Protein AF-0000000084466788 (afdb_homodimer)

pLDDT: mean 93.11, std 9.64, range [37.34, 98.94]

Solvent-accessible surface area (backbone atoms only — not comparable to full-atom values): 57498 Å² total; per-residue (Å²): 131,87,75,51,56,71,39,35,38,46,56,54,53,50,50,54,40,46,75,59,67,40,42,61,36,25,15,37,81,34,86,33,28,48,74,54,46,52,56,42,68,67,37,89,71,40,39,72,66,54,35,49,30,34,36,41,9,24,19,14,24,44,21,24,14,63,67,58,61,32,54,25,34,26,39,23,15,51,45,40,35,46,34,28,16,40,28,28,42,37,35,25,28,26,65,38,33,19,31,41,38,36,30,14,25,65,39,60,72,46,57,77,65,58,53,59,41,59,34,30,48,81,56,90,69,64,55,80,51,43,64,62,56,34,45,50,66,45,27,80,41,72,44,52,51,89,82,46,57,80,93,38,48,69,56,49,51,48,50,45,53,39,49,14,29,72,68,22,17,14,19,37,39,38,43,30,46,64,49,36,67,36,73,37,70,47,53,66,71,77,54,80,71,76,51,59,45,56,67,78,72,60,84,69,51,83,61,58,91,82,55,76,59,67,66,57,51,49,50,50,52,50,50,52,50,50,54,52,54,64,70,34,87,43,46,34,36,36,43,22,40,48,29,51,63,39,64,34,38,68,48,52,47,46,27,42,62,30,32,41,39,44,31,28,25,22,58,72,16,46,49,45,49,48,47,71,41,52,38,35,41,31,39,44,14,34,57,38,24,44,66,52,15,40,54,56,59,55,64,29,55,22,39,47,29,36,14,70,62,84,30,26,66,40,19,28,67,68,49,52,70,72,52,71,52,27,34,42,28,31,78,51,28,31,30,51,52,90,44,74,40,77,75,31,36,40,73,58,48,45,59,53,43,28,62,56,33,42,78,62,34,51,79,66,80,73,71,61,54,78,61,21,32,56,66,76,73,79,78,70,46,56,84,38,70,38,44,54,85,58,49,40,30,54,48,41,70,61,57,48,45,60,26,38,36,36,26,20,64,45,57,39,34,42,40,53,41,47,40,51,50,41,57,60,19,44,51,47,64,52,62,46,27,47,41,67,29,40,46,55,13,14,47,46,19,26,42,54,37,37,40,73,75,38,72,83,44,42,32,38,39,34,32,42,46,47,31,40,45,44,32,52,51,35,57,31,40,31,48,67,71,69,47,32,40,42,38,38,31,43,36,39,70,23,39,59,52,47,22,69,74,50,54,70,82,42,68,74,34,49,56,73,66,50,28,70,78,30,48,58,51,18,41,33,57,66,70,76,62,65,66,48,71,46,82,34,58,23,26,33,55,46,52,54,50,68,68,31,69,71,66,70,50,67,80,34,27,33,42,36,40,36,45,33,56,68,91,62,61,19,67,35,53,52,44,47,61,69,55,77,129,130,86,77,51,58,70,37,35,38,46,55,53,54,49,52,54,40,44,74,60,66,40,43,61,38,24,15,36,82,34,86,32,29,48,72,55,47,52,56,43,68,68,37,90,73,39,39,72,66,54,35,49,29,33,37,41,9,23,20,14,24,43,21,24,15,62,67,59,62,34,55,24,33,26,39,23,14,49,47,39,36,46,35,28,16,40,31,27,41,36,35,25,28,25,63,37,33,18,30,40,39,37,30,14,25,65,40,59,70,46,56,77,64,58,54,59,43,59,34,29,45,79,56,91,67,66,56,80,50,43,66,63,58,34,47,49,65,44,28,79,42,71,44,51,51,88,81,46,57,81,92,38,48,67,57,50,53,49,50,44,53,40,50,15,30,69,66,21,17,16,18,37,40,38,41,29,47,63,49,37,67,37,73,37,70,48,52,65,71,78,55,81,72,76,52,58,45,57,67,77,71,59,81,68,51,83,61,58,92,83,54,77,58,68,67,58,53,49,50,51,52,49,50,52,51,50,54,52,54,63,70,34,86,41,48,33,36,37,41,21,40,48,28,51,64,39,64,33,39,67,48,52,47,46,26,41,61,30,33,41,38,45,33,28,23,22,58,74,14,46,50,45,50,47,48,71,42,53,37,34,39,31,37,43,14,33,56,36,24,44,67,53,16,39,55,58,58,55,64,30,57,23,38,46,27,36,13,71,61,84,30,25,66,40,19,29,66,68,49,54,70,75,52,70,51,25,33,41,26,31,76,49,28,33,30,50,52,89,44,74,39,76,75,31,37,40,74,57,49,46,59,53,44,29,62,55,33,43,79,61,34,52,78,65,80,74,73,61,56,78,62,22,32,57,66,76,72,78,77,71,45,55,85,38,70,35,43,56,84,58,48,40,29,53,48,42,69,61,57,49,46,59,26,38,37,38,25,19,62,44,57,40,34,42,40,50,41,47,40,52,50,42,58,61,18,43,53,47,66,52,62,45,26,48,42,67,27,40,48,54,14,15,47,46,19,25,41,55,36,36,38,72,75,37,74,84,45,41,32,38,38,32,31,41,46,47,32,40,46,43,33,51,50,35,56,30,42,29,49,68,70,68,47,30,39,41,37,36,31,42,37,38,69,22,39,60,54,48,23,69,74,50,54,70,83,43,69,74,34,50,57,71,66,48,28,70,78,31,47,58,49,17,41,33,57,66,70,76,62,65,66,48,71,45,83,34,58,23,26,33,54,46,51,55,49,68,69,31,69,72,66,70,49,68,80,32,27,33,42,35,40,34,45,34,55,70,90,63,60,19,67,33,51,52,44,48,61,69,54,77,128

InterPro domains:
  IPR000399 TPP-binding enzyme, conserved site [PS00187] (448-467)
  IPR011766 Thiamine pyrophosphate enzyme, TPP-binding [PF02775] (423-546)
  IPR012000 Thiamine pyrophosphate enzyme, central domain [PF00205] (223-337)
  IPR012001 Thiamine pyrophosphate enzyme, N-terminal TPP-binding domain [PF02776] (9-117)
  IPR012110 Pyruvate decarboxylase/indolepyruvate decarboxylase-like [PIRSF036565] (6-575)
  IPR012110 Pyruvate decarboxylase/indolepyruvate decarboxylase-like [PTHR43452] (7-575)
  IPR029035 DHS-like NAD/FAD-binding domain superfamily [SSF52467] (199-362)
  IPR029061 Thiamin diphosphate-binding fold [SSF52518] (8-190)
  IPR029061 Thiamin diphosphate-binding fold [SSF52518] (384-572)
  IPR047213 Pyruvate decarboxylase/indolepyruvate decarboxylase-like, pyrimidine-binding domain [cd07038] (11-176)
  IPR047214 Pyruvate decarboxylase/indolepyruvate decarboxylase-like, PP-binding domain [cd02005] (386-573)

Nearest PDB structures (foldseek):
  2w93-assembly2_C  TM=9.686E-01  e=1.542E-68  Saccharomyces cerevisiae
  2vk1-assembly2_D  TM=9.611E-01  e=4.937E-68  Saccharomyces cerevisiae
  2vk8-assembly2_D  TM=9.606E-01  e=2.668E-67  Saccharomyces cerevisiae
  2vk4-assembly1_B  TM=9.462E-01  e=1.105E-65  Kluyveromyces lactis
  6efh-assembly1_B  TM=9.409E-01  e=4.279E-62  Kluyveromyces lactis NRRL Y-1140

Organism: NCBI:txid879819

Structure (mmCIF, N/CA/C/O backbone):
data_AF-0000000084466788-model_v1
#
loop_
_entity.id
_entity.type
_entity.pdbx_description
1 polymer 'Pyruvate decarboxylase'
#
loop_
_atom_site.group_PDB
_atom_site.id
_atom_site.type_symbol
_atom_site.label_atom_id
_atom_site.label_alt_id
_atom_site.label_comp_id
_atom_site.label_asym_id
_atom_site.label_entity_id
_atom_site.label_seq_id
_atom_site.pdbx_PDB_ins_code
_atom_site.Cartn_x
_atom_site.Cartn_y
_atom_site.Cartn_z
_atom_site.occupancy
_atom_site.B_iso_or_equiv
_atom_site.auth_seq_id
_atom_site.auth_comp_id
_atom_site.auth_asym_id
_atom_site.auth_atom_id
_atom_site.pdbx_PDB_model_num
ATOM 1 N N . MET A 1 1 ? 46.094 -19.531 9.336 1 37.34 1 MET A N 1
ATOM 2 C CA . MET A 1 1 ? 44.656 -19.375 9.367 1 37.34 1 MET A CA 1
ATOM 3 C C . MET A 1 1 ? 44.219 -18.109 8.633 1 37.34 1 MET A C 1
ATOM 5 O O . MET A 1 1 ? 44.594 -17 9.031 1 37.34 1 MET A O 1
ATOM 9 N N . THR A 1 2 ? 44.25 -17.906 7.395 1 49.38 2 THR A N 1
ATOM 10 C CA . THR A 1 2 ? 44.188 -16.75 6.504 1 49.38 2 THR A CA 1
ATOM 11 C C . THR A 1 2 ? 43.031 -15.828 6.875 1 49.38 2 THR A C 1
ATOM 13 O O . THR A 1 2 ? 41.875 -16.266 6.922 1 49.38 2 THR A O 1
ATOM 16 N N . ASP A 1 3 ? 43.188 -14.719 7.68 1 68.81 3 ASP A N 1
ATOM 17 C CA . ASP A 1 3 ? 42.281 -13.812 8.383 1 68.81 3 ASP A CA 1
ATOM 18 C C . ASP A 1 3 ? 41.312 -13.148 7.422 1 68.81 3 ASP A C 1
ATOM 20 O O . ASP A 1 3 ? 41.719 -12.445 6.492 1 68.81 3 ASP A O 1
ATOM 24 N N . ALA A 1 4 ? 40.188 -13.594 7.246 1 84.62 4 ALA A N 1
ATOM 25 C CA . ALA A 1 4 ? 39.188 -13.031 6.344 1 84.62 4 ALA A CA 1
ATOM 26 C C . ALA A 1 4 ? 39.094 -11.516 6.52 1 84.62 4 ALA A C 1
ATOM 28 O O . ALA A 1 4 ? 39.219 -11.008 7.637 1 84.62 4 ALA A O 1
ATOM 29 N N . PRO A 1 5 ? 39.219 -10.789 5.438 1 94 5 PRO A N 1
ATOM 30 C CA . PRO A 1 5 ? 39.125 -9.328 5.516 1 94 5 PRO A CA 1
ATOM 31 C C . PRO A 1 5 ? 37.875 -8.828 6.203 1 94 5 PRO A C 1
ATOM 33 O O . PRO A 1 5 ? 36.844 -9.547 6.234 1 94 5 PRO A O 1
ATOM 36 N N . LEU A 1 6 ? 38 -7.691 6.816 1 96.38 6 LEU A N 1
ATOM 37 C CA . LEU A 1 6 ? 36.844 -6.977 7.32 1 96.38 6 LEU A CA 1
ATOM 38 C C . LEU A 1 6 ? 36.156 -6.164 6.211 1 96.38 6 LEU A C 1
ATOM 40 O O . LEU A 1 6 ? 36.844 -5.535 5.402 1 96.38 6 LEU A O 1
ATOM 44 N N . ILE A 1 7 ? 34.875 -6.262 6.125 1 97.5 7 ILE A N 1
ATOM 45 C CA . ILE A 1 7 ? 34.125 -5.504 5.141 1 97.5 7 ILE A CA 1
ATOM 46 C C . ILE A 1 7 ? 32.906 -4.863 5.812 1 97.5 7 ILE A C 1
ATOM 48 O O . ILE A 1 7 ? 32.469 -5.309 6.879 1 97.5 7 ILE A O 1
ATOM 52 N N . PRO A 1 8 ? 32.406 -3.795 5.176 1 98 8 PRO A N 1
ATOM 53 C CA . PRO A 1 8 ? 31.156 -3.24 5.719 1 98 8 PRO A CA 1
ATOM 54 C C . PRO A 1 8 ? 30 -4.242 5.699 1 98 8 PRO A C 1
ATOM 56 O O . PRO A 1 8 ? 29.891 -5.035 4.762 1 98 8 PRO A O 1
ATOM 59 N N . LEU A 1 9 ? 29.141 -4.215 6.703 1 98.5 9 LEU A N 1
ATOM 60 C CA . LEU A 1 9 ? 28 -5.121 6.812 1 98.5 9 LEU A CA 1
ATOM 61 C C . LEU A 1 9 ? 27.141 -5.062 5.555 1 98.5 9 LEU A C 1
ATOM 63 O O . LEU A 1 9 ? 26.656 -6.094 5.086 1 98.5 9 LEU A O 1
ATOM 67 N N . ALA A 1 10 ? 26.922 -3.846 5.035 1 98.5 10 ALA A N 1
ATOM 68 C CA . ALA A 1 10 ? 26.125 -3.695 3.811 1 98.5 10 ALA A CA 1
ATOM 69 C C . ALA A 1 10 ? 26.734 -4.516 2.672 1 98.5 10 ALA A C 1
ATOM 71 O O . ALA A 1 10 ? 26 -5.141 1.897 1 98.5 10 ALA A O 1
ATOM 72 N N . GLN A 1 11 ? 28 -4.5 2.545 1 98.12 11 GLN A N 1
ATOM 73 C CA . GLN A 1 11 ? 28.688 -5.285 1.521 1 98.12 11 GLN A CA 1
ATOM 74 C C . GLN A 1 11 ? 28.5 -6.781 1.764 1 98.12 11 GLN A C 1
ATOM 76 O O . GLN A 1 11 ? 28.328 -7.555 0.817 1 98.12 11 GLN A O 1
ATOM 81 N N . TYR A 1 12 ? 28.594 -7.191 3.035 1 98.5 12 TYR A N 1
ATOM 82 C CA . TYR A 1 12 ? 28.344 -8.586 3.395 1 98.5 12 TYR A CA 1
ATOM 83 C C . TYR A 1 12 ? 26.969 -9.031 2.92 1 98.5 12 TYR A C 1
ATOM 85 O O . TYR A 1 12 ? 26.828 -10.102 2.33 1 98.5 12 TYR A O 1
ATOM 93 N N . ILE A 1 13 ? 25.953 -8.25 3.146 1 98.75 13 ILE A N 1
ATOM 94 C CA . ILE A 1 13 ? 24.562 -8.539 2.76 1 98.75 13 ILE A CA 1
ATOM 95 C C . ILE A 1 13 ? 24.469 -8.664 1.24 1 98.75 13 ILE A C 1
ATOM 97 O O . ILE A 1 13 ? 23.859 -9.602 0.725 1 98.75 13 ILE A O 1
ATOM 101 N N . ILE A 1 14 ? 25.125 -7.777 0.514 1 98.38 14 ILE A N 1
ATOM 102 C CA . ILE A 1 14 ? 25.109 -7.77 -0.945 1 98.38 14 ILE A CA 1
ATOM 103 C C . ILE A 1 14 ? 25.719 -9.062 -1.475 1 98.38 14 ILE A C 1
ATOM 105 O O . ILE A 1 14 ? 25.188 -9.688 -2.389 1 98.38 14 ILE A O 1
ATOM 109 N N . GLU A 1 15 ? 26.844 -9.438 -0.88 1 98.38 15 GLU A N 1
ATOM 110 C CA . GLU A 1 15 ? 27.5 -10.656 -1.313 1 98.38 15 GLU A CA 1
ATOM 111 C C . GLU A 1 15 ? 26.609 -11.875 -1.104 1 98.38 15 GLU A C 1
ATOM 113 O O . GLU A 1 15 ? 26.594 -12.789 -1.938 1 98.38 15 GLU A O 1
ATOM 118 N N . ARG A 1 16 ? 25.938 -11.891 0.017 1 98.56 16 ARG A N 1
ATOM 119 C CA . ARG A 1 16 ? 25 -12.984 0.277 1 98.56 16 ARG A CA 1
ATOM 120 C C . ARG A 1 16 ? 23.875 -13 -0.742 1 98.56 16 ARG A C 1
ATOM 122 O O . ARG A 1 16 ? 23.453 -14.062 -1.205 1 98.56 16 ARG A O 1
ATOM 129 N N . PHE A 1 17 ? 23.359 -11.812 -1.133 1 98.5 17 PHE A N 1
ATOM 130 C CA . PHE A 1 17 ? 22.312 -11.727 -2.152 1 98.5 17 PHE A CA 1
ATOM 131 C C . PHE A 1 17 ? 22.828 -12.258 -3.486 1 98.5 17 PHE A C 1
ATOM 133 O O . PHE A 1 17 ? 22.141 -13.039 -4.152 1 98.5 17 PHE A O 1
ATOM 140 N N . LYS A 1 18 ? 24.047 -11.891 -3.832 1 98.06 18 LYS A N 1
ATOM 141 C CA . LYS A 1 18 ? 24.656 -12.359 -5.078 1 98.06 18 LYS A CA 1
ATOM 142 C C . LYS A 1 18 ? 24.844 -13.875 -5.07 1 98.06 18 LYS A C 1
ATOM 144 O O . LYS A 1 18 ? 24.609 -14.531 -6.086 1 98.06 18 LYS A O 1
ATOM 149 N N . GLN A 1 19 ? 25.219 -14.359 -3.891 1 97.81 19 GLN A N 1
ATOM 150 C CA . GLN A 1 19 ? 25.391 -15.805 -3.766 1 97.81 19 GLN A CA 1
ATOM 151 C C . GLN A 1 19 ? 24.078 -16.547 -3.943 1 97.81 19 GLN A C 1
ATOM 153 O O . GLN A 1 19 ? 24.062 -17.719 -4.32 1 97.81 19 GLN A O 1
ATOM 158 N N . GLN A 1 20 ? 22.938 -15.852 -3.705 1 97.62 20 GLN A N 1
ATOM 159 C CA . GLN A 1 20 ? 21.625 -16.422 -3.928 1 97.62 20 GLN A CA 1
ATOM 160 C C . GLN A 1 20 ? 21.141 -16.172 -5.355 1 97.62 20 GLN A C 1
ATOM 162 O O . GLN A 1 20 ? 20.016 -16.516 -5.707 1 97.62 20 GLN A O 1
ATOM 167 N N . GLY A 1 21 ? 21.938 -15.477 -6.172 1 96.56 21 GLY A N 1
ATOM 168 C CA . GLY A 1 21 ? 21.656 -15.258 -7.582 1 96.56 21 GLY A CA 1
ATOM 169 C C . GLY A 1 21 ? 20.859 -13.992 -7.836 1 96.56 21 GLY A C 1
ATOM 170 O O . GLY A 1 21 ? 20.438 -13.734 -8.961 1 96.56 21 GLY A O 1
ATOM 171 N N . VAL A 1 22 ? 20.672 -13.141 -6.871 1 98 22 VAL A N 1
ATOM 172 C CA . VAL A 1 22 ? 19.875 -11.93 -7 1 98 22 VAL A CA 1
ATOM 173 C C . VAL A 1 22 ? 20.641 -10.883 -7.793 1 98 22 VAL A C 1
ATOM 175 O O . VAL A 1 22 ? 21.812 -10.602 -7.5 1 98 22 VAL A O 1
ATOM 178 N N . LYS A 1 23 ? 19.969 -10.273 -8.781 1 98.19 23 LYS A N 1
ATOM 179 C CA . LYS A 1 23 ? 20.609 -9.227 -9.594 1 98.19 23 LYS A CA 1
ATOM 180 C C . LYS A 1 23 ? 19.828 -7.918 -9.5 1 98.19 23 LYS A C 1
ATOM 182 O O . LYS A 1 23 ? 20.359 -6.855 -9.828 1 98.19 23 LYS A O 1
ATOM 187 N N . HIS A 1 24 ? 18.625 -7.996 -9.125 1 98.62 24 HIS A N 1
ATOM 188 C CA . HIS A 1 24 ? 17.766 -6.816 -9.047 1 98.62 24 HIS A CA 1
ATOM 189 C C . HIS A 1 24 ? 17.203 -6.641 -7.645 1 98.62 24 HIS A C 1
ATOM 191 O O . HIS A 1 24 ? 16.734 -7.605 -7.031 1 98.62 24 HIS A O 1
ATOM 197 N N . LEU A 1 25 ? 17.281 -5.465 -7.129 1 98.62 25 LEU A N 1
ATOM 198 C CA . LEU A 1 25 ? 16.688 -5.082 -5.855 1 98.62 25 LEU A CA 1
ATOM 199 C C . LEU A 1 25 ? 15.523 -4.125 -6.066 1 98.62 25 LEU A C 1
ATOM 201 O O . LEU A 1 25 ? 15.648 -3.125 -6.777 1 98.62 25 LEU A O 1
ATOM 205 N N . PHE A 1 26 ? 14.375 -4.422 -5.484 1 98.88 26 PHE A N 1
ATOM 206 C CA . PHE A 1 26 ? 13.148 -3.656 -5.707 1 98.88 26 PHE A CA 1
ATOM 207 C C . PHE A 1 26 ? 12.852 -2.752 -4.516 1 98.88 26 PHE A C 1
ATOM 209 O O . PHE A 1 26 ? 13.016 -3.162 -3.365 1 98.88 26 PHE A O 1
ATOM 216 N N . GLY A 1 27 ? 12.477 -1.52 -4.742 1 98.44 27 GLY A N 1
ATOM 217 C CA . GLY A 1 27 ? 12.125 -0.625 -3.65 1 98.44 27 GLY A CA 1
ATOM 218 C C . GLY A 1 27 ? 11.977 0.821 -4.086 1 98.44 27 GLY A C 1
ATOM 219 O O . GLY A 1 27 ? 12.062 1.127 -5.277 1 98.44 27 GLY A O 1
ATOM 220 N N . VAL A 1 28 ? 11.633 1.68 -3.176 1 98.25 28 VAL A N 1
ATOM 221 C CA . VAL A 1 28 ? 11.594 3.135 -3.275 1 98.25 28 VAL A CA 1
ATOM 222 C C . VAL A 1 28 ? 12.609 3.744 -2.311 1 98.25 28 VAL A C 1
ATOM 224 O O . VAL A 1 28 ? 12.703 3.334 -1.151 1 98.25 28 VAL A O 1
ATOM 227 N N . PRO A 1 29 ? 13.43 4.664 -2.783 1 97.19 29 PRO A N 1
ATOM 228 C CA . PRO A 1 29 ? 14.414 5.234 -1.859 1 97.19 29 PRO A CA 1
ATOM 229 C C . PRO A 1 29 ? 13.773 6.035 -0.73 1 97.19 29 PRO A C 1
ATOM 231 O O . PRO A 1 29 ? 12.75 6.688 -0.938 1 97.19 29 PRO A O 1
ATOM 234 N N . GLY A 1 30 ? 14.344 5.973 0.407 1 95.44 30 GLY A N 1
ATOM 235 C CA . GLY A 1 30 ? 13.93 6.719 1.584 1 95.44 30 GLY A CA 1
ATOM 236 C C . GLY A 1 30 ? 15.086 7.055 2.512 1 95.44 30 GLY A C 1
ATOM 237 O O . GLY A 1 30 ? 16.141 6.418 2.457 1 95.44 30 GLY A O 1
ATOM 238 N N . ASP A 1 31 ? 14.922 7.996 3.332 1 91.75 31 ASP A N 1
ATOM 239 C CA . ASP A 1 31 ? 15.984 8.641 4.094 1 91.75 31 ASP A CA 1
ATOM 240 C C . ASP A 1 31 ? 16.734 7.625 4.961 1 91.75 31 ASP A C 1
ATOM 242 O O . ASP A 1 31 ? 17.953 7.699 5.098 1 91.75 31 ASP A O 1
ATOM 246 N N . TYR A 1 32 ? 16.031 6.586 5.43 1 96.38 32 TYR A N 1
ATOM 247 C CA . TYR A 1 32 ? 16.688 5.699 6.391 1 96.38 32 TYR A CA 1
ATOM 248 C C . TYR A 1 32 ? 17.375 4.539 5.68 1 96.38 32 TYR A C 1
ATOM 250 O O . TYR A 1 32 ? 17.922 3.643 6.328 1 96.38 32 TYR A O 1
ATOM 258 N N . GLN A 1 33 ? 17.375 4.574 4.395 1 96.44 33 GLN A N 1
ATOM 259 C CA . GLN A 1 33 ? 18.062 3.475 3.727 1 96.44 33 GLN A CA 1
ATOM 260 C C . GLN A 1 33 ? 19.031 3.992 2.664 1 96.44 33 GLN A C 1
ATOM 262 O O . GLN A 1 33 ? 19.672 3.207 1.961 1 96.44 33 GLN A O 1
ATOM 267 N N . LEU A 1 34 ? 19.219 5.297 2.527 1 96.62 34 LEU A N 1
ATOM 268 C CA . LEU A 1 34 ? 20 5.871 1.432 1 96.62 34 LEU A CA 1
ATOM 269 C C . LEU A 1 34 ? 21.453 5.441 1.514 1 96.62 34 LEU A C 1
ATOM 271 O O . LEU A 1 34 ? 22.094 5.191 0.488 1 96.62 34 LEU A O 1
ATOM 275 N N . GLU A 1 35 ? 21.984 5.305 2.711 1 96.5 35 GLU A N 1
ATOM 276 C CA . GLU A 1 35 ? 23.375 4.863 2.855 1 96.5 35 GLU A CA 1
ATOM 277 C C . GLU A 1 35 ? 23.547 3.422 2.381 1 96.5 35 GLU A C 1
ATOM 279 O O . GLU A 1 35 ? 24.594 3.068 1.823 1 96.5 35 GLU A O 1
ATOM 284 N N . LEU A 1 36 ? 22.562 2.619 2.66 1 97.75 36 LEU A N 1
ATOM 285 C CA . LEU A 1 36 ? 22.562 1.256 2.141 1 97.75 36 LEU A CA 1
ATOM 286 C C . LEU A 1 36 ? 22.5 1.257 0.616 1 97.75 36 LEU A C 1
ATOM 288 O O . LEU A 1 36 ? 23.188 0.471 -0.034 1 97.75 36 LEU A O 1
ATOM 292 N N . LEU A 1 37 ? 21.734 2.107 0.019 1 97.94 37 LEU A N 1
ATOM 293 C CA . LEU A 1 37 ? 21.547 2.184 -1.426 1 97.94 37 LEU A CA 1
ATOM 294 C C . LEU A 1 37 ? 22.828 2.611 -2.119 1 97.94 37 LEU A C 1
ATOM 296 O O . LEU A 1 37 ? 23.078 2.252 -3.273 1 97.94 37 LEU A O 1
ATOM 300 N N . ASP A 1 38 ? 23.719 3.359 -1.392 1 97.56 38 ASP A N 1
ATOM 301 C CA . ASP A 1 38 ? 25.047 3.666 -1.933 1 97.56 38 ASP A CA 1
ATOM 302 C C . ASP A 1 38 ? 25.781 2.391 -2.324 1 97.56 38 ASP A C 1
ATOM 304 O O . ASP A 1 38 ? 26.422 2.334 -3.383 1 97.56 38 ASP A O 1
ATOM 308 N N . TYR A 1 39 ? 25.672 1.467 -1.411 1 97.44 39 TYR A N 1
ATOM 309 C CA . TYR A 1 39 ? 26.391 0.211 -1.644 1 97.44 39 TYR A CA 1
ATOM 310 C C . TYR A 1 39 ? 25.75 -0.559 -2.801 1 97.44 39 TYR A C 1
ATOM 312 O O . TYR A 1 39 ? 26.469 -1.177 -3.598 1 97.44 39 TYR A O 1
ATOM 320 N N . PHE A 1 40 ? 24.422 -0.575 -2.906 1 97.19 40 PHE A N 1
ATOM 321 C CA . PHE A 1 40 ? 23.734 -1.231 -4.02 1 97.19 40 PHE A CA 1
ATOM 322 C C . PHE A 1 40 ? 24.156 -0.619 -5.348 1 97.19 40 PHE A C 1
ATOM 324 O O . PHE A 1 40 ? 24.484 -1.339 -6.297 1 97.19 40 PHE A O 1
ATOM 331 N N . GLU A 1 41 ? 24.156 0.698 -5.41 1 96.12 41 GLU A N 1
ATOM 332 C CA . GLU A 1 41 ? 24.438 1.405 -6.656 1 96.12 41 GLU A CA 1
ATOM 333 C C . GLU A 1 41 ? 25.891 1.209 -7.086 1 96.12 41 GLU A C 1
ATOM 335 O O . GLU A 1 41 ? 26.188 1.168 -8.281 1 96.12 41 GLU A O 1
ATOM 340 N N . ARG A 1 42 ? 26.781 1.069 -6.133 1 95.81 42 ARG A N 1
ATOM 341 C CA . ARG A 1 42 ? 28.203 0.939 -6.43 1 95.81 42 ARG A CA 1
ATOM 342 C C . ARG A 1 42 ? 28.547 -0.471 -6.902 1 95.81 42 ARG A C 1
ATOM 344 O O . ARG A 1 42 ? 29.562 -0.686 -7.562 1 95.81 42 ARG A O 1
ATOM 351 N N . ASP A 1 43 ? 27.75 -1.398 -6.516 1 96.88 43 ASP A N 1
ATOM 352 C CA . ASP A 1 43 ? 28.016 -2.779 -6.898 1 96.88 43 ASP A CA 1
ATOM 353 C C . ASP A 1 43 ? 27.766 -2.996 -8.391 1 96.88 43 ASP A C 1
ATOM 355 O O . ASP A 1 43 ? 26.719 -2.607 -8.914 1 96.88 43 ASP A O 1
ATOM 359 N N . PRO A 1 44 ? 28.625 -3.611 -9.07 1 96.25 44 PRO A N 1
ATOM 360 C CA . PRO A 1 44 ? 28.484 -3.752 -10.516 1 96.25 44 PRO A CA 1
ATOM 361 C C . PRO A 1 44 ? 27.547 -4.891 -10.922 1 96.25 44 PRO A C 1
ATOM 363 O O . PRO A 1 44 ? 27.141 -4.977 -12.078 1 96.25 44 PRO A O 1
ATOM 366 N N . GLU A 1 45 ? 27.234 -5.738 -9.977 1 96.44 45 GLU A N 1
ATOM 367 C CA . GLU A 1 45 ? 26.469 -6.938 -10.328 1 96.44 45 GLU A CA 1
ATOM 368 C C . GLU A 1 45 ? 25.016 -6.809 -9.922 1 96.44 45 GLU A C 1
ATOM 370 O O . GLU A 1 45 ? 24.172 -7.594 -10.359 1 96.44 45 GLU A O 1
ATOM 375 N N . ILE A 1 46 ? 24.734 -5.887 -9.086 1 96.25 46 ILE A N 1
ATOM 376 C CA . ILE A 1 46 ? 23.375 -5.695 -8.594 1 96.25 46 ILE A CA 1
ATOM 377 C C . ILE A 1 46 ? 22.812 -4.383 -9.133 1 96.25 46 ILE A C 1
ATOM 379 O O . ILE A 1 46 ? 23.547 -3.4 -9.273 1 96.25 46 ILE A O 1
ATOM 383 N N . GLU A 1 47 ? 21.547 -4.414 -9.414 1 97.19 47 GLU A N 1
ATOM 384 C CA . GLU A 1 47 ? 20.891 -3.217 -9.93 1 97.19 47 GLU A CA 1
ATOM 385 C C . GLU A 1 47 ? 19.719 -2.805 -9.047 1 97.19 47 GLU A C 1
ATOM 387 O O . GLU A 1 47 ? 18.859 -3.623 -8.734 1 97.19 47 GLU A O 1
ATOM 392 N N . TRP A 1 48 ? 19.766 -1.593 -8.625 1 97.81 48 TRP A N 1
ATOM 393 C CA . TRP A 1 48 ? 18.609 -0.967 -7.992 1 97.81 48 TRP A CA 1
ATOM 394 C C . TRP A 1 48 ? 17.547 -0.634 -9.031 1 97.81 48 TRP A C 1
ATOM 396 O O . TRP A 1 48 ? 17.781 0.151 -9.945 1 97.81 48 TRP A O 1
ATOM 406 N N . VAL A 1 49 ? 16.281 -1.171 -8.883 1 98.25 49 VAL A N 1
ATOM 407 C CA . VAL A 1 49 ? 15.25 -1.025 -9.898 1 98.25 49 VAL A CA 1
ATOM 408 C C . VAL A 1 49 ? 14.578 0.341 -9.758 1 98.25 49 VAL A C 1
ATOM 410 O O . VAL A 1 49 ? 14.336 1.022 -10.758 1 98.25 49 VAL A O 1
ATOM 413 N N . GLY A 1 50 ? 14.312 0.739 -8.469 1 97.81 50 GLY A N 1
ATOM 414 C CA . GLY A 1 50 ? 13.68 2.031 -8.266 1 97.81 50 GLY A CA 1
ATOM 415 C C . GLY A 1 50 ? 12.211 2.049 -8.656 1 97.81 50 GLY A C 1
ATOM 416 O O . GLY A 1 50 ? 11.82 2.76 -9.586 1 97.81 50 GLY A O 1
ATOM 417 N N . ASN A 1 51 ? 11.359 1.373 -7.906 1 98.5 51 ASN A N 1
ATOM 418 C CA . ASN A 1 51 ? 9.93 1.309 -8.156 1 98.5 51 ASN A CA 1
ATOM 419 C C . ASN A 1 51 ? 9.242 2.629 -7.82 1 98.5 51 ASN A C 1
ATOM 421 O O . ASN A 1 51 ? 9.836 3.498 -7.18 1 98.5 51 ASN A O 1
ATOM 425 N N . ALA A 1 52 ? 8.016 2.779 -8.266 1 97.81 52 ALA A N 1
ATOM 426 C CA . ALA A 1 52 ? 7.262 4.004 -8.023 1 97.81 52 ALA A CA 1
ATOM 427 C C . ALA A 1 52 ? 6.543 3.951 -6.68 1 97.81 52 ALA A C 1
ATOM 429 O O . ALA A 1 52 ? 6.215 4.992 -6.102 1 97.81 52 ALA A O 1
ATOM 430 N N . ASN A 1 53 ? 6.293 2.777 -6.207 1 98.12 53 ASN A N 1
ATOM 431 C CA . ASN A 1 53 ? 5.562 2.535 -4.973 1 98.12 53 ASN A CA 1
ATOM 432 C C . ASN A 1 53 ? 6.02 1.248 -4.293 1 98.12 53 ASN A C 1
ATOM 434 O O . ASN A 1 53 ? 6.344 0.267 -4.965 1 98.12 53 ASN A O 1
ATOM 438 N N . GLU A 1 54 ? 6.004 1.209 -2.996 1 98.62 54 GLU A N 1
ATOM 439 C CA . GLU A 1 54 ? 6.527 0.058 -2.268 1 98.62 54 GLU A CA 1
ATOM 440 C C . GLU A 1 54 ? 5.629 -1.162 -2.441 1 98.62 54 GLU A C 1
ATOM 442 O O . GLU A 1 54 ? 6.109 -2.299 -2.438 1 98.62 54 GLU A O 1
ATOM 447 N N . LEU A 1 55 ? 4.285 -0.978 -2.582 1 98.75 55 LEU A N 1
ATOM 448 C CA . LEU A 1 55 ? 3.424 -2.107 -2.918 1 98.75 55 LEU A CA 1
ATOM 449 C C . LEU A 1 55 ? 3.826 -2.717 -4.258 1 98.75 55 LEU A C 1
ATOM 451 O O . LEU A 1 55 ? 3.922 -3.939 -4.387 1 98.75 55 LEU A O 1
ATOM 455 N N . GLY A 1 56 ? 4.062 -1.838 -5.254 1 98.62 56 GLY A N 1
ATOM 456 C CA . GLY A 1 56 ? 4.559 -2.291 -6.543 1 98.62 56 GLY A CA 1
ATOM 457 C C . GLY A 1 56 ? 5.898 -2.998 -6.449 1 98.62 56 GLY A C 1
ATOM 458 O O . GLY A 1 56 ? 6.133 -3.984 -7.152 1 98.62 56 GLY A O 1
ATOM 459 N N . ALA A 1 57 ? 6.734 -2.525 -5.543 1 98.88 57 ALA A N 1
ATOM 460 C CA . ALA A 1 57 ? 8.039 -3.152 -5.328 1 98.88 57 ALA A CA 1
ATOM 461 C C . ALA A 1 57 ? 7.879 -4.566 -4.777 1 98.88 57 ALA A C 1
ATOM 463 O O . ALA A 1 57 ? 8.578 -5.488 -5.207 1 98.88 57 ALA A O 1
ATOM 464 N N . ALA A 1 58 ? 6.996 -4.703 -3.82 1 98.94 58 ALA A N 1
ATOM 465 C CA . ALA A 1 58 ? 6.742 -6.02 -3.236 1 98.94 58 ALA A CA 1
ATOM 466 C C . ALA A 1 58 ? 6.18 -6.98 -4.277 1 98.94 58 ALA A C 1
ATOM 468 O O . ALA A 1 58 ? 6.57 -8.148 -4.328 1 98.94 58 ALA A O 1
ATOM 469 N N . TYR A 1 59 ? 5.273 -6.504 -5.152 1 98.94 59 TYR A N 1
ATOM 470 C CA . TYR A 1 59 ? 4.715 -7.336 -6.211 1 98.94 59 TYR A CA 1
ATOM 471 C C . TYR A 1 59 ? 5.773 -7.676 -7.254 1 98.94 59 TYR A C 1
ATOM 473 O O . TYR A 1 59 ? 5.773 -8.773 -7.809 1 98.94 59 TYR A O 1
ATOM 481 N N . ALA A 1 60 ? 6.645 -6.695 -7.5 1 98.94 60 ALA A N 1
ATOM 482 C CA . ALA A 1 60 ? 7.742 -6.969 -8.43 1 98.94 60 ALA A CA 1
ATOM 483 C C . ALA A 1 60 ? 8.672 -8.047 -7.875 1 98.94 60 ALA A C 1
ATOM 485 O O . ALA A 1 60 ? 9.109 -8.93 -8.617 1 98.94 60 ALA A O 1
ATOM 486 N N . ALA A 1 61 ? 8.961 -7.961 -6.574 1 98.94 61 ALA A N 1
ATOM 487 C CA . ALA A 1 61 ? 9.766 -9 -5.934 1 98.94 61 ALA A CA 1
ATOM 488 C C . ALA A 1 61 ? 9.078 -10.359 -6.023 1 98.94 61 ALA A C 1
ATOM 490 O O . ALA A 1 61 ? 9.727 -11.383 -6.246 1 98.94 61 ALA A O 1
ATOM 491 N N . ASP A 1 62 ? 7.801 -10.367 -5.879 1 98.81 62 ASP A N 1
ATOM 492 C CA . ASP A 1 62 ? 6.984 -11.57 -6.035 1 98.81 62 ASP A CA 1
ATOM 493 C C . ASP A 1 62 ? 7.164 -12.18 -7.426 1 98.81 62 ASP A C 1
ATOM 495 O O . ASP A 1 62 ? 7.57 -13.336 -7.555 1 98.81 62 ASP A O 1
ATOM 499 N N . GLY A 1 63 ? 6.953 -11.352 -8.484 1 98.75 63 GLY A N 1
ATOM 500 C CA . GLY A 1 63 ? 7.109 -11.82 -9.852 1 98.75 63 GLY A CA 1
ATOM 501 C C . GLY A 1 63 ? 8.516 -12.305 -10.156 1 98.75 63 GLY A C 1
ATOM 502 O O . GLY A 1 63 ? 8.695 -13.32 -10.836 1 98.75 63 GLY A O 1
ATOM 503 N N . TYR A 1 64 ? 9.477 -11.594 -9.633 1 98.88 64 TYR A N 1
ATOM 504 C CA . TYR A 1 64 ? 10.883 -11.945 -9.812 1 98.88 64 TYR A CA 1
ATOM 505 C C . TYR A 1 64 ? 11.195 -13.305 -9.195 1 98.88 64 TYR A C 1
ATOM 507 O O . TYR A 1 64 ? 11.844 -14.141 -9.82 1 98.88 64 TYR A O 1
ATOM 515 N N . ALA A 1 65 ? 10.688 -13.516 -8.016 1 98.38 65 ALA A N 1
ATOM 516 C CA . ALA A 1 65 ? 10.922 -14.773 -7.305 1 98.38 65 ALA A CA 1
ATOM 517 C C . ALA A 1 65 ? 10.289 -15.945 -8.047 1 98.38 65 ALA A C 1
ATOM 519 O O . ALA A 1 65 ? 10.867 -17.031 -8.109 1 98.38 65 ALA A O 1
ATOM 520 N N . ARG A 1 66 ? 9.141 -15.758 -8.633 1 97 66 ARG A N 1
ATOM 521 C CA . ARG A 1 66 ? 8.422 -16.797 -9.359 1 97 66 ARG A CA 1
ATOM 522 C C . ARG A 1 66 ? 9.203 -17.25 -10.594 1 97 66 ARG A C 1
ATOM 524 O O . ARG A 1 66 ? 9.453 -18.438 -10.781 1 97 66 ARG A O 1
ATOM 531 N N . VAL A 1 67 ? 9.562 -16.234 -11.383 1 97.12 67 VAL A N 1
ATOM 532 C CA . VAL A 1 67 ? 10.164 -16.531 -12.68 1 97.12 67 VAL A CA 1
ATOM 533 C C . VAL A 1 67 ? 11.562 -17.109 -12.484 1 97.12 67 VAL A C 1
ATOM 535 O O . VAL A 1 67 ? 11.969 -18.031 -13.188 1 97.12 67 VAL A O 1
ATOM 538 N N . ARG A 1 68 ? 12.25 -16.641 -11.484 1 94.56 68 ARG A N 1
ATOM 539 C CA . ARG A 1 68 ? 13.609 -17.109 -11.219 1 94.56 68 ARG A CA 1
ATOM 540 C C . ARG A 1 68 ? 13.609 -18.391 -10.398 1 94.56 68 ARG A C 1
ATOM 542 O O . ARG A 1 68 ? 14.633 -19.078 -10.297 1 94.56 68 ARG A O 1
ATOM 549 N N . ASN A 1 69 ? 12.508 -18.641 -9.781 1 92.56 69 ASN A N 1
ATOM 550 C CA . ASN A 1 69 ? 12.445 -19.719 -8.805 1 92.56 69 ASN A CA 1
ATOM 551 C C . ASN A 1 69 ? 13.555 -19.594 -7.762 1 92.56 69 ASN A C 1
ATOM 553 O O . ASN A 1 69 ? 14.328 -20.531 -7.555 1 92.56 69 ASN A O 1
ATOM 557 N N . GLY A 1 70 ? 13.641 -18.469 -7.191 1 95.56 70 GLY A N 1
ATOM 558 C CA . GLY A 1 70 ? 14.672 -18.109 -6.234 1 95.56 70 GLY A CA 1
ATOM 559 C C . GLY A 1 70 ? 14.328 -16.891 -5.402 1 95.56 70 GLY A C 1
ATOM 560 O O . GLY A 1 70 ? 13.234 -16.328 -5.531 1 95.56 70 GLY A O 1
ATOM 561 N N . MET A 1 71 ? 15.312 -16.531 -4.625 1 97.81 71 MET A N 1
ATOM 562 C CA . MET A 1 71 ? 15.102 -15.461 -3.654 1 97.81 71 MET A CA 1
ATOM 563 C C . MET A 1 71 ? 14.992 -14.109 -4.352 1 97.81 71 MET A C 1
ATOM 565 O O . MET A 1 71 ? 15.68 -13.852 -5.336 1 97.81 71 MET A O 1
ATOM 569 N N . ALA A 1 72 ? 14.125 -13.25 -3.912 1 98.81 72 ALA A N 1
ATOM 570 C CA . ALA A 1 72 ? 14.023 -11.844 -4.301 1 98.81 72 ALA A CA 1
ATOM 571 C C . ALA A 1 72 ? 14.195 -10.93 -3.092 1 98.81 72 ALA A C 1
ATOM 573 O O . ALA A 1 72 ? 14.211 -11.391 -1.95 1 98.81 72 ALA A O 1
ATOM 574 N N . VAL A 1 73 ? 14.453 -9.641 -3.332 1 98.94 73 VAL A N 1
ATOM 575 C CA . VAL A 1 73 ? 14.68 -8.688 -2.252 1 98.94 73 VAL A CA 1
ATOM 576 C C . VAL A 1 73 ? 13.82 -7.445 -2.475 1 98.94 73 VAL A C 1
ATOM 578 O O . VAL A 1 73 ? 13.844 -6.852 -3.557 1 98.94 73 VAL A O 1
ATOM 581 N N . CYS A 1 74 ? 13.016 -7.105 -1.507 1 98.88 74 CYS A N 1
ATOM 582 C CA . CYS A 1 74 ? 12.273 -5.855 -1.43 1 98.88 74 CYS A CA 1
ATOM 583 C C . CYS A 1 74 ? 12.844 -4.945 -0.349 1 98.88 74 CYS A C 1
ATOM 585 O O . CYS A 1 74 ? 12.891 -5.32 0.824 1 98.88 74 CYS A O 1
ATOM 587 N N . VAL A 1 75 ? 13.266 -3.727 -0.722 1 98.81 75 VAL A N 1
ATOM 588 C CA . VAL A 1 75 ? 13.953 -2.814 0.182 1 98.81 75 VAL A CA 1
ATOM 589 C C . VAL A 1 75 ? 13.07 -1.604 0.475 1 98.81 75 VAL A C 1
ATOM 591 O O . VAL A 1 75 ? 12.594 -0.94 -0.447 1 98.81 75 VAL A O 1
ATOM 594 N N . THR A 1 76 ? 12.844 -1.335 1.746 1 98.56 76 THR A N 1
ATOM 595 C CA . THR A 1 76 ? 12 -0.21 2.119 1 98.56 76 THR A CA 1
ATOM 596 C C . THR A 1 76 ? 12.641 0.606 3.236 1 98.56 76 THR A C 1
ATOM 598 O O . THR A 1 76 ? 13.547 0.128 3.918 1 98.56 76 THR A O 1
ATOM 601 N N . THR A 1 77 ? 12.227 1.876 3.332 1 98.19 77 THR A N 1
ATOM 602 C CA . THR A 1 77 ? 12.562 2.711 4.48 1 98.19 77 THR A CA 1
ATOM 603 C C . THR A 1 77 ? 11.617 2.432 5.648 1 98.19 77 THR A C 1
ATOM 605 O O . THR A 1 77 ? 10.516 1.914 5.453 1 98.19 77 THR A O 1
ATOM 608 N N . PHE A 1 78 ? 12.062 2.744 6.848 1 98 78 PHE A N 1
ATOM 609 C CA . PHE A 1 78 ? 11.375 2.557 8.117 1 98 78 PHE A CA 1
ATOM 610 C C . PHE A 1 78 ? 10.023 3.27 8.109 1 98 78 PHE A C 1
ATOM 612 O O . PHE A 1 78 ? 9.945 4.449 7.762 1 98 78 PHE A O 1
ATOM 619 N N . GLY A 1 79 ? 8.977 2.469 8.516 1 97.44 79 GLY A N 1
ATOM 620 C CA . GLY A 1 79 ? 7.66 3.049 8.742 1 97.44 79 GLY A CA 1
ATOM 621 C C . GLY A 1 79 ? 6.855 3.217 7.473 1 97.44 79 GLY A C 1
ATOM 622 O O . GLY A 1 79 ? 6.113 2.314 7.078 1 97.44 79 GLY A O 1
ATOM 623 N N . VAL A 1 80 ? 7.035 4.305 6.77 1 97.31 80 VAL A N 1
ATOM 624 C CA . VAL A 1 80 ? 6.199 4.719 5.648 1 97.31 80 VAL A CA 1
ATOM 625 C C . VAL A 1 80 ? 6.32 3.709 4.512 1 97.31 80 VAL A C 1
ATOM 627 O O . VAL A 1 80 ? 5.32 3.145 4.062 1 97.31 80 VAL A O 1
ATOM 630 N N . GLY A 1 81 ? 7.52 3.35 4.148 1 97.75 81 GLY A N 1
ATOM 631 C CA . GLY A 1 81 ? 7.703 2.402 3.061 1 97.75 81 GLY A CA 1
ATOM 632 C C . GLY A 1 81 ? 7.414 0.968 3.463 1 97.75 81 GLY A C 1
ATOM 633 O O . GLY A 1 81 ? 6.809 0.215 2.697 1 97.75 81 GLY A O 1
ATOM 634 N N . GLU A 1 82 ? 7.879 0.571 4.637 1 97.62 82 GLU A N 1
ATOM 635 C CA . GLU A 1 82 ? 7.754 -0.832 5.02 1 97.62 82 GLU A CA 1
ATOM 636 C C . GLU A 1 82 ? 6.289 -1.229 5.188 1 97.62 82 GLU A C 1
ATOM 638 O O . GLU A 1 82 ? 5.887 -2.324 4.793 1 97.62 82 GLU A O 1
ATOM 643 N N . LEU A 1 83 ? 5.445 -0.267 5.723 1 98.44 83 LEU A N 1
ATOM 644 C CA . LEU A 1 83 ? 4.039 -0.601 5.91 1 98.44 83 LEU A CA 1
ATOM 645 C C . LEU A 1 83 ? 3.297 -0.596 4.578 1 98.44 83 LEU A C 1
ATOM 647 O O . LEU A 1 83 ? 2.344 -1.355 4.391 1 98.44 83 LEU A O 1
ATOM 651 N N . SER A 1 84 ? 3.744 0.207 3.615 1 98.5 84 SER A N 1
ATOM 652 C CA . SER A 1 84 ? 3.123 0.26 2.295 1 98.5 84 SER A CA 1
ATOM 653 C C . SER A 1 84 ? 3.422 -1.002 1.493 1 98.5 84 SER A C 1
ATOM 655 O O . SER A 1 84 ? 2.73 -1.301 0.517 1 98.5 84 SER A O 1
ATOM 657 N N . ALA A 1 85 ? 4.41 -1.761 1.921 1 98.75 85 ALA A N 1
ATOM 658 C CA . ALA A 1 85 ? 4.805 -2.967 1.2 1 98.75 85 ALA A CA 1
ATOM 659 C C . ALA A 1 85 ? 4.102 -4.199 1.76 1 98.75 85 ALA A C 1
ATOM 661 O O . ALA A 1 85 ? 4.102 -5.262 1.135 1 98.75 85 ALA A O 1
ATOM 662 N N . LEU A 1 86 ? 3.414 -4.121 2.861 1 98.75 86 LEU A N 1
ATOM 663 C CA . LEU A 1 86 ? 3.002 -5.289 3.631 1 98.75 86 LEU A CA 1
ATOM 664 C C . LEU A 1 86 ? 1.964 -6.105 2.867 1 98.75 86 LEU A C 1
ATOM 666 O O . LEU A 1 86 ? 1.929 -7.332 2.979 1 98.75 86 LEU A O 1
ATOM 670 N N . GLY A 1 87 ? 1.102 -5.426 2.115 1 98.38 87 GLY A N 1
ATOM 671 C CA . GLY A 1 87 ? 0.153 -6.176 1.308 1 98.38 87 GLY A CA 1
ATOM 672 C C . GLY A 1 87 ? 0.82 -7.145 0.35 1 98.38 87 GLY A C 1
ATOM 673 O O . GLY A 1 87 ? 0.36 -8.273 0.182 1 98.38 87 GLY A O 1
ATOM 674 N N . GLY A 1 88 ? 1.893 -6.676 -0.318 1 98.69 88 GLY A N 1
ATOM 675 C CA . GLY A 1 88 ? 2.639 -7.52 -1.239 1 98.69 88 GLY A CA 1
ATOM 676 C C . GLY A 1 88 ? 3.471 -8.578 -0.539 1 98.69 88 GLY A C 1
ATOM 677 O O . GLY A 1 88 ? 3.568 -9.711 -1.013 1 98.69 88 GLY A O 1
ATOM 678 N N . ILE A 1 89 ? 4.062 -8.234 0.657 1 98.88 89 ILE A N 1
ATOM 679 C CA . ILE A 1 89 ? 4.879 -9.18 1.413 1 98.88 89 ILE A CA 1
ATOM 680 C C . ILE A 1 89 ? 4.004 -10.32 1.934 1 98.88 89 ILE A C 1
ATOM 682 O O . ILE A 1 89 ? 4.395 -11.484 1.879 1 98.88 89 ILE A O 1
ATOM 686 N N . ALA A 1 90 ? 2.842 -9.977 2.416 1 98.5 90 ALA A N 1
ATOM 687 C CA . ALA A 1 90 ? 1.892 -10.992 2.865 1 98.5 90 ALA A CA 1
ATOM 688 C C . ALA A 1 90 ? 1.514 -11.93 1.725 1 98.5 90 ALA A C 1
ATOM 690 O O . ALA A 1 90 ? 1.372 -13.141 1.93 1 98.5 90 ALA A O 1
ATOM 691 N N . GLY A 1 91 ? 1.332 -11.375 0.537 1 97.81 91 GLY A N 1
ATOM 692 C CA . GLY A 1 91 ? 1.063 -12.211 -0.622 1 97.81 91 GLY A CA 1
ATOM 693 C C . GLY A 1 91 ? 2.172 -13.203 -0.91 1 97.81 91 GLY A C 1
ATOM 694 O O . GLY A 1 91 ? 1.904 -14.367 -1.229 1 97.81 91 GLY A O 1
ATOM 695 N N . ALA A 1 92 ? 3.381 -12.719 -0.784 1 98.31 92 ALA A N 1
ATOM 696 C CA . ALA A 1 92 ? 4.516 -13.617 -0.974 1 98.31 92 ALA A CA 1
ATOM 697 C C . ALA A 1 92 ? 4.504 -14.742 0.055 1 98.31 92 ALA A C 1
ATOM 699 O O . ALA A 1 92 ? 4.863 -15.883 -0.256 1 98.31 92 ALA A O 1
ATOM 700 N N . THR A 1 93 ? 4.094 -14.43 1.262 1 97.19 93 THR A N 1
ATOM 701 C CA . THR A 1 93 ? 3.98 -15.445 2.299 1 97.19 93 THR A CA 1
ATOM 702 C C . THR A 1 93 ? 2.902 -16.469 1.938 1 97.19 93 THR A C 1
ATOM 704 O O . THR A 1 93 ? 3.148 -17.672 1.966 1 97.19 93 THR A O 1
ATOM 707 N N . ALA A 1 94 ? 1.759 -16 1.562 1 95.31 94 ALA A N 1
ATOM 708 C CA . ALA A 1 94 ? 0.633 -16.875 1.229 1 95.31 94 ALA A CA 1
ATOM 709 C C . ALA A 1 94 ? 0.972 -17.781 0.053 1 95.31 94 ALA A C 1
ATOM 711 O O . ALA A 1 94 ? 0.518 -18.922 -0.004 1 95.31 94 ALA A O 1
ATOM 712 N N . GLU A 1 95 ? 1.79 -17.266 -0.851 1 94.94 95 GLU A N 1
ATOM 713 C CA . GLU A 1 95 ? 2.121 -17.969 -2.088 1 94.94 95 GLU A CA 1
ATOM 714 C C . GLU A 1 95 ? 3.42 -18.75 -1.947 1 94.94 95 GLU A C 1
ATOM 716 O O . GLU A 1 95 ? 3.889 -19.359 -2.91 1 94.94 95 GLU A O 1
ATOM 721 N N . ARG A 1 96 ? 4.062 -18.734 -0.827 1 94.12 96 ARG A N 1
ATOM 722 C CA . ARG A 1 96 ? 5.297 -19.453 -0.527 1 94.12 96 ARG A CA 1
ATOM 723 C C . ARG A 1 96 ? 6.43 -19 -1.438 1 94.12 96 ARG A C 1
ATOM 725 O O . ARG A 1 96 ? 7.086 -19.828 -2.078 1 94.12 96 ARG A O 1
ATOM 732 N N . LEU A 1 97 ? 6.691 -17.734 -1.406 1 97.25 97 LEU A N 1
ATOM 733 C CA . LEU A 1 97 ? 7.781 -17.172 -2.189 1 97.25 97 LEU A CA 1
ATOM 734 C C . LEU A 1 97 ? 8.875 -16.609 -1.279 1 97.25 97 LEU A C 1
ATOM 736 O O . LEU A 1 97 ? 8.586 -15.969 -0.27 1 97.25 97 LEU A O 1
ATOM 740 N N . PRO A 1 98 ? 10.117 -16.906 -1.528 1 98 98 PRO A N 1
ATOM 741 C CA . PRO A 1 98 ? 11.227 -16.406 -0.719 1 98 98 PRO A CA 1
ATOM 742 C C . PRO A 1 98 ? 11.586 -14.953 -1.028 1 98 98 PRO A C 1
ATOM 744 O O . PRO A 1 98 ? 12.352 -14.68 -1.956 1 98 98 PRO A O 1
ATOM 747 N N . VAL A 1 99 ? 11.117 -14.062 -0.241 1 98.88 99 VAL A N 1
ATOM 748 C CA . VAL A 1 99 ? 11.383 -12.633 -0.4 1 98.88 99 VAL A CA 1
ATOM 749 C C . VAL A 1 99 ? 12 -12.078 0.881 1 98.88 99 VAL A C 1
ATOM 751 O O . VAL A 1 99 ? 11.422 -12.203 1.962 1 98.88 99 VAL A O 1
ATOM 754 N N . VAL A 1 100 ? 13.172 -11.5 0.781 1 98.94 100 VAL A N 1
ATOM 755 C CA . VAL A 1 100 ? 13.742 -10.766 1.906 1 98.94 100 VAL A CA 1
ATOM 756 C C . VAL A 1 100 ? 13.195 -9.344 1.919 1 98.94 100 VAL A C 1
ATOM 758 O O . VAL A 1 100 ? 13.414 -8.578 0.977 1 98.94 100 VAL A O 1
ATOM 761 N N . HIS A 1 101 ? 12.414 -9.062 2.885 1 98.94 101 HIS A N 1
ATOM 762 C CA . HIS A 1 101 ? 12.016 -7.684 3.135 1 98.94 101 HIS A CA 1
ATOM 763 C C . HIS A 1 101 ? 13.078 -6.941 3.943 1 98.94 101 HIS A C 1
ATOM 765 O O . HIS A 1 101 ? 13.109 -7.039 5.172 1 98.94 101 HIS A O 1
ATOM 771 N N . LEU A 1 102 ? 13.93 -6.234 3.252 1 98.94 102 LEU A N 1
ATOM 772 C CA . LEU A 1 102 ? 15.039 -5.496 3.854 1 98.94 102 LEU A CA 1
ATOM 773 C C . LEU A 1 102 ? 14.617 -4.074 4.207 1 98.94 102 LEU A C 1
ATOM 775 O O . LEU A 1 102 ? 14.25 -3.293 3.328 1 98.94 102 LEU A O 1
ATOM 779 N N . VAL A 1 103 ? 14.719 -3.721 5.473 1 98.75 103 VAL A N 1
ATOM 780 C CA . VAL A 1 103 ? 14.227 -2.43 5.941 1 98.75 103 VAL A CA 1
ATOM 781 C C . VAL A 1 103 ? 15.383 -1.608 6.504 1 98.75 103 VAL A C 1
ATOM 783 O O . VAL A 1 103 ? 16.109 -2.07 7.387 1 98.75 103 VAL A O 1
ATOM 786 N N . GLY A 1 104 ? 15.602 -0.42 5.93 1 98.62 104 GLY A N 1
ATOM 787 C CA . GLY A 1 104 ? 16.453 0.556 6.582 1 98.62 104 GLY A CA 1
ATOM 788 C C . GLY A 1 104 ? 15.766 1.323 7.688 1 98.62 104 GLY A C 1
ATOM 789 O O . GLY A 1 104 ? 14.656 1.84 7.492 1 98.62 104 GLY A O 1
ATOM 790 N N . SER A 1 105 ? 16.375 1.383 8.891 1 98.25 105 SER A N 1
ATOM 791 C CA . SER A 1 105 ? 15.75 2.033 10.031 1 98.25 105 SER A CA 1
ATOM 792 C C . SER A 1 105 ? 16.625 3.143 10.594 1 98.25 105 SER A C 1
ATOM 794 O O . SER A 1 105 ? 17.781 3.305 10.172 1 98.25 105 SER A O 1
ATOM 796 N N . PRO A 1 106 ? 16.125 4.004 11.484 1 97 106 PRO A N 1
ATOM 797 C CA . PRO A 1 106 ? 16.906 5.105 12.047 1 97 106 PRO A CA 1
ATOM 798 C C . PRO A 1 106 ? 18.172 4.625 12.75 1 97 106 PRO A C 1
ATOM 800 O O . PRO A 1 106 ? 18.266 3.457 13.133 1 97 106 PRO A O 1
ATOM 803 N N . ARG A 1 107 ? 19.094 5.574 12.914 1 97.12 107 ARG A N 1
ATOM 804 C CA . ARG A 1 107 ? 20.359 5.277 13.578 1 97.12 107 ARG A CA 1
ATOM 805 C C . ARG A 1 107 ? 20.125 4.711 14.969 1 97.12 107 ARG A C 1
ATOM 807 O O . ARG A 1 107 ? 19.188 5.105 15.656 1 97.12 107 ARG A O 1
ATOM 814 N N . SER A 1 108 ? 21.016 3.824 15.398 1 96.94 108 SER A N 1
ATOM 815 C CA . SER A 1 108 ? 20.844 3.066 16.641 1 96.94 108 SER A CA 1
ATOM 816 C C . SER A 1 108 ? 20.75 3.994 17.844 1 96.94 108 SER A C 1
ATOM 818 O O . SER A 1 108 ? 19.953 3.754 18.75 1 96.94 108 SER A O 1
ATOM 820 N N . PRO A 1 109 ? 21.469 5.121 17.938 1 96.56 109 PRO A N 1
ATOM 821 C CA . PRO A 1 109 ? 21.328 5.98 19.109 1 96.56 109 PRO A CA 1
ATOM 822 C C . PRO A 1 109 ? 19.938 6.59 19.234 1 96.56 109 PRO A C 1
ATOM 824 O O . PRO A 1 109 ? 19.406 6.738 20.344 1 96.56 109 PRO A O 1
ATOM 827 N N . LEU A 1 110 ? 19.328 6.949 18.125 1 94.88 110 LEU A N 1
ATOM 828 C CA . LEU A 1 110 ? 17.984 7.488 18.141 1 94.88 110 LEU A CA 1
ATOM 829 C C . LEU A 1 110 ? 16.984 6.438 18.609 1 94.88 110 LEU A C 1
ATOM 831 O O . LEU A 1 110 ? 16.047 6.754 19.344 1 94.88 110 LEU A O 1
ATOM 835 N N . GLN A 1 111 ? 17.188 5.223 18.125 1 96.31 111 GLN A N 1
ATOM 836 C CA . GLN A 1 111 ? 16.297 4.137 18.531 1 96.31 111 GLN A CA 1
ATOM 837 C C . GLN A 1 111 ? 16.406 3.844 20.016 1 96.31 111 GLN A C 1
ATOM 839 O O . GLN A 1 111 ? 15.406 3.67 20.703 1 96.31 111 GLN A O 1
ATOM 844 N N . LYS A 1 112 ? 17.656 3.768 20.531 1 95.44 112 LYS A N 1
ATOM 845 C CA . LYS A 1 112 ? 17.891 3.498 21.938 1 95.44 112 LYS A CA 1
ATOM 846 C C . LYS A 1 112 ? 17.297 4.59 22.812 1 95.44 112 LYS A C 1
ATOM 848 O O . LYS A 1 112 ? 16.797 4.309 23.906 1 95.44 112 LYS A O 1
ATOM 853 N N . ALA A 1 113 ? 17.266 5.828 22.328 1 93.44 113 ALA A N 1
ATOM 854 C CA . ALA A 1 113 ? 16.719 6.965 23.047 1 93.44 113 ALA A CA 1
ATOM 855 C C . ALA A 1 113 ? 15.203 7.059 22.859 1 93.44 113 ALA A C 1
ATOM 857 O O . ALA A 1 113 ? 14.555 7.926 23.438 1 93.44 113 ALA A O 1
ATOM 858 N N . ASP A 1 114 ? 14.648 6.184 22.062 1 93.94 114 ASP A N 1
ATOM 859 C CA . ASP A 1 114 ? 13.234 6.211 21.703 1 93.94 114 ASP A CA 1
ATOM 860 C C . ASP A 1 114 ? 12.82 7.59 21.188 1 93.94 114 ASP A C 1
ATOM 862 O O . ASP A 1 114 ? 11.766 8.109 21.562 1 93.94 114 ASP A O 1
ATOM 866 N N . ALA A 1 115 ? 13.719 8.242 20.359 1 92.12 115 ALA A N 1
ATOM 867 C CA . ALA A 1 115 ? 13.516 9.594 19.844 1 92.12 115 ALA A CA 1
ATOM 868 C C . ALA A 1 115 ? 12.281 9.664 18.953 1 92.12 115 ALA A C 1
ATOM 870 O O . ALA A 1 115 ? 12.023 8.734 18.172 1 92.12 115 ALA A O 1
ATOM 871 N N . LEU A 1 116 ? 11.602 10.781 19.047 1 92.19 116 LEU A N 1
ATOM 872 C CA . LEU A 1 116 ? 10.438 11 18.203 1 92.19 116 LEU A CA 1
ATOM 873 C C . LEU A 1 116 ? 10.836 11.617 16.875 1 92.19 116 LEU A C 1
ATOM 875 O O . LEU A 1 116 ? 10.711 12.828 16.672 1 92.19 116 LEU A O 1
ATOM 879 N N . VAL A 1 117 ? 11.211 10.719 15.938 1 93 117 VAL A N 1
ATOM 880 C CA . VAL A 1 117 ? 11.586 11.172 14.602 1 93 117 VAL A CA 1
ATOM 881 C C . VAL A 1 117 ? 10.453 10.875 13.617 1 93 117 VAL A C 1
ATOM 883 O O . VAL A 1 117 ? 9.531 10.109 13.93 1 93 117 VAL A O 1
ATOM 886 N N . HIS A 1 118 ? 10.492 11.555 12.516 1 92.75 118 HIS A N 1
ATOM 887 C CA . HIS A 1 118 ? 9.484 11.273 11.5 1 92.75 118 HIS A CA 1
ATOM 888 C C . HIS A 1 118 ? 9.422 9.781 11.188 1 92.75 118 HIS A C 1
ATOM 890 O O . HIS A 1 118 ? 10.406 9.055 11.383 1 92.75 118 HIS A O 1
ATOM 896 N N . HIS A 1 119 ? 8.266 9.227 10.797 1 95.44 119 HIS A N 1
ATOM 897 C CA . HIS A 1 119 ? 7.945 7.836 10.484 1 95.44 119 HIS A CA 1
ATOM 898 C C . HIS A 1 119 ? 7.645 7.039 11.75 1 95.44 119 HIS A C 1
ATOM 900 O O . HIS A 1 119 ? 7.332 5.848 11.68 1 95.44 119 HIS A O 1
ATOM 906 N N . THR A 1 120 ? 7.699 7.688 12.922 1 94.44 120 THR A N 1
ATOM 907 C CA . THR A 1 120 ? 7.262 7.027 14.148 1 94.44 120 THR A CA 1
ATOM 908 C C . THR A 1 120 ? 5.797 7.348 14.438 1 94.44 120 THR A C 1
ATOM 910 O O . THR A 1 120 ? 5.199 8.195 13.773 1 94.44 120 THR A O 1
ATOM 913 N N . MET A 1 121 ? 5.145 6.703 15.406 1 90.88 121 MET A N 1
ATOM 914 C CA . MET A 1 121 ? 3.699 6.715 15.609 1 90.88 121 MET A CA 1
ATOM 915 C C . MET A 1 121 ? 3.287 7.859 16.531 1 90.88 121 MET A C 1
ATOM 917 O O . MET A 1 121 ? 2.105 8.195 16.609 1 90.88 121 MET A O 1
ATOM 921 N N . ASN A 1 122 ? 4.184 8.586 17.047 1 87.69 122 ASN A N 1
ATOM 922 C CA . ASN A 1 122 ? 3.836 9.664 17.969 1 87.69 122 ASN A CA 1
ATOM 923 C C . ASN A 1 122 ? 2.979 9.156 19.125 1 87.69 122 ASN A C 1
ATOM 925 O O . ASN A 1 122 ? 1.928 9.727 19.422 1 87.69 122 ASN A O 1
ATOM 929 N N . LEU A 1 123 ? 3.293 7.938 19.594 1 84.38 123 LEU A N 1
ATOM 930 C CA . LEU A 1 123 ? 2.678 7.305 20.75 1 84.38 123 LEU A CA 1
ATOM 931 C C . LEU A 1 123 ? 3.689 7.145 21.875 1 84.38 123 LEU A C 1
ATOM 933 O O . LEU A 1 123 ? 4.898 7.191 21.656 1 84.38 123 LEU A O 1
ATOM 937 N N . PRO A 1 124 ? 3.09 7.078 23.062 1 78.44 124 PRO A N 1
ATOM 938 C CA . PRO A 1 124 ? 4.023 6.906 24.188 1 78.44 124 PRO A CA 1
ATOM 939 C C . PRO A 1 124 ? 4.789 5.586 24.109 1 78.44 124 PRO A C 1
ATOM 941 O O . PRO A 1 124 ? 4.176 4.52 24.062 1 78.44 124 PRO A O 1
ATOM 944 N N . GLY A 1 125 ? 6.055 5.625 23.984 1 78.19 125 GLY A N 1
ATOM 945 C CA . GLY A 1 125 ? 6.949 4.484 24.078 1 78.19 125 GLY A CA 1
ATOM 946 C C . GLY A 1 125 ? 6.871 3.559 22.875 1 78.19 125 GLY A C 1
ATOM 947 O O . GLY A 1 125 ? 5.938 3.646 22.078 1 78.19 125 GLY A O 1
ATOM 948 N N . GLY A 1 126 ? 7.891 2.805 22.609 1 80.62 126 GLY A N 1
ATOM 949 C CA . GLY A 1 126 ? 7.926 1.727 21.641 1 80.62 126 GLY A CA 1
ATOM 950 C C . GLY A 1 126 ? 7.898 2.219 20.203 1 80.62 126 GLY A C 1
ATOM 951 O O . GLY A 1 126 ? 7.266 1.604 19.344 1 80.62 126 GLY A O 1
ATOM 952 N N . GLN A 1 127 ? 8.516 3.289 19.984 1 85.25 127 GLN A N 1
ATOM 953 C CA . GLN A 1 127 ? 8.484 3.908 18.656 1 85.25 127 GLN A CA 1
ATOM 954 C C . GLN A 1 127 ? 9.078 2.982 17.609 1 85.25 127 GLN A C 1
ATOM 956 O O . GLN A 1 127 ? 8.695 3.043 16.438 1 85.25 127 GLN A O 1
ATOM 961 N N . TYR A 1 128 ? 9.891 2.096 18.031 1 93.75 128 TYR A N 1
ATOM 962 C CA . TYR A 1 128 ? 10.695 1.403 17.031 1 93.75 128 TYR A CA 1
ATOM 963 C C . TYR A 1 128 ? 10.414 -0.095 17.047 1 93.75 128 TYR A C 1
ATOM 965 O O . TYR A 1 128 ? 11.094 -0.867 16.359 1 93.75 128 TYR A O 1
ATOM 973 N N . GLY A 1 129 ? 9.469 -0.556 17.766 1 94.38 129 GLY A N 1
ATOM 974 C CA . GLY A 1 129 ? 9.164 -1.976 17.844 1 94.38 129 GLY A CA 1
ATOM 975 C C . GLY A 1 129 ? 7.836 -2.342 17.203 1 94.38 129 GLY A C 1
ATOM 976 O O . GLY A 1 129 ? 7.59 -3.51 16.906 1 94.38 129 GLY A O 1
ATOM 977 N N . ARG A 1 130 ? 7.062 -1.423 16.938 1 95.5 130 ARG A N 1
ATOM 978 C CA . ARG A 1 130 ? 5.695 -1.668 16.484 1 95.5 130 ARG A CA 1
ATOM 979 C C . ARG A 1 130 ? 5.676 -2.275 15.086 1 95.5 130 ARG A C 1
ATOM 981 O O . ARG A 1 130 ? 4.93 -3.223 14.828 1 95.5 130 ARG A O 1
ATOM 988 N N . PHE A 1 131 ? 6.508 -1.807 14.211 1 97.5 131 PHE A N 1
ATOM 989 C CA . PHE A 1 131 ? 6.414 -2.178 12.805 1 97.5 131 PHE A CA 1
ATOM 990 C C . PHE A 1 131 ? 6.98 -3.574 12.57 1 97.5 131 PHE A C 1
ATOM 992 O O . PHE A 1 131 ? 6.445 -4.344 11.773 1 97.5 131 PHE A O 1
ATOM 999 N N . TYR A 1 132 ? 8.156 -3.93 13.188 1 97.38 132 TYR A N 1
ATOM 1000 C CA . TYR A 1 132 ? 8.617 -5.297 12.992 1 97.38 132 TYR A CA 1
ATOM 1001 C C . TYR A 1 132 ? 7.676 -6.293 13.656 1 97.38 132 TYR A C 1
ATOM 1003 O O . TYR A 1 132 ? 7.574 -7.445 13.227 1 97.38 132 TYR A O 1
ATOM 1011 N N . LYS A 1 133 ? 6.902 -5.883 14.742 1 97 133 LYS A N 1
ATOM 1012 C CA . LYS A 1 133 ? 5.879 -6.746 15.32 1 97 133 LYS A CA 1
ATOM 1013 C C . LYS A 1 133 ? 4.758 -7.02 14.32 1 97 133 LYS A C 1
ATOM 1015 O O . LYS A 1 133 ? 4.203 -8.125 14.289 1 97 133 LYS A O 1
ATOM 1020 N N . MET A 1 134 ? 4.395 -6.016 13.586 1 97.94 134 MET A N 1
ATOM 1021 C CA . MET A 1 134 ? 3.434 -6.227 12.508 1 97.94 134 MET A CA 1
ATOM 1022 C C . MET A 1 134 ? 3.965 -7.234 11.492 1 97.94 134 MET A C 1
ATOM 1024 O O . MET A 1 134 ? 3.258 -8.172 11.117 1 97.94 134 MET A O 1
ATOM 1028 N N . SER A 1 135 ? 5.223 -7.113 11.102 1 98.12 135 SER A N 1
ATOM 1029 C CA . SER A 1 135 ? 5.832 -7.977 10.094 1 98.12 135 SER A CA 1
ATOM 1030 C C . SER A 1 135 ? 5.977 -9.406 10.609 1 98.12 135 SER A C 1
ATOM 1032 O O . SER A 1 135 ? 6.004 -10.352 9.82 1 98.12 135 SER A O 1
ATOM 1034 N N . GLU A 1 136 ? 6.066 -9.562 11.922 1 97.62 136 GLU A N 1
ATOM 1035 C CA . GLU A 1 136 ? 6.172 -10.891 12.508 1 97.62 136 GLU A CA 1
ATOM 1036 C C . GLU A 1 136 ? 4.977 -11.766 12.125 1 97.62 136 GLU A C 1
ATOM 1038 O O . GLU A 1 136 ? 5.09 -12.984 12.047 1 97.62 136 GLU A O 1
ATOM 1043 N N . GLN A 1 137 ? 3.875 -11.156 11.828 1 96.69 137 GLN A N 1
ATOM 1044 C CA . GLN A 1 137 ? 2.648 -11.891 11.523 1 96.69 137 GLN A CA 1
ATOM 1045 C C . GLN A 1 137 ? 2.684 -12.461 10.109 1 96.69 137 GLN A C 1
ATOM 1047 O O . GLN A 1 137 ? 1.913 -13.359 9.773 1 96.69 137 GLN A O 1
ATOM 1052 N N . ILE A 1 138 ? 3.615 -11.992 9.258 1 97.38 138 ILE A N 1
ATOM 1053 C CA . ILE A 1 138 ? 3.557 -12.383 7.852 1 97.38 138 ILE A CA 1
ATOM 1054 C C . ILE A 1 138 ? 4.941 -12.812 7.375 1 97.38 138 ILE A C 1
ATOM 1056 O O . ILE A 1 138 ? 5.211 -12.844 6.172 1 97.38 138 ILE A O 1
ATOM 1060 N N . SER A 1 139 ? 5.887 -13.016 8.281 1 97.56 139 SER A N 1
ATOM 1061 C CA . SER A 1 139 ? 7.254 -13.398 7.934 1 97.56 139 SER A CA 1
ATOM 1062 C C . SER A 1 139 ? 7.652 -14.703 8.609 1 97.56 139 SER A C 1
ATOM 1064 O O . SER A 1 139 ? 7.207 -14.992 9.727 1 97.56 139 SER A O 1
ATOM 1066 N N . ALA A 1 140 ? 8.477 -15.484 7.922 1 96.75 140 ALA A N 1
ATOM 1067 C CA . ALA A 1 140 ? 8.984 -16.734 8.492 1 96.75 140 ALA A CA 1
ATOM 1068 C C . ALA A 1 140 ? 9.969 -16.453 9.625 1 96.75 140 ALA A C 1
ATOM 1070 O O . ALA A 1 140 ? 10.125 -17.266 10.539 1 96.75 140 ALA A O 1
ATOM 1071 N N . ALA A 1 141 ? 10.617 -15.297 9.539 1 97.94 141 ALA A N 1
ATOM 1072 C CA . ALA A 1 141 ? 11.523 -14.828 10.578 1 97.94 141 ALA A CA 1
ATOM 1073 C C . ALA A 1 141 ? 11.625 -13.305 10.57 1 97.94 141 ALA A C 1
ATOM 1075 O O . ALA A 1 141 ? 11.43 -12.672 9.531 1 97.94 141 ALA A O 1
ATOM 1076 N N . THR A 1 142 ? 11.812 -12.789 11.703 1 98.38 142 THR A N 1
ATOM 1077 C CA . THR A 1 142 ? 12.062 -11.359 11.883 1 98.38 142 THR A CA 1
ATOM 1078 C C . THR A 1 142 ? 13.406 -11.125 12.562 1 98.38 142 THR A C 1
ATOM 1080 O O . THR A 1 142 ? 13.609 -11.531 13.711 1 98.38 142 THR A O 1
ATOM 1083 N N . VAL A 1 143 ? 14.297 -10.531 11.852 1 98.56 143 VAL A N 1
ATOM 1084 C CA . VAL A 1 143 ? 15.648 -10.258 12.344 1 98.56 143 VAL A CA 1
ATOM 1085 C C . VAL A 1 143 ? 15.875 -8.75 12.422 1 98.56 143 VAL A C 1
ATOM 1087 O O . VAL A 1 143 ? 15.906 -8.062 11.398 1 98.56 143 VAL A O 1
ATOM 1090 N N . VAL A 1 144 ? 15.977 -8.281 13.594 1 98.31 144 VAL A N 1
ATOM 1091 C CA . VAL A 1 144 ? 16.25 -6.879 13.875 1 98.31 144 VAL A CA 1
ATOM 1092 C C . VAL A 1 144 ? 17.688 -6.73 14.391 1 98.31 144 VAL A C 1
ATOM 1094 O O . VAL A 1 144 ? 17.969 -7.047 15.555 1 98.31 144 VAL A O 1
ATOM 1097 N N . LEU A 1 145 ? 18.562 -6.16 13.609 1 98.38 145 LEU A N 1
ATOM 1098 C CA . LEU A 1 145 ? 20 -6.266 13.859 1 98.38 145 LEU A CA 1
ATOM 1099 C C . LEU A 1 145 ? 20.391 -5.516 15.133 1 98.38 145 LEU A C 1
ATOM 1101 O O . LEU A 1 145 ? 21.328 -5.906 15.828 1 98.38 145 LEU A O 1
ATOM 1105 N N . ILE A 1 146 ? 19.719 -4.391 15.477 1 97.5 146 ILE A N 1
ATOM 1106 C CA . ILE A 1 146 ? 20.047 -3.627 16.672 1 97.5 146 ILE A CA 1
ATOM 1107 C C . ILE A 1 146 ? 19.859 -4.496 17.906 1 97.5 146 ILE A C 1
ATOM 1109 O O . ILE A 1 146 ? 20.438 -4.223 18.969 1 97.5 146 ILE A O 1
ATOM 1113 N N . ASN A 1 147 ? 19.047 -5.559 17.781 1 96 147 ASN A N 1
ATOM 1114 C CA . ASN A 1 147 ? 18.781 -6.461 18.906 1 96 147 ASN A CA 1
ATOM 1115 C C . ASN A 1 147 ? 19.781 -7.602 18.953 1 96 147 ASN A C 1
ATOM 1117 O O . ASN A 1 147 ? 19.734 -8.445 19.859 1 96 147 ASN A O 1
ATOM 1121 N N . GLU A 1 148 ? 20.781 -7.641 18.031 1 95.25 148 GLU A N 1
ATOM 1122 C CA . GLU A 1 148 ? 21.812 -8.672 17.938 1 95.25 148 GLU A CA 1
ATOM 1123 C C . GLU A 1 148 ? 23.141 -8.156 18.469 1 95.25 148 GLU A C 1
ATOM 1125 O O . GLU A 1 148 ? 23.453 -6.965 18.359 1 95.25 148 GLU A O 1
ATOM 1130 N N . PRO A 1 149 ? 23.953 -9.102 19.094 1 92.56 149 PRO A N 1
ATOM 1131 C CA . PRO A 1 149 ? 25.312 -8.68 19.438 1 92.56 149 PRO A CA 1
ATOM 1132 C C . PRO A 1 149 ? 26.188 -8.414 18.203 1 92.56 149 PRO A C 1
ATOM 1134 O O . PRO A 1 149 ? 25.953 -9.016 17.156 1 92.56 149 PRO A O 1
ATOM 1137 N N . ASP A 1 150 ? 27.125 -7.582 18.359 1 87.44 150 ASP A N 1
ATOM 1138 C CA . ASP A 1 150 ? 27.969 -7.184 17.234 1 87.44 150 ASP A CA 1
ATOM 1139 C C . ASP A 1 150 ? 28.641 -8.398 16.609 1 87.44 150 ASP A C 1
ATOM 1141 O O . ASP A 1 150 ? 28.719 -8.5 15.375 1 87.44 150 ASP A O 1
ATOM 1145 N N . GLU A 1 151 ? 29.078 -9.289 17.391 1 86.31 151 GLU A N 1
ATOM 1146 C CA . GLU A 1 151 ? 29.781 -10.469 16.906 1 86.31 151 GLU A CA 1
ATOM 1147 C C . GLU A 1 151 ? 28.828 -11.438 16.219 1 86.31 151 GLU A C 1
ATOM 1149 O O . GLU A 1 151 ? 29.266 -12.344 15.5 1 86.31 151 GLU A O 1
ATOM 1154 N N . GLY A 1 152 ? 27.562 -11.094 16.266 1 92.88 152 GLY A N 1
ATOM 1155 C CA . GLY A 1 152 ? 26.547 -12 15.758 1 92.88 152 GLY A CA 1
ATOM 1156 C C . GLY A 1 152 ? 25.844 -11.469 14.531 1 92.88 152 GLY A C 1
ATOM 1157 O O . GLY A 1 152 ? 24.906 -12.094 14.023 1 92.88 152 GLY A O 1
ATOM 1158 N N . LEU A 1 153 ? 26.344 -10.328 13.977 1 97.94 153 LEU A N 1
ATOM 1159 C CA . LEU A 1 153 ? 25.609 -9.656 12.906 1 97.94 153 LEU A CA 1
ATOM 1160 C C . LEU A 1 153 ? 25.578 -10.516 11.641 1 97.94 153 LEU A C 1
ATOM 1162 O O . LEU A 1 153 ? 24.547 -10.656 11 1 97.94 153 LEU A O 1
ATOM 1166 N N . THR A 1 154 ? 26.75 -11.094 11.273 1 98.06 154 THR A N 1
ATOM 1167 C CA . THR A 1 154 ? 26.812 -11.922 10.078 1 98.06 154 THR A CA 1
ATOM 1168 C C . THR A 1 154 ? 25.953 -13.18 10.25 1 98.06 154 THR A C 1
ATOM 1170 O O . THR A 1 154 ? 25.266 -13.602 9.328 1 98.06 154 THR A O 1
ATOM 1173 N N . ASP A 1 155 ? 25.969 -13.719 11.43 1 98.12 155 ASP A N 1
ATOM 1174 C CA . ASP A 1 155 ? 25.141 -14.883 11.727 1 98.12 155 ASP A CA 1
ATOM 1175 C C . ASP A 1 155 ? 23.656 -14.555 11.602 1 98.12 155 ASP A C 1
ATOM 1177 O O . ASP A 1 155 ? 22.875 -15.375 11.125 1 98.12 155 ASP A O 1
ATOM 1181 N N . ALA A 1 156 ? 23.328 -13.422 12.109 1 98.44 156 ALA A N 1
ATOM 1182 C CA . ALA A 1 156 ? 21.938 -12.984 12.047 1 98.44 156 ALA A CA 1
ATOM 1183 C C . ALA A 1 156 ? 21.484 -12.828 10.602 1 98.44 156 ALA A C 1
ATOM 1185 O O . ALA A 1 156 ? 20.375 -13.25 10.25 1 98.44 156 ALA A O 1
ATOM 1186 N N . VAL A 1 157 ? 22.266 -12.25 9.781 1 98.75 157 VAL A N 1
ATOM 1187 C CA . VAL A 1 157 ? 21.953 -12.078 8.367 1 98.75 157 VAL A CA 1
ATOM 1188 C C . VAL A 1 157 ? 21.812 -13.445 7.699 1 98.75 157 VAL A C 1
ATOM 1190 O O . VAL A 1 157 ? 20.844 -13.688 6.977 1 98.75 157 VAL A O 1
ATOM 1193 N N . ASP A 1 158 ? 22.797 -14.305 7.953 1 98.56 158 ASP A N 1
ATOM 1194 C CA . ASP A 1 158 ? 22.781 -15.633 7.359 1 98.56 158 ASP A CA 1
ATOM 1195 C C . ASP A 1 158 ? 21.531 -16.422 7.793 1 98.56 158 ASP A C 1
ATOM 1197 O O . ASP A 1 158 ? 20.938 -17.141 6.992 1 98.56 158 ASP A O 1
ATOM 1201 N N . ARG A 1 159 ? 21.188 -16.297 9.023 1 98 159 ARG A N 1
ATOM 1202 C CA . ARG A 1 159 ? 20 -16.969 9.547 1 98 159 ARG A CA 1
ATOM 1203 C C . ARG A 1 159 ? 18.75 -16.484 8.836 1 98 159 ARG A C 1
ATOM 1205 O O . ARG A 1 159 ? 17.875 -17.297 8.508 1 98 159 ARG A O 1
ATOM 1212 N N . ALA A 1 160 ? 18.656 -15.188 8.594 1 98.5 160 ALA A N 1
ATOM 1213 C CA . ALA A 1 160 ? 17.5 -14.633 7.883 1 98.5 160 ALA A CA 1
ATOM 1214 C C . ALA A 1 160 ? 17.422 -15.195 6.465 1 98.5 160 ALA A C 1
ATOM 1216 O O . ALA A 1 160 ? 16.375 -15.688 6.047 1 98.5 160 ALA A O 1
ATOM 1217 N N . ILE A 1 161 ? 18.5 -15.195 5.758 1 98.5 161 ILE A N 1
ATOM 1218 C CA . ILE A 1 161 ? 18.531 -15.625 4.367 1 98.5 161 ILE A CA 1
ATOM 1219 C C . ILE A 1 161 ? 18.281 -17.125 4.289 1 98.5 161 ILE A C 1
ATOM 1221 O O . ILE A 1 161 ? 17.516 -17.594 3.438 1 98.5 161 ILE A O 1
ATOM 1225 N N . ARG A 1 162 ? 18.906 -17.891 5.199 1 97.31 162 ARG A N 1
ATOM 1226 C CA . ARG A 1 162 ? 18.688 -19.328 5.254 1 97.31 162 ARG A CA 1
ATOM 1227 C C . ARG A 1 162 ? 17.219 -19.656 5.473 1 97.31 162 ARG A C 1
ATOM 1229 O O . ARG A 1 162 ? 16.641 -20.484 4.766 1 97.31 162 ARG A O 1
ATOM 1236 N N . THR A 1 163 ? 16.625 -18.969 6.43 1 97.06 163 THR A N 1
ATOM 1237 C CA . THR A 1 163 ? 15.203 -19.203 6.715 1 97.06 163 THR A CA 1
ATOM 1238 C C . THR A 1 163 ? 14.352 -18.859 5.5 1 97.06 163 THR A C 1
ATOM 1240 O O . THR A 1 163 ? 13.422 -19.594 5.156 1 97.06 163 THR A O 1
ATOM 1243 N N . CYS A 1 164 ? 14.656 -17.797 4.824 1 97.81 164 CYS A N 1
ATOM 1244 C CA . CYS A 1 164 ? 13.914 -17.328 3.654 1 97.81 164 CYS A CA 1
ATOM 1245 C C . CYS A 1 164 ? 13.891 -18.406 2.57 1 97.81 164 CYS A C 1
ATOM 1247 O O . CYS A 1 164 ? 12.82 -18.75 2.064 1 97.81 164 CYS A O 1
ATOM 1249 N N . VAL A 1 165 ? 14.992 -19.016 2.281 1 95.94 165 VAL A N 1
ATOM 1250 C CA . VAL A 1 165 ? 15.109 -19.906 1.144 1 95.94 165 VAL A CA 1
ATOM 1251 C C . VAL A 1 165 ? 14.633 -21.312 1.541 1 95.94 165 VAL A C 1
ATOM 1253 O O . VAL A 1 165 ? 14.062 -22.031 0.722 1 95.94 165 VAL A O 1
ATOM 1256 N N . VAL A 1 166 ? 14.883 -21.703 2.77 1 92.5 166 VAL A N 1
ATOM 1257 C CA . VAL A 1 166 ? 14.5 -23.031 3.217 1 92.5 166 VAL A CA 1
ATOM 1258 C C . VAL A 1 166 ? 12.977 -23.109 3.359 1 92.5 166 VAL A C 1
ATOM 1260 O O . VAL A 1 166 ? 12.367 -24.109 2.967 1 92.5 166 VAL A O 1
ATOM 1263 N N . GLU A 1 167 ? 12.422 -22.078 3.861 1 92.12 167 GLU A N 1
ATOM 1264 C CA . GLU A 1 167 ? 10.977 -22.094 4.086 1 92.12 167 GLU A CA 1
ATOM 1265 C C . GLU A 1 167 ? 10.227 -21.656 2.828 1 92.12 167 GLU A C 1
ATOM 1267 O O . GLU A 1 167 ? 9.031 -21.953 2.684 1 92.12 167 GLU A O 1
ATOM 1272 N N . GLY A 1 168 ? 10.922 -21.031 1.956 1 94.06 168 GLY A N 1
ATOM 1273 C CA . GLY A 1 168 ? 10.242 -20.469 0.8 1 94.06 168 GLY A CA 1
ATOM 1274 C C . GLY A 1 168 ? 9.203 -19.422 1.168 1 94.06 168 GLY A C 1
ATOM 1275 O O . GLY A 1 168 ? 8.086 -19.438 0.647 1 94.06 168 GLY A O 1
ATOM 1276 N N . ARG A 1 169 ? 9.547 -18.562 2.123 1 96.31 169 ARG A N 1
ATOM 1277 C CA . ARG A 1 169 ? 8.664 -17.516 2.637 1 96.31 169 ARG A CA 1
ATOM 1278 C C . ARG A 1 169 ? 9.438 -16.25 2.939 1 96.31 169 ARG A C 1
ATOM 1280 O O . ARG A 1 169 ? 10.656 -16.281 3.127 1 96.31 169 ARG A O 1
ATOM 1287 N N . PRO A 1 170 ? 8.75 -15.141 3.064 1 98.5 170 PRO A N 1
ATOM 1288 C CA . PRO A 1 170 ? 9.438 -13.875 3.361 1 98.5 170 PRO A CA 1
ATOM 1289 C C . PRO A 1 170 ? 10.062 -13.859 4.754 1 98.5 170 PRO A C 1
ATOM 1291 O O . PRO A 1 170 ? 9.555 -14.508 5.672 1 98.5 170 PRO A O 1
ATOM 1294 N N . VAL A 1 171 ? 11.141 -13.133 4.852 1 98.88 171 VAL A N 1
ATOM 1295 C CA . VAL A 1 171 ? 11.742 -12.781 6.137 1 98.88 171 VAL A CA 1
ATOM 1296 C C . VAL A 1 171 ? 11.906 -11.266 6.238 1 98.88 171 VAL A C 1
ATOM 1298 O O . VAL A 1 171 ? 11.953 -10.57 5.223 1 98.88 171 VAL A O 1
ATOM 1301 N N . TYR A 1 172 ? 11.852 -10.828 7.449 1 98.88 172 TYR A N 1
ATOM 1302 C CA . TYR A 1 172 ? 12.078 -9.422 7.773 1 98.88 172 TYR A CA 1
ATOM 1303 C C . TYR A 1 172 ? 13.492 -9.203 8.289 1 98.88 172 TYR A C 1
ATOM 1305 O O . TYR A 1 172 ? 13.93 -9.883 9.227 1 98.88 172 TYR A O 1
ATOM 1313 N N . LEU A 1 173 ? 14.242 -8.297 7.633 1 98.88 173 LEU A N 1
ATOM 1314 C CA . LEU A 1 173 ? 15.594 -7.941 8.047 1 98.88 173 LEU A CA 1
ATOM 1315 C C . LEU A 1 173 ? 15.727 -6.434 8.203 1 98.88 173 LEU A C 1
ATOM 1317 O O . LEU A 1 173 ? 15.648 -5.691 7.223 1 98.88 173 LEU A O 1
ATOM 1321 N N . ASP A 1 174 ? 15.914 -6 9.398 1 98.69 174 ASP A N 1
ATOM 1322 C CA . ASP A 1 174 ? 16.031 -4.578 9.711 1 98.69 174 ASP A CA 1
ATOM 1323 C C . ASP A 1 174 ? 17.484 -4.176 9.938 1 98.69 174 ASP A C 1
ATOM 1325 O O . ASP A 1 174 ? 18.172 -4.766 10.766 1 98.69 174 ASP A O 1
ATOM 1329 N N . VAL A 1 175 ? 17.922 -3.139 9.195 1 98.62 175 VAL A N 1
ATOM 1330 C CA . VAL A 1 175 ? 19.297 -2.66 9.273 1 98.62 175 VAL A CA 1
ATOM 1331 C C . VAL A 1 175 ? 19.297 -1.174 9.625 1 98.62 175 VAL A C 1
ATOM 1333 O O . VAL A 1 175 ? 19.047 -0.325 8.766 1 98.62 175 VAL A O 1
ATOM 1336 N N . PRO A 1 176 ? 19.734 -0.81 10.859 1 98.25 176 PRO A N 1
ATOM 1337 C CA . PRO A 1 176 ? 19.875 0.613 11.172 1 98.25 176 PRO A CA 1
ATOM 1338 C C . PRO A 1 176 ? 20.891 1.312 10.266 1 98.25 176 PRO A C 1
ATOM 1340 O O . PRO A 1 176 ? 21.891 0.706 9.867 1 98.25 176 PRO A O 1
ATOM 1343 N N . LEU A 1 177 ? 20.688 2.547 10.047 1 97.56 177 LEU A N 1
ATOM 1344 C CA . LEU A 1 177 ? 21.469 3.344 9.117 1 97.56 177 LEU A CA 1
ATOM 1345 C C . LEU A 1 177 ? 22.953 3.246 9.445 1 97.56 177 LEU A C 1
ATOM 1347 O O . LEU A 1 177 ? 23.797 3.115 8.547 1 97.56 177 LEU A O 1
ATOM 1351 N N . ASP A 1 178 ? 23.375 3.27 10.688 1 96.88 178 ASP A N 1
ATOM 1352 C CA . ASP A 1 178 ? 24.766 3.289 11.102 1 96.88 178 ASP A CA 1
ATOM 1353 C C . ASP A 1 178 ? 25.375 1.889 11.062 1 96.88 178 ASP A C 1
ATOM 1355 O O . ASP A 1 178 ? 26.594 1.734 11.094 1 96.88 178 ASP A O 1
ATOM 1359 N N . TYR A 1 179 ? 24.562 0.853 10.93 1 98.06 179 TYR A N 1
ATOM 1360 C CA . TYR A 1 179 ? 25.047 -0.519 10.875 1 98.06 179 TYR A CA 1
ATOM 1361 C C . TYR A 1 179 ? 25.625 -0.835 9.5 1 98.06 179 TYR A C 1
ATOM 1363 O O . TYR A 1 179 ? 26.438 -1.748 9.352 1 98.06 179 TYR A O 1
ATOM 1371 N N . ASN A 1 180 ? 25.188 -0.132 8.477 1 97.81 180 ASN A N 1
ATOM 1372 C CA . ASN A 1 180 ? 25.656 -0.378 7.121 1 97.81 180 ASN A CA 1
ATOM 1373 C C . ASN A 1 180 ? 27.172 -0.325 7.035 1 97.81 180 ASN A C 1
ATOM 1375 O O . ASN A 1 180 ? 27.781 -1.065 6.258 1 97.81 180 ASN A O 1
ATOM 1379 N N . HIS A 1 181 ? 27.75 0.5 7.934 1 96.44 181 HIS A N 1
ATOM 1380 C CA . HIS A 1 181 ? 29.188 0.778 7.836 1 96.44 181 HIS A CA 1
ATOM 1381 C C . HIS A 1 181 ? 29.969 -0.026 8.867 1 96.44 181 HIS A C 1
ATOM 1383 O O . HIS A 1 181 ? 31.203 0.042 8.898 1 96.44 181 HIS A O 1
ATOM 1389 N N . ARG A 1 182 ? 29.312 -0.793 9.625 1 97 182 ARG A N 1
ATOM 1390 C CA . ARG A 1 182 ? 30 -1.603 10.617 1 97 182 ARG A CA 1
ATOM 1391 C C . ARG A 1 182 ? 30.859 -2.67 9.945 1 97 182 ARG A C 1
ATOM 1393 O O . ARG A 1 182 ? 30.438 -3.287 8.961 1 97 182 ARG A O 1
ATOM 1400 N N . GLU A 1 183 ? 32.062 -2.801 10.477 1 97.19 183 GLU A N 1
ATOM 1401 C CA . GLU A 1 183 ? 32.969 -3.789 9.922 1 97.19 183 GLU A CA 1
ATOM 1402 C C . GLU A 1 183 ? 32.688 -5.18 10.484 1 97.19 183 GLU A C 1
ATOM 1404 O O . GLU A 1 183 ? 32.562 -5.355 11.695 1 97.19 183 GLU A O 1
ATOM 1409 N N . VAL A 1 184 ? 32.562 -6.184 9.547 1 97.75 184 VAL A N 1
ATOM 1410 C CA . VAL A 1 184 ? 32.344 -7.574 9.93 1 97.75 184 VAL A CA 1
ATOM 1411 C C . VAL A 1 184 ? 33.281 -8.492 9.164 1 97.75 184 VAL A C 1
ATOM 1413 O O . VAL A 1 184 ? 33.812 -8.109 8.117 1 97.75 184 VAL A O 1
ATOM 1416 N N . SER A 1 185 ? 33.531 -9.641 9.711 1 96.75 185 SER A N 1
ATOM 1417 C CA . SER A 1 185 ? 34.375 -10.602 9.047 1 96.75 185 SER A CA 1
ATOM 1418 C C . SER A 1 185 ? 33.75 -11.148 7.777 1 96.75 185 SER A C 1
ATOM 1420 O O . SER A 1 185 ? 32.562 -11.492 7.777 1 96.75 185 SER A O 1
ATOM 1422 N N . ALA A 1 186 ? 34.469 -11.242 6.707 1 97.44 186 ALA A N 1
ATOM 1423 C CA . ALA A 1 186 ? 33.969 -11.836 5.461 1 97.44 186 ALA A CA 1
ATOM 1424 C C . ALA A 1 186 ? 34.094 -13.359 5.5 1 97.44 186 ALA A C 1
ATOM 1426 O O . ALA A 1 186 ? 33.625 -14.039 4.574 1 97.44 186 ALA A O 1
ATOM 1427 N N . ALA A 1 187 ? 34.562 -13.914 6.523 1 96.62 187 ALA A N 1
ATOM 1428 C CA . ALA A 1 187 ? 34.906 -15.328 6.598 1 96.62 187 ALA A CA 1
ATOM 1429 C C . ALA A 1 187 ? 33.656 -16.203 6.355 1 96.62 187 ALA A C 1
ATOM 1431 O O . ALA A 1 187 ? 33.75 -17.203 5.633 1 96.62 187 ALA A O 1
ATOM 1432 N N . PRO A 1 188 ? 32.531 -15.82 6.883 1 97.38 188 PRO A N 1
ATOM 1433 C CA . PRO A 1 188 ? 31.375 -16.688 6.715 1 97.38 188 PRO A CA 1
ATOM 1434 C C . PRO A 1 188 ? 30.922 -16.797 5.262 1 97.38 188 PRO A C 1
ATOM 1436 O O . PRO A 1 188 ? 30.203 -17.719 4.898 1 97.38 188 PRO A O 1
ATOM 1439 N N . LEU A 1 189 ? 31.328 -15.906 4.43 1 97.75 189 LEU A N 1
ATOM 1440 C CA . LEU A 1 189 ? 30.906 -15.883 3.031 1 97.75 189 LEU A CA 1
ATOM 1441 C C . LEU A 1 189 ? 31.438 -17.109 2.289 1 97.75 189 LEU A C 1
ATOM 1443 O O . LEU A 1 189 ? 30.906 -17.469 1.229 1 97.75 189 LEU A O 1
ATOM 1447 N N . SER A 1 190 ? 32.469 -17.672 2.828 1 97.25 190 SER A N 1
ATOM 1448 C CA . SER A 1 190 ? 33.062 -18.844 2.178 1 97.25 190 SER A CA 1
ATOM 1449 C C . SER A 1 190 ? 32.219 -20.078 2.393 1 97.25 190 SER A C 1
ATOM 1451 O O . SER A 1 190 ? 32.344 -21.078 1.678 1 97.25 190 SER A O 1
ATOM 1453 N N . THR A 1 191 ? 31.297 -20.016 3.311 1 96.75 191 THR A N 1
ATOM 1454 C CA . THR A 1 191 ? 30.359 -21.109 3.547 1 96.75 191 THR A CA 1
ATOM 1455 C C . THR A 1 191 ? 29.047 -20.875 2.811 1 96.75 191 THR A C 1
ATOM 1457 O O . THR A 1 191 ? 28.312 -19.953 3.139 1 96.75 191 THR A O 1
ATOM 1460 N N . PRO A 1 192 ? 28.75 -21.688 1.861 1 95.06 192 PRO A N 1
ATOM 1461 C CA . PRO A 1 192 ? 27.516 -21.469 1.104 1 95.06 192 PRO A CA 1
ATOM 1462 C C . PRO A 1 192 ? 26.266 -21.656 1.954 1 95.06 192 PRO A C 1
ATOM 1464 O O . PRO A 1 192 ? 26.234 -22.531 2.824 1 95.06 192 PRO A O 1
ATOM 1467 N N . LEU A 1 193 ? 25.266 -20.844 1.694 1 95.81 193 LEU A N 1
ATOM 1468 C CA . LEU A 1 193 ? 23.938 -21.031 2.254 1 95.81 193 LEU A CA 1
ATOM 1469 C C . LEU A 1 193 ? 23.094 -21.938 1.358 1 95.81 193 LEU A C 1
ATOM 1471 O O . LEU A 1 193 ? 23.391 -22.094 0.173 1 95.81 193 LEU A O 1
ATOM 1475 N N . PRO A 1 194 ? 22.062 -22.531 1.973 1 93.56 194 PRO A N 1
ATOM 1476 C CA . PRO A 1 194 ? 21.188 -23.359 1.138 1 93.56 194 PRO A CA 1
ATOM 1477 C C . PRO A 1 194 ? 20.484 -22.562 0.045 1 93.56 194 PRO A C 1
ATOM 1479 O O . PRO A 1 194 ? 20.391 -21.328 0.139 1 93.56 194 PRO A O 1
ATOM 1482 N N . LYS A 1 195 ? 20.109 -23.328 -0.969 1 90.19 195 LYS A N 1
ATOM 1483 C CA . LYS A 1 195 ? 19.328 -22.734 -2.053 1 90.19 195 LYS A CA 1
ATOM 1484 C C . LYS A 1 195 ? 17.891 -23.234 -2.023 1 90.19 195 LYS A C 1
ATOM 1486 O O . LYS A 1 195 ? 17.594 -24.266 -1.408 1 90.19 195 LYS A O 1
ATOM 1491 N N . LEU A 1 196 ? 17.078 -22.453 -2.691 1 88.38 196 LEU A N 1
ATOM 1492 C CA . LEU A 1 196 ? 15.68 -22.844 -2.764 1 88.38 196 LEU A CA 1
ATOM 1493 C C . LEU A 1 196 ? 15.531 -24.203 -3.439 1 88.38 196 LEU A C 1
ATOM 1495 O O . LEU A 1 196 ? 16.172 -24.469 -4.457 1 88.38 196 LEU A O 1
ATOM 1499 N N . GLY A 1 197 ? 14.727 -25.062 -2.893 1 83.75 197 GLY A N 1
ATOM 1500 C CA . GLY A 1 197 ? 14.453 -26.344 -3.506 1 83.75 197 GLY A CA 1
ATOM 1501 C C . GLY A 1 197 ? 15.281 -27.484 -2.918 1 83.75 197 GLY A C 1
ATOM 1502 O O . GLY A 1 197 ? 14.961 -28.656 -3.111 1 83.75 197 GLY A O 1
ATOM 1503 N N . GLU A 1 198 ? 16.359 -27.094 -2.201 1 83.75 198 GLU A N 1
ATOM 1504 C CA . GLU A 1 198 ? 17.156 -28.125 -1.56 1 83.75 198 GLU A CA 1
ATOM 1505 C C . GLU A 1 198 ? 16.391 -28.766 -0.398 1 83.75 198 GLU A C 1
ATOM 1507 O O . GLU A 1 198 ? 15.703 -28.078 0.353 1 83.75 198 GLU A O 1
ATOM 1512 N N . PRO A 1 199 ? 16.422 -30.078 -0.417 1 77.5 199 PRO A N 1
ATOM 1513 C CA . PRO A 1 199 ? 15.695 -30.734 0.666 1 77.5 199 PRO A CA 1
ATOM 1514 C C . PRO A 1 199 ? 16.188 -30.312 2.051 1 77.5 199 PRO A C 1
ATOM 1516 O O . PRO A 1 199 ? 17.359 -29.984 2.223 1 77.5 199 PRO A O 1
ATOM 1519 N N . LYS A 1 200 ? 15.203 -30.219 2.926 1 68.38 200 LYS A N 1
ATOM 1520 C CA . LYS A 1 200 ? 15.523 -29.875 4.305 1 68.38 200 LYS A CA 1
ATOM 1521 C C . LYS A 1 200 ? 16.406 -30.938 4.949 1 68.38 200 LYS A C 1
ATOM 1523 O O . LYS A 1 200 ? 16.234 -32.125 4.711 1 68.38 200 LYS A O 1
ATOM 1528 N N . ASP A 1 201 ? 17.469 -30.391 5.465 1 62.19 201 ASP A N 1
ATOM 1529 C CA . ASP A 1 201 ? 18.266 -31.344 6.25 1 62.19 201 ASP A CA 1
ATOM 1530 C C . ASP A 1 201 ? 17.578 -31.656 7.582 1 62.19 201 ASP A C 1
ATOM 1532 O O . ASP A 1 201 ? 17.734 -30.906 8.555 1 62.19 201 ASP A O 1
ATOM 1536 N N . PHE A 1 202 ? 16.609 -32.375 7.551 1 49.81 202 PHE A N 1
ATOM 1537 C CA . PHE A 1 202 ? 15.906 -32.75 8.766 1 49.81 202 PHE A CA 1
ATOM 1538 C C . PHE A 1 202 ? 16.828 -33.469 9.734 1 49.81 202 PHE A C 1
ATOM 1540 O O . PHE A 1 202 ? 16.438 -33.781 10.867 1 49.81 202 PHE A O 1
ATOM 1547 N N . ALA A 1 203 ? 17.953 -33.938 9.281 1 46.91 203 ALA A N 1
ATOM 1548 C CA . ALA A 1 203 ? 18.875 -34.562 10.211 1 46.91 203 ALA A CA 1
ATOM 1549 C C . ALA A 1 203 ? 19.141 -33.688 11.422 1 46.91 203 ALA A C 1
ATOM 1551 O O . ALA A 1 203 ? 19.625 -34.156 12.453 1 46.91 203 ALA A O 1
ATOM 1552 N N . ALA A 1 204 ? 18.859 -32.438 11.18 1 45.34 204 ALA A N 1
ATOM 1553 C CA . ALA A 1 204 ? 19.25 -31.547 12.273 1 45.34 204 ALA A CA 1
ATOM 1554 C C . ALA A 1 204 ? 18.141 -31.438 13.328 1 45.34 204 ALA A C 1
ATOM 1556 O O . ALA A 1 204 ? 18.297 -30.75 14.336 1 45.34 204 ALA A O 1
ATOM 1557 N N . ILE A 1 205 ? 17.031 -31.844 12.906 1 47.22 205 ILE A N 1
ATOM 1558 C CA . ILE A 1 205 ? 15.992 -31.844 13.938 1 47.22 205 ILE A CA 1
ATOM 1559 C C . ILE A 1 205 ? 16.312 -32.906 14.992 1 47.22 205 ILE A C 1
ATOM 1561 O O . ILE A 1 205 ? 16.453 -34.094 14.68 1 47.22 205 ILE A O 1
ATOM 1565 N N . PRO A 1 206 ? 16.812 -32.406 16.094 1 45.09 206 PRO A N 1
ATOM 1566 C CA . PRO A 1 206 ? 17.094 -33.375 17.156 1 45.09 206 PRO A CA 1
ATOM 1567 C C . PRO A 1 206 ? 15.961 -34.375 17.359 1 45.09 206 PRO A C 1
ATOM 1569 O O . PRO A 1 206 ? 14.812 -34 17.547 1 45.09 206 PRO A O 1
ATOM 1572 N N . ARG A 1 207 ? 15.961 -35.344 16.547 1 45.56 207 ARG A N 1
ATOM 1573 C CA . ARG A 1 207 ? 14.93 -36.344 16.797 1 45.56 207 ARG A CA 1
ATOM 1574 C C . ARG A 1 207 ? 15.297 -37.188 18 1 45.56 207 ARG A C 1
ATOM 1576 O O . ARG A 1 207 ? 16.484 -37.375 18.312 1 45.56 207 ARG A O 1
ATOM 1583 N N . THR A 1 208 ? 14.359 -37.188 18.812 1 41.41 208 THR A N 1
ATOM 1584 C CA . THR A 1 208 ? 14.539 -38.125 19.922 1 41.41 208 THR A CA 1
ATOM 1585 C C . THR A 1 208 ? 14.922 -39.5 19.422 1 41.41 208 THR A C 1
ATOM 1587 O O . THR A 1 208 ? 14.555 -39.906 18.312 1 41.41 208 THR A O 1
ATOM 1590 N N . LEU A 1 209 ? 15.797 -40.156 20.078 1 45.06 209 LEU A N 1
ATOM 1591 C CA . LEU A 1 209 ? 16.281 -41.5 19.875 1 45.06 209 LEU A CA 1
ATOM 1592 C C . LEU A 1 209 ? 15.141 -42.438 19.438 1 45.06 209 LEU A C 1
ATOM 1594 O O . LEU A 1 209 ? 15.375 -43.531 18.906 1 45.06 209 LEU A O 1
ATOM 1598 N N . MET A 1 210 ? 13.906 -42.062 19.703 1 47.84 210 MET A N 1
ATOM 1599 C CA . MET A 1 210 ? 12.805 -43 19.5 1 47.84 210 MET A CA 1
ATOM 1600 C C . MET A 1 210 ? 12.227 -42.844 18.094 1 47.84 210 MET A C 1
ATOM 1602 O O . MET A 1 210 ? 11.391 -43.656 17.688 1 47.84 210 MET A O 1
ATOM 1606 N N . LEU A 1 211 ? 12.688 -41.781 17.422 1 53.81 211 LEU A N 1
ATOM 1607 C CA . LEU A 1 211 ? 12.109 -41.625 16.094 1 53.81 211 LEU A CA 1
ATOM 1608 C C . LEU A 1 211 ? 13.023 -42.25 15.039 1 53.81 211 LEU A C 1
ATOM 1610 O O . LEU A 1 211 ? 14.25 -42.094 15.102 1 53.81 211 LEU A O 1
ATOM 1614 N N . PRO A 1 212 ? 12.586 -43.281 14.273 1 59.44 212 PRO A N 1
ATOM 1615 C CA . PRO A 1 212 ? 13.398 -43.875 13.211 1 59.44 212 PRO A CA 1
ATOM 1616 C C . PRO A 1 212 ? 14.109 -42.812 12.359 1 59.44 212 PRO A C 1
ATOM 1618 O O . PRO A 1 212 ? 13.648 -41.688 12.273 1 59.44 212 PRO A O 1
ATOM 1621 N N . PRO A 1 213 ? 15.281 -43.219 11.883 1 66.12 213 PRO A N 1
ATOM 1622 C CA . PRO A 1 213 ? 16.016 -42.344 10.992 1 66.12 213 PRO A CA 1
ATOM 1623 C C . PRO A 1 213 ? 15.188 -41.875 9.789 1 66.12 213 PRO A C 1
ATOM 1625 O O . PRO A 1 213 ? 14.359 -42.656 9.281 1 66.12 213 PRO A O 1
ATOM 1628 N N . LEU A 1 214 ? 15.328 -40.656 9.328 1 70.06 214 LEU A N 1
ATOM 1629 C CA . LEU A 1 214 ? 14.57 -40.031 8.242 1 70.06 214 LEU A CA 1
ATOM 1630 C C . LEU A 1 214 ? 14.656 -40.875 6.969 1 70.06 214 LEU A C 1
ATOM 1632 O O . LEU A 1 214 ? 13.68 -41 6.234 1 70.06 214 LEU A O 1
ATOM 1636 N N . ASP A 1 215 ? 15.734 -41.5 6.785 1 76.31 215 ASP A N 1
ATOM 1637 C CA . ASP A 1 215 ? 15.922 -42.344 5.59 1 76.31 215 ASP A CA 1
ATOM 1638 C C . ASP A 1 215 ? 15.023 -43.562 5.613 1 76.31 215 ASP A C 1
ATOM 1640 O O . ASP A 1 215 ? 14.508 -43.969 4.574 1 76.31 215 ASP A O 1
ATOM 1644 N N . SER A 1 216 ? 14.852 -44 6.777 1 81.5 216 SER A N 1
ATOM 1645 C CA . SER A 1 216 ? 14 -45.188 6.914 1 81.5 216 SER A CA 1
ATOM 1646 C C . SER A 1 216 ? 12.531 -44.812 6.668 1 81.5 216 SER A C 1
ATOM 1648 O O . SER A 1 216 ? 11.805 -45.594 6.027 1 81.5 216 SER A O 1
ATOM 1650 N N . ILE A 1 217 ? 12.18 -43.688 7.074 1 86.06 217 ILE A N 1
ATOM 1651 C CA . ILE A 1 217 ? 10.789 -43.281 6.906 1 86.06 217 ILE A CA 1
ATOM 1652 C C . ILE A 1 217 ? 10.516 -42.969 5.43 1 86.06 217 ILE A C 1
ATOM 1654 O O . ILE A 1 217 ? 9.453 -43.344 4.91 1 86.06 217 ILE A O 1
ATOM 1658 N N . THR A 1 218 ? 11.453 -42.438 4.793 1 87.69 218 THR A N 1
ATOM 1659 C CA . THR A 1 218 ? 11.32 -42.125 3.371 1 87.69 218 THR A CA 1
ATOM 1660 C C . THR A 1 218 ? 11.188 -43.406 2.557 1 87.69 218 THR A C 1
ATOM 1662 O O . THR A 1 218 ? 10.383 -43.5 1.63 1 87.69 218 THR A O 1
ATOM 1665 N N . ALA A 1 219 ? 11.961 -44.375 2.945 1 89.56 219 ALA A N 1
ATOM 1666 C CA . ALA A 1 219 ? 11.891 -45.656 2.252 1 89.56 219 ALA A CA 1
ATOM 1667 C C . ALA A 1 219 ? 10.539 -46.312 2.463 1 89.56 219 ALA A C 1
ATOM 1669 O O . ALA A 1 219 ? 9.969 -46.906 1.53 1 89.56 219 ALA A O 1
ATOM 1670 N N . GLN A 1 220 ? 10.109 -46.219 3.648 1 92.12 220 GLN A N 1
ATOM 1671 C CA . GLN A 1 220 ? 8.82 -46.781 3.979 1 92.12 220 GLN A CA 1
ATOM 1672 C C . GLN A 1 220 ? 7.695 -46.125 3.189 1 92.12 220 GLN A C 1
ATOM 1674 O O . GLN A 1 220 ? 6.801 -46.812 2.676 1 92.12 220 GLN A O 1
ATOM 1679 N N . VAL A 1 221 ? 7.766 -44.875 3.17 1 94.81 221 VAL A N 1
ATOM 1680 C CA . VAL A 1 221 ? 6.754 -44.094 2.455 1 94.81 221 VAL A CA 1
ATOM 1681 C C . VAL A 1 221 ? 6.812 -44.438 0.964 1 94.81 221 VAL A C 1
ATOM 1683 O O . VAL A 1 221 ? 5.777 -44.625 0.325 1 94.81 221 VAL A O 1
ATOM 1686 N N . THR A 1 222 ? 7.965 -44.531 0.431 1 95.62 222 THR A N 1
ATOM 1687 C CA . THR A 1 222 ? 8.133 -44.844 -0.986 1 95.62 222 THR A CA 1
ATOM 1688 C C . THR A 1 222 ? 7.633 -46.25 -1.302 1 95.62 222 THR A C 1
ATOM 1690 O O . THR A 1 222 ? 6.988 -46.469 -2.33 1 95.62 222 THR A O 1
ATOM 1693 N N . ASP A 1 223 ? 7.906 -47.156 -0.408 1 95.56 223 ASP A N 1
ATOM 1694 C CA . ASP A 1 223 ? 7.422 -48.531 -0.572 1 95.56 223 ASP A CA 1
ATOM 1695 C C . ASP A 1 223 ? 5.895 -48.562 -0.598 1 95.56 223 ASP A C 1
ATOM 1697 O O . ASP A 1 223 ? 5.301 -49.25 -1.438 1 95.56 223 ASP A O 1
ATOM 1701 N N . ALA A 1 224 ? 5.398 -47.875 0.304 1 95.56 224 ALA A N 1
ATOM 1702 C CA . ALA A 1 224 ? 3.941 -47.844 0.415 1 95.56 224 ALA A CA 1
ATOM 1703 C C . ALA A 1 224 ? 3.309 -47.25 -0.837 1 95.56 224 ALA A C 1
ATOM 1705 O O . ALA A 1 224 ? 2.273 -47.719 -1.308 1 95.56 224 ALA A O 1
ATOM 1706 N N . ILE A 1 225 ? 3.881 -46.219 -1.369 1 96.94 225 ILE A N 1
ATOM 1707 C CA . ILE A 1 225 ? 3.365 -45.531 -2.561 1 96.94 225 ILE A CA 1
ATOM 1708 C C . ILE A 1 225 ? 3.477 -46.469 -3.762 1 96.94 225 ILE A C 1
ATOM 1710 O O . ILE A 1 225 ? 2.529 -46.594 -4.539 1 96.94 225 ILE A O 1
ATOM 1714 N N . VAL A 1 226 ? 4.625 -47.156 -3.895 1 96.88 226 VAL A N 1
ATOM 1715 C CA . VAL A 1 226 ? 4.863 -48.062 -5.02 1 96.88 226 VAL A CA 1
ATOM 1716 C C . VAL A 1 226 ? 3.871 -49.219 -4.977 1 96.88 226 VAL A C 1
ATOM 1718 O O . VAL A 1 226 ? 3.309 -49.594 -6.004 1 96.88 226 VAL A O 1
ATOM 1721 N N . ALA A 1 227 ? 3.654 -49.75 -3.824 1 95.69 227 ALA A N 1
ATOM 1722 C CA . ALA A 1 227 ? 2.713 -50.844 -3.658 1 95.69 227 ALA A CA 1
ATOM 1723 C C . ALA A 1 227 ? 1.299 -50.438 -4.051 1 95.69 227 ALA A C 1
ATOM 1725 O O . ALA A 1 227 ? 0.583 -51.156 -4.719 1 95.69 227 ALA A O 1
ATOM 1726 N N . ALA A 1 228 ? 0.94 -49.281 -3.598 1 94.94 228 ALA A N 1
ATOM 1727 C CA . ALA A 1 228 ? -0.386 -48.781 -3.924 1 94.94 228 ALA A CA 1
ATOM 1728 C C . ALA A 1 228 ? -0.515 -48.5 -5.418 1 94.94 228 ALA A C 1
ATOM 1730 O O . ALA A 1 228 ? -1.556 -48.781 -6.02 1 94.94 228 ALA A O 1
ATOM 1731 N N . PHE A 1 229 ? 0.476 -48 -5.996 1 95.94 229 PHE A N 1
ATOM 1732 C CA . PHE A 1 229 ? 0.516 -47.688 -7.422 1 95.94 229 PHE A CA 1
ATOM 1733 C C . PHE A 1 229 ? 0.385 -48.969 -8.25 1 95.94 229 PHE A C 1
ATOM 1735 O O . PHE A 1 229 ? -0.355 -49 -9.234 1 95.94 229 PHE A O 1
ATOM 1742 N N . GLU A 1 230 ? 1.066 -49.969 -7.836 1 95.19 230 GLU A N 1
ATOM 1743 C CA . GLU A 1 230 ? 1.039 -51.25 -8.547 1 95.19 230 GLU A CA 1
ATOM 1744 C C . GLU A 1 230 ? -0.364 -51.844 -8.555 1 95.19 230 GLU A C 1
ATOM 1746 O O . GLU A 1 230 ? -0.788 -52.438 -9.547 1 95.19 230 GLU A O 1
ATOM 1751 N N . LYS A 1 231 ? -1.045 -51.625 -7.527 1 94.25 231 LYS A N 1
ATOM 1752 C CA . LYS A 1 231 ? -2.379 -52.188 -7.363 1 94.25 231 LYS A CA 1
ATOM 1753 C C . LYS A 1 231 ? -3.424 -51.375 -8.117 1 94.25 231 LYS A C 1
ATOM 1755 O O . LYS A 1 231 ? -4.484 -51.906 -8.469 1 94.25 231 LYS A O 1
ATOM 1760 N N . ALA A 1 232 ? -3.117 -50.188 -8.391 1 95.25 232 ALA A N 1
ATOM 1761 C CA . ALA A 1 232 ? -4.078 -49.281 -9.008 1 95.25 232 ALA A CA 1
ATOM 1762 C C . ALA A 1 232 ? -4.293 -49.625 -10.477 1 95.25 232 ALA A C 1
ATOM 1764 O O . ALA A 1 232 ? -3.342 -49.969 -11.188 1 95.25 232 ALA A O 1
ATOM 1765 N N . GLN A 1 233 ? -5.488 -49.531 -10.93 1 94.38 233 GLN A N 1
ATOM 1766 C CA . GLN A 1 233 ? -5.836 -49.781 -12.328 1 94.38 233 GLN A CA 1
ATOM 1767 C C . GLN A 1 233 ? -5.723 -48.531 -13.164 1 94.38 233 GLN A C 1
ATOM 1769 O O . GLN A 1 233 ? -5.32 -48.562 -14.328 1 94.38 233 GLN A O 1
ATOM 1774 N N . ASN A 1 234 ? -6.141 -47.438 -12.578 1 94.75 234 ASN A N 1
ATOM 1775 C CA . ASN A 1 234 ? -6.129 -46.156 -13.266 1 94.75 234 ASN A CA 1
ATOM 1776 C C . ASN A 1 234 ? -5.477 -45.062 -12.406 1 94.75 234 ASN A C 1
ATOM 1778 O O . ASN A 1 234 ? -6.121 -44.094 -12.062 1 94.75 234 ASN A O 1
ATOM 1782 N N . PRO A 1 235 ? -4.152 -45.219 -12.148 1 96.75 235 PRO A N 1
ATOM 1783 C CA . PRO A 1 235 ? -3.457 -44.188 -11.367 1 96.75 235 PRO A CA 1
ATOM 1784 C C . PRO A 1 235 ? -3.184 -42.906 -12.164 1 96.75 235 PRO A C 1
ATOM 1786 O O . PRO A 1 235 ? -2.916 -42.969 -13.367 1 96.75 235 PRO A O 1
ATOM 1789 N N . VAL A 1 236 ? -3.283 -41.781 -11.508 1 97.44 236 VAL A N 1
ATOM 1790 C CA . VAL A 1 236 ? -2.943 -40.5 -12.141 1 97.44 236 VAL A CA 1
ATOM 1791 C C . VAL A 1 236 ? -2.039 -39.688 -11.211 1 97.44 236 VAL A C 1
ATOM 1793 O O . VAL A 1 236 ? -1.902 -40 -10.031 1 97.44 236 VAL A O 1
ATOM 1796 N N . ILE A 1 237 ? -1.391 -38.719 -11.758 1 98 237 ILE A N 1
ATOM 1797 C CA . ILE A 1 237 ? -0.594 -37.75 -11.008 1 98 237 ILE A CA 1
ATOM 1798 C C . ILE A 1 237 ? -1.277 -36.406 -11.031 1 98 237 ILE A C 1
ATOM 1800 O O . ILE A 1 237 ? -1.773 -35.969 -12.07 1 98 237 ILE A O 1
ATOM 1804 N N . LEU A 1 238 ? -1.444 -35.75 -9.875 1 98 238 LEU A N 1
ATOM 1805 C CA . LEU A 1 238 ? -1.863 -34.375 -9.742 1 98 238 LEU A CA 1
ATOM 1806 C C . LEU A 1 238 ? -0.714 -33.5 -9.242 1 98 238 LEU A C 1
ATOM 1808 O O . LEU A 1 238 ? -0.366 -33.531 -8.062 1 98 238 LEU A O 1
ATOM 1812 N N . ALA A 1 239 ? -0.109 -32.812 -10.195 1 97.56 239 ALA A N 1
ATOM 1813 C CA . ALA A 1 239 ? 0.99 -31.906 -9.867 1 97.56 239 ALA A CA 1
ATOM 1814 C C . ALA A 1 239 ? 0.466 -30.531 -9.461 1 97.56 239 ALA A C 1
ATOM 1816 O O . ALA A 1 239 ? -0.2 -29.859 -10.25 1 97.56 239 ALA A O 1
ATOM 1817 N N . ASP A 1 240 ? 0.815 -30.109 -8.258 1 96.25 240 ASP A N 1
ATOM 1818 C CA . ASP A 1 240 ? 0.196 -28.922 -7.688 1 96.25 240 ASP A CA 1
ATOM 1819 C C . ASP A 1 240 ? 1.248 -27.875 -7.324 1 96.25 240 ASP A C 1
ATOM 1821 O O . ASP A 1 240 ? 2.43 -28.047 -7.629 1 96.25 240 ASP A O 1
ATOM 1825 N N . LEU A 1 241 ? 0.897 -26.797 -6.82 1 92.88 241 LEU A N 1
ATOM 1826 C CA . LEU A 1 241 ? 1.61 -25.531 -6.734 1 92.88 241 LEU A CA 1
ATOM 1827 C C . LEU A 1 241 ? 2.908 -25.688 -5.949 1 92.88 241 LEU A C 1
ATOM 1829 O O . LEU A 1 241 ? 3.941 -25.141 -6.328 1 92.88 241 LEU A O 1
ATOM 1833 N N . TYR A 1 242 ? 2.865 -26.422 -4.836 1 92.81 242 TYR A N 1
ATOM 1834 C CA . TYR A 1 242 ? 4.051 -26.438 -3.984 1 92.81 242 TYR A CA 1
ATOM 1835 C C . TYR A 1 242 ? 5.18 -27.219 -4.648 1 92.81 242 TYR A C 1
ATOM 1837 O O . TYR A 1 242 ? 6.355 -27 -4.332 1 92.81 242 TYR A O 1
ATOM 1845 N N . ALA A 1 243 ? 4.824 -28.094 -5.547 1 94.69 243 ALA A N 1
ATOM 1846 C CA . ALA A 1 243 ? 5.875 -28.75 -6.328 1 94.69 243 ALA A CA 1
ATOM 1847 C C . ALA A 1 243 ? 6.633 -27.734 -7.176 1 94.69 243 ALA A C 1
ATOM 1849 O O . ALA A 1 243 ? 7.859 -27.812 -7.301 1 94.69 243 ALA A O 1
ATOM 1850 N N . GLU A 1 244 ? 5.879 -26.812 -7.703 1 92.19 244 GLU A N 1
ATOM 1851 C CA . GLU A 1 244 ? 6.508 -25.75 -8.484 1 92.19 244 GLU A CA 1
ATOM 1852 C C . GLU A 1 244 ? 7.32 -24.812 -7.598 1 92.19 244 GLU A C 1
ATOM 1854 O O . GLU A 1 244 ? 8.445 -24.438 -7.945 1 92.19 244 GLU A O 1
ATOM 1859 N N . ARG A 1 245 ? 6.762 -24.406 -6.496 1 93.06 245 ARG A N 1
ATOM 1860 C CA . ARG A 1 245 ? 7.371 -23.438 -5.602 1 93.06 245 ARG A CA 1
ATOM 1861 C C . ARG A 1 245 ? 8.695 -23.953 -5.051 1 93.06 245 ARG A C 1
ATOM 1863 O O . ARG A 1 245 ? 9.609 -23.172 -4.789 1 93.06 245 ARG A O 1
ATOM 1870 N N . TYR A 1 246 ? 8.781 -25.266 -4.961 1 91.12 246 TYR A N 1
ATOM 1871 C CA . TYR A 1 246 ? 9.992 -25.812 -4.383 1 91.12 246 TYR A CA 1
ATOM 1872 C C . TYR A 1 246 ? 10.867 -26.469 -5.457 1 91.12 246 TYR A C 1
ATOM 1874 O O . TYR A 1 246 ? 11.719 -27.297 -5.152 1 91.12 246 TYR A O 1
ATOM 1882 N N . GLY A 1 247 ? 10.602 -26.172 -6.723 1 88.31 247 GLY A N 1
ATOM 1883 C CA . GLY A 1 247 ? 11.531 -26.422 -7.805 1 88.31 247 GLY A CA 1
ATOM 1884 C C . GLY A 1 247 ? 11.492 -27.859 -8.305 1 88.31 247 GLY A C 1
ATOM 1885 O O . GLY A 1 247 ? 12.523 -28.406 -8.711 1 88.31 247 GLY A O 1
ATOM 1886 N N . LEU A 1 248 ? 10.375 -28.516 -8.344 1 93.25 248 LEU A N 1
ATOM 1887 C CA . LEU A 1 248 ? 10.312 -29.938 -8.672 1 93.25 248 LEU A CA 1
ATOM 1888 C C . LEU A 1 248 ? 9.805 -30.141 -10.094 1 93.25 248 LEU A C 1
ATOM 1890 O O . LEU A 1 248 ? 9.406 -31.25 -10.461 1 93.25 248 LEU A O 1
ATOM 1894 N N . ARG A 1 249 ? 9.805 -29.109 -10.883 1 94.06 249 ARG A N 1
ATOM 1895 C CA . ARG A 1 249 ? 9.266 -29.234 -12.234 1 94.06 249 ARG A CA 1
ATOM 1896 C C . ARG A 1 249 ? 9.93 -30.375 -12.992 1 94.06 249 ARG A C 1
ATOM 1898 O O . ARG A 1 249 ? 9.242 -31.219 -13.578 1 94.06 249 ARG A O 1
ATOM 1905 N N . LYS A 1 250 ? 11.25 -30.453 -12.992 1 94.88 250 LYS A N 1
ATOM 1906 C CA . LYS A 1 250 ? 11.992 -31.484 -13.711 1 94.88 250 LYS A CA 1
ATOM 1907 C C . LYS A 1 250 ? 11.672 -32.875 -13.172 1 94.88 250 LYS A C 1
ATOM 1909 O O . LYS A 1 250 ? 11.414 -33.812 -13.945 1 94.88 250 LYS A O 1
ATOM 1914 N N . GLU A 1 251 ? 11.609 -32.969 -11.898 1 96.06 251 GLU A N 1
ATOM 1915 C CA . GLU A 1 251 ? 11.391 -34.25 -11.25 1 96.06 251 GLU A CA 1
ATOM 1916 C C . GLU A 1 251 ? 9.969 -34.75 -11.469 1 96.06 251 GLU A C 1
ATOM 1918 O O . GLU A 1 251 ? 9.742 -35.938 -11.664 1 96.06 251 GLU A O 1
ATOM 1923 N N . VAL A 1 252 ? 9.055 -33.844 -11.438 1 97.81 252 VAL A N 1
ATOM 1924 C CA . VAL A 1 252 ? 7.66 -34.219 -11.633 1 97.81 252 VAL A CA 1
ATOM 1925 C C . VAL A 1 252 ? 7.441 -34.688 -13.062 1 97.81 252 VAL A C 1
ATOM 1927 O O . VAL A 1 252 ? 6.758 -35.688 -13.305 1 97.81 252 VAL A O 1
ATOM 1930 N N . ARG A 1 253 ? 8.031 -33.969 -14.062 1 97.69 253 ARG A N 1
ATOM 1931 C CA . ARG A 1 253 ? 7.926 -34.375 -15.461 1 97.69 253 ARG A CA 1
ATOM 1932 C C . ARG A 1 253 ? 8.578 -35.719 -15.695 1 97.69 253 ARG A C 1
ATOM 1934 O O . ARG A 1 253 ? 8.047 -36.562 -16.438 1 97.69 253 ARG A O 1
ATOM 1941 N N . ALA A 1 254 ? 9.695 -35.969 -15.031 1 97.81 254 ALA A N 1
ATOM 1942 C CA . ALA A 1 254 ? 10.367 -37.25 -15.117 1 97.81 254 ALA A CA 1
ATOM 1943 C C . ALA A 1 254 ? 9.5 -38.375 -14.531 1 97.81 254 ALA A C 1
ATOM 1945 O O . ALA A 1 254 ? 9.461 -39.469 -15.062 1 97.81 254 ALA A O 1
ATOM 1946 N N . LEU A 1 255 ? 8.852 -38.031 -13.453 1 98.25 255 LEU A N 1
ATOM 1947 C CA . LEU A 1 255 ? 7.996 -39 -12.797 1 98.25 255 LEU A CA 1
ATOM 1948 C C . LEU A 1 255 ? 6.824 -39.375 -13.688 1 98.25 255 LEU A C 1
ATOM 1950 O O . LEU A 1 255 ? 6.453 -40.562 -13.766 1 98.25 255 LEU A O 1
ATOM 1954 N N . VAL A 1 256 ? 6.223 -38.406 -14.312 1 97.88 256 VAL A N 1
ATOM 1955 C CA . VAL A 1 256 ? 5.105 -38.656 -15.227 1 97.88 256 VAL A CA 1
ATOM 1956 C C . VAL A 1 256 ? 5.543 -39.594 -16.344 1 97.88 256 VAL A C 1
ATOM 1958 O O . VAL A 1 256 ? 4.828 -40.562 -16.672 1 97.88 256 VAL A O 1
ATOM 1961 N N . LYS A 1 257 ? 6.684 -39.375 -16.875 1 96.44 257 LYS A N 1
ATOM 1962 C CA . LYS A 1 257 ? 7.227 -40.188 -17.953 1 96.44 257 LYS A CA 1
ATOM 1963 C C . LYS A 1 257 ? 7.547 -41.594 -17.453 1 96.44 257 LYS A C 1
ATOM 1965 O O . LYS A 1 257 ? 7.215 -42.594 -18.109 1 96.44 257 LYS A O 1
ATOM 1970 N N . ALA A 1 258 ? 8.133 -41.688 -16.312 1 96.94 258 ALA A N 1
ATOM 1971 C CA . ALA A 1 258 ? 8.547 -42.969 -15.758 1 96.94 258 ALA A CA 1
ATOM 1972 C C . ALA A 1 258 ? 7.336 -43.844 -15.422 1 96.94 258 ALA A C 1
ATOM 1974 O O . ALA A 1 258 ? 7.344 -45.031 -15.664 1 96.94 258 ALA A O 1
ATOM 1975 N N . ALA A 1 259 ? 6.363 -43.219 -14.836 1 97.25 259 ALA A N 1
ATOM 1976 C CA . ALA A 1 259 ? 5.176 -43.938 -14.383 1 97.25 259 ALA A CA 1
ATOM 1977 C C . ALA A 1 259 ? 4.266 -44.281 -15.562 1 97.25 259 ALA A C 1
ATOM 1979 O O . ALA A 1 259 ? 3.467 -45.219 -15.477 1 97.25 259 ALA A O 1
ATOM 1980 N N . ASN A 1 260 ? 4.383 -43.562 -16.656 1 97.12 260 ASN A N 1
ATOM 1981 C CA . ASN A 1 260 ? 3.553 -43.719 -17.844 1 97.12 260 ASN A CA 1
ATOM 1982 C C . ASN A 1 260 ? 2.066 -43.656 -17.5 1 97.12 260 ASN A C 1
ATOM 1984 O O . ASN A 1 260 ? 1.316 -44.594 -17.812 1 97.12 260 ASN A O 1
ATOM 1988 N N . VAL A 1 261 ? 1.647 -42.594 -16.906 1 97.19 261 VAL A N 1
ATOM 1989 C CA . VAL A 1 261 ? 0.262 -42.375 -16.5 1 97.19 261 VAL A CA 1
ATOM 1990 C C . VAL A 1 261 ? -0.195 -41 -16.922 1 97.19 261 VAL A C 1
ATOM 1992 O O . VAL A 1 261 ? 0.626 -40.156 -17.281 1 97.19 261 VAL A O 1
ATOM 1995 N N . ARG A 1 262 ? -1.518 -40.75 -16.938 1 97 262 ARG A N 1
ATOM 1996 C CA . ARG A 1 262 ? -2.076 -39.406 -17.141 1 97 262 ARG A CA 1
ATOM 1997 C C . ARG A 1 262 ? -1.735 -38.469 -15.977 1 97 262 ARG A C 1
ATOM 1999 O O . ARG A 1 262 ? -1.657 -38.906 -14.828 1 97 262 ARG A O 1
ATOM 2006 N N . ALA A 1 263 ? -1.503 -37.281 -16.312 1 97.81 263 ALA A N 1
ATOM 2007 C CA . ALA A 1 263 ? -1.115 -36.281 -15.305 1 97.81 263 ALA A CA 1
ATOM 2008 C C . ALA A 1 263 ? -1.94 -35 -15.438 1 97.81 263 ALA A C 1
ATOM 2010 O O . ALA A 1 263 ? -2.252 -34.562 -16.547 1 97.81 263 ALA A O 1
ATOM 2011 N N . PHE A 1 264 ? -2.293 -34.438 -14.312 1 97.56 264 PHE A N 1
ATOM 2012 C CA . PHE A 1 264 ? -3.113 -33.25 -14.211 1 97.56 264 PHE A CA 1
ATOM 2013 C C . PHE A 1 264 ? -2.402 -32.188 -13.391 1 97.56 264 PHE A C 1
ATOM 2015 O O . PHE A 1 264 ? -1.557 -32.469 -12.555 1 97.56 264 PHE A O 1
ATOM 2022 N N . CYS A 1 265 ? -2.664 -30.984 -13.688 1 96.44 265 CYS A N 1
ATOM 2023 C CA . CYS A 1 265 ? -2.26 -29.875 -12.836 1 96.44 265 CYS A CA 1
ATOM 2024 C C . CYS A 1 265 ? -3.473 -29.188 -12.211 1 96.44 265 CYS A C 1
ATOM 2026 O O . CYS A 1 265 ? -4.613 -29.547 -12.516 1 96.44 265 CYS A O 1
ATOM 2028 N N . THR A 1 266 ? -3.248 -28.375 -11.242 1 94.12 266 THR A N 1
ATOM 2029 C CA . THR A 1 266 ? -4.297 -27.516 -10.703 1 94.12 266 THR A CA 1
ATOM 2030 C C . THR A 1 266 ? -4.305 -26.172 -11.398 1 94.12 266 THR A C 1
ATOM 2032 O O . THR A 1 266 ? -3.391 -25.859 -12.172 1 94.12 266 THR A O 1
ATOM 2035 N N . PRO A 1 267 ? -5.301 -25.359 -11.156 1 89.69 267 PRO A N 1
ATOM 2036 C CA . PRO A 1 267 ? -5.371 -24.031 -11.781 1 89.69 267 PRO A CA 1
ATOM 2037 C C . PRO A 1 267 ? -4.148 -23.172 -11.484 1 89.69 267 PRO A C 1
ATOM 2039 O O . PRO A 1 267 ? -3.756 -22.344 -12.312 1 89.69 267 PRO A O 1
ATOM 2042 N N . THR A 1 268 ? -3.545 -23.406 -10.43 1 88.75 268 THR A N 1
ATOM 2043 C CA . THR A 1 268 ? -2.451 -22.516 -10.023 1 88.75 268 THR A CA 1
ATOM 2044 C C . THR A 1 268 ? -1.103 -23.141 -10.383 1 88.75 268 THR A C 1
ATOM 2046 O O . THR A 1 268 ? -0.058 -22.516 -10.195 1 88.75 268 THR A O 1
ATOM 2049 N N . SER A 1 269 ? -1.108 -24.344 -10.859 1 94.19 269 SER A N 1
ATOM 2050 C CA . SER A 1 269 ? 0.161 -25 -11.148 1 94.19 269 SER A CA 1
ATOM 2051 C C . SER A 1 269 ? 0.311 -25.281 -12.641 1 94.19 269 SER A C 1
ATOM 2053 O O . SER A 1 269 ? 1.035 -26.203 -13.031 1 94.19 269 SER A O 1
ATOM 2055 N N . LYS A 1 270 ? -0.38 -24.484 -13.367 1 94 270 LYS A N 1
ATOM 2056 C CA . LYS A 1 270 ? -0.17 -24.562 -14.805 1 94 270 LYS A CA 1
ATOM 2057 C C . LYS A 1 270 ? 1.31 -24.438 -15.156 1 94 270 LYS A C 1
ATOM 2059 O O . LYS A 1 270 ? 2.082 -23.844 -14.406 1 94 270 LYS A O 1
ATOM 2064 N N . SER A 1 271 ? 1.758 -25.062 -16.219 1 93.44 271 SER A N 1
ATOM 2065 C CA . SER A 1 271 ? 3.104 -25.031 -16.797 1 93.44 271 SER A CA 1
ATOM 2066 C C . SER A 1 271 ? 4.055 -25.922 -16 1 93.44 271 SER A C 1
ATOM 2068 O O . SER A 1 271 ? 5.195 -26.141 -16.406 1 93.44 271 SER A O 1
ATOM 2070 N N . LEU A 1 272 ? 3.572 -26.469 -14.875 1 96.19 272 LEU A N 1
ATOM 2071 C CA . LEU A 1 272 ? 4.387 -27.422 -14.141 1 96.19 272 LEU A CA 1
ATOM 2072 C C . LEU A 1 272 ? 4.59 -28.703 -14.961 1 96.19 272 LEU A C 1
ATOM 2074 O O . LEU A 1 272 ? 5.676 -29.281 -14.953 1 96.19 272 LEU A O 1
ATOM 2078 N N . LEU A 1 273 ? 3.572 -29.125 -15.602 1 97.44 273 LEU A N 1
ATOM 2079 C CA . LEU A 1 273 ? 3.613 -30.25 -16.531 1 97.44 273 LEU A CA 1
ATOM 2080 C C . LEU A 1 273 ? 3.842 -29.781 -17.953 1 97.44 273 LEU A C 1
ATOM 2082 O O . LEU A 1 273 ? 3.707 -28.578 -18.25 1 97.44 273 LEU A O 1
ATOM 2086 N N . ASP A 1 274 ? 4.344 -30.672 -18.781 1 96.88 274 ASP A N 1
ATOM 2087 C CA . ASP A 1 274 ? 4.289 -30.406 -20.219 1 96.88 274 ASP A CA 1
ATOM 2088 C C . ASP A 1 274 ? 2.865 -30.547 -20.75 1 96.88 274 ASP A C 1
ATOM 2090 O O . ASP A 1 274 ? 2.383 -31.656 -20.953 1 96.88 274 ASP A O 1
ATOM 2094 N N . GLU A 1 275 ? 2.246 -29.422 -21.031 1 95.94 275 GLU A N 1
ATOM 2095 C CA . GLU A 1 275 ? 0.821 -29.422 -21.344 1 95.94 275 GLU A CA 1
ATOM 2096 C C . GLU A 1 275 ? 0.577 -29.812 -22.797 1 95.94 275 GLU A C 1
ATOM 2098 O O . GLU A 1 275 ? -0.572 -29.938 -23.234 1 95.94 275 GLU A O 1
ATOM 2103 N N . GLN A 1 276 ? 1.666 -30.016 -23.531 1 93.88 276 GLN A N 1
ATOM 2104 C CA . GLN A 1 276 ? 1.56 -30.5 -24.906 1 93.88 276 GLN A CA 1
ATOM 2105 C C . GLN A 1 276 ? 1.78 -32 -24.984 1 93.88 276 GLN A C 1
ATOM 2107 O O . GLN A 1 276 ? 1.569 -32.594 -26.031 1 93.88 276 GLN A O 1
ATOM 2112 N N . ASP A 1 277 ? 2.189 -32.594 -23.859 1 95 277 ASP A N 1
ATOM 2113 C CA . ASP A 1 277 ? 2.463 -34.031 -23.812 1 95 277 ASP A CA 1
ATOM 2114 C C . ASP A 1 277 ? 1.165 -34.844 -23.812 1 95 277 ASP A C 1
ATOM 2116 O O . ASP A 1 277 ? 0.184 -34.438 -23.172 1 95 277 ASP A O 1
ATOM 2120 N N . PRO A 1 278 ? 1.175 -36 -24.406 1 94.25 278 PRO A N 1
ATOM 2121 C CA . PRO A 1 278 ? -0.022 -36.844 -24.422 1 94.25 278 PRO A CA 1
ATOM 2122 C C . PRO A 1 278 ? -0.48 -37.25 -23.016 1 94.25 278 PRO A C 1
ATOM 2124 O O . PRO A 1 278 ? -1.645 -37.594 -22.828 1 94.25 278 PRO A O 1
ATOM 2127 N N . SER A 1 279 ? 0.396 -37.188 -22.109 1 95.75 279 SER A N 1
ATOM 2128 C CA . SER A 1 279 ? 0.051 -37.531 -20.734 1 95.75 279 SER A CA 1
ATOM 2129 C C . SER A 1 279 ? -0.783 -36.469 -20.078 1 95.75 279 SER A C 1
ATOM 2131 O O . SER A 1 279 ? -1.39 -36.688 -19.016 1 95.75 279 SER A O 1
ATOM 2133 N N . PHE A 1 280 ? -0.87 -35.344 -20.656 1 96.62 280 PHE A N 1
ATOM 2134 C CA . PHE A 1 280 ? -1.505 -34.219 -20.016 1 96.62 280 PHE A CA 1
ATOM 2135 C C . PHE A 1 280 ? -3.021 -34.344 -20.031 1 96.62 280 PHE A C 1
ATOM 2137 O O . PHE A 1 280 ? -3.629 -34.5 -21.094 1 96.62 280 PHE A O 1
ATOM 2144 N N . GLY A 1 281 ? -3.6 -34.281 -18.812 1 96.69 281 GLY A N 1
ATOM 2145 C CA . GLY A 1 281 ? -5.031 -34.469 -18.688 1 96.69 281 GLY A CA 1
ATOM 2146 C C . GLY A 1 281 ? -5.793 -33.188 -18.422 1 96.69 281 GLY A C 1
ATOM 2147 O O . GLY A 1 281 ? -7.012 -33.219 -18.25 1 96.69 281 GLY A O 1
ATOM 2148 N N . GLY A 1 282 ? -5.09 -32.062 -18.391 1 95.94 282 GLY A N 1
ATOM 2149 C CA . GLY A 1 282 ? -5.758 -30.766 -18.188 1 95.94 282 GLY A CA 1
ATOM 2150 C C . GLY A 1 282 ? -5.57 -30.219 -16.781 1 95.94 282 GLY A C 1
ATOM 2151 O O . GLY A 1 282 ? -4.832 -30.781 -15.977 1 95.94 282 GLY A O 1
ATOM 2152 N N . ALA A 1 283 ? -6.156 -29.062 -16.562 1 95.25 283 ALA A N 1
ATOM 2153 C CA . ALA A 1 283 ? -6.152 -28.406 -15.258 1 95.25 283 ALA A CA 1
ATOM 2154 C C . ALA A 1 283 ? -7.387 -28.797 -14.453 1 95.25 283 ALA A C 1
ATOM 2156 O O . ALA A 1 283 ? -8.508 -28.406 -14.789 1 95.25 283 ALA A O 1
ATOM 2157 N N . TYR A 1 284 ? -7.168 -29.531 -13.391 1 95.44 284 TYR A N 1
ATOM 2158 C CA . TYR A 1 284 ? -8.266 -30 -12.547 1 95.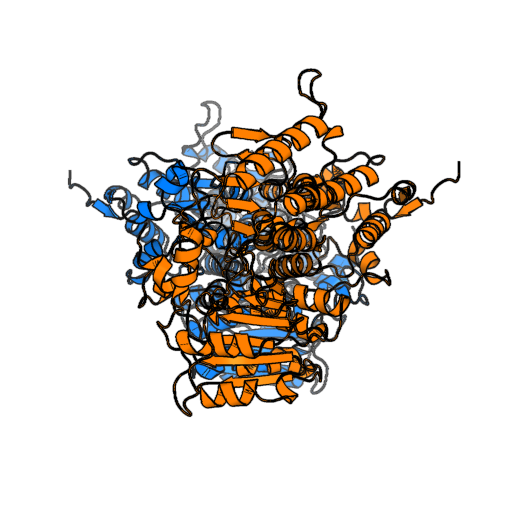44 284 TYR A CA 1
ATOM 2159 C C . TYR A 1 284 ? -8.438 -29.094 -11.328 1 95.44 284 TYR A C 1
ATOM 2161 O O . TYR A 1 284 ? -7.492 -28.875 -10.57 1 95.44 284 TYR A O 1
ATOM 2169 N N . GLY A 1 285 ? -9.578 -28.531 -11.164 1 91.81 285 GLY A N 1
ATOM 2170 C CA . GLY A 1 285 ? -9.914 -27.672 -10.047 1 91.81 285 GLY A CA 1
ATOM 2171 C C . GLY A 1 285 ? -11.352 -27.828 -9.578 1 91.81 285 GLY A C 1
ATOM 2172 O O . GLY A 1 285 ? -12.062 -26.844 -9.391 1 91.81 285 GLY A O 1
ATOM 2173 N N . GLY A 1 286 ? -11.703 -29.109 -9.477 1 91.44 286 GLY A N 1
ATOM 2174 C CA . GLY A 1 286 ? -13.086 -29.344 -9.07 1 91.44 286 GLY A CA 1
ATOM 2175 C C . GLY A 1 286 ? -14.102 -28.797 -10.055 1 91.44 286 GLY A C 1
ATOM 2176 O O . GLY A 1 286 ? -14.023 -29.078 -11.25 1 91.44 286 GLY A O 1
ATOM 2177 N N . ASN A 1 287 ? -14.93 -27.953 -9.578 1 87.44 287 ASN A N 1
ATOM 2178 C CA . ASN A 1 287 ? -16.031 -27.422 -10.383 1 87.44 287 ASN A CA 1
ATOM 2179 C C . ASN A 1 287 ? -15.547 -26.406 -11.414 1 87.44 287 ASN A C 1
ATOM 2181 O O . ASN A 1 287 ? -16.281 -26.062 -12.336 1 87.44 287 ASN A O 1
ATOM 2185 N N . MET A 1 288 ? -14.383 -26.062 -11.328 1 86.62 288 MET A N 1
ATOM 2186 C CA . MET A 1 288 ? -13.844 -25.078 -12.273 1 86.62 288 MET A CA 1
ATOM 2187 C C . MET A 1 288 ? -13.273 -25.781 -13.5 1 86.62 288 MET A C 1
ATOM 2189 O O . MET A 1 288 ? -13.008 -25.125 -14.516 1 86.62 288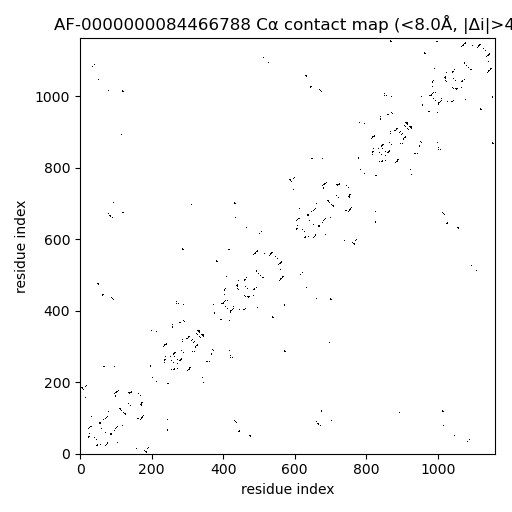 MET A O 1
ATOM 2193 N N . SER A 1 289 ? -13.289 -27.109 -13.492 1 90.62 289 SER A N 1
ATOM 2194 C CA . SER A 1 289 ? -12.617 -27.875 -14.523 1 90.62 289 SER A CA 1
ATOM 2195 C C . SER A 1 289 ? -13.461 -27.953 -15.789 1 90.62 289 SER A C 1
ATOM 2197 O O . SER A 1 289 ? -14.695 -27.891 -15.727 1 90.62 289 SER A O 1
ATOM 2199 N N . VAL A 1 290 ? -12.719 -28.016 -16.859 1 91.44 290 VAL A N 1
ATOM 2200 C CA . VAL A 1 290 ? -13.383 -28.484 -18.078 1 91.44 290 VAL A CA 1
ATOM 2201 C C . VAL A 1 290 ? -13.969 -29.875 -17.844 1 91.44 290 VAL A C 1
ATOM 2203 O O . VAL A 1 290 ? -13.352 -30.719 -17.188 1 91.44 290 VAL A O 1
ATOM 2206 N N . ASP A 1 291 ? -15.094 -30.156 -18.422 1 92.62 291 ASP A N 1
ATOM 2207 C CA . ASP A 1 291 ? -15.836 -31.375 -18.125 1 92.62 291 ASP A CA 1
ATOM 2208 C C . ASP A 1 291 ? -15.008 -32.625 -18.438 1 92.62 291 ASP A C 1
ATOM 2210 O O . ASP A 1 291 ? -14.969 -33.562 -17.641 1 92.62 291 ASP A O 1
ATOM 2214 N N . ALA A 1 292 ? -14.375 -32.594 -19.531 1 94.75 292 ALA A N 1
ATOM 2215 C CA . ALA A 1 292 ? -13.586 -33.781 -19.938 1 94.75 292 ALA A CA 1
ATOM 2216 C C . ALA A 1 292 ? -12.422 -34 -18.984 1 94.75 292 ALA A C 1
ATOM 2218 O O . ALA A 1 292 ? -12.07 -35.156 -18.672 1 94.75 292 ALA A O 1
ATOM 2219 N N . CYS A 1 293 ? -11.836 -32.969 -18.594 1 95.12 293 CYS A N 1
ATOM 2220 C CA . CYS A 1 293 ? -10.75 -33.031 -17.609 1 95.12 293 CYS A CA 1
ATOM 2221 C C . CYS A 1 293 ? -11.25 -33.594 -16.297 1 95.12 293 CYS A C 1
ATOM 2223 O O . CYS A 1 293 ? -10.641 -34.531 -15.734 1 95.12 293 CYS A O 1
ATOM 2225 N N . ALA A 1 294 ? -12.367 -33.094 -15.805 1 94.69 294 ALA A N 1
ATOM 2226 C CA . ALA A 1 294 ? -12.945 -33.531 -14.547 1 94.69 294 ALA A CA 1
ATOM 2227 C C . ALA A 1 294 ? -13.32 -35.031 -14.617 1 94.69 294 ALA A C 1
ATOM 2229 O O . ALA A 1 294 ? -13.047 -35.781 -13.688 1 94.69 294 ALA A O 1
ATOM 2230 N N . ALA A 1 295 ? -13.938 -35.406 -15.672 1 95.5 295 ALA A N 1
ATOM 2231 C CA . ALA A 1 295 ? -14.391 -36.781 -15.844 1 95.5 295 ALA A CA 1
ATOM 2232 C C . ALA A 1 295 ? -13.211 -37.75 -15.828 1 95.5 295 ALA A C 1
ATOM 2234 O O . ALA A 1 295 ? -13.273 -38.812 -15.188 1 95.5 295 ALA A O 1
ATOM 2235 N N . GLU A 1 296 ? -12.203 -37.375 -16.516 1 95.75 296 GLU A N 1
ATOM 2236 C CA . GLU A 1 296 ? -11.031 -38.25 -16.578 1 95.75 296 GLU A CA 1
ATOM 2237 C C . GLU A 1 296 ? -10.344 -38.344 -15.211 1 95.75 296 GLU A C 1
ATOM 2239 O O . GLU A 1 296 ? -9.984 -39.438 -14.773 1 95.75 296 GLU A O 1
ATOM 2244 N N . PHE A 1 297 ? -10.148 -37.281 -14.586 1 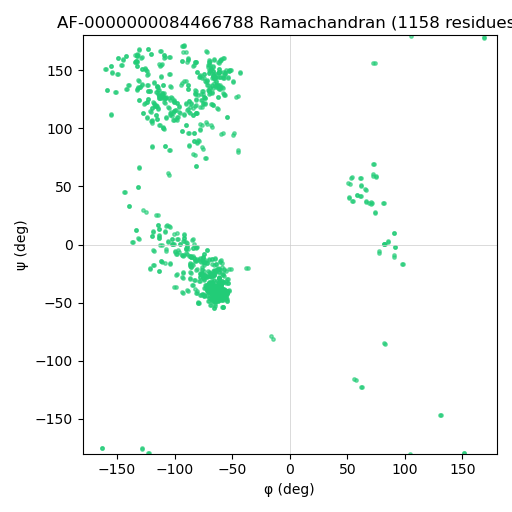96.56 297 PHE A N 1
ATOM 2245 C CA . PHE A 1 297 ? -9.484 -37.25 -13.289 1 96.56 297 PHE A CA 1
ATOM 2246 C C . PHE A 1 297 ? -10.281 -38.031 -12.258 1 96.56 297 PHE A C 1
ATOM 2248 O O . PHE A 1 297 ? -9.711 -38.844 -11.508 1 96.56 297 PHE A O 1
ATOM 2255 N N . GLU A 1 298 ? -11.547 -37.844 -12.227 1 96.44 298 GLU A N 1
ATOM 2256 C CA . GLU A 1 298 ? -12.406 -38.406 -11.195 1 96.44 298 GLU A CA 1
ATOM 2257 C C . GLU A 1 298 ? -12.633 -39.906 -11.43 1 96.44 298 GLU A C 1
ATOM 2259 O O . GLU A 1 298 ? -13.109 -40.625 -10.539 1 96.44 298 GLU A O 1
ATOM 2264 N N . ALA A 1 299 ? -12.273 -40.375 -12.508 1 95.25 299 ALA A N 1
ATOM 2265 C CA . ALA A 1 299 ? -12.344 -41.812 -12.805 1 95.25 299 ALA A CA 1
ATOM 2266 C C . ALA A 1 299 ? -11.133 -42.531 -12.242 1 95.25 299 ALA A C 1
ATOM 2268 O O . ALA A 1 299 ? -11.133 -43.781 -12.172 1 95.25 299 ALA A O 1
ATOM 2269 N N . ALA A 1 300 ? -10.156 -41.781 -11.82 1 96.25 300 ALA A N 1
ATOM 2270 C CA . ALA A 1 300 ? -8.945 -42.406 -11.273 1 96.25 300 ALA A CA 1
ATOM 2271 C C . ALA A 1 300 ? -9.242 -43.156 -9.984 1 96.25 300 ALA A C 1
ATOM 2273 O O . ALA A 1 300 ? -10.102 -42.75 -9.203 1 96.25 300 ALA A O 1
ATOM 2274 N N . ASP A 1 301 ? -8.5 -44.25 -9.742 1 96.56 301 ASP A N 1
ATOM 2275 C CA . ASP A 1 301 ? -8.664 -45.031 -8.508 1 96.56 301 ASP A CA 1
ATOM 2276 C C . ASP A 1 301 ? -7.477 -44.812 -7.574 1 96.56 301 ASP A C 1
ATOM 2278 O O . ASP A 1 301 ? -7.465 -45.312 -6.453 1 96.56 301 ASP A O 1
ATOM 2282 N N . PHE A 1 302 ? -6.484 -44.094 -8.023 1 96.62 302 PHE A N 1
ATOM 2283 C CA . PHE A 1 302 ? -5.309 -43.75 -7.242 1 96.62 302 PHE A CA 1
ATOM 2284 C C . PHE A 1 302 ? -4.734 -42.406 -7.723 1 96.62 302 PHE A C 1
ATOM 2286 O O . PHE A 1 302 ? -4.562 -42.188 -8.922 1 96.62 302 PHE A O 1
ATOM 2293 N N . VAL A 1 303 ? -4.449 -41.469 -6.746 1 97.75 303 VAL A N 1
ATOM 2294 C CA . VAL A 1 303 ? -3.912 -40.156 -7.102 1 97.75 303 VAL A CA 1
ATOM 2295 C C . VAL A 1 303 ? -2.625 -39.875 -6.32 1 97.75 303 VAL A C 1
ATOM 2297 O O . VAL A 1 303 ? -2.605 -40 -5.094 1 97.75 303 VAL A O 1
ATOM 2300 N N . LEU A 1 304 ? -1.541 -39.656 -7.02 1 97.69 304 LEU A N 1
ATOM 2301 C CA . LEU A 1 304 ? -0.335 -39.062 -6.438 1 97.69 304 LEU A CA 1
ATOM 2302 C C . LEU A 1 304 ? -0.381 -37.562 -6.492 1 97.69 304 LEU A C 1
ATOM 2304 O O . LEU A 1 304 ? 0.022 -36.938 -7.492 1 97.69 304 LEU A O 1
ATOM 2308 N N . TRP A 1 305 ? -0.802 -36.938 -5.414 1 97.5 305 TRP A N 1
ATOM 2309 C CA . TRP A 1 305 ? -0.935 -35.469 -5.312 1 97.5 305 TRP A CA 1
ATOM 2310 C C . TRP A 1 305 ? 0.354 -34.844 -4.793 1 97.5 305 TRP A C 1
ATOM 2312 O O . TRP A 1 305 ? 0.61 -34.844 -3.588 1 97.5 305 TRP A O 1
ATOM 2322 N N . ILE A 1 306 ? 1.11 -34.25 -5.715 1 97.62 306 ILE A N 1
ATOM 2323 C CA . ILE A 1 306 ? 2.443 -33.75 -5.398 1 97.62 306 ILE A CA 1
ATOM 2324 C C . ILE A 1 306 ? 2.389 -32.219 -5.176 1 97.62 306 ILE A C 1
ATOM 2326 O O . ILE A 1 306 ? 2.125 -31.469 -6.105 1 97.62 306 ILE A O 1
ATOM 2330 N N . GLY A 1 307 ? 2.678 -31.812 -3.955 1 95.25 307 GLY A N 1
ATOM 2331 C CA . GLY A 1 307 ? 2.703 -30.391 -3.637 1 95.25 307 GLY A CA 1
ATOM 2332 C C . GLY A 1 307 ? 1.317 -29.781 -3.527 1 95.25 307 GLY A C 1
ATOM 2333 O O . GLY A 1 307 ? 1.03 -28.766 -4.156 1 95.25 307 GLY A O 1
ATOM 2334 N N . ALA A 1 308 ? 0.519 -30.266 -2.689 1 91.06 308 ALA A N 1
ATOM 2335 C CA . ALA A 1 308 ? -0.901 -29.922 -2.611 1 91.06 308 ALA A CA 1
ATOM 2336 C C . ALA A 1 308 ? -1.108 -28.547 -1.98 1 91.06 308 ALA A C 1
ATOM 2338 O O . ALA A 1 308 ? -0.497 -28.234 -0.958 1 91.06 308 ALA A O 1
ATOM 2339 N N . MET A 1 309 ? -1.848 -27.75 -2.609 1 89.56 309 MET A N 1
ATOM 2340 C CA . MET A 1 309 ? -2.375 -26.484 -2.098 1 89.56 309 MET A CA 1
ATOM 2341 C C . MET A 1 309 ? -3.898 -26.484 -2.121 1 89.56 309 MET A C 1
ATOM 2343 O O . MET A 1 309 ? -4.508 -26.203 -3.154 1 89.56 309 MET A O 1
ATOM 2347 N N . LYS A 1 310 ? -4.531 -26.609 -0.975 1 87 310 LYS A N 1
ATOM 2348 C CA . LYS A 1 310 ? -5.969 -26.875 -0.911 1 87 310 LYS A CA 1
ATOM 2349 C C . LYS A 1 310 ? -6.742 -25.625 -0.5 1 87 310 LYS A C 1
ATOM 2351 O O . LYS A 1 310 ? -7.5 -25.656 0.471 1 87 310 LYS A O 1
ATOM 2356 N N . SER A 1 311 ? -6.641 -24.672 -1.275 1 87.38 311 SER A N 1
ATOM 2357 C CA . SER A 1 311 ? -7.43 -23.469 -1.055 1 87.38 311 SER A CA 1
ATOM 2358 C C . SER A 1 311 ? -8.75 -23.516 -1.813 1 87.38 311 SER A C 1
ATOM 2360 O O . SER A 1 311 ? -8.922 -24.328 -2.719 1 87.38 311 SER A O 1
ATOM 2362 N N . ASP A 1 312 ? -9.617 -22.594 -1.412 1 88 312 ASP A N 1
ATOM 2363 C CA . ASP A 1 312 ? -10.93 -22.531 -2.061 1 88 312 ASP A CA 1
ATOM 2364 C C . ASP A 1 312 ? -10.781 -22.25 -3.553 1 88 312 ASP A C 1
ATOM 2366 O O . ASP A 1 312 ? -11.422 -22.906 -4.379 1 88 312 ASP A O 1
ATOM 2370 N N . THR A 1 313 ? -9.938 -21.422 -3.922 1 83.69 313 THR A N 1
ATOM 2371 C CA . THR A 1 313 ? -9.797 -21.031 -5.316 1 83.69 313 THR A CA 1
ATOM 2372 C C . THR A 1 313 ? -9.141 -22.125 -6.137 1 83.69 313 THR A C 1
ATOM 2374 O O . THR A 1 313 ? -9.508 -22.359 -7.289 1 83.69 313 THR A O 1
ATOM 2377 N N . ASN A 1 314 ? -8.203 -22.781 -5.531 1 87.12 314 ASN A N 1
ATOM 2378 C CA . ASN A 1 314 ? -7.469 -23.828 -6.242 1 87.12 314 ASN A CA 1
ATOM 2379 C C . ASN A 1 314 ? -8.297 -25.109 -6.371 1 87.12 314 ASN A C 1
ATOM 2381 O O . ASN A 1 314 ? -8.109 -25.875 -7.316 1 87.12 314 ASN A O 1
ATOM 2385 N N . THR A 1 315 ? -9.242 -25.312 -5.473 1 88.5 315 THR A N 1
ATOM 2386 C CA . THR A 1 315 ? -9.984 -26.562 -5.414 1 88.5 315 THR A CA 1
ATOM 2387 C C . THR A 1 315 ? -11.422 -26.359 -5.898 1 88.5 315 THR A C 1
ATOM 2389 O O . THR A 1 315 ? -12.273 -27.219 -5.688 1 88.5 315 THR A O 1
ATOM 2392 N N . GLY A 1 316 ? -11.602 -25.188 -6.465 1 87.94 316 GLY A N 1
ATOM 2393 C CA . GLY A 1 316 ? -12.977 -24.906 -6.875 1 87.94 316 GLY A CA 1
ATOM 2394 C C . GLY A 1 316 ? -13.945 -24.875 -5.711 1 87.94 316 GLY A C 1
ATOM 2395 O O . GLY A 1 316 ? -14.977 -25.562 -5.734 1 87.94 316 GLY A O 1
ATOM 2396 N N . ARG A 1 317 ? -13.602 -24.125 -4.734 1 87 317 ARG A N 1
ATOM 2397 C CA . ARG A 1 317 ? -14.375 -23.969 -3.508 1 87 317 ARG A CA 1
ATOM 2398 C C . ARG A 1 317 ? -14.562 -25.312 -2.814 1 87 317 ARG A C 1
ATOM 2400 O O . ARG A 1 317 ? -15.688 -25.703 -2.49 1 87 317 ARG A O 1
ATOM 2407 N N . PHE A 1 318 ? -13.562 -26.062 -2.771 1 87.06 318 PHE A N 1
ATOM 2408 C CA . PHE A 1 318 ? -13.453 -27.312 -2.037 1 87.06 318 PHE A CA 1
ATOM 2409 C C . PHE A 1 318 ? -14.32 -28.391 -2.674 1 87.06 318 PHE A C 1
ATOM 2411 O O . PHE A 1 318 ? -14.867 -29.25 -1.975 1 87.06 318 PHE A O 1
ATOM 2418 N N . SER A 1 319 ? -14.414 -28.359 -4 1 88.81 319 SER A N 1
ATOM 2419 C CA . SER A 1 319 ? -15.273 -29.312 -4.699 1 88.81 319 SER A CA 1
ATOM 2420 C C . SER A 1 319 ? -14.461 -30.438 -5.32 1 88.81 319 SER A C 1
ATOM 2422 O O . SER A 1 319 ? -15 -31.281 -6.031 1 88.81 319 SER A O 1
ATOM 2424 N N . MET A 1 320 ? -13.188 -30.438 -5.062 1 92.06 320 MET A N 1
ATOM 2425 C CA . MET A 1 320 ? -12.352 -31.5 -5.617 1 92.06 320 MET A CA 1
ATOM 2426 C C . MET A 1 320 ? -12.781 -32.844 -5.078 1 92.06 320 MET A C 1
ATOM 2428 O O . MET A 1 320 ? -13.109 -33 -3.896 1 92.06 320 MET A O 1
ATOM 2432 N N . ARG A 1 321 ? -12.812 -33.75 -5.965 1 92.69 321 ARG A N 1
ATOM 2433 C CA . ARG A 1 321 ? -13.094 -35.125 -5.609 1 92.69 321 ARG A CA 1
ATOM 2434 C C . ARG A 1 321 ? -11.875 -36.031 -5.84 1 92.69 321 ARG A C 1
ATOM 2436 O O . ARG A 1 321 ? -11.594 -36.406 -6.969 1 92.69 321 ARG A O 1
ATOM 2443 N N . VAL A 1 322 ? -11.258 -36.344 -4.797 1 92.06 322 VAL A N 1
ATOM 2444 C CA . VAL A 1 322 ? -10.07 -37.188 -4.828 1 92.06 322 VAL A CA 1
ATOM 2445 C C . VAL A 1 322 ? -10.383 -38.531 -4.191 1 92.06 322 VAL A C 1
ATOM 2447 O O . VAL A 1 322 ? -11.016 -38.594 -3.133 1 92.06 322 VAL A O 1
ATOM 2450 N N . PRO A 1 323 ? -10.031 -39.594 -4.875 1 91.81 323 PRO A N 1
ATOM 2451 C CA . PRO A 1 323 ? -10.32 -40.906 -4.301 1 91.81 323 PRO A CA 1
ATOM 2452 C C . PRO A 1 323 ? -9.625 -41.125 -2.961 1 91.81 323 PRO A C 1
ATOM 2454 O O . PRO A 1 323 ? -8.609 -40.5 -2.674 1 91.81 323 PRO A O 1
ATOM 2457 N N . ALA A 1 324 ? -10.148 -42.031 -2.232 1 86.88 324 ALA A N 1
ATOM 2458 C CA . ALA A 1 324 ? -9.641 -42.344 -0.895 1 86.88 324 ALA A CA 1
ATOM 2459 C C . ALA A 1 324 ? -8.203 -42.844 -0.956 1 86.88 324 ALA A C 1
ATOM 2461 O O . ALA A 1 324 ? -7.398 -42.562 -0.069 1 86.88 324 ALA A O 1
ATOM 2462 N N . CYS A 1 325 ? -7.988 -43.594 -1.987 1 89.69 325 CYS A N 1
ATOM 2463 C CA . CYS A 1 325 ? -6.629 -44.094 -2.158 1 89.69 325 CYS A CA 1
ATOM 2464 C C . CYS A 1 325 ? -5.746 -43.031 -2.83 1 89.69 325 CYS A C 1
ATOM 2466 O O . CYS A 1 325 ? -5.531 -43.094 -4.043 1 89.69 325 CYS A O 1
ATOM 2468 N N . SER A 1 326 ? -5.344 -42.094 -2.102 1 94.94 326 SER A N 1
ATOM 2469 C CA . SER A 1 326 ? -4.512 -41 -2.625 1 94.94 326 SER A CA 1
ATOM 2470 C C . SER A 1 326 ? -3.322 -40.75 -1.71 1 94.94 326 SER A C 1
ATOM 2472 O O . SER A 1 326 ? -3.328 -41.125 -0.541 1 94.94 326 SER A O 1
ATOM 2474 N N . VAL A 1 327 ? -2.342 -40.25 -2.291 1 97.19 327 VAL A N 1
ATOM 2475 C CA . VAL A 1 327 ? -1.147 -39.781 -1.591 1 97.19 327 VAL A CA 1
ATOM 2476 C C . VAL A 1 327 ? -1.024 -38.25 -1.723 1 97.19 327 VAL A C 1
ATOM 2478 O O . VAL A 1 327 ? -1.101 -37.719 -2.828 1 97.19 327 VAL A O 1
ATOM 2481 N N . GLU A 1 328 ? -0.9 -37.562 -0.633 1 96.5 328 GLU A N 1
ATOM 2482 C CA . GLU A 1 328 ? -0.581 -36.125 -0.621 1 96.5 328 GLU A CA 1
ATOM 2483 C C . GLU A 1 328 ? 0.846 -35.906 -0.137 1 96.5 328 GLU A C 1
ATOM 2485 O O . GLU A 1 328 ? 1.227 -36.344 0.943 1 96.5 328 GLU A O 1
ATOM 2490 N N . MET A 1 329 ? 1.582 -35.219 -0.906 1 96 329 MET A N 1
ATOM 2491 C CA . MET A 1 329 ? 2.971 -34.938 -0.544 1 96 329 MET A CA 1
ATOM 2492 C C . MET A 1 329 ? 3.189 -33.469 -0.301 1 96 329 MET A C 1
ATOM 2494 O O . MET A 1 329 ? 2.713 -32.625 -1.071 1 96 329 MET A O 1
ATOM 2498 N N . TYR A 1 330 ? 3.885 -33.156 0.73 1 92.31 330 TYR A N 1
ATOM 2499 C CA . TYR A 1 330 ? 4.281 -31.797 1.114 1 92.31 330 TYR A CA 1
ATOM 2500 C C . TYR A 1 330 ? 5.781 -31.734 1.371 1 92.31 330 TYR A C 1
ATOM 2502 O O . TYR A 1 330 ? 6.52 -32.656 1.062 1 92.31 330 TYR A O 1
ATOM 2510 N N . VAL A 1 331 ? 6.219 -30.578 1.8 1 89.06 331 VAL A N 1
ATOM 2511 C CA . VAL A 1 331 ? 7.648 -30.391 2.041 1 89.06 331 VAL A CA 1
ATOM 2512 C C . VAL A 1 331 ? 8.008 -30.938 3.426 1 89.06 331 VAL A C 1
ATOM 2514 O O . VAL A 1 331 ? 9.18 -31.188 3.715 1 89.06 331 VAL A O 1
ATOM 2517 N N . ASP A 1 332 ? 6.984 -31.203 4.242 1 87.62 332 ASP A N 1
ATOM 2518 C CA . ASP A 1 332 ? 7.301 -31.609 5.609 1 87.62 332 ASP A CA 1
ATOM 2519 C C . ASP A 1 332 ? 6.441 -32.781 6.039 1 87.62 332 ASP A C 1
ATOM 2521 O O . ASP A 1 332 ? 6.543 -33.25 7.176 1 87.62 332 ASP A O 1
ATOM 2525 N N . ASN A 1 333 ? 5.633 -33.25 5.141 1 91.44 333 ASN A N 1
ATOM 2526 C CA . ASN A 1 333 ? 4.711 -34.312 5.477 1 91.44 333 ASN A CA 1
ATOM 2527 C C . ASN A 1 333 ? 4.203 -35.031 4.227 1 91.44 333 ASN A C 1
ATOM 2529 O O . ASN A 1 333 ? 4.156 -34.438 3.146 1 91.44 333 ASN A O 1
ATOM 2533 N N . THR A 1 334 ? 3.893 -36.281 4.41 1 95.31 334 THR A N 1
ATOM 2534 C CA . THR A 1 334 ? 3.197 -37.062 3.393 1 95.31 334 THR A CA 1
ATOM 2535 C C . THR A 1 334 ? 2.004 -37.781 3.994 1 95.31 334 THR A C 1
ATOM 2537 O O . THR A 1 334 ? 2.094 -38.312 5.102 1 95.31 334 THR A O 1
ATOM 2540 N N . LYS A 1 335 ? 0.919 -37.719 3.291 1 95.44 335 LYS A N 1
ATOM 2541 C CA . LYS A 1 335 ? -0.283 -38.438 3.705 1 95.44 335 LYS A CA 1
ATOM 2542 C C . LYS A 1 335 ? -0.637 -39.562 2.709 1 95.44 335 LYS A C 1
ATOM 2544 O O . LYS A 1 335 ? -0.686 -39.312 1.501 1 95.44 335 LYS A O 1
ATOM 2549 N N . ILE A 1 336 ? -0.831 -40.781 3.209 1 94.62 336 ILE A N 1
ATOM 2550 C CA . ILE A 1 336 ? -1.312 -41.906 2.412 1 94.62 336 ILE A CA 1
ATOM 2551 C C . ILE A 1 336 ? -2.631 -42.406 2.988 1 94.62 336 ILE A C 1
ATOM 2553 O O . ILE A 1 336 ? -2.643 -43.062 4.027 1 94.62 336 ILE A O 1
ATOM 2557 N N . GLY A 1 337 ? -3.67 -42.094 2.264 1 90.31 337 GLY A N 1
ATOM 2558 C CA . GLY A 1 337 ? -4.965 -42.344 2.871 1 90.31 337 GLY A CA 1
ATOM 2559 C C . GLY A 1 337 ? -5.152 -41.625 4.199 1 90.31 337 GLY A C 1
ATOM 2560 O O . GLY A 1 337 ? -5.016 -40.406 4.281 1 90.31 337 GLY A O 1
ATOM 2561 N N . ALA A 1 338 ? -5.312 -42.375 5.223 1 89 338 ALA A N 1
ATOM 2562 C CA . ALA A 1 338 ? -5.523 -41.781 6.547 1 89 338 ALA A CA 1
ATOM 2563 C C . ALA A 1 338 ? -4.211 -41.719 7.32 1 89 338 ALA A C 1
ATOM 2565 O O . ALA A 1 338 ? -4.137 -41.031 8.352 1 89 338 ALA A O 1
ATOM 2566 N N . ALA A 1 339 ? -3.172 -42.25 6.77 1 91.5 339 ALA A N 1
ATOM 2567 C CA . ALA A 1 339 ? -1.883 -42.25 7.453 1 91.5 339 ALA A CA 1
ATOM 2568 C C . ALA A 1 339 ? -1.084 -41 7.152 1 91.5 339 ALA A C 1
ATOM 2570 O O . ALA A 1 339 ? -1.085 -40.5 6.02 1 91.5 339 ALA A O 1
ATOM 2571 N N . GLU A 1 340 ? -0.512 -40.5 8.195 1 92.81 340 GLU A N 1
ATOM 2572 C CA . GLU A 1 340 ? 0.357 -39.312 8.047 1 92.81 340 GLU A CA 1
ATOM 2573 C C . GLU A 1 340 ? 1.802 -39.656 8.398 1 92.81 340 GLU A C 1
ATOM 2575 O O . GLU A 1 340 ? 2.057 -40.406 9.359 1 92.81 340 GLU A O 1
ATOM 2580 N N . TYR A 1 341 ? 2.709 -39.188 7.59 1 92.31 341 TYR A N 1
ATOM 2581 C CA . TYR A 1 341 ? 4.141 -39.375 7.781 1 92.31 341 TYR A CA 1
ATOM 2582 C C . TYR A 1 341 ? 4.859 -38.031 7.934 1 92.31 341 TYR A C 1
ATOM 2584 O O . TYR A 1 341 ? 5.402 -37.5 6.965 1 92.31 341 TYR A O 1
ATOM 2592 N N . PRO A 1 342 ? 4.855 -37.5 9.18 1 89.06 342 PRO A N 1
ATOM 2593 C CA . PRO A 1 342 ? 5.52 -36.219 9.414 1 89.06 342 PRO A CA 1
ATOM 2594 C C . PRO A 1 342 ? 7.02 -36.281 9.141 1 89.06 342 PRO A C 1
ATOM 2596 O O . PRO A 1 342 ? 7.645 -37.312 9.305 1 89.06 342 PRO A O 1
ATOM 2599 N N . GLY A 1 343 ? 7.555 -35.219 8.703 1 85.5 343 GLY A N 1
ATOM 2600 C CA . GLY A 1 343 ? 8.992 -35.094 8.5 1 85.5 343 GLY A CA 1
ATOM 2601 C C . GLY A 1 343 ? 9.445 -35.625 7.152 1 85.5 343 GLY A C 1
ATOM 2602 O O . GLY A 1 343 ? 10.641 -35.688 6.879 1 85.5 343 GLY A O 1
ATOM 2603 N N . THR A 1 344 ? 8.523 -36.062 6.348 1 91.06 344 THR A N 1
ATOM 2604 C CA . THR A 1 344 ? 8.859 -36.5 5 1 91.06 344 THR A CA 1
ATOM 2605 C C . THR A 1 344 ? 8.773 -35.344 4.012 1 91.06 344 THR A C 1
ATOM 2607 O O . THR A 1 344 ? 7.906 -34.469 4.133 1 91.06 344 THR A O 1
ATOM 2610 N N . ASP A 1 345 ? 9.75 -35.344 3.07 1 92.12 345 ASP A N 1
ATOM 2611 C CA . ASP A 1 345 ? 9.93 -34.25 2.111 1 92.12 345 ASP A CA 1
ATOM 2612 C C . ASP A 1 345 ? 9.727 -34.75 0.68 1 92.12 345 ASP A C 1
ATOM 2614 O O . ASP A 1 345 ? 10.469 -35.594 0.205 1 92.12 345 ASP A O 1
ATOM 2618 N N . MET A 1 346 ? 8.742 -34.125 0.02 1 94.62 346 MET A N 1
ATOM 2619 C CA . MET A 1 346 ? 8.461 -34.562 -1.349 1 94.62 346 MET A CA 1
ATOM 2620 C C . MET A 1 346 ? 9.695 -34.406 -2.23 1 94.62 346 MET A C 1
ATOM 2622 O O . MET A 1 346 ? 9.844 -35.125 -3.23 1 94.62 346 MET A O 1
ATOM 2626 N N . ARG A 1 347 ? 10.727 -33.625 -1.941 1 92.69 347 ARG A N 1
ATOM 2627 C CA . ARG A 1 347 ? 11.938 -33.375 -2.715 1 92.69 347 ARG A CA 1
ATOM 2628 C C . ARG A 1 347 ? 12.875 -34.594 -2.639 1 92.69 347 ARG A C 1
ATOM 2630 O O . ARG A 1 347 ? 13.766 -34.75 -3.473 1 92.69 347 ARG A O 1
ATOM 2637 N N . ARG A 1 348 ? 12.562 -35.312 -1.684 1 92.69 348 ARG A N 1
ATOM 2638 C CA . ARG A 1 348 ? 13.305 -36.562 -1.55 1 92.69 348 ARG A CA 1
ATOM 2639 C C . ARG A 1 348 ? 12.508 -37.75 -2.123 1 92.69 348 ARG A C 1
ATOM 2641 O O . ARG A 1 348 ? 13.086 -38.656 -2.748 1 92.69 348 ARG A O 1
ATOM 2648 N N . ILE A 1 349 ? 11.266 -37.719 -1.941 1 95.31 349 ILE A N 1
ATOM 2649 C CA . ILE A 1 349 ? 10.398 -38.844 -2.283 1 95.31 349 ILE A CA 1
ATOM 2650 C C . ILE A 1 349 ? 10.227 -38.906 -3.799 1 95.31 349 ILE A C 1
ATOM 2652 O O . ILE A 1 349 ? 10.312 -40 -4.387 1 95.31 349 ILE A O 1
ATOM 2656 N N . VAL A 1 350 ? 10.016 -37.781 -4.488 1 96.56 350 VAL A N 1
ATOM 2657 C CA . VAL A 1 350 ? 9.648 -37.75 -5.898 1 96.56 350 VAL A CA 1
ATOM 2658 C C . VAL A 1 350 ? 10.789 -38.312 -6.746 1 96.56 350 VAL A C 1
ATOM 2660 O O . VAL A 1 350 ? 10.578 -39.156 -7.605 1 96.56 350 VAL A O 1
ATOM 2663 N N . PRO A 1 351 ? 12.062 -37.906 -6.488 1 94.38 351 PRO A N 1
ATOM 2664 C CA . PRO A 1 351 ? 13.156 -38.5 -7.258 1 94.38 351 PRO A CA 1
ATOM 2665 C C . PRO A 1 351 ? 13.273 -40 -7.059 1 94.38 351 PRO A C 1
ATOM 2667 O O . PRO A 1 351 ? 13.594 -40.75 -8 1 94.38 351 PRO A O 1
ATOM 2670 N N . GLU A 1 352 ? 13.031 -40.438 -5.867 1 95.06 352 GLU A N 1
ATOM 2671 C CA . GLU A 1 352 ? 13.062 -41.875 -5.598 1 95.06 352 GLU A CA 1
ATOM 2672 C C . GLU A 1 352 ? 11.945 -42.594 -6.348 1 95.06 352 GLU A C 1
ATOM 2674 O O . GLU A 1 352 ? 12.141 -43.719 -6.832 1 95.06 352 GLU A O 1
ATOM 2679 N N . LEU A 1 353 ? 10.82 -42 -6.391 1 97.38 353 LEU A N 1
ATOM 2680 C CA . LEU A 1 353 ? 9.68 -42.594 -7.078 1 97.38 353 LEU A CA 1
ATOM 2681 C C . LEU A 1 353 ? 9.938 -42.688 -8.578 1 97.38 353 LEU A C 1
ATOM 2683 O O . LEU A 1 353 ? 9.445 -43.594 -9.242 1 97.38 353 LEU A O 1
ATOM 2687 N N . VAL A 1 354 ? 10.672 -41.688 -9.156 1 97 354 VAL A N 1
ATOM 2688 C CA . VAL A 1 354 ? 11.016 -41.75 -10.57 1 97 354 VAL A CA 1
ATOM 2689 C C . VAL A 1 354 ? 11.719 -43.062 -10.898 1 97 354 VAL A C 1
ATOM 2691 O O . VAL A 1 354 ? 11.391 -43.719 -11.883 1 97 354 VAL A O 1
ATOM 2694 N N . LYS A 1 355 ? 12.562 -43.469 -10.078 1 94.5 355 LYS A N 1
ATOM 2695 C CA . LYS A 1 355 ? 13.32 -44.719 -10.273 1 94.5 355 LYS A CA 1
ATOM 2696 C C . LYS A 1 355 ? 12.438 -45.938 -10.07 1 94.5 355 LYS A C 1
ATOM 2698 O O . LYS A 1 355 ? 12.469 -46.875 -10.883 1 94.5 355 LYS A O 1
ATOM 2703 N N . ARG A 1 356 ? 11.688 -45.906 -9.117 1 95.56 356 ARG A N 1
ATOM 2704 C CA . ARG A 1 356 ? 10.969 -47.094 -8.68 1 95.56 356 ARG A CA 1
ATOM 2705 C C . ARG A 1 356 ? 9.727 -47.344 -9.539 1 95.56 356 ARG A C 1
ATOM 2707 O O . ARG A 1 356 ? 9.367 -48.469 -9.805 1 95.56 356 ARG A O 1
ATOM 2714 N N . LEU A 1 357 ? 9.062 -46.312 -9.875 1 95.38 357 LEU A N 1
ATOM 2715 C CA . LEU A 1 357 ? 7.836 -46.469 -10.641 1 95.38 357 LEU A CA 1
ATOM 2716 C C . LEU A 1 357 ? 8.141 -46.875 -12.086 1 95.38 357 LEU A C 1
ATOM 2718 O O . LEU A 1 357 ? 7.301 -47.438 -12.773 1 95.38 357 LEU A O 1
ATOM 2722 N N . GLY A 1 358 ? 9.32 -46.469 -12.57 1 90.25 358 GLY A N 1
ATOM 2723 C CA . GLY A 1 358 ? 9.742 -46.906 -13.891 1 90.25 358 GLY A CA 1
ATOM 2724 C C . GLY A 1 358 ? 9.695 -48.438 -14.039 1 90.25 358 GLY A C 1
ATOM 2725 O O . GLY A 1 358 ? 9.367 -48.938 -15.109 1 90.25 358 GLY A O 1
ATOM 2726 N N . GLY A 1 359 ? 9.953 -49.125 -13.023 1 87.06 359 GLY A N 1
ATOM 2727 C CA . GLY A 1 359 ? 9.977 -50.594 -13.031 1 87.06 359 GLY A CA 1
ATOM 2728 C C . GLY A 1 359 ? 8.594 -51.188 -13.039 1 87.06 359 GLY A C 1
ATOM 2729 O O . GLY A 1 359 ? 8.43 -52.375 -13.406 1 87.06 359 GLY A O 1
ATOM 2730 N N . VAL A 1 360 ? 7.637 -50.438 -12.633 1 89.19 360 VAL A N 1
ATOM 2731 C CA . VAL A 1 360 ? 6.27 -50.938 -12.555 1 89.19 360 VAL A CA 1
ATOM 2732 C C . VAL A 1 360 ? 5.336 -50.031 -13.352 1 89.19 360 VAL A C 1
ATOM 2734 O O . VAL A 1 360 ? 4.148 -49.906 -13.031 1 89.19 360 VAL A O 1
ATOM 2737 N N . ALA A 1 361 ? 5.883 -49.438 -14.297 1 88.25 361 ALA A N 1
ATOM 2738 C CA . ALA A 1 361 ? 5.141 -48.5 -15.125 1 88.25 361 ALA A CA 1
ATOM 2739 C C . ALA A 1 361 ? 3.902 -49.156 -15.734 1 88.25 361 ALA A C 1
ATOM 2741 O O . ALA A 1 361 ? 3.893 -50.344 -16 1 88.25 361 ALA A O 1
ATOM 2742 N N . LYS A 1 362 ? 2.975 -48.312 -15.875 1 88.5 362 LYS A N 1
ATOM 2743 C CA . LYS A 1 362 ? 1.812 -48.812 -16.594 1 88.5 362 LYS A CA 1
ATOM 2744 C C . LYS A 1 362 ? 2.123 -49 -18.078 1 88.5 362 LYS A C 1
ATOM 2746 O O . LYS A 1 362 ? 2.961 -48.281 -18.641 1 88.5 362 LYS A O 1
ATOM 2751 N N . THR A 1 363 ? 1.356 -49.906 -18.641 1 85.38 363 THR A N 1
ATOM 2752 C CA . THR A 1 363 ? 1.755 -50.312 -19.984 1 85.38 363 THR A CA 1
ATOM 2753 C C . THR A 1 363 ? 0.748 -49.812 -21.016 1 85.38 363 THR A C 1
ATOM 2755 O O . THR A 1 363 ? 1.046 -49.75 -22.203 1 85.38 363 THR A O 1
ATOM 2758 N N . ALA A 1 364 ? -0.352 -49.438 -20.5 1 84.31 364 ALA A N 1
ATOM 2759 C CA . ALA A 1 364 ? -1.372 -48.969 -21.438 1 84.31 364 ALA A CA 1
ATOM 2760 C C . ALA A 1 364 ? -0.921 -47.688 -22.125 1 84.31 364 ALA A C 1
ATOM 2762 O O . ALA A 1 364 ? -0.284 -46.812 -21.5 1 84.31 364 ALA A O 1
ATOM 2763 N N . ALA A 1 365 ? -1.191 -47.625 -23.406 1 81.38 365 ALA A N 1
ATOM 2764 C CA . ALA A 1 365 ? -0.884 -46.406 -24.156 1 81.38 365 ALA A CA 1
ATOM 2765 C C . ALA A 1 365 ? -1.669 -45.219 -23.625 1 81.38 365 ALA A C 1
ATOM 2767 O O . ALA A 1 365 ? -2.848 -45.344 -23.281 1 81.38 365 ALA A O 1
ATOM 2768 N N . LEU A 1 366 ? -0.935 -44.188 -23.5 1 86.19 366 LEU A N 1
ATOM 2769 C CA . LEU A 1 366 ? -1.59 -42.938 -23.078 1 86.19 366 LEU A CA 1
ATOM 2770 C C . LEU A 1 366 ? -2.381 -42.344 -24.234 1 86.19 366 LEU A C 1
ATOM 2772 O O . LEU A 1 366 ? -1.843 -42.125 -25.312 1 86.19 366 LEU A O 1
ATOM 2776 N N . LYS A 1 367 ? -3.615 -42.156 -24.062 1 85.94 367 LYS A N 1
ATOM 2777 C CA . LYS A 1 367 ? -4.492 -41.562 -25.078 1 85.94 367 LYS A CA 1
ATOM 2778 C C . LYS A 1 367 ? -4.828 -40.125 -24.734 1 85.94 367 LYS A C 1
ATOM 2780 O O . LYS A 1 367 ? -5.562 -39.844 -23.781 1 85.94 367 LYS A O 1
ATOM 2785 N N . PRO A 1 368 ? -4.238 -39.281 -25.625 1 86.56 368 PRO A N 1
ATOM 2786 C CA . PRO A 1 368 ? -4.598 -37.875 -25.375 1 86.56 368 PRO A CA 1
ATOM 2787 C C . PRO A 1 368 ? -6.09 -37.594 -25.562 1 86.56 368 PRO A C 1
ATOM 2789 O O . PRO A 1 368 ? -6.719 -38.188 -26.453 1 86.56 368 PRO A O 1
ATOM 2792 N N . ASN A 1 369 ? -6.637 -36.875 -24.672 1 86.56 369 ASN A N 1
ATOM 2793 C CA . ASN A 1 369 ? -7.984 -36.344 -24.812 1 86.56 369 ASN A CA 1
ATOM 2794 C C . ASN A 1 369 ? -7.961 -34.875 -25.219 1 86.56 369 ASN A C 1
ATOM 2796 O O . ASN A 1 369 ? -7.652 -34 -24.391 1 86.56 369 ASN A O 1
ATOM 2800 N N . PRO A 1 370 ? -8.305 -34.594 -26.438 1 83.69 370 PRO A N 1
ATOM 2801 C CA . PRO A 1 370 ? -8.211 -33.188 -26.906 1 83.69 370 PRO A CA 1
ATOM 2802 C C . PRO A 1 370 ? -9.211 -32.281 -26.219 1 83.69 370 PRO A C 1
ATOM 2804 O O . PRO A 1 370 ? -9.086 -31.047 -26.312 1 83.69 370 PRO A O 1
ATOM 2807 N N . ASP A 1 371 ? -10.148 -32.844 -25.531 1 88.25 371 ASP A N 1
ATOM 2808 C CA . ASP A 1 371 ? -11.234 -32.031 -24.969 1 88.25 371 ASP A CA 1
ATOM 2809 C C . ASP A 1 371 ? -10.898 -31.578 -23.562 1 88.25 371 ASP A C 1
ATOM 2811 O O . ASP A 1 371 ? -11.719 -30.938 -22.891 1 88.25 371 ASP A O 1
ATOM 2815 N N . VAL A 1 372 ? -9.68 -31.812 -23.156 1 87.75 372 VAL A N 1
ATOM 2816 C CA . VAL A 1 372 ? -9.328 -31.484 -21.781 1 87.75 372 VAL A CA 1
ATOM 2817 C C . VAL A 1 372 ? -8.906 -30.016 -21.703 1 87.75 372 VAL A C 1
ATOM 2819 O O . VAL A 1 372 ? -8.703 -29.484 -20.609 1 87.75 372 VAL A O 1
ATOM 2822 N N . SER A 1 373 ? -8.727 -29.406 -22.875 1 86.69 373 SER A N 1
ATOM 2823 C CA . SER A 1 373 ? -8.43 -27.984 -22.984 1 86.69 373 SER A CA 1
ATOM 2824 C C . SER A 1 373 ? -9.328 -27.328 -24.031 1 86.69 373 SER A C 1
ATOM 2826 O O . SER A 1 373 ? -9.992 -28 -24.812 1 86.69 373 SER A O 1
ATOM 2828 N N . LEU A 1 374 ? -9.375 -25.953 -23.922 1 79.62 374 LEU A N 1
ATOM 2829 C CA . LEU A 1 374 ? -10.195 -25.234 -24.891 1 79.62 374 LEU A CA 1
ATOM 2830 C C . LEU A 1 374 ? -9.602 -25.344 -26.297 1 79.62 374 LEU A C 1
ATOM 2832 O O . LEU A 1 374 ? -8.461 -24.953 -26.516 1 79.62 374 LEU A O 1
ATOM 2836 N N . PRO A 1 375 ? -10.406 -25.906 -27.234 1 75.88 375 PRO A N 1
ATOM 2837 C CA . PRO A 1 375 ? -9.906 -25.984 -28.594 1 75.88 375 PRO A CA 1
ATOM 2838 C C . PRO A 1 375 ? -10.008 -24.672 -29.359 1 75.88 375 PRO A C 1
ATOM 2840 O O . PRO A 1 375 ? -10.906 -23.859 -29.078 1 75.88 375 PRO A O 1
ATOM 2843 N N . VAL A 1 376 ? -8.969 -24.484 -30.203 1 67.69 376 VAL A N 1
ATOM 2844 C CA . VAL A 1 376 ? -9.094 -23.328 -31.078 1 67.69 376 VAL A CA 1
ATOM 2845 C C . VAL A 1 376 ? -10.078 -23.625 -32.188 1 67.69 376 VAL A C 1
ATOM 2847 O O . VAL A 1 376 ? -9.727 -24.281 -33.188 1 67.69 376 VAL A O 1
ATOM 2850 N N . THR A 1 377 ? -11.25 -23.547 -32.125 1 66.19 377 THR A N 1
ATOM 2851 C CA . THR A 1 377 ? -12.094 -24.094 -33.156 1 66.19 377 THR A CA 1
ATOM 2852 C C . THR A 1 377 ? -12.828 -22.984 -33.906 1 66.19 377 THR A C 1
ATOM 2854 O O . THR A 1 377 ? -13.172 -23.125 -35.094 1 66.19 377 THR A O 1
ATOM 2857 N N . THR A 1 378 ? -13 -21.844 -33.312 1 74.44 378 THR A N 1
ATOM 2858 C CA . THR A 1 378 ? -13.953 -20.938 -33.938 1 74.44 378 THR A CA 1
ATOM 2859 C C . THR A 1 378 ? -13.219 -19.812 -34.688 1 74.44 378 THR A C 1
ATOM 2861 O O . THR A 1 378 ? -12.297 -19.203 -34.156 1 74.44 378 THR A O 1
ATOM 2864 N N . LYS A 1 379 ? -13.586 -19.719 -36.031 1 83.38 379 LYS A N 1
ATOM 2865 C CA . LYS A 1 379 ? -13.008 -18.672 -36.875 1 83.38 379 LYS A CA 1
ATOM 2866 C C . LYS A 1 379 ? -13.477 -17.281 -36.406 1 83.38 379 LYS A C 1
ATOM 2868 O O . LYS A 1 379 ? -14.609 -17.125 -35.938 1 83.38 379 LYS A O 1
ATOM 2873 N N . ALA A 1 380 ? -12.539 -16.406 -36.531 1 86.62 380 ALA A N 1
ATOM 2874 C CA . ALA A 1 380 ? -12.883 -15.023 -36.25 1 86.62 380 ALA A CA 1
ATOM 2875 C C . ALA A 1 380 ? -13.977 -14.516 -37.188 1 86.62 380 ALA A C 1
ATOM 2877 O O . ALA A 1 380 ? -13.953 -14.812 -38.375 1 86.62 380 ALA A O 1
ATOM 2878 N N . GLN A 1 381 ? -14.883 -13.891 -36.594 1 85.62 381 GLN A N 1
ATOM 2879 C CA . GLN A 1 381 ? -15.883 -13.172 -37.375 1 85.62 381 GLN A CA 1
ATOM 2880 C C . GLN A 1 381 ? -15.602 -11.672 -37.375 1 85.62 381 GLN A C 1
ATOM 2882 O O . GLN A 1 381 ? -15.586 -11.031 -36.344 1 85.62 381 GLN A O 1
ATOM 2887 N N . GLY A 1 382 ? -15.289 -11.125 -38.438 1 88.06 382 GLY A N 1
ATOM 2888 C CA . GLY A 1 382 ? -14.891 -9.766 -38.75 1 88.06 382 GLY A CA 1
ATOM 2889 C C . GLY A 1 382 ? -15.234 -8.781 -37.656 1 88.06 382 GLY A C 1
ATOM 2890 O O . GLY A 1 382 ? -14.492 -8.641 -36.656 1 88.06 382 GLY A O 1
ATOM 2891 N N . ASP A 1 383 ? -16.547 -8.359 -37.594 1 92.75 383 ASP A N 1
ATOM 2892 C CA . ASP A 1 383 ? -16.984 -7.254 -36.75 1 92.75 383 ASP A CA 1
ATOM 2893 C C . ASP A 1 383 ? -17.625 -7.77 -35.469 1 92.75 383 ASP A C 1
ATOM 2895 O O . ASP A 1 383 ? -18.094 -6.98 -34.656 1 92.75 383 ASP A O 1
ATOM 2899 N N . ALA A 1 384 ? -17.484 -9.086 -35.281 1 94.19 384 ALA A N 1
ATOM 2900 C CA . ALA A 1 384 ? -18.062 -9.656 -34.062 1 94.19 384 ALA A CA 1
ATOM 2901 C C . ALA A 1 384 ? -17.312 -9.172 -32.812 1 94.19 384 ALA A C 1
ATOM 2903 O O . ALA A 1 384 ? -16.125 -8.82 -32.906 1 94.19 384 ALA A O 1
ATOM 2904 N N . ILE A 1 385 ? -18.047 -9.102 -31.688 1 95.62 385 ILE A N 1
ATOM 2905 C CA . ILE A 1 385 ? -17.469 -8.672 -30.422 1 95.62 385 ILE A CA 1
ATOM 2906 C C . ILE A 1 385 ? -16.484 -9.727 -29.922 1 95.62 385 ILE A C 1
ATOM 2908 O O . ILE A 1 385 ? -16.594 -10.906 -30.266 1 95.62 385 ILE A O 1
ATOM 2912 N N . ILE A 1 386 ? -15.508 -9.305 -29.203 1 96.19 386 ILE A N 1
ATOM 2913 C CA . ILE A 1 386 ? -14.586 -10.203 -28.531 1 96.19 386 ILE A CA 1
ATOM 2914 C C . ILE A 1 386 ? -15.234 -10.758 -27.266 1 96.19 386 ILE A C 1
ATOM 2916 O O . ILE A 1 386 ? -15.594 -10 -26.359 1 96.19 386 ILE A O 1
ATOM 2920 N N . SER A 1 387 ? -15.422 -12.023 -27.172 1 94.12 387 SER A N 1
ATOM 2921 C CA . SER A 1 387 ? -16.016 -12.664 -26.016 1 94.12 387 SER A CA 1
ATOM 2922 C C . SER A 1 387 ? -14.992 -13.508 -25.266 1 94.12 387 SER A C 1
ATOM 2924 O O . SER A 1 387 ? -14 -13.945 -25.844 1 94.12 387 SER A O 1
ATOM 2926 N N . GLN A 1 388 ? -15.25 -13.703 -23.984 1 93.56 388 GLN A N 1
ATOM 2927 C CA . GLN A 1 388 ? -14.406 -14.562 -23.156 1 93.56 388 GLN A CA 1
ATOM 2928 C C . GLN A 1 388 ? -14.336 -15.977 -23.734 1 93.56 388 GLN A C 1
ATOM 2930 O O . GLN A 1 388 ? -13.273 -16.594 -23.75 1 93.56 388 GLN A O 1
ATOM 2935 N N . ASP A 1 389 ? -15.383 -16.453 -24.234 1 88.94 389 ASP A N 1
ATOM 2936 C CA . ASP A 1 389 ? -15.453 -17.812 -24.766 1 88.94 389 ASP A CA 1
ATOM 2937 C C . ASP A 1 389 ? -14.602 -17.953 -26.031 1 88.94 389 ASP A C 1
ATOM 2939 O O . ASP A 1 389 ? -14.062 -19.031 -26.297 1 88.94 389 ASP A O 1
ATOM 2943 N N . TRP A 1 390 ? -14.477 -16.844 -26.688 1 92 390 TRP A N 1
ATOM 2944 C CA . TRP A 1 390 ? -13.812 -16.891 -27.984 1 92 390 TRP A CA 1
ATOM 2945 C C . TRP A 1 390 ? -12.32 -16.594 -27.844 1 92 390 TRP A C 1
ATOM 2947 O O . TRP A 1 390 ? -11.492 -17.25 -28.469 1 92 390 TRP A O 1
ATOM 2957 N N . MET A 1 391 ? -11.914 -15.672 -27.062 1 93.88 391 MET A N 1
ATOM 2958 C CA . MET A 1 391 ? -10.602 -15.031 -27.156 1 93.88 391 MET A CA 1
ATOM 2959 C C . MET A 1 391 ? -9.516 -15.922 -26.562 1 93.88 391 MET A C 1
ATOM 2961 O O . MET A 1 391 ? -8.383 -15.938 -27.062 1 93.88 391 MET A O 1
ATOM 2965 N N . TRP A 1 392 ? -9.805 -16.719 -25.578 1 94.81 392 TRP A N 1
ATOM 2966 C CA . TRP A 1 392 ? -8.742 -17.391 -24.828 1 94.81 392 TRP A CA 1
ATOM 2967 C C . TRP A 1 392 ? -8.094 -18.484 -25.672 1 94.81 392 TRP A C 1
ATOM 2969 O O . TRP A 1 392 ? -6.871 -18.656 -25.641 1 94.81 392 TRP A O 1
ATOM 2979 N N . SER A 1 393 ? -8.867 -19.234 -26.438 1 91.12 393 SER A N 1
ATOM 2980 C CA . SER A 1 393 ? -8.281 -20.266 -27.297 1 91.12 393 SER A CA 1
ATOM 2981 C C . SER A 1 393 ? -7.359 -19.641 -28.344 1 91.12 393 SER A C 1
ATOM 2983 O O . SER A 1 393 ? -6.367 -20.25 -28.75 1 91.12 393 SER A O 1
ATOM 2985 N N . ARG A 1 394 ? -7.691 -18.391 -28.781 1 93.62 394 ARG A N 1
ATOM 2986 C CA . ARG A 1 394 ? -6.84 -17.672 -29.719 1 93.62 394 ARG A CA 1
ATOM 2987 C C . ARG A 1 394 ? -5.504 -17.312 -29.078 1 93.62 394 ARG A C 1
ATOM 2989 O O . ARG A 1 394 ? -4.453 -17.438 -29.703 1 93.62 394 ARG A O 1
ATOM 2996 N N . PHE A 1 395 ? -5.559 -16.891 -27.875 1 95.5 395 PHE A N 1
ATOM 2997 C CA . PHE A 1 395 ? -4.328 -16.578 -27.156 1 95.5 395 PHE A CA 1
ATOM 2998 C C . PHE A 1 395 ? -3.496 -17.828 -26.922 1 95.5 395 PHE A C 1
ATOM 3000 O O . PHE A 1 395 ? -2.268 -17.797 -27 1 95.5 395 PHE A O 1
ATOM 3007 N N . GLY A 1 396 ? -4.156 -1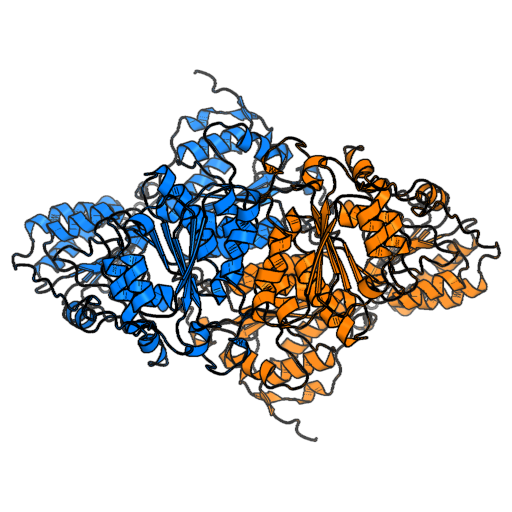8.938 -26.578 1 93.38 396 GLY A N 1
ATOM 3008 C CA . GLY A 1 396 ? -3.438 -20.203 -26.438 1 93.38 396 GLY A CA 1
ATOM 3009 C C . GLY A 1 396 ? -2.604 -20.547 -27.672 1 93.38 396 GLY A C 1
ATOM 3010 O O . GLY A 1 396 ? -1.479 -21.031 -27.531 1 93.38 396 GLY A O 1
ATOM 3011 N N . ALA A 1 397 ? -3.172 -20.281 -28.812 1 92.44 397 ALA A N 1
ATOM 3012 C CA . ALA A 1 397 ? -2.496 -20.594 -30.062 1 92.44 397 ALA A CA 1
ATOM 3013 C C . ALA A 1 397 ? -1.397 -19.578 -30.359 1 92.44 397 ALA A C 1
ATOM 3015 O O . ALA A 1 397 ? -0.427 -19.891 -31.047 1 92.44 397 ALA A O 1
ATOM 3016 N N . TRP A 1 398 ? -1.553 -18.406 -29.828 1 96.06 398 TRP A N 1
ATOM 3017 C CA . TRP A 1 398 ? -0.625 -17.312 -30.109 1 96.06 398 TRP A CA 1
ATOM 3018 C C . TRP A 1 398 ? 0.612 -17.406 -29.219 1 96.06 398 TRP A C 1
ATOM 3020 O O . TRP A 1 398 ? 1.697 -16.969 -29.609 1 96.06 398 TRP A O 1
ATOM 3030 N N . LEU A 1 399 ? 0.51 -17.938 -28.016 1 96.88 399 LEU A N 1
ATOM 3031 C CA . LEU A 1 399 ? 1.617 -18.031 -27.062 1 96.88 399 LEU A CA 1
ATOM 3032 C C . LEU A 1 399 ? 2.752 -18.875 -27.641 1 96.88 399 LEU A C 1
ATOM 3034 O O . LEU A 1 399 ? 2.512 -19.797 -28.406 1 96.88 399 LEU A O 1
ATOM 3038 N N . GLN A 1 400 ? 3.939 -18.5 -27.234 1 96.44 400 GLN A N 1
ATOM 3039 C CA . GLN A 1 400 ? 5.145 -19.156 -27.719 1 96.44 400 GLN A CA 1
ATOM 3040 C C . GLN A 1 400 ? 5.789 -20 -26.625 1 96.44 400 GLN A C 1
ATOM 3042 O O . GLN A 1 400 ? 5.449 -19.859 -25.453 1 96.44 400 GLN A O 1
ATOM 3047 N N . ASP A 1 401 ? 6.656 -20.906 -26.922 1 95.44 401 ASP A N 1
ATOM 3048 C CA . ASP A 1 401 ? 7.18 -21.984 -26.078 1 95.44 401 ASP A CA 1
ATOM 3049 C C . ASP A 1 401 ? 7.832 -21.422 -24.812 1 95.44 401 ASP A C 1
ATOM 3051 O O . ASP A 1 401 ? 7.742 -22.031 -23.75 1 95.44 401 ASP A O 1
ATOM 3055 N N . THR A 1 402 ? 8.461 -20.188 -24.859 1 94 402 THR A N 1
ATOM 3056 C CA . THR A 1 402 ? 9.203 -19.734 -23.688 1 94 402 THR A CA 1
ATOM 3057 C C . THR A 1 402 ? 8.539 -18.516 -23.078 1 94 402 THR A C 1
ATOM 3059 O O . THR A 1 402 ? 9.125 -17.859 -22.203 1 94 402 THR A O 1
ATOM 3062 N N . ASP A 1 403 ? 7.305 -18.312 -23.453 1 98.12 403 ASP A N 1
ATOM 3063 C CA . ASP A 1 403 ? 6.613 -17.141 -22.938 1 98.12 403 ASP A CA 1
ATOM 3064 C C . ASP A 1 403 ? 6.441 -17.219 -21.422 1 98.12 403 ASP A C 1
ATOM 3066 O O . ASP A 1 403 ? 6.234 -18.297 -20.875 1 98.12 403 ASP A O 1
ATOM 3070 N N . VAL A 1 404 ? 6.613 -16.109 -20.734 1 98.5 404 VAL A N 1
ATOM 3071 C CA . VAL A 1 404 ? 6.211 -15.93 -19.344 1 98.5 404 VAL A CA 1
ATOM 3072 C C . VAL A 1 404 ? 4.852 -15.242 -19.281 1 98.5 404 VAL A C 1
ATOM 3074 O O . VAL A 1 404 ? 4.738 -14.047 -19.578 1 98.5 404 VAL A O 1
ATOM 3077 N N . VAL A 1 405 ? 3.84 -15.992 -18.875 1 98.5 405 VAL A N 1
ATOM 3078 C CA . VAL A 1 405 ? 2.463 -15.508 -18.922 1 98.5 405 VAL A CA 1
ATOM 3079 C C . VAL A 1 405 ? 1.973 -15.203 -17.5 1 98.5 405 VAL A C 1
ATOM 3081 O O . VAL A 1 405 ? 2.107 -16.031 -16.594 1 98.5 405 VAL A O 1
ATOM 3084 N N . LEU A 1 406 ? 1.484 -14.023 -17.297 1 98.5 406 LEU A N 1
ATOM 3085 C CA . LEU A 1 406 ? 0.862 -13.648 -16.031 1 98.5 406 LEU A CA 1
ATOM 3086 C C . LEU A 1 406 ? -0.627 -13.375 -16.219 1 98.5 406 LEU A C 1
ATOM 3088 O O . LEU A 1 406 ? -1.021 -12.648 -17.125 1 98.5 406 LEU A O 1
ATOM 3092 N N . GLY A 1 407 ? -1.435 -14 -15.391 1 97.81 407 GLY A N 1
ATOM 3093 C CA . GLY A 1 407 ? -2.869 -13.758 -15.367 1 97.81 407 GLY A CA 1
ATOM 3094 C C . GLY A 1 407 ? -3.35 -13.133 -14.07 1 97.81 407 GLY A C 1
ATOM 3095 O O . GLY A 1 407 ? -3.229 -13.734 -13 1 97.81 407 GLY A O 1
ATOM 3096 N N . GLU A 1 408 ? -3.898 -11.922 -14.164 1 97.62 408 GLU A N 1
ATOM 3097 C CA . GLU A 1 408 ? -4.461 -11.211 -13.016 1 97.62 408 GLU A CA 1
ATOM 3098 C C . GLU A 1 408 ? -5.695 -11.922 -12.477 1 97.62 408 GLU A C 1
ATOM 3100 O O . GLU A 1 408 ? -6.477 -12.492 -13.242 1 97.62 408 GLU A O 1
ATOM 3105 N N . MET A 1 409 ? -5.859 -11.836 -11.125 1 93.69 409 MET A N 1
ATOM 3106 C CA . MET A 1 409 ? -7.086 -12.352 -10.523 1 93.69 409 MET A CA 1
ATOM 3107 C C . MET A 1 409 ? -8.312 -11.68 -11.133 1 93.69 409 MET A C 1
ATOM 3109 O O . MET A 1 409 ? -8.359 -10.461 -11.266 1 93.69 409 MET A O 1
ATOM 3113 N N . GLY A 1 410 ? -9.195 -12.43 -11.539 1 93.38 410 GLY A N 1
ATOM 3114 C CA . GLY A 1 410 ? -10.375 -12 -12.273 1 93.38 410 GLY A CA 1
ATOM 3115 C C . GLY A 1 410 ? -10.625 -12.805 -13.531 1 93.38 410 GLY A C 1
ATOM 3116 O O . GLY A 1 410 ? -10.328 -14 -13.578 1 93.38 410 GLY A O 1
ATOM 3117 N N . THR A 1 411 ? -11.164 -12.148 -14.547 1 95 411 THR A N 1
ATOM 3118 C CA . THR A 1 411 ? -11.508 -12.867 -15.773 1 95 411 THR A CA 1
ATOM 3119 C C . THR A 1 411 ? -10.258 -13.398 -16.469 1 95 411 THR A C 1
ATOM 3121 O O . THR A 1 411 ? -10.297 -14.453 -17.094 1 95 411 THR A O 1
ATOM 3124 N N . SER A 1 412 ? -9.148 -12.742 -16.234 1 96.25 412 SER A N 1
ATOM 3125 C CA . SER A 1 412 ? -7.91 -13.141 -16.906 1 96.25 412 SER A CA 1
ATOM 3126 C C . SER A 1 412 ? -7.418 -14.492 -16.391 1 96.25 412 SER A C 1
ATOM 3128 O O . SER A 1 412 ? -7.152 -15.406 -17.172 1 96.25 412 SER A O 1
ATOM 3130 N N . ALA A 1 413 ? -7.301 -14.625 -15.086 1 94.62 413 ALA A N 1
ATOM 3131 C CA . ALA A 1 413 ? -6.801 -15.867 -14.516 1 94.62 413 ALA A CA 1
ATOM 3132 C C . ALA A 1 413 ? -7.719 -17.031 -14.859 1 94.62 413 ALA A C 1
ATOM 3134 O O . ALA A 1 413 ? -7.246 -18.125 -15.227 1 94.62 413 ALA A O 1
ATOM 3135 N N . PHE A 1 414 ? -8.977 -16.828 -14.797 1 93.12 414 PHE A N 1
ATOM 3136 C CA . PHE A 1 414 ? -9.938 -17.906 -15.023 1 93.12 414 PHE A CA 1
ATOM 3137 C C . PHE A 1 414 ? -10.016 -18.25 -16.5 1 93.12 414 PHE A C 1
ATOM 3139 O O . PHE A 1 414 ? -10.273 -19.406 -16.859 1 93.12 414 PHE A O 1
ATOM 3146 N N . GLY A 1 415 ? -9.781 -17.281 -17.312 1 94.19 415 GLY A N 1
ATOM 3147 C CA . GLY A 1 415 ? -9.789 -17.516 -18.75 1 94.19 415 GLY A CA 1
ATOM 3148 C C . GLY A 1 415 ? -8.586 -18.312 -19.219 1 94.19 415 GLY A C 1
ATOM 3149 O O . GLY A 1 415 ? -8.672 -19.047 -20.203 1 94.19 415 GLY A O 1
ATOM 3150 N N . LEU A 1 416 ? -7.516 -18.203 -18.516 1 94.94 416 LEU A N 1
ATOM 3151 C CA . LEU A 1 416 ? -6.262 -18.812 -18.938 1 94.94 416 LEU A CA 1
ATOM 3152 C C . LEU A 1 416 ? -6.191 -20.266 -18.469 1 94.94 416 LEU A C 1
ATOM 3154 O O . LEU A 1 416 ? -5.465 -21.078 -19.047 1 94.94 416 LEU A O 1
ATOM 3158 N N . VAL A 1 417 ? -6.969 -20.641 -17.5 1 92.31 417 VAL A N 1
ATOM 3159 C CA . VAL A 1 417 ? -6.855 -21.922 -16.828 1 92.31 417 VAL A CA 1
ATOM 3160 C C . VAL A 1 417 ? -7.156 -23.047 -17.812 1 92.31 417 VAL A C 1
ATOM 3162 O O . VAL A 1 417 ? -6.422 -24.047 -17.891 1 92.31 417 VAL A O 1
ATOM 3165 N N . PRO A 1 418 ? -8.148 -22.938 -18.703 1 91.56 418 PRO A N 1
ATOM 3166 C CA . PRO A 1 418 ? -8.516 -24.078 -19.531 1 91.56 418 PRO A CA 1
ATOM 3167 C C . PRO A 1 418 ? -7.648 -24.188 -20.781 1 91.56 418 PRO A C 1
ATOM 3169 O O . PRO A 1 418 ? -7.828 -25.125 -21.578 1 91.56 418 PRO A O 1
ATOM 3172 N N . ILE A 1 419 ? -6.684 -23.328 -20.891 1 92.44 419 ILE A N 1
ATOM 3173 C CA . ILE A 1 419 ? -5.859 -23.391 -22.094 1 92.44 419 ILE A CA 1
ATOM 3174 C C . ILE A 1 419 ? -4.629 -24.25 -21.844 1 92.44 419 ILE A C 1
ATOM 3176 O O . ILE A 1 419 ? -4.062 -24.234 -20.75 1 92.44 419 ILE A O 1
ATOM 3180 N N . ALA A 1 420 ? -4.277 -25.078 -22.859 1 93.38 420 ALA A N 1
ATOM 3181 C CA . ALA A 1 420 ? -3.006 -25.797 -22.781 1 93.38 420 ALA A CA 1
ATOM 3182 C C . ALA A 1 420 ? -1.849 -24.891 -23.219 1 93.38 420 ALA A C 1
ATOM 3184 O O . ALA A 1 420 ? -1.863 -24.328 -24.312 1 93.38 420 ALA A O 1
ATOM 3185 N N . LEU A 1 421 ? -0.902 -24.75 -22.422 1 95.81 421 LEU A N 1
ATOM 3186 C CA . LEU A 1 421 ? 0.222 -23.859 -22.688 1 95.81 421 LEU A CA 1
ATOM 3187 C C . LEU A 1 421 ? 1.324 -24.578 -23.453 1 95.81 421 LEU A C 1
ATOM 3189 O O . LEU A 1 421 ? 1.395 -25.812 -23.438 1 95.81 421 LEU A O 1
ATOM 3193 N N . PRO A 1 422 ? 2.232 -23.766 -24.141 1 96 422 PRO A N 1
ATOM 3194 C CA . PRO A 1 422 ? 3.408 -24.375 -24.766 1 96 422 PRO A CA 1
ATOM 3195 C C . PRO A 1 422 ? 4.316 -25.078 -23.766 1 96 422 PRO A C 1
ATOM 3197 O O . PRO A 1 422 ? 4.324 -24.719 -22.578 1 96 422 PRO A O 1
ATOM 3200 N N . SER A 1 423 ? 5.113 -25.984 -24.219 1 96.38 423 SER A N 1
ATOM 3201 C CA . SER A 1 423 ? 5.828 -26.969 -23.391 1 96.38 423 SER A CA 1
ATOM 3202 C C . SER A 1 423 ? 6.727 -26.281 -22.375 1 96.38 423 SER A C 1
ATOM 3204 O O . SER A 1 423 ? 6.914 -26.797 -21.266 1 96.38 423 SER A O 1
ATOM 3206 N N . ASN A 1 424 ? 7.27 -25.125 -22.766 1 95.94 424 ASN A N 1
ATOM 3207 C CA . ASN A 1 424 ? 8.273 -24.531 -21.891 1 95.94 424 ASN A CA 1
ATOM 3208 C C . ASN A 1 424 ? 7.832 -23.156 -21.391 1 95.94 424 ASN A C 1
ATOM 3210 O O . ASN A 1 424 ? 8.617 -22.422 -20.797 1 95.94 424 ASN A O 1
ATOM 3214 N N . ALA A 1 425 ? 6.555 -22.828 -21.641 1 96.31 425 ALA A N 1
ATOM 3215 C CA . ALA A 1 425 ? 6.012 -21.578 -21.141 1 96.31 425 ALA A CA 1
ATOM 3216 C C . ALA A 1 425 ? 5.871 -21.609 -19.625 1 96.31 425 ALA A C 1
ATOM 3218 O O . ALA A 1 425 ? 5.863 -22.688 -19.016 1 96.31 425 ALA A O 1
ATOM 3219 N N . GLN A 1 426 ? 5.902 -20.484 -19 1 95.94 426 GLN A N 1
ATOM 3220 C CA . GLN A 1 426 ? 5.594 -20.312 -17.578 1 95.94 426 GLN A CA 1
ATOM 3221 C C . GLN A 1 426 ? 4.281 -19.562 -17.391 1 95.94 426 GLN A C 1
ATOM 3223 O O . GLN A 1 426 ? 3.992 -18.609 -18.125 1 95.94 426 GLN A O 1
ATOM 3228 N N . TYR A 1 427 ? 3.51 -20.016 -16.484 1 96.69 427 TYR A N 1
ATOM 3229 C CA . TYR A 1 427 ? 2.275 -19.344 -16.094 1 96.69 427 TYR A CA 1
ATOM 3230 C C . TYR A 1 427 ? 2.289 -18.984 -14.617 1 96.69 427 TYR A C 1
ATOM 3232 O O . TYR A 1 427 ? 2.635 -19.812 -13.773 1 96.69 427 TYR A O 1
ATOM 3240 N N . HIS A 1 428 ? 1.932 -17.75 -14.359 1 96.81 428 HIS A N 1
ATOM 3241 C CA . HIS A 1 428 ? 1.887 -17.281 -12.977 1 96.81 428 HIS A CA 1
ATOM 3242 C C . HIS A 1 428 ? 0.593 -16.531 -12.688 1 96.81 428 HIS A C 1
ATOM 3244 O O . HIS A 1 428 ? 0.163 -15.695 -13.492 1 96.81 428 HIS A O 1
ATOM 3250 N N . SER A 1 429 ? -0.036 -16.828 -11.633 1 95.31 429 SER A N 1
ATOM 3251 C CA . SER A 1 429 ? -1.18 -16.141 -11.047 1 95.31 429 SER A CA 1
ATOM 3252 C C . SER A 1 429 ? -1.128 -16.172 -9.523 1 95.31 429 SER A C 1
ATOM 3254 O O . SER A 1 429 ? -0.382 -16.953 -8.945 1 95.31 429 SER A O 1
ATOM 3256 N N . GLN A 1 430 ? -1.803 -15.281 -8.891 1 94.19 430 GLN A N 1
ATOM 3257 C CA . GLN A 1 430 ? -1.827 -15.219 -7.43 1 94.19 430 GLN A CA 1
ATOM 3258 C C . GLN A 1 430 ? -3.18 -15.664 -6.879 1 94.19 430 GLN A C 1
ATOM 3260 O O . GLN A 1 430 ? -3.996 -14.836 -6.477 1 94.19 430 GLN A O 1
ATOM 3265 N N . CYS A 1 431 ? -3.357 -16.922 -6.707 1 87.31 431 CYS A N 1
ATOM 3266 C CA . CYS A 1 431 ? -4.695 -17.453 -6.477 1 87.31 431 CYS A CA 1
ATOM 3267 C C . CYS A 1 431 ? -4.988 -17.578 -4.988 1 87.31 431 CYS A C 1
ATOM 3269 O O . CYS A 1 431 ? -6.148 -17.547 -4.574 1 87.31 431 CYS A O 1
ATOM 3271 N N . MET A 1 432 ? -3.967 -17.766 -4.219 1 91.88 432 MET A N 1
ATOM 3272 C CA . MET A 1 432 ? -4.184 -17.922 -2.781 1 91.88 432 MET A CA 1
ATOM 3273 C C . MET A 1 432 ? -4.41 -16.562 -2.113 1 91.88 432 MET A C 1
ATOM 3275 O O . MET A 1 432 ? -5.371 -16.391 -1.363 1 91.88 432 MET A O 1
ATOM 3279 N N . TRP A 1 433 ? -3.512 -15.68 -2.402 1 95.38 433 TRP A N 1
ATOM 3280 C CA . TRP A 1 433 ? -3.652 -14.344 -1.837 1 95.38 433 TRP A CA 1
ATOM 3281 C C . TRP A 1 433 ? -4.758 -13.562 -2.545 1 95.38 433 TRP A C 1
ATOM 3283 O O . TRP A 1 433 ? -5.609 -12.953 -1.895 1 95.38 433 TRP A O 1
ATOM 3293 N N . GLY A 1 434 ? -4.746 -13.672 -3.859 1 95.12 434 GLY A N 1
ATOM 3294 C CA . GLY A 1 434 ? -5.852 -13.156 -4.648 1 95.12 434 GLY A CA 1
ATOM 3295 C C . GLY A 1 434 ? -5.969 -11.641 -4.594 1 95.12 434 GLY A C 1
ATOM 3296 O O . GLY A 1 434 ? -7.074 -11.102 -4.531 1 95.12 434 GLY A O 1
ATOM 3297 N N . ALA A 1 435 ? -4.906 -10.914 -4.566 1 96.56 435 ALA A N 1
ATOM 3298 C CA . ALA A 1 435 ? -4.945 -9.453 -4.57 1 96.56 435 ALA A CA 1
ATOM 3299 C C . ALA A 1 435 ? -5.113 -8.906 -5.984 1 96.56 435 ALA A C 1
ATOM 3301 O O . ALA A 1 435 ? -4.262 -9.133 -6.848 1 96.56 435 ALA A O 1
ATOM 3302 N N . ILE A 1 436 ? -6.168 -8.203 -6.172 1 95.94 436 ILE A N 1
ATOM 3303 C CA . ILE A 1 436 ? -6.242 -7.516 -7.453 1 95.94 436 ILE A CA 1
ATOM 3304 C C . ILE A 1 436 ? -5.211 -6.391 -7.5 1 95.94 436 ILE A C 1
ATOM 3306 O O . ILE A 1 436 ? -4.879 -5.801 -6.469 1 95.94 436 ILE A O 1
ATOM 3310 N N . GLY A 1 437 ? -4.695 -6.137 -8.672 1 97.31 437 GLY A N 1
ATOM 3311 C CA . GLY A 1 437 ? -3.646 -5.137 -8.82 1 97.31 437 GLY A CA 1
ATOM 3312 C C . GLY A 1 437 ? -2.25 -5.715 -8.703 1 97.31 437 GLY A C 1
ATOM 3313 O O . GLY A 1 437 ? -1.261 -5.016 -8.93 1 97.31 437 GLY A O 1
ATOM 3314 N N . TRP A 1 438 ? -2.145 -6.984 -8.445 1 98.31 438 TRP A N 1
ATOM 3315 C CA . TRP A 1 438 ? -0.893 -7.699 -8.219 1 98.31 438 TRP A CA 1
ATOM 3316 C C . TRP A 1 438 ? -0.064 -7.766 -9.492 1 98.31 438 TRP A C 1
ATOM 3318 O O . TRP A 1 438 ? 1.153 -7.57 -9.461 1 98.31 438 TRP A O 1
ATOM 3328 N N . SER A 1 439 ? -0.615 -7.961 -10.586 1 98.62 439 SER A N 1
ATOM 3329 C CA . SER A 1 439 ? 0.042 -8.539 -11.758 1 98.62 439 SER A CA 1
ATOM 3330 C C . SER A 1 439 ? 0.916 -7.504 -12.461 1 98.62 439 SER A C 1
ATOM 3332 O O . SER A 1 439 ? 1.92 -7.855 -13.086 1 98.62 439 SER A O 1
ATOM 3334 N N . VAL A 1 440 ? 0.567 -6.207 -12.352 1 98.81 440 VAL A N 1
ATOM 3335 C CA . VAL A 1 440 ? 1.369 -5.211 -13.047 1 98.81 440 VAL A CA 1
ATOM 3336 C C . VAL A 1 440 ? 2.764 -5.141 -12.43 1 98.81 440 VAL A C 1
ATOM 3338 O O . VAL A 1 440 ? 3.77 -5.203 -13.141 1 98.81 440 VAL A O 1
ATOM 3341 N N . GLY A 1 441 ? 2.783 -5.051 -11.102 1 98.81 441 GLY A N 1
ATOM 3342 C CA . GLY A 1 441 ? 4.07 -5.105 -10.43 1 98.81 441 GLY A CA 1
ATOM 3343 C C . GLY A 1 441 ? 4.797 -6.422 -10.641 1 98.81 441 GLY A C 1
ATOM 3344 O O . GLY A 1 441 ? 6 -6.441 -10.898 1 98.81 441 GLY A O 1
ATOM 3345 N N . ALA A 1 442 ? 4.062 -7.5 -10.57 1 98.88 442 ALA A N 1
ATOM 3346 C CA . ALA A 1 442 ? 4.648 -8.82 -10.766 1 98.88 442 ALA A CA 1
ATOM 3347 C C . ALA A 1 442 ? 5.234 -8.961 -12.164 1 98.88 442 ALA A C 1
ATOM 3349 O O . ALA A 1 442 ? 6.277 -9.594 -12.352 1 98.88 442 ALA A O 1
ATOM 3350 N N . ALA A 1 443 ? 4.562 -8.414 -13.172 1 98.94 443 ALA A N 1
ATOM 3351 C CA . ALA A 1 443 ? 5.043 -8.469 -14.547 1 98.94 443 ALA A CA 1
ATOM 3352 C C . ALA A 1 443 ? 6.383 -7.754 -14.695 1 98.94 443 ALA A C 1
ATOM 3354 O O . ALA A 1 443 ? 7.242 -8.18 -15.469 1 98.94 443 ALA A O 1
ATOM 3355 N N . LEU A 1 444 ? 6.531 -6.641 -13.961 1 98.88 444 LEU A N 1
ATOM 3356 C CA . LEU A 1 444 ? 7.809 -5.938 -13.945 1 98.88 444 LEU A CA 1
ATOM 3357 C C . LEU A 1 444 ? 8.93 -6.859 -13.477 1 98.88 444 LEU A C 1
ATOM 3359 O O . LEU A 1 444 ? 9.945 -7.008 -14.164 1 98.88 444 LEU A O 1
ATOM 3363 N N . GLY A 1 445 ? 8.719 -7.484 -12.289 1 98.94 445 GLY A N 1
ATOM 3364 C CA . GLY A 1 445 ? 9.719 -8.406 -11.773 1 98.94 445 GLY A CA 1
ATOM 3365 C C . GLY A 1 445 ? 9.945 -9.609 -12.672 1 98.94 445 GLY A C 1
ATOM 3366 O O . GLY A 1 445 ? 11.086 -10.031 -12.875 1 98.94 445 GLY A O 1
ATOM 3367 N N . ALA A 1 446 ? 8.867 -10.117 -13.227 1 98.88 446 ALA A N 1
ATOM 3368 C CA . ALA A 1 446 ? 8.93 -11.273 -14.117 1 98.88 446 ALA A CA 1
ATOM 3369 C C . ALA A 1 446 ? 9.727 -10.945 -15.383 1 98.88 446 ALA A C 1
ATOM 3371 O O . ALA A 1 446 ? 10.547 -11.742 -15.828 1 98.88 446 ALA A O 1
ATOM 3372 N N . ALA A 1 447 ? 9.469 -9.789 -15.938 1 98.88 447 ALA A N 1
ATOM 3373 C CA . ALA A 1 447 ? 10.148 -9.375 -17.172 1 98.88 447 ALA A CA 1
ATOM 3374 C C . ALA A 1 447 ? 11.648 -9.219 -16.938 1 98.88 447 ALA A C 1
ATOM 3376 O O . ALA A 1 447 ? 12.453 -9.578 -17.797 1 98.88 447 ALA A O 1
ATOM 3377 N N . LEU A 1 448 ? 12.023 -8.648 -15.789 1 98.81 448 LEU A N 1
ATOM 3378 C CA . LEU A 1 448 ? 13.438 -8.516 -15.469 1 98.81 448 LEU A CA 1
ATOM 3379 C C . LEU A 1 448 ? 14.102 -9.883 -15.336 1 98.81 448 LEU A C 1
ATOM 3381 O O . LEU A 1 448 ? 15.188 -10.109 -15.875 1 98.81 448 LEU A O 1
ATOM 3385 N N . ALA A 1 449 ? 13.422 -10.797 -14.625 1 98.5 449 ALA A N 1
ATOM 3386 C CA . ALA A 1 449 ? 13.945 -12.148 -14.453 1 98.5 449 ALA A CA 1
ATOM 3387 C C . ALA A 1 449 ? 14.031 -12.875 -15.797 1 98.5 449 ALA A C 1
ATOM 3389 O O . ALA A 1 449 ? 15.016 -13.57 -16.062 1 98.5 449 ALA A O 1
ATOM 3390 N N . ALA A 1 450 ? 13.016 -12.719 -16.625 1 98 450 ALA A N 1
ATOM 3391 C CA . ALA A 1 450 ? 12.992 -13.352 -17.938 1 98 450 ALA A CA 1
ATOM 3392 C C . ALA A 1 450 ? 14.156 -12.859 -18.812 1 98 450 ALA A C 1
ATOM 3394 O O . ALA A 1 450 ? 14.82 -13.656 -19.469 1 98 450 ALA A O 1
ATOM 3395 N N . ARG A 1 451 ? 14.352 -11.562 -18.766 1 97.19 451 ARG A N 1
ATOM 3396 C CA . ARG A 1 451 ? 15.43 -10.977 -19.547 1 97.19 451 ARG A CA 1
ATOM 3397 C C . ARG A 1 451 ? 16.781 -11.492 -19.094 1 97.19 451 ARG A C 1
ATOM 3399 O O . ARG A 1 451 ? 17.688 -11.711 -19.906 1 97.19 451 ARG A O 1
ATOM 3406 N N . GLU A 1 452 ? 16.969 -11.695 -17.75 1 96.06 452 GLU A N 1
ATOM 3407 C CA . GLU A 1 452 ? 18.203 -12.25 -17.203 1 96.06 452 GLU A CA 1
ATOM 3408 C C . GLU A 1 452 ? 18.484 -13.633 -17.781 1 96.06 452 GLU A C 1
ATOM 3410 O O . GLU A 1 452 ? 19.641 -13.961 -18.062 1 96.06 452 GLU A O 1
ATOM 3415 N N . ALA A 1 453 ? 17.453 -14.336 -17.938 1 94.56 453 ALA A N 1
ATOM 3416 C CA . ALA A 1 453 ? 17.609 -15.711 -18.406 1 94.56 453 ALA A CA 1
ATOM 3417 C C . ALA A 1 453 ? 17.812 -15.758 -19.922 1 94.56 453 ALA A C 1
ATOM 3419 O O . ALA A 1 453 ? 18.703 -16.453 -20.406 1 94.56 453 ALA A O 1
ATOM 3420 N N . ASP A 1 454 ? 16.953 -15.078 -20.625 1 95.75 454 ASP A N 1
ATOM 3421 C CA . ASP A 1 454 ? 17 -14.984 -22.094 1 95.75 454 ASP A CA 1
ATOM 3422 C C . ASP A 1 454 ? 16.312 -13.711 -22.578 1 95.75 454 ASP A C 1
ATOM 3424 O O . ASP A 1 454 ? 15.078 -13.602 -22.516 1 95.75 454 ASP A O 1
ATOM 3428 N N . PRO A 1 455 ? 17.016 -12.781 -23.094 1 93.69 455 PRO A N 1
ATOM 3429 C CA . PRO A 1 455 ? 16.438 -11.508 -23.516 1 93.69 455 PRO A CA 1
ATOM 3430 C C . PRO A 1 455 ? 15.367 -11.672 -24.594 1 93.69 455 PRO A C 1
ATOM 3432 O O . PRO A 1 455 ? 14.594 -10.742 -24.844 1 93.69 455 PRO A O 1
ATOM 3435 N N . ALA A 1 456 ? 15.305 -12.852 -25.203 1 93.69 456 ALA A N 1
ATOM 3436 C CA . ALA A 1 456 ? 14.32 -13.094 -26.25 1 93.69 456 ALA A CA 1
ATOM 3437 C C . ALA A 1 456 ? 12.992 -13.57 -25.672 1 93.69 456 ALA A C 1
ATOM 3439 O O . ALA A 1 456 ? 11.977 -13.594 -26.359 1 93.69 456 ALA A O 1
ATOM 3440 N N . THR A 1 457 ? 13.031 -13.883 -24.375 1 96.19 457 THR A N 1
ATOM 3441 C CA . THR A 1 457 ? 11.812 -14.375 -23.734 1 96.19 457 THR A CA 1
ATOM 3442 C C . THR A 1 457 ? 10.758 -13.273 -23.656 1 96.19 457 THR A C 1
ATOM 3444 O O . THR A 1 457 ? 11.055 -12.148 -23.234 1 96.19 457 THR A O 1
ATOM 3447 N N . ARG A 1 458 ? 9.508 -13.594 -24.094 1 97.94 458 ARG A N 1
ATOM 3448 C CA . ARG A 1 458 ? 8.406 -12.633 -24.031 1 97.94 458 ARG A CA 1
ATOM 3449 C C . ARG A 1 458 ? 7.688 -12.719 -22.688 1 97.94 458 ARG A C 1
ATOM 3451 O O . ARG A 1 458 ? 7.484 -13.805 -22.141 1 97.94 458 ARG A O 1
ATOM 3458 N N . THR A 1 459 ? 7.441 -11.57 -22.109 1 98.75 459 THR A N 1
ATOM 3459 C CA . THR A 1 459 ? 6.547 -11.477 -20.969 1 98.75 459 THR A CA 1
ATOM 3460 C C . THR A 1 459 ? 5.168 -10.984 -21.391 1 98.75 459 THR A C 1
ATOM 3462 O O . THR A 1 459 ? 5.051 -9.914 -22 1 98.75 459 THR A O 1
ATOM 3465 N N . VAL A 1 460 ? 4.117 -11.758 -21.109 1 98.88 460 VAL A N 1
ATOM 3466 C CA . VAL A 1 460 ? 2.754 -11.461 -21.531 1 98.88 460 VAL A CA 1
ATOM 3467 C C . VAL A 1 460 ? 1.854 -11.312 -20.312 1 98.88 460 VAL A C 1
ATOM 3469 O O . VAL A 1 460 ? 1.677 -12.266 -19.547 1 98.88 460 VAL A O 1
ATOM 3472 N N . LEU A 1 461 ? 1.302 -10.148 -20.141 1 98.88 461 LEU A N 1
ATOM 3473 C CA . LEU A 1 461 ? 0.413 -9.867 -19.016 1 98.88 461 LEU A CA 1
ATOM 3474 C C . LEU A 1 461 ? -1.027 -9.703 -19.5 1 98.88 461 LEU A C 1
ATOM 3476 O O . LEU A 1 461 ? -1.299 -8.938 -20.422 1 98.88 461 LEU A O 1
ATOM 3480 N N . PHE A 1 462 ? -1.929 -10.469 -18.891 1 98.81 462 PHE A N 1
ATOM 3481 C CA . PHE A 1 462 ? -3.365 -10.242 -19 1 98.81 462 PHE A CA 1
ATOM 3482 C C . PHE A 1 462 ? -3.916 -9.648 -17.719 1 98.81 462 PHE A C 1
ATOM 3484 O O . PHE A 1 462 ? -3.846 -10.273 -16.656 1 98.81 462 PHE A O 1
ATOM 3491 N N . VAL A 1 463 ? -4.473 -8.422 -17.812 1 98.69 463 VAL A N 1
ATOM 3492 C CA . VAL A 1 463 ? -4.914 -7.715 -16.609 1 98.69 463 VAL A CA 1
ATOM 3493 C C . VAL A 1 463 ? -6.23 -6.996 -16.891 1 98.69 463 VAL A C 1
ATOM 3495 O O . VAL A 1 463 ? -6.434 -6.461 -17.984 1 98.69 463 VAL A O 1
ATOM 3498 N N . GLY A 1 464 ? -7.164 -7.078 -15.922 1 98.12 464 GLY A N 1
ATOM 3499 C CA . GLY A 1 464 ? -8.383 -6.297 -16.031 1 98.12 464 GLY A CA 1
ATOM 3500 C C . GLY A 1 464 ? -8.156 -4.805 -15.875 1 98.12 464 GLY A C 1
ATOM 3501 O O . GLY A 1 464 ? -7.191 -4.387 -15.234 1 98.12 464 GLY A O 1
ATOM 3502 N N . ASP A 1 465 ? -9.117 -4.043 -16.406 1 97.94 465 ASP A N 1
ATOM 3503 C CA . ASP A 1 465 ? -8.992 -2.588 -16.328 1 97.94 465 ASP A CA 1
ATOM 3504 C C . ASP A 1 465 ? -8.992 -2.109 -14.883 1 97.94 465 ASP A C 1
ATOM 3506 O O . ASP A 1 465 ? -8.156 -1.292 -14.492 1 97.94 465 ASP A O 1
ATOM 3510 N N . GLY A 1 466 ? -9.883 -2.625 -14.055 1 97.5 466 GLY A N 1
ATOM 3511 C CA . GLY A 1 466 ? -9.914 -2.242 -12.656 1 97.5 466 GLY A CA 1
ATOM 3512 C C . GLY A 1 466 ? -8.641 -2.584 -11.914 1 97.5 466 GLY A C 1
ATOM 3513 O O . GLY A 1 466 ? -8.117 -1.765 -11.148 1 97.5 466 GLY A O 1
ATOM 3514 N N . SER A 1 467 ? -8.125 -3.775 -12.102 1 97.75 467 SER A N 1
ATOM 3515 C CA . SER A 1 467 ? -6.898 -4.215 -11.445 1 97.75 467 SER A CA 1
ATOM 3516 C C . SER A 1 467 ? -5.707 -3.375 -11.891 1 97.75 467 SER A C 1
ATOM 3518 O O . SER A 1 467 ? -4.816 -3.076 -11.086 1 97.75 467 SER A O 1
ATOM 3520 N N . LEU A 1 468 ? -5.691 -3.074 -13.141 1 98.56 468 LEU A N 1
ATOM 3521 C CA . LEU A 1 468 ? -4.602 -2.27 -13.68 1 98.56 468 LEU A CA 1
ATOM 3522 C C . LEU A 1 468 ? -4.504 -0.932 -12.953 1 98.56 468 LEU A C 1
ATOM 3524 O O . LEU A 1 468 ? -3.402 -0.448 -12.688 1 98.56 468 LEU A O 1
ATOM 3528 N N . GLN A 1 469 ? -5.602 -0.337 -12.648 1 98.25 469 GLN A N 1
ATOM 3529 C CA . GLN A 1 469 ? -5.641 0.988 -12.031 1 98.25 469 GLN A CA 1
ATOM 3530 C C . GLN A 1 469 ? -5 0.974 -10.648 1 98.25 469 GLN A C 1
ATOM 3532 O O . GLN A 1 469 ? -4.523 2.004 -10.172 1 98.25 469 GLN A O 1
ATOM 3537 N N . LEU A 1 470 ? -4.93 -0.141 -10.016 1 98.31 470 LEU A N 1
ATOM 3538 C CA . LEU A 1 470 ? -4.414 -0.23 -8.656 1 98.31 470 LEU A CA 1
ATOM 3539 C C . LEU A 1 470 ? -2.91 0.017 -8.633 1 98.31 470 LEU A C 1
ATOM 3541 O O . LEU A 1 470 ? -2.385 0.568 -7.66 1 98.31 470 LEU A O 1
ATOM 3545 N N . THR A 1 471 ? -2.182 -0.396 -9.672 1 98.31 471 THR A N 1
ATOM 3546 C CA . THR A 1 471 ? -0.725 -0.328 -9.633 1 98.31 471 THR A CA 1
ATOM 3547 C C . THR A 1 471 ? -0.172 0.118 -10.984 1 98.31 471 THR A C 1
ATOM 3549 O O . THR A 1 471 ? 0.939 -0.26 -11.359 1 98.31 471 THR A O 1
ATOM 3552 N N . VAL A 1 472 ? -0.83 0.943 -11.711 1 98.56 472 VAL A N 1
ATOM 3553 C CA . VAL A 1 472 ? -0.539 1.346 -13.078 1 98.56 472 VAL A CA 1
ATOM 3554 C C . VAL A 1 472 ? 0.831 2.018 -13.141 1 98.56 472 VAL A C 1
ATOM 3556 O O . VAL A 1 472 ? 1.523 1.938 -14.156 1 98.56 472 VAL A O 1
ATOM 3559 N N . GLN A 1 473 ? 1.275 2.643 -12.117 1 97.44 473 GLN A N 1
ATOM 3560 C CA . GLN A 1 473 ? 2.496 3.441 -12.109 1 97.44 473 GLN A CA 1
ATOM 3561 C C . GLN A 1 473 ? 3.721 2.576 -12.391 1 97.44 473 GLN A C 1
ATOM 3563 O O . GLN A 1 473 ? 4.746 3.076 -12.859 1 97.44 473 GLN A O 1
ATOM 3568 N N . GLU A 1 474 ? 3.623 1.252 -12.172 1 98.44 474 GLU A N 1
ATOM 3569 C CA . GLU A 1 474 ? 4.777 0.384 -12.391 1 98.44 474 GLU A CA 1
ATOM 3570 C C . GLU A 1 474 ? 5.047 0.184 -13.875 1 98.44 474 GLU A C 1
ATOM 3572 O O . GLU A 1 474 ? 6.121 -0.292 -14.258 1 98.44 474 GLU A O 1
ATOM 3577 N N . ILE A 1 475 ? 4.102 0.526 -14.742 1 98.62 475 ILE A N 1
ATOM 3578 C CA . ILE A 1 475 ? 4.391 0.55 -16.172 1 98.62 475 ILE A CA 1
ATOM 3579 C C . ILE A 1 475 ? 5.461 1.596 -16.469 1 98.62 475 ILE A C 1
ATOM 3581 O O . ILE A 1 475 ? 6.312 1.394 -17.328 1 98.62 475 ILE A O 1
ATOM 3585 N N . GLY A 1 476 ? 5.383 2.742 -15.711 1 98.12 476 GLY A N 1
ATOM 3586 C CA . GLY A 1 476 ? 6.453 3.719 -15.82 1 98.12 476 GLY A CA 1
ATOM 3587 C C . GLY A 1 476 ? 7.82 3.146 -15.5 1 98.12 476 GLY A C 1
ATOM 3588 O O . GLY A 1 476 ? 8.805 3.473 -16.156 1 98.12 476 GLY A O 1
ATOM 3589 N N . THR A 1 477 ? 7.898 2.273 -14.484 1 98.31 477 THR A N 1
ATOM 3590 C CA . THR A 1 477 ? 9.156 1.629 -14.125 1 98.31 477 THR A CA 1
ATOM 3591 C C . THR A 1 477 ? 9.602 0.66 -15.219 1 98.31 477 THR A C 1
ATOM 3593 O O . THR A 1 477 ? 10.797 0.543 -15.5 1 98.31 477 THR A O 1
ATOM 3596 N N . MET A 1 478 ? 8.633 -0.073 -15.852 1 98.62 478 MET A N 1
ATOM 3597 C CA . MET A 1 478 ? 8.977 -0.955 -16.969 1 98.62 478 MET A CA 1
ATOM 3598 C C . MET A 1 478 ? 9.633 -0.173 -18.094 1 98.62 478 MET A C 1
ATOM 3600 O O . MET A 1 478 ? 10.641 -0.611 -18.656 1 98.62 478 MET A O 1
ATOM 3604 N N . VAL A 1 479 ? 9.023 0.962 -18.375 1 98.19 479 VAL A N 1
ATOM 3605 C CA . VAL A 1 479 ? 9.547 1.823 -19.422 1 98.19 479 VAL A CA 1
ATOM 3606 C C . VAL A 1 479 ? 10.953 2.281 -19.062 1 98.19 479 VAL A C 1
ATOM 3608 O O . VAL A 1 479 ? 11.867 2.213 -19.891 1 98.19 479 VAL A O 1
ATOM 3611 N N . ARG A 1 480 ? 11.117 2.723 -17.828 1 97.12 480 ARG A N 1
ATOM 3612 C CA . ARG A 1 480 ? 12.406 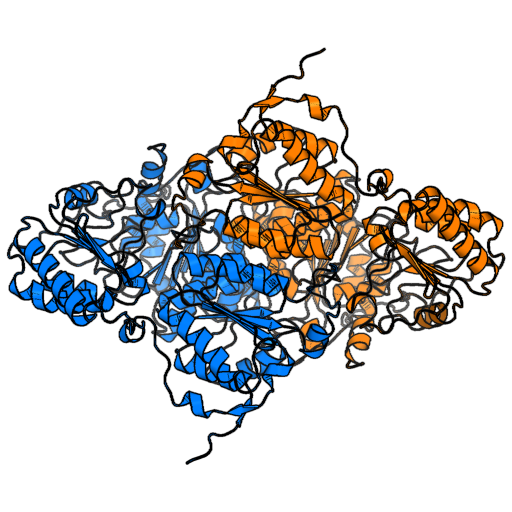3.221 -17.359 1 97.12 480 ARG A CA 1
ATOM 3613 C C . ARG A 1 480 ? 13.477 2.145 -17.469 1 97.12 480 ARG A C 1
ATOM 3615 O O . ARG A 1 480 ? 14.641 2.449 -17.75 1 97.12 480 ARG A O 1
ATOM 3622 N N . ARG A 1 481 ? 13.109 0.91 -17.266 1 97.44 481 ARG A N 1
ATOM 3623 C CA . ARG A 1 481 ? 14.07 -0.193 -17.281 1 97.44 481 ARG A CA 1
ATOM 3624 C C . ARG A 1 481 ? 14.18 -0.812 -18.672 1 97.44 481 ARG A C 1
ATOM 3626 O O . ARG A 1 481 ? 14.828 -1.847 -18.844 1 97.44 481 ARG A O 1
ATOM 3633 N N . GLY A 1 482 ? 13.484 -0.291 -19.688 1 97.06 482 GLY A N 1
ATOM 3634 C CA . GLY A 1 482 ? 13.609 -0.713 -21.078 1 97.06 482 GLY A CA 1
ATOM 3635 C C . GLY A 1 482 ? 12.961 -2.059 -21.344 1 97.06 482 GLY A C 1
ATOM 3636 O O . GLY A 1 482 ? 13.422 -2.811 -22.203 1 97.06 482 GLY A O 1
ATOM 3637 N N . LEU A 1 483 ? 11.961 -2.416 -20.594 1 98 483 LEU A N 1
ATOM 3638 C CA . LEU A 1 483 ? 11.305 -3.705 -20.766 1 98 483 LEU A CA 1
ATOM 3639 C C . LEU A 1 483 ? 10.273 -3.641 -21.891 1 98 483 LEU A C 1
ATOM 3641 O O . LEU A 1 483 ? 9.781 -2.561 -22.234 1 98 483 LEU A O 1
ATOM 3645 N N . THR A 1 484 ? 9.953 -4.801 -22.469 1 98.19 484 THR A N 1
ATOM 3646 C CA . THR A 1 484 ? 9.094 -4.816 -23.641 1 98.19 484 THR A CA 1
ATOM 3647 C C . THR A 1 484 ? 7.977 -5.848 -23.484 1 98.19 484 THR A C 1
ATOM 3649 O O . THR A 1 484 ? 7.727 -6.645 -24.391 1 98.19 484 THR A O 1
ATOM 3652 N N . PRO A 1 485 ? 7.266 -5.84 -22.375 1 98.62 485 PRO A N 1
ATOM 3653 C CA . PRO A 1 485 ? 6.164 -6.793 -22.203 1 98.62 485 PRO A CA 1
ATOM 3654 C C . PRO A 1 485 ? 4.98 -6.48 -23.125 1 98.62 485 PRO A C 1
ATOM 3656 O O . PRO A 1 485 ? 4.891 -5.383 -23.672 1 98.62 485 PRO A O 1
ATOM 3659 N N . TYR A 1 486 ? 4.195 -7.512 -23.375 1 98.81 486 TYR A N 1
ATOM 3660 C CA . TYR A 1 486 ? 2.846 -7.355 -23.906 1 98.81 486 TYR A CA 1
ATOM 3661 C C . TYR A 1 486 ? 1.836 -7.195 -22.766 1 98.81 486 TYR A C 1
ATOM 3663 O O . TYR A 1 486 ? 1.651 -8.109 -21.969 1 98.81 486 TYR A O 1
ATOM 3671 N N . ILE A 1 487 ? 1.2 -6.039 -22.719 1 98.88 487 ILE A N 1
ATOM 3672 C CA . ILE A 1 487 ? 0.212 -5.797 -21.672 1 98.88 487 ILE A CA 1
ATOM 3673 C C . ILE A 1 487 ? -1.188 -5.77 -22.281 1 98.88 487 ILE A C 1
ATOM 3675 O O . ILE A 1 487 ? -1.606 -4.754 -22.844 1 98.88 487 ILE A O 1
ATOM 3679 N N . PHE A 1 488 ? -1.914 -6.871 -22.156 1 98.81 488 PHE A N 1
ATOM 3680 C CA . PHE A 1 488 ? -3.305 -6.957 -22.594 1 98.81 488 PHE A CA 1
ATOM 3681 C C . PHE A 1 488 ? -4.246 -6.5 -21.484 1 98.81 488 PHE A C 1
ATOM 3683 O O . PHE A 1 488 ? -4.34 -7.141 -20.438 1 98.81 488 PHE A O 1
ATOM 3690 N N . VAL A 1 489 ? -4.93 -5.387 -21.719 1 98.69 489 VAL A N 1
ATOM 3691 C CA . VAL A 1 489 ? -5.875 -4.82 -20.766 1 98.69 489 VAL A CA 1
ATOM 3692 C C . VAL A 1 489 ? -7.297 -5.223 -21.141 1 98.69 489 VAL A C 1
ATOM 3694 O O . VAL A 1 489 ? -7.852 -4.73 -22.125 1 98.69 489 VAL A O 1
ATOM 3697 N N . LEU A 1 490 ? -7.848 -6.098 -20.344 1 98.31 490 LEU A N 1
ATOM 3698 C CA . LEU A 1 490 ? -9.25 -6.453 -20.562 1 98.31 490 LEU A CA 1
ATOM 3699 C C . LEU A 1 490 ? -10.172 -5.371 -20.016 1 98.31 490 LEU A C 1
ATOM 3701 O O . LEU A 1 490 ? -10.398 -5.297 -18.812 1 98.31 490 LEU A O 1
ATOM 3705 N N . ASN A 1 491 ? -10.719 -4.574 -20.906 1 97.94 491 ASN A N 1
ATOM 3706 C CA . ASN A 1 491 ? -11.594 -3.471 -20.531 1 97.94 491 ASN A CA 1
ATOM 3707 C C . ASN A 1 491 ? -13.062 -3.893 -20.547 1 97.94 491 ASN A C 1
ATOM 3709 O O . ASN A 1 491 ? -13.688 -3.918 -21.609 1 97.94 491 ASN A O 1
ATOM 3713 N N . ASN A 1 492 ? -13.539 -4.203 -19.438 1 96.69 492 ASN A N 1
ATOM 3714 C CA . ASN A 1 492 ? -14.961 -4.492 -19.281 1 96.69 492 ASN A CA 1
ATOM 3715 C C . ASN A 1 492 ? -15.648 -3.449 -18.406 1 96.69 492 ASN A C 1
ATOM 3717 O O . ASN A 1 492 ? -16.719 -3.711 -17.844 1 96.69 492 ASN A O 1
ATOM 3721 N N . ASP A 1 493 ? -15.031 -2.393 -18.156 1 95.88 493 ASP A N 1
ATOM 3722 C CA . ASP A 1 493 ? -15.578 -1.192 -17.531 1 95.88 493 ASP A CA 1
ATOM 3723 C C . ASP A 1 493 ? -15.984 -1.465 -16.078 1 95.88 493 ASP A C 1
ATOM 3725 O O . ASP A 1 493 ? -17.109 -1.165 -15.672 1 95.88 493 ASP A O 1
ATOM 3729 N N . GLY A 1 494 ? -15.156 -2.09 -15.352 1 96.31 494 GLY A N 1
ATOM 3730 C CA . GLY A 1 494 ? -15.453 -2.314 -13.953 1 96.31 494 GLY A CA 1
ATOM 3731 C C . GLY A 1 494 ? -14.805 -3.568 -13.398 1 96.31 494 GLY A C 1
ATOM 3732 O O . GLY A 1 494 ? -13.984 -4.199 -14.062 1 96.31 494 GLY A O 1
ATOM 3733 N N . TYR A 1 495 ? -15.047 -3.84 -12.133 1 96.75 495 TYR A N 1
ATOM 3734 C CA . TYR A 1 495 ? -14.633 -5.082 -11.492 1 96.75 495 TYR A CA 1
ATOM 3735 C C . TYR A 1 495 ? -15.594 -6.215 -11.828 1 96.75 495 TYR A C 1
ATOM 3737 O O . TYR A 1 495 ? -16.516 -6.508 -11.062 1 96.75 495 TYR A O 1
ATOM 3745 N N . GLU A 1 496 ? -15.258 -6.871 -12.914 1 94.75 496 GLU A N 1
ATOM 3746 C CA . GLU A 1 496 ? -16.188 -7.863 -13.445 1 94.75 496 GLU A CA 1
ATOM 3747 C C . GLU A 1 496 ? -16.328 -9.055 -12.5 1 94.75 496 GLU A C 1
ATOM 3749 O O . GLU A 1 496 ? -17.422 -9.594 -12.336 1 94.75 496 GLU A O 1
ATOM 3754 N N . ILE A 1 497 ? -15.266 -9.453 -11.922 1 92.5 497 ILE A N 1
ATOM 3755 C CA . ILE A 1 497 ? -15.359 -10.586 -11 1 92.5 497 ILE A CA 1
ATOM 3756 C C . ILE A 1 497 ? -16.266 -10.219 -9.828 1 92.5 497 ILE A C 1
ATOM 3758 O O . ILE A 1 497 ? -17.031 -11.055 -9.352 1 92.5 497 ILE A O 1
ATOM 3762 N N . GLU A 1 498 ? -16.172 -8.984 -9.344 1 92.94 498 GLU A N 1
ATOM 3763 C CA . GLU A 1 498 ? -17.031 -8.547 -8.25 1 92.94 498 GLU A CA 1
ATOM 3764 C C . GLU A 1 498 ? -18.5 -8.516 -8.68 1 92.94 498 GLU A C 1
ATOM 3766 O O . GLU A 1 498 ? -19.391 -8.859 -7.898 1 92.94 498 GLU A O 1
ATOM 3771 N N . ARG A 1 499 ? -18.703 -8.086 -9.945 1 93.5 499 ARG A N 1
ATOM 3772 C CA . ARG A 1 499 ? -20.062 -8.094 -10.477 1 93.5 499 ARG A CA 1
ATOM 3773 C C . ARG A 1 499 ? -20.656 -9.492 -10.445 1 93.5 499 ARG A C 1
ATOM 3775 O O . ARG A 1 499 ? -21.828 -9.664 -10.125 1 93.5 499 ARG A O 1
ATOM 3782 N N . ILE A 1 500 ? -19.812 -10.43 -10.773 1 89.88 500 ILE A N 1
ATOM 3783 C CA . ILE A 1 500 ? -20.281 -11.812 -10.852 1 89.88 500 ILE A CA 1
ATOM 3784 C C . ILE A 1 500 ? -20.5 -12.359 -9.445 1 89.88 500 ILE A C 1
ATOM 3786 O O . ILE A 1 500 ? -21.438 -13.125 -9.211 1 89.88 500 ILE A O 1
ATOM 3790 N N . ILE A 1 501 ? -19.688 -11.953 -8.523 1 88.19 501 ILE A N 1
ATOM 3791 C CA . ILE A 1 501 ? -19.812 -12.414 -7.145 1 88.19 501 ILE A CA 1
ATOM 3792 C C . ILE A 1 501 ? -21.062 -11.82 -6.5 1 88.19 501 ILE A C 1
ATOM 3794 O O . ILE A 1 501 ? -21.812 -12.516 -5.82 1 88.19 501 ILE A O 1
ATOM 3798 N N . HIS A 1 502 ? -21.141 -10.508 -6.695 1 91.31 502 HIS A N 1
ATOM 3799 C CA . HIS A 1 502 ? -22.234 -9.797 -6.027 1 91.31 502 HIS A CA 1
ATOM 3800 C C . HIS A 1 502 ? -22.531 -8.477 -6.719 1 91.31 502 HIS A C 1
ATOM 3802 O O . HIS A 1 502 ? -21.625 -7.762 -7.129 1 91.31 502 HIS A O 1
ATOM 3808 N N . GLY A 1 503 ? -23.734 -8.219 -6.961 1 92 503 GLY A N 1
ATOM 3809 C CA . GLY A 1 503 ? -24.203 -6.902 -7.371 1 92 503 GLY A CA 1
ATOM 3810 C C . GLY A 1 503 ? -23.812 -6.551 -8.797 1 92 503 GLY A C 1
ATOM 3811 O O . GLY A 1 503 ? -23.125 -5.555 -9.031 1 92 503 GLY A O 1
ATOM 3812 N N . PRO A 1 504 ? -24.266 -7.336 -9.719 1 91.88 504 PRO A N 1
ATOM 3813 C CA . PRO A 1 504 ? -23.859 -7.117 -11.109 1 91.88 504 PRO A CA 1
ATOM 3814 C C . PRO A 1 504 ? -24.203 -5.711 -11.602 1 91.88 504 PRO A C 1
ATOM 3816 O O . PRO A 1 504 ? -23.516 -5.188 -12.492 1 91.88 504 PRO A O 1
ATOM 3819 N N . GLU A 1 505 ? -25.188 -5.047 -10.938 1 93.88 505 GLU A N 1
ATOM 3820 C CA . GLU A 1 505 ? -25.609 -3.729 -11.406 1 93.88 505 GLU A CA 1
ATOM 3821 C C . GLU A 1 505 ? -25.25 -2.641 -10.398 1 93.88 505 GLU A C 1
ATOM 3823 O O . GLU A 1 505 ? -25.656 -1.486 -10.555 1 93.88 505 GLU A O 1
ATOM 3828 N N . MET A 1 506 ? -24.547 -3.068 -9.375 1 95.81 506 MET A N 1
ATOM 3829 C CA . MET A 1 506 ? -24.234 -2.107 -8.32 1 95.81 506 MET A CA 1
ATOM 3830 C C . MET A 1 506 ? -23.094 -1.192 -8.734 1 95.81 506 MET A C 1
ATOM 3832 O O . MET A 1 506 ? -22.125 -1.641 -9.359 1 95.81 506 MET A O 1
ATOM 3836 N N . LYS A 1 507 ? -23.125 0.062 -8.336 1 96.06 507 LYS A N 1
ATOM 3837 C CA . LYS A 1 507 ? -22.203 1.099 -8.797 1 96.06 507 LYS A CA 1
ATOM 3838 C C . LYS A 1 507 ? -20.828 0.924 -8.164 1 96.06 507 LYS A C 1
ATOM 3840 O O . LYS A 1 507 ? -19.812 1.369 -8.719 1 96.06 507 LYS A O 1
ATOM 3845 N N . TYR A 1 508 ? -20.797 0.316 -7.012 1 96.88 508 TYR A N 1
ATOM 3846 C CA . TYR A 1 508 ? -19.5 0.138 -6.367 1 96.88 508 TYR A CA 1
ATOM 3847 C C . TYR A 1 508 ? -18.609 -0.785 -7.184 1 96.88 508 TYR A C 1
ATOM 3849 O O . TYR A 1 508 ? -17.406 -0.857 -6.949 1 96.88 508 TYR A O 1
ATOM 3857 N N . ASN A 1 509 ? -19.141 -1.474 -8.18 1 96.94 509 ASN A N 1
ATOM 3858 C CA . ASN A 1 509 ? -18.359 -2.332 -9.07 1 96.94 509 ASN A CA 1
ATOM 3859 C C . ASN A 1 509 ? -17.859 -1.563 -10.289 1 96.94 509 ASN A C 1
ATOM 3861 O O . ASN A 1 509 ? -17.078 -2.092 -11.078 1 96.94 509 ASN A O 1
ATOM 3865 N N . ASP A 1 510 ? -18.297 -0.338 -10.445 1 96.19 510 ASP A N 1
ATOM 3866 C CA . ASP A 1 510 ? -17.859 0.499 -11.562 1 96.19 510 ASP A CA 1
ATOM 3867 C C . ASP A 1 510 ? -16.531 1.18 -11.25 1 96.19 510 ASP A C 1
ATOM 3869 O O . ASP A 1 510 ? -16.188 1.367 -10.078 1 96.19 510 ASP A O 1
ATOM 3873 N N . ILE A 1 511 ? -15.766 1.514 -12.281 1 96.31 511 ILE A N 1
ATOM 3874 C CA . ILE A 1 511 ? -14.5 2.227 -12.141 1 96.31 511 ILE A CA 1
ATOM 3875 C C . ILE A 1 511 ? -14.461 3.408 -13.109 1 96.31 511 ILE A C 1
ATOM 3877 O O . ILE A 1 511 ? -15.344 3.549 -13.961 1 96.31 511 ILE A O 1
ATOM 3881 N N . ALA A 1 512 ? -13.477 4.285 -12.898 1 92.75 512 ALA A N 1
ATOM 3882 C CA . ALA A 1 512 ? -13.211 5.297 -13.914 1 92.75 512 ALA A CA 1
ATOM 3883 C C . ALA A 1 512 ? -12.688 4.66 -15.203 1 92.75 512 ALA A C 1
ATOM 3885 O O . ALA A 1 512 ? -11.719 3.895 -15.18 1 92.75 512 ALA A O 1
ATOM 3886 N N . ASN A 1 513 ? -13.398 4.867 -16.25 1 94.62 513 ASN A N 1
ATOM 3887 C CA . ASN A 1 513 ? -12.93 4.316 -17.516 1 94.62 513 ASN A CA 1
ATOM 3888 C C . ASN A 1 513 ? -11.906 5.227 -18.172 1 94.62 513 ASN A C 1
ATOM 3890 O O . ASN A 1 513 ? -12.242 6.008 -19.062 1 94.62 513 ASN A O 1
ATOM 3894 N N . TRP A 1 514 ? -10.68 5.043 -17.875 1 97.62 514 TRP A N 1
ATOM 3895 C CA . TRP A 1 514 ? -9.586 5.863 -18.391 1 97.62 514 TRP A CA 1
ATOM 3896 C C . TRP A 1 514 ? -9.422 5.688 -19.891 1 97.62 514 TRP A C 1
ATOM 3898 O O . TRP A 1 514 ? -9.984 4.758 -20.469 1 97.62 514 TRP A O 1
ATOM 3908 N N . ASP A 1 515 ? -8.781 6.656 -20.531 1 97.5 515 ASP A N 1
ATOM 3909 C CA . ASP A 1 515 ? -8.289 6.441 -21.891 1 97.5 515 ASP A CA 1
ATOM 3910 C C . ASP A 1 515 ? -6.965 5.684 -21.891 1 97.5 515 ASP A C 1
ATOM 3912 O O . ASP A 1 515 ? -5.895 6.289 -22 1 97.5 515 ASP A O 1
ATOM 3916 N N . TYR A 1 516 ? -7.09 4.406 -21.891 1 97.31 516 TYR A N 1
ATOM 3917 C CA . TYR A 1 516 ? -5.922 3.553 -21.703 1 97.31 516 TYR A CA 1
ATOM 3918 C C . TYR A 1 516 ? -4.93 3.723 -22.844 1 97.31 516 TYR A C 1
ATOM 3920 O O . TYR A 1 516 ? -3.764 3.336 -22.719 1 97.31 516 TYR A O 1
ATOM 3928 N N . THR A 1 517 ? -5.336 4.273 -23.938 1 96.12 517 THR A N 1
ATOM 3929 C CA . THR A 1 517 ? -4.438 4.52 -25.062 1 96.12 517 THR A CA 1
ATOM 3930 C C . THR A 1 517 ? -3.445 5.629 -24.734 1 96.12 517 THR A C 1
ATOM 3932 O O . THR A 1 517 ? -2.445 5.805 -25.438 1 96.12 517 THR A O 1
ATOM 3935 N N . MET A 1 518 ? -3.703 6.352 -23.656 1 97.25 518 MET A N 1
ATOM 3936 C CA . MET A 1 518 ? -2.844 7.465 -23.266 1 97.25 518 MET A CA 1
ATOM 3937 C C . MET A 1 518 ? -1.838 7.031 -22.203 1 97.25 518 MET A C 1
ATOM 3939 O O . MET A 1 518 ? -1.008 7.828 -21.766 1 97.25 518 MET A O 1
ATOM 3943 N N . MET A 1 519 ? -1.815 5.742 -21.859 1 97.88 519 MET A N 1
ATOM 3944 C CA . MET A 1 519 ? -0.901 5.262 -20.828 1 97.88 519 MET A CA 1
ATOM 3945 C C . MET A 1 519 ? 0.549 5.395 -21.281 1 97.88 519 MET A C 1
ATOM 3947 O O . MET A 1 519 ? 1.373 5.977 -20.578 1 97.88 519 MET A O 1
ATOM 3951 N N . LEU A 1 520 ? 0.877 4.816 -22.453 1 98.31 520 LEU A N 1
ATOM 3952 C CA . LEU A 1 520 ? 2.275 4.809 -22.859 1 98.31 520 LEU A CA 1
ATOM 3953 C C . LEU A 1 520 ? 2.736 6.215 -23.25 1 98.31 520 LEU A C 1
ATOM 3955 O O . LEU A 1 520 ? 3.883 6.586 -22.984 1 98.31 520 LEU A O 1
ATOM 3959 N N . PRO A 1 521 ? 1.888 7.078 -23.844 1 97.38 521 PRO A N 1
ATOM 3960 C CA . PRO A 1 521 ? 2.279 8.484 -24 1 97.38 521 PRO A CA 1
ATOM 3961 C C . PRO A 1 521 ? 2.65 9.141 -22.672 1 97.38 521 PRO A C 1
ATOM 3963 O O . PRO A 1 521 ? 3.596 9.93 -22.609 1 97.38 521 PRO A O 1
ATOM 3966 N N . LEU A 1 522 ? 1.957 8.859 -21.609 1 98 522 LEU A N 1
ATOM 3967 C CA . LEU A 1 522 ? 2.301 9.383 -20.297 1 98 522 LEU A CA 1
ATOM 3968 C C . LEU A 1 522 ? 3.643 8.828 -19.828 1 98 522 LEU A C 1
ATOM 3970 O O . LEU A 1 522 ? 4.535 9.594 -19.453 1 98 522 LEU A O 1
ATOM 3974 N N . PHE A 1 523 ? 3.842 7.547 -19.922 1 98.25 523 PHE A N 1
ATOM 3975 C CA . PHE A 1 523 ? 4.965 6.895 -19.266 1 98.25 523 PHE A CA 1
ATOM 3976 C C . PHE A 1 523 ? 6.211 6.934 -20.141 1 98.25 523 PHE A C 1
ATOM 3978 O O . PHE A 1 523 ? 7.332 6.953 -19.641 1 98.25 523 PHE A O 1
ATOM 3985 N N . ALA A 1 524 ? 6.07 6.938 -21.438 1 96.81 524 ALA A N 1
ATOM 3986 C CA . ALA A 1 524 ? 7.211 6.762 -22.344 1 96.81 524 ALA A CA 1
ATOM 3987 C C . ALA A 1 524 ? 7.41 7.996 -23.219 1 96.81 524 ALA A C 1
ATOM 3989 O O . ALA A 1 524 ? 8.414 8.102 -23.938 1 96.81 524 ALA A O 1
ATOM 3990 N N . GLY A 1 525 ? 6.543 8.969 -23.172 1 92.81 525 GLY A N 1
ATOM 3991 C CA . GLY A 1 525 ? 6.504 10.055 -24.141 1 92.81 525 GLY A CA 1
ATOM 3992 C C . GLY A 1 525 ? 7.777 10.883 -24.172 1 92.81 525 GLY A C 1
ATOM 3993 O O . GLY A 1 525 ? 8.117 11.469 -25.203 1 92.81 525 GLY A O 1
ATOM 3994 N N . ARG A 1 526 ? 8.445 10.945 -23.078 1 94 526 ARG A N 1
ATOM 3995 C CA . ARG A 1 526 ? 9.648 11.766 -23 1 94 526 ARG A CA 1
ATOM 3996 C C . ARG A 1 526 ? 10.906 10.914 -23.125 1 94 526 ARG A C 1
ATOM 3998 O O . ARG A 1 526 ? 12.023 11.422 -22.969 1 94 526 ARG A O 1
ATOM 4005 N N . THR A 1 527 ? 10.883 9.641 -23.281 1 91.88 527 THR A N 1
ATOM 4006 C CA . THR A 1 527 ? 12.023 8.742 -23.203 1 91.88 527 THR A CA 1
ATOM 4007 C C . THR A 1 527 ? 12.539 8.406 -24.594 1 91.88 527 THR A C 1
ATOM 4009 O O . THR A 1 527 ? 13.695 8 -24.766 1 91.88 527 THR A O 1
ATOM 4012 N N . GLY A 1 528 ? 11.758 8.461 -25.562 1 87.44 528 GLY A N 1
ATOM 4013 C CA . GLY A 1 528 ? 12.148 8.078 -26.922 1 87.44 528 GLY A CA 1
ATOM 4014 C C . GLY A 1 528 ? 12.086 6.578 -27.156 1 87.44 528 GLY A C 1
ATOM 4015 O O . GLY A 1 528 ? 12.328 6.109 -28.266 1 87.44 528 GLY A O 1
ATOM 4016 N N . ILE A 1 529 ? 11.711 5.824 -26.188 1 92.31 529 ILE A N 1
ATOM 4017 C CA . ILE A 1 529 ? 11.656 4.375 -26.344 1 92.31 529 ILE A CA 1
ATOM 4018 C C . ILE A 1 529 ? 10.516 4.012 -27.297 1 92.31 529 ILE A C 1
ATOM 4020 O O . ILE A 1 529 ? 9.5 4.711 -27.359 1 92.31 529 ILE A O 1
ATOM 4024 N N . LYS A 1 530 ? 10.734 2.887 -28.031 1 95.5 530 LYS A N 1
ATOM 4025 C CA . LYS A 1 530 ? 9.672 2.379 -28.891 1 95.5 530 LYS A CA 1
ATOM 4026 C C . LYS A 1 530 ? 8.516 1.814 -28.062 1 95.5 530 LYS A C 1
ATOM 4028 O O . LYS A 1 530 ? 8.742 1.118 -27.062 1 95.5 530 LYS A O 1
ATOM 4033 N N . HIS A 1 531 ? 7.359 2.215 -28.359 1 97.5 531 HIS A N 1
ATOM 4034 C CA . HIS A 1 531 ? 6.152 1.732 -27.703 1 97.5 531 HIS A CA 1
ATOM 4035 C C . HIS A 1 531 ? 4.977 1.688 -28.672 1 97.5 531 HIS A C 1
ATOM 4037 O O . HIS A 1 531 ? 4.996 2.355 -29.703 1 97.5 531 HIS A O 1
ATOM 4043 N N . GLU A 1 532 ? 4.051 0.866 -28.406 1 97.75 532 GLU A N 1
ATOM 4044 C CA . GLU A 1 532 ? 2.9 0.651 -29.281 1 97.75 532 GLU A CA 1
ATOM 4045 C C . GLU A 1 532 ? 1.627 0.427 -28.469 1 97.75 532 GLU A C 1
ATOM 4047 O O . GLU A 1 532 ? 1.648 -0.261 -27.453 1 97.75 532 GLU A O 1
ATOM 4052 N N . THR A 1 533 ? 0.572 1.105 -28.875 1 98 533 THR A N 1
ATOM 4053 C CA . THR A 1 533 ? -0.732 0.962 -28.234 1 98 533 THR A CA 1
ATOM 4054 C C . THR A 1 533 ? -1.793 0.561 -29.266 1 98 533 THR A C 1
ATOM 4056 O O . THR A 1 533 ? -1.792 1.054 -30.391 1 98 533 THR A O 1
ATOM 4059 N N . HIS A 1 534 ? -2.66 -0.371 -28.906 1 98 534 HIS A N 1
ATOM 4060 C CA . HIS A 1 534 ? -3.77 -0.798 -29.75 1 98 534 HIS A CA 1
ATOM 4061 C C . HIS A 1 534 ? -5.09 -0.759 -28.984 1 98 534 HIS A C 1
ATOM 4063 O O . HIS A 1 534 ? -5.133 -1.063 -27.797 1 98 534 HIS A O 1
ATOM 4069 N N . SER A 1 535 ? -6.105 -0.298 -29.609 1 97.81 535 SER A N 1
ATOM 4070 C CA . SER A 1 535 ? -7.488 -0.494 -29.188 1 97.81 535 SER A CA 1
ATOM 4071 C C . SER A 1 535 ? -8.188 -1.533 -30.047 1 97.81 535 SER A C 1
ATOM 4073 O O . SER A 1 535 ? -8.359 -1.332 -31.25 1 97.81 535 SER A O 1
ATOM 4075 N N . VAL A 1 536 ? -8.523 -2.604 -29.484 1 98.38 536 VAL A N 1
ATOM 4076 C CA . VAL A 1 536 ? -9.062 -3.744 -30.219 1 98.38 536 VAL A CA 1
ATOM 4077 C C . VAL A 1 536 ? -10.5 -4.02 -29.766 1 98.38 536 VAL A C 1
ATOM 4079 O O . VAL A 1 536 ? -10.727 -4.371 -28.609 1 98.38 536 VAL A O 1
ATOM 4082 N N . LYS A 1 537 ? -11.461 -3.949 -30.688 1 97.62 537 LYS A N 1
ATOM 4083 C CA . LYS A 1 537 ? -12.867 -4 -30.312 1 97.62 537 LYS A CA 1
ATOM 4084 C C . LYS A 1 537 ? -13.562 -5.203 -30.953 1 97.62 537 LYS A C 1
ATOM 4086 O O . LYS A 1 537 ? -14.633 -5.613 -30.5 1 97.62 537 LYS A O 1
ATOM 4091 N N . THR A 1 538 ? -12.914 -5.777 -32 1 97.75 538 THR A N 1
ATOM 4092 C CA . THR A 1 538 ? -13.594 -6.844 -32.75 1 97.75 538 THR A CA 1
ATOM 4093 C C . THR A 1 538 ? -12.695 -8.07 -32.875 1 97.75 538 THR A C 1
ATOM 4095 O O . THR A 1 538 ? -11.469 -7.965 -32.75 1 97.75 538 THR A O 1
ATOM 4098 N N . GLN A 1 539 ? -13.32 -9.203 -33.156 1 96.94 539 GLN A N 1
ATOM 4099 C CA . GLN A 1 539 ? -12.594 -10.453 -33.375 1 96.94 539 GLN A CA 1
ATOM 4100 C C . GLN A 1 539 ? -11.625 -10.32 -34.562 1 96.94 539 GLN A C 1
ATOM 4102 O O . GLN A 1 539 ? -10.5 -10.828 -34.5 1 96.94 539 GLN A O 1
ATOM 4107 N N . GLY A 1 540 ? -12.07 -9.656 -35.562 1 97.12 540 GLY A N 1
ATOM 4108 C CA . GLY A 1 540 ? -11.219 -9.453 -36.719 1 97.12 540 GLY A CA 1
ATOM 4109 C C . GLY A 1 540 ? -9.961 -8.656 -36.406 1 97.12 540 GLY A C 1
ATOM 4110 O O . GLY A 1 540 ? -8.875 -8.992 -36.875 1 97.12 540 GLY A O 1
ATOM 4111 N N . GLU A 1 541 ? -10.117 -7.609 -35.656 1 97.75 541 GLU A N 1
ATOM 4112 C CA . GLU A 1 541 ? -8.984 -6.785 -35.281 1 97.75 541 GLU A CA 1
ATOM 4113 C C . GLU A 1 541 ? -7.992 -7.586 -34.438 1 97.75 541 GLU A C 1
ATOM 4115 O O . GLU A 1 541 ? -6.781 -7.492 -34.625 1 97.75 541 GLU A O 1
ATOM 4120 N N . LEU A 1 542 ? -8.516 -8.359 -33.5 1 97.56 542 LEU A N 1
ATOM 4121 C CA . LEU A 1 542 ? -7.645 -9.148 -32.625 1 97.56 542 LEU A CA 1
ATOM 4122 C C . LEU A 1 542 ? -6.914 -10.219 -33.438 1 97.56 542 LEU A C 1
ATOM 4124 O O . LEU A 1 542 ? -5.711 -10.422 -33.281 1 97.56 542 LEU A O 1
ATOM 4128 N N . GLN A 1 543 ? -7.629 -10.898 -34.312 1 95.75 543 GLN A N 1
ATOM 4129 C CA . GLN A 1 543 ? -7.023 -11.93 -35.156 1 95.75 543 GLN A CA 1
ATOM 4130 C C . GLN A 1 543 ? -5.895 -11.359 -36 1 95.75 543 GLN A C 1
ATOM 4132 O O . GLN A 1 543 ? -4.816 -11.953 -36.094 1 95.75 543 GLN A O 1
ATOM 4137 N N . SER A 1 544 ? -6.152 -10.258 -36.594 1 96.56 544 SER A N 1
ATOM 4138 C CA . SER A 1 544 ? -5.145 -9.609 -37.438 1 96.56 544 SER A CA 1
ATOM 4139 C C . SER A 1 544 ? -3.904 -9.258 -36.625 1 96.56 544 SER A C 1
ATOM 4141 O O . SER A 1 544 ? -2.777 -9.422 -37.094 1 96.56 544 SER A O 1
ATOM 4143 N N . LEU A 1 545 ? -4.137 -8.758 -35.469 1 97.38 545 LEU A N 1
ATOM 4144 C CA . LEU A 1 545 ? -3.031 -8.375 -34.625 1 97.38 545 LEU A CA 1
ATOM 4145 C C . LEU A 1 545 ? -2.197 -9.594 -34.219 1 97.38 545 LEU A C 1
ATOM 4147 O O . LEU A 1 545 ? -0.967 -9.547 -34.281 1 97.38 545 LEU A O 1
ATOM 4151 N N . LEU A 1 546 ? -2.785 -10.68 -33.812 1 96.69 546 LEU A N 1
ATOM 4152 C CA . LEU A 1 546 ? -2.107 -11.875 -33.344 1 96.69 546 LEU A CA 1
ATOM 4153 C C . LEU A 1 546 ? -1.389 -12.594 -34.469 1 96.69 546 LEU A C 1
ATOM 4155 O O . LEU A 1 546 ? -0.436 -13.344 -34.219 1 96.69 546 LEU A O 1
ATOM 4159 N N . GLU A 1 547 ? -1.824 -12.398 -35.688 1 95.62 547 GLU A N 1
ATOM 4160 C CA . GLU A 1 547 ? -1.221 -13.055 -36.844 1 95.62 547 GLU A CA 1
ATOM 4161 C C . GLU A 1 547 ? -0.023 -12.273 -37.375 1 95.62 547 GLU A C 1
ATOM 4163 O O . GLU A 1 547 ? 0.749 -12.773 -38.188 1 95.62 547 GLU A O 1
ATOM 4168 N N . SER A 1 548 ? 0.124 -11.102 -36.875 1 97.31 548 SER A N 1
ATOM 4169 C CA . SER A 1 548 ? 1.229 -10.258 -37.312 1 97.31 548 SER A CA 1
ATOM 4170 C C . SER A 1 548 ? 2.559 -10.75 -36.75 1 97.31 548 SER A C 1
ATOM 4172 O O . SER A 1 548 ? 2.729 -10.836 -35.531 1 97.31 548 SER A O 1
ATOM 4174 N N . LYS A 1 549 ? 3.535 -10.977 -37.594 1 96.12 549 LYS A N 1
ATOM 4175 C CA . LYS A 1 549 ? 4.871 -11.383 -37.156 1 96.12 549 LYS A CA 1
ATOM 4176 C C . LYS A 1 549 ? 5.59 -10.258 -36.438 1 96.12 549 LYS A C 1
ATOM 4178 O O . LYS A 1 549 ? 6.336 -10.508 -35.469 1 96.12 549 LYS A O 1
ATOM 4183 N N . GLU A 1 550 ? 5.34 -9.117 -36.906 1 96.44 550 GLU A N 1
ATOM 4184 C CA . GLU A 1 550 ? 5.926 -7.957 -36.25 1 96.44 550 GLU A CA 1
ATOM 4185 C C . GLU A 1 550 ? 5.41 -7.805 -34.812 1 96.44 550 GLU A C 1
ATOM 4187 O O . GLU A 1 550 ? 6.184 -7.531 -33.906 1 96.44 550 GLU A O 1
ATOM 4192 N N . PHE A 1 551 ? 4.195 -8.047 -34.688 1 97.5 551 PHE A N 1
ATOM 4193 C CA . PHE A 1 551 ? 3.582 -7.938 -33.344 1 97.5 551 PHE A CA 1
ATOM 4194 C C . PHE A 1 551 ? 4.141 -9 -32.406 1 97.5 551 PHE A C 1
ATOM 4196 O O . PHE A 1 551 ? 4.285 -8.758 -31.219 1 97.5 551 PHE A O 1
ATOM 4203 N N . ALA A 1 552 ? 4.492 -10.07 -32.906 1 96.25 552 ALA A N 1
ATOM 4204 C CA . ALA A 1 552 ? 4.922 -11.195 -32.094 1 96.25 552 ALA A CA 1
ATOM 4205 C C . ALA A 1 552 ? 6.348 -11 -31.594 1 96.25 552 ALA A C 1
ATOM 4207 O O . ALA A 1 552 ? 6.805 -11.719 -30.703 1 96.25 552 ALA A O 1
ATOM 4208 N N . THR A 1 553 ? 7.098 -10.039 -32.125 1 95.56 553 THR A N 1
ATOM 4209 C CA . THR A 1 553 ? 8.477 -9.766 -31.703 1 95.56 553 THR A CA 1
ATOM 4210 C C . THR A 1 553 ? 8.508 -8.805 -30.531 1 95.56 553 THR A C 1
ATOM 4212 O O . THR A 1 553 ? 7.945 -7.711 -30.594 1 95.56 553 THR A O 1
ATOM 4215 N N . PRO A 1 554 ? 9.141 -9.219 -29.438 1 95.88 554 PRO A N 1
ATOM 4216 C CA . PRO A 1 554 ? 9.133 -8.391 -28.234 1 95.88 554 PRO A CA 1
ATOM 4217 C C . PRO A 1 554 ? 10.164 -7.27 -28.266 1 95.88 554 PRO A C 1
ATOM 4219 O O . PRO A 1 554 ? 11.031 -7.184 -27.391 1 95.88 554 PRO A O 1
ATOM 4222 N N . ASP A 1 555 ? 10.039 -6.246 -29.141 1 96.75 555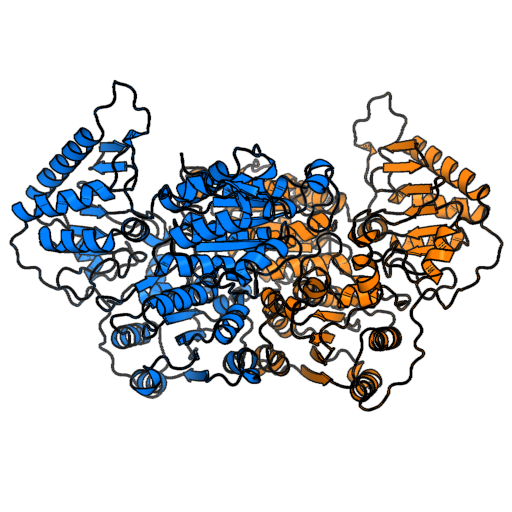 ASP A N 1
ATOM 4223 C CA . ASP A 1 555 ? 11.055 -5.223 -29.344 1 96.75 555 ASP A CA 1
ATOM 4224 C C . ASP A 1 555 ? 10.578 -3.863 -28.828 1 96.75 555 ASP A C 1
ATOM 4226 O O . ASP A 1 555 ? 11.297 -2.867 -28.938 1 96.75 555 ASP A O 1
ATOM 4230 N N . ARG A 1 556 ? 9.414 -3.842 -28.328 1 97.81 556 ARG A N 1
ATOM 4231 C CA . ARG A 1 556 ? 8.875 -2.621 -27.734 1 97.81 556 ARG A CA 1
ATOM 4232 C C . ARG A 1 556 ? 7.801 -2.939 -26.703 1 97.81 556 ARG A C 1
ATOM 4234 O O . ARG A 1 556 ? 7.23 -4.035 -26.703 1 97.81 556 ARG A O 1
ATOM 4241 N N . ILE A 1 557 ? 7.633 -2.045 -25.766 1 98.25 557 ILE A N 1
ATOM 4242 C CA . ILE A 1 557 ? 6.531 -2.217 -24.828 1 98.25 557 ILE A CA 1
ATOM 4243 C C . ILE A 1 557 ? 5.203 -1.965 -25.531 1 98.25 557 ILE A C 1
ATOM 4245 O O . ILE A 1 557 ? 5.094 -1.052 -26.359 1 98.25 557 ILE A O 1
ATOM 4249 N N . ARG A 1 558 ? 4.238 -2.805 -25.25 1 98.62 558 ARG A N 1
ATOM 4250 C CA . ARG A 1 558 ? 2.951 -2.727 -25.938 1 98.62 558 ARG A CA 1
ATOM 4251 C C . ARG A 1 558 ? 1.797 -2.766 -24.938 1 98.62 558 ARG A C 1
ATOM 4253 O O . ARG A 1 558 ? 1.842 -3.51 -23.953 1 98.62 558 ARG A O 1
ATOM 4260 N N . VAL A 1 559 ? 0.824 -1.894 -25.141 1 98.69 559 VAL A N 1
ATOM 4261 C CA . VAL A 1 559 ? -0.448 -1.924 -24.422 1 98.69 559 VAL A CA 1
ATOM 4262 C C . VAL A 1 559 ? -1.587 -2.18 -25.406 1 98.69 559 VAL A C 1
ATOM 4264 O O . VAL A 1 559 ? -1.75 -1.44 -26.375 1 98.69 559 VAL A O 1
ATOM 4267 N N . ILE A 1 560 ? -2.271 -3.244 -25.203 1 98.81 560 ILE A N 1
ATOM 4268 C CA . ILE A 1 560 ? -3.408 -3.605 -26.031 1 98.81 560 ILE A CA 1
ATOM 4269 C C . ILE A 1 560 ? -4.691 -3.574 -25.203 1 98.81 560 ILE A C 1
ATOM 4271 O O . ILE A 1 560 ? -4.887 -4.414 -24.328 1 98.81 560 ILE A O 1
ATOM 4275 N N . GLU A 1 561 ? -5.512 -2.602 -25.438 1 98.5 561 GLU A N 1
ATOM 4276 C CA . GLU A 1 561 ? -6.828 -2.525 -24.812 1 98.5 561 GLU A CA 1
ATOM 4277 C C . GLU A 1 561 ? -7.84 -3.402 -25.531 1 98.5 561 GLU A C 1
ATOM 4279 O O . GLU A 1 561 ? -8.18 -3.139 -26.688 1 98.5 561 GLU A O 1
ATOM 4284 N N . LEU A 1 562 ? -8.297 -4.445 -24.859 1 98.31 562 LEU A N 1
ATOM 4285 C CA . LEU A 1 562 ? -9.305 -5.355 -25.391 1 98.31 562 LEU A CA 1
ATOM 4286 C C . LEU A 1 562 ? -10.688 -5.023 -24.828 1 98.31 562 LEU A C 1
ATOM 4288 O O . LEU A 1 562 ? -10.914 -5.129 -23.625 1 98.31 562 LEU A O 1
ATOM 4292 N N . PHE A 1 563 ? -11.57 -4.621 -25.75 1 97.81 563 PHE A N 1
ATOM 4293 C CA . PHE A 1 563 ? -12.93 -4.348 -25.297 1 97.81 563 PHE A CA 1
ATOM 4294 C C . PHE A 1 563 ? -13.727 -5.641 -25.172 1 97.81 563 PHE A C 1
ATOM 4296 O O . PHE A 1 563 ? -13.922 -6.359 -26.156 1 97.81 563 PHE A O 1
ATOM 4303 N N . VAL A 1 564 ? -14.062 -5.961 -23.969 1 96.69 564 VAL A N 1
ATOM 4304 C CA . VAL A 1 564 ? -14.867 -7.133 -23.625 1 96.69 564 VAL A CA 1
ATOM 4305 C C . VAL A 1 564 ? -16.172 -6.691 -22.969 1 96.69 564 VAL A C 1
ATOM 4307 O O . VAL A 1 564 ? -16.188 -5.766 -22.156 1 96.69 564 VAL A O 1
ATOM 4310 N N . PRO A 1 565 ? -17.297 -7.328 -23.297 1 95.31 565 PRO A N 1
ATOM 4311 C CA . PRO A 1 565 ? -18.578 -6.855 -22.781 1 95.31 565 PRO A CA 1
ATOM 4312 C C . PRO A 1 565 ? -18.703 -7.027 -21.266 1 95.31 565 PRO A C 1
ATOM 4314 O O . PRO A 1 565 ? -18.266 -8.039 -20.719 1 95.31 565 PRO A O 1
ATOM 4317 N N . LYS A 1 566 ? -19.422 -6.023 -20.734 1 93.44 566 LYS A N 1
ATOM 4318 C CA . LYS A 1 566 ? -19.828 -6.152 -19.344 1 93.44 566 LYS A CA 1
ATOM 4319 C C . LYS A 1 566 ? -20.672 -7.406 -19.125 1 93.44 566 LYS A C 1
ATOM 4321 O O . LYS A 1 566 ? -21.531 -7.734 -19.953 1 93.44 566 LYS A O 1
ATOM 4326 N N . GLY A 1 567 ? -20.375 -8.117 -18.062 1 91.81 567 GLY A N 1
ATOM 4327 C CA . GLY A 1 567 ? -21.172 -9.289 -17.734 1 91.81 567 GLY A CA 1
ATOM 4328 C C . GLY A 1 567 ? -20.641 -10.562 -18.359 1 91.81 567 GLY A C 1
ATOM 4329 O O . GLY A 1 567 ? -21.078 -11.664 -18.016 1 91.81 567 GLY A O 1
ATOM 4330 N N . ASP A 1 568 ? -19.703 -10.414 -19.25 1 93.38 568 ASP A N 1
ATOM 4331 C CA . ASP A 1 568 ? -19.094 -11.562 -19.922 1 93.38 568 ASP A CA 1
ATOM 4332 C C . ASP A 1 568 ? -17.969 -12.164 -19.094 1 93.38 568 ASP A C 1
ATOM 4334 O O . ASP A 1 568 ? -17 -11.469 -18.781 1 93.38 568 ASP A O 1
ATOM 4338 N N . ALA A 1 569 ? -18.094 -13.383 -18.672 1 90.81 569 ALA A N 1
ATOM 4339 C CA . ALA A 1 569 ? -17.094 -14.055 -17.859 1 90.81 569 ALA A CA 1
ATOM 4340 C C . ALA A 1 569 ? -16.719 -15.406 -18.453 1 90.81 569 ALA A C 1
ATOM 4342 O O . ALA A 1 569 ? -17.531 -16.047 -1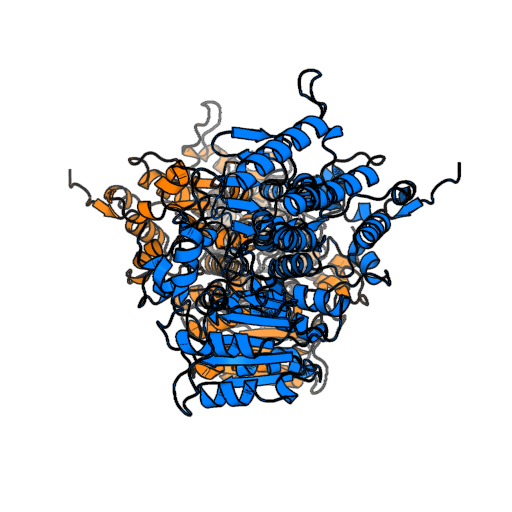9.125 1 90.81 569 ALA A O 1
ATOM 4343 N N . PRO A 1 570 ? -15.461 -15.805 -18.188 1 91 570 PRO A N 1
ATOM 4344 C CA . PRO A 1 570 ? -15.086 -17.156 -18.625 1 91 570 PRO A CA 1
ATOM 4345 C C . PRO A 1 570 ? -15.93 -18.234 -17.953 1 91 570 PRO A C 1
ATOM 4347 O O . PRO A 1 570 ? -16.344 -18.078 -16.812 1 91 570 PRO A O 1
ATOM 4350 N N . PRO A 1 571 ? -16.156 -19.328 -18.656 1 81.44 571 PRO A N 1
ATOM 4351 C CA . PRO A 1 571 ? -16.969 -20.422 -18.109 1 81.44 571 PRO A CA 1
ATOM 4352 C C . PRO A 1 571 ? -16.469 -20.922 -16.75 1 81.44 571 PRO A C 1
ATOM 4354 O O . PRO A 1 571 ? -17.266 -21.234 -15.875 1 81.44 571 PRO A O 1
ATOM 4357 N N . ALA A 1 572 ? -15.227 -21.016 -16.609 1 80.75 572 ALA A N 1
ATOM 4358 C CA . ALA A 1 572 ? -14.656 -21.484 -15.344 1 80.75 572 ALA A CA 1
ATOM 4359 C C . ALA A 1 572 ? -15.125 -20.625 -14.172 1 80.75 572 ALA A C 1
ATOM 4361 O O . ALA A 1 572 ? -15.406 -21.125 -13.094 1 80.75 572 ALA A O 1
ATOM 4362 N N . LEU A 1 573 ? -15.164 -19.328 -14.391 1 82.94 573 LEU A N 1
ATOM 4363 C CA . LEU A 1 573 ? -15.602 -18.391 -13.352 1 82.94 573 LEU A CA 1
ATOM 4364 C C . LEU A 1 573 ? -17.109 -18.5 -13.117 1 82.94 573 LEU A C 1
ATOM 4366 O O . LEU A 1 573 ? -17.562 -18.484 -11.969 1 82.94 573 LEU A O 1
ATOM 4370 N N . ALA A 1 574 ? -17.781 -18.656 -14.141 1 77.75 574 ALA A N 1
ATOM 4371 C CA . ALA A 1 574 ? -19.234 -18.781 -14.039 1 77.75 574 ALA A CA 1
ATOM 4372 C C . ALA A 1 574 ? -19.625 -20.062 -13.289 1 77.75 574 ALA A C 1
ATOM 4374 O O . ALA A 1 574 ? -20.578 -20.047 -12.508 1 77.75 574 ALA A O 1
ATOM 4375 N N . ARG A 1 575 ? -18.906 -21.062 -13.453 1 77.75 575 ARG A N 1
ATOM 4376 C CA . ARG A 1 575 ? -19.203 -22.344 -12.836 1 77.75 575 ARG A CA 1
ATOM 4377 C C . ARG A 1 575 ? -18.953 -22.312 -11.328 1 77.75 575 ARG A C 1
ATOM 4379 O O . ARG A 1 575 ? -19.688 -22.922 -10.555 1 77.75 575 ARG A O 1
ATOM 4386 N N . ILE A 1 576 ? -17.922 -21.578 -10.945 1 73.31 576 ILE A N 1
ATOM 4387 C CA . ILE A 1 576 ? -17.531 -21.516 -9.539 1 73.31 576 ILE A CA 1
ATOM 4388 C C . ILE A 1 576 ? -18.594 -20.75 -8.75 1 73.31 576 ILE A C 1
ATOM 4390 O O . ILE A 1 576 ? -18.875 -21.078 -7.602 1 73.31 576 ILE A O 1
ATOM 4394 N N . LEU A 1 577 ? -19.203 -19.812 -9.367 1 69.44 577 LEU A N 1
ATOM 4395 C CA . LEU A 1 577 ? -20.094 -18.922 -8.633 1 69.44 577 LEU A CA 1
ATOM 4396 C C . LEU A 1 577 ? -21.531 -19.438 -8.68 1 69.44 577 LEU A C 1
ATOM 4398 O O . LEU A 1 577 ? -22.359 -19.031 -7.859 1 69.44 577 LEU A O 1
ATOM 4402 N N . GLN A 1 578 ? -21.891 -20.219 -9.664 1 59.22 578 GLN A N 1
ATOM 4403 C CA . GLN A 1 578 ? -23.219 -20.828 -9.734 1 59.22 578 GLN A CA 1
ATOM 4404 C C . GLN A 1 578 ? -23.438 -21.812 -8.594 1 59.22 578 GLN A C 1
ATOM 4406 O O . GLN A 1 578 ? -24.562 -22.078 -8.188 1 59.22 578 GLN A O 1
ATOM 4411 N N . ARG A 1 579 ? -22.5 -22.312 -8.094 1 52.09 579 ARG A N 1
ATOM 4412 C CA . ARG A 1 579 ? -22.703 -23.281 -7.02 1 52.09 579 ARG A CA 1
ATOM 4413 C C . ARG A 1 579 ? -22.391 -22.656 -5.66 1 52.09 579 ARG A C 1
ATOM 4415 O O . ARG A 1 579 ? -21.25 -22.297 -5.379 1 52.09 579 ARG A O 1
ATOM 4422 N N . LYS A 1 580 ? -23.453 -21.922 -5.195 1 49.38 580 LYS A N 1
ATOM 4423 C CA . LYS A 1 580 ? -23.406 -21.234 -3.912 1 49.38 580 LYS A CA 1
ATOM 4424 C C . LYS A 1 580 ? -23.047 -22.188 -2.781 1 49.38 580 LYS A C 1
ATOM 4426 O O . LYS A 1 580 ? -23.625 -23.25 -2.65 1 49.38 580 LYS A O 1
ATOM 4431 N N . ILE A 1 581 ? -21.703 -21.984 -2.215 1 37.75 581 ILE A N 1
ATOM 4432 C CA . ILE A 1 581 ? -21.438 -22.719 -0.981 1 37.75 581 ILE A CA 1
ATOM 4433 C C . ILE A 1 581 ? -22.203 -22.062 0.174 1 37.75 581 ILE A C 1
ATOM 4435 O O . ILE A 1 581 ? -22.172 -20.844 0.33 1 37.75 581 ILE A O 1
ATOM 4439 N N . MET B 1 1 ? -42.812 1.736 27.062 1 37.78 1 MET B N 1
ATOM 4440 C CA . MET B 1 1 ? -41.375 1.699 26.766 1 37.78 1 MET B CA 1
ATOM 4441 C C . MET B 1 1 ? -41.125 1.546 25.266 1 37.78 1 MET B C 1
ATOM 4443 O O . MET B 1 1 ? -41.531 0.545 24.672 1 37.78 1 MET B O 1
ATOM 4447 N N . THR B 1 2 ? -41.312 2.42 24.359 1 49.75 2 THR B N 1
ATOM 4448 C CA . THR B 1 2 ? -41.469 2.434 22.906 1 49.75 2 THR B CA 1
ATOM 4449 C C . THR B 1 2 ? -40.375 1.634 22.234 1 49.75 2 THR B C 1
ATOM 4451 O O . THR B 1 2 ? -39.188 1.91 22.438 1 49.75 2 THR B O 1
ATOM 4454 N N . ASP B 1 3 ? -40.5 0.32 21.875 1 68.38 3 ASP B N 1
ATOM 4455 C CA . ASP B 1 3 ? -39.594 -0.75 21.484 1 68.38 3 ASP B CA 1
ATOM 4456 C C . ASP B 1 3 ? -38.812 -0.36 20.234 1 68.38 3 ASP B C 1
ATOM 4458 O O . ASP B 1 3 ? -39.406 -0.103 19.172 1 68.38 3 ASP B O 1
ATOM 4462 N N . ALA B 1 4 ? -37.688 0.138 20.312 1 84.62 4 ALA B N 1
ATOM 4463 C CA . ALA B 1 4 ? -36.844 0.552 19.188 1 84.62 4 ALA B CA 1
ATOM 4464 C C . ALA B 1 4 ? -36.844 -0.525 18.109 1 84.62 4 ALA B C 1
ATOM 4466 O O . ALA B 1 4 ? -36.812 -1.72 18.406 1 84.62 4 ALA B O 1
ATOM 4467 N N . PRO B 1 5 ? -37.125 -0.146 16.891 1 93.94 5 PRO B N 1
ATOM 4468 C CA . PRO B 1 5 ? -37.125 -1.115 15.789 1 93.94 5 PRO B CA 1
ATOM 4469 C C . PRO B 1 5 ? -35.812 -1.875 15.656 1 93.94 5 PRO B C 1
ATOM 4471 O O . PRO B 1 5 ? -34.75 -1.389 16.109 1 93.94 5 PRO B O 1
ATOM 4474 N N . LEU B 1 6 ? -35.938 -3.084 15.172 1 96.44 6 LEU B N 1
ATOM 4475 C CA . LEU B 1 6 ? -34.781 -3.85 14.773 1 96.44 6 LEU B CA 1
ATOM 4476 C C . LEU B 1 6 ? -34.312 -3.455 13.367 1 96.44 6 LEU B C 1
ATOM 4478 O O . LEU B 1 6 ? -35.156 -3.281 12.469 1 96.44 6 LEU B O 1
ATOM 4482 N N . ILE B 1 7 ? -33.031 -3.234 13.227 1 97.5 7 ILE B N 1
ATOM 4483 C CA . ILE B 1 7 ? -32.469 -2.898 11.93 1 97.5 7 ILE B CA 1
ATOM 4484 C C . ILE B 1 7 ? -31.219 -3.744 11.68 1 97.5 7 ILE B C 1
ATOM 4486 O O . ILE B 1 7 ? -30.609 -4.262 12.625 1 97.5 7 ILE B O 1
ATOM 4490 N N . PRO B 1 8 ? -30.875 -3.889 10.398 1 98 8 PRO B N 1
ATOM 4491 C CA . PRO B 1 8 ? -29.609 -4.582 10.133 1 98 8 PRO B CA 1
ATOM 4492 C C . PRO B 1 8 ? -28.406 -3.863 10.742 1 98 8 PRO B C 1
ATOM 4494 O O . PRO B 1 8 ? -28.375 -2.631 10.766 1 98 8 PRO B O 1
ATOM 4497 N N . LEU B 1 9 ? -27.422 -4.602 11.219 1 98.5 9 LEU B N 1
ATOM 4498 C CA . LEU B 1 9 ? -26.219 -4.043 11.836 1 98.5 9 LEU B CA 1
ATOM 4499 C C . LEU B 1 9 ? -25.547 -3.045 10.898 1 98.5 9 LEU B C 1
ATOM 4501 O O . LEU B 1 9 ? -25.047 -2.004 11.344 1 98.5 9 LEU B O 1
ATOM 4505 N N . ALA B 1 10 ? -25.469 -3.395 9.609 1 98.5 10 ALA B N 1
ATOM 4506 C CA . ALA B 1 10 ? -24.875 -2.492 8.633 1 98.5 10 ALA B CA 1
ATOM 4507 C C . ALA B 1 10 ? -25.562 -1.131 8.648 1 98.5 10 ALA B C 1
ATOM 4509 O O . ALA B 1 10 ? -24.906 -0.093 8.555 1 98.5 10 ALA B O 1
ATOM 4510 N N . GLN B 1 11 ? -26.844 -1.128 8.727 1 98.12 11 GLN B N 1
ATOM 4511 C CA . GLN B 1 11 ? -27.594 0.118 8.789 1 98.12 11 GLN B CA 1
ATOM 4512 C C . GLN B 1 11 ? -27.281 0.881 10.078 1 98.12 11 GLN B C 1
ATOM 4514 O O . GLN B 1 11 ? -27.203 2.111 10.07 1 98.12 11 GLN B O 1
ATOM 4519 N N . TYR B 1 12 ? -27.188 0.147 11.188 1 98.5 12 TYR B N 1
ATOM 4520 C CA . TYR B 1 12 ? -26.797 0.76 12.453 1 98.5 12 TYR B CA 1
ATOM 4521 C C . TYR B 1 12 ? -25.469 1.499 12.32 1 98.5 12 TYR B C 1
ATOM 4523 O O . TYR B 1 12 ? -25.344 2.643 12.766 1 98.5 12 TYR B O 1
ATOM 4531 N N . ILE B 1 13 ? -24.484 0.896 11.727 1 98.75 13 ILE B N 1
ATOM 4532 C CA . ILE B 1 13 ? -23.156 1.464 11.523 1 98.75 13 ILE B CA 1
ATOM 4533 C C . ILE B 1 13 ? -23.25 2.725 10.672 1 98.75 13 ILE B C 1
ATOM 4535 O O . ILE B 1 13 ? -22.656 3.754 10.992 1 98.75 13 ILE B O 1
ATOM 4539 N N . ILE B 1 14 ? -24.047 2.697 9.625 1 98.38 14 ILE B N 1
ATOM 4540 C CA . ILE B 1 14 ? -24.234 3.822 8.719 1 98.38 14 ILE B CA 1
ATOM 4541 C C . ILE B 1 14 ? -24.828 5.004 9.469 1 98.38 14 ILE B C 1
ATOM 4543 O O . ILE B 1 14 ? -24.391 6.141 9.32 1 98.38 14 ILE B O 1
ATOM 4547 N N . GLU B 1 15 ? -25.828 4.703 10.273 1 98.38 15 GLU B N 1
ATOM 4548 C CA . GLU B 1 15 ? -26.469 5.766 11.047 1 98.38 15 GLU B CA 1
ATOM 4549 C C . GLU B 1 15 ? -25.484 6.43 12 1 98.38 15 GLU B C 1
ATOM 4551 O O . GLU B 1 15 ? -25.516 7.648 12.188 1 98.38 15 GLU B O 1
ATOM 4556 N N . ARG B 1 16 ? -24.656 5.613 12.609 1 98.56 16 ARG B N 1
ATOM 4557 C CA . ARG B 1 16 ? -23.625 6.164 13.5 1 98.56 16 ARG B CA 1
ATOM 4558 C C . ARG B 1 16 ? -22.641 7.035 12.727 1 98.56 16 ARG B C 1
ATOM 4560 O O . ARG B 1 16 ? -22.234 8.094 13.203 1 98.56 16 ARG B O 1
ATOM 4567 N N . PHE B 1 17 ? -22.266 6.617 11.492 1 98.5 17 PHE B N 1
ATOM 4568 C CA . PHE B 1 17 ? -21.391 7.422 10.656 1 98.5 17 PHE B CA 1
ATOM 4569 C C . PHE B 1 17 ? -22.031 8.758 10.312 1 98.5 17 PHE B C 1
ATOM 4571 O O . PHE B 1 17 ? -21.391 9.805 10.414 1 98.5 17 PHE B O 1
ATOM 4578 N N . LYS B 1 18 ? -23.312 8.719 9.977 1 98.06 18 LYS B N 1
ATOM 4579 C CA . LYS B 1 18 ? -24.062 9.93 9.648 1 98.06 18 LYS B CA 1
ATOM 4580 C C . LYS B 1 18 ? -24.125 10.867 10.852 1 98.06 18 LYS B C 1
ATOM 4582 O O . LYS B 1 18 ? -24 12.086 10.703 1 98.06 18 LYS B O 1
ATOM 4587 N N . GLN B 1 19 ? -24.312 10.242 12.008 1 97.88 19 GLN B N 1
ATOM 4588 C CA . GLN B 1 19 ? -24.391 11.039 13.227 1 97.88 19 GLN B CA 1
ATOM 4589 C C . GLN B 1 19 ? -23.062 11.727 13.508 1 97.88 19 GLN B C 1
ATOM 4591 O O . GLN B 1 19 ? -23.016 12.758 14.188 1 97.88 19 GLN B O 1
ATOM 4596 N N . GLN B 1 20 ? -21.953 11.18 12.969 1 97.62 20 GLN B N 1
ATOM 4597 C CA . GLN B 1 20 ? -20.641 11.797 13.102 1 97.62 20 GLN B CA 1
ATOM 4598 C C . GLN B 1 20 ? -20.375 12.773 11.961 1 97.62 20 GLN B C 1
ATOM 4600 O O . GLN B 1 20 ? -19.281 13.336 11.859 1 97.62 20 GLN B O 1
ATOM 4605 N N . GLY B 1 21 ? -21.312 12.922 11.023 1 96.56 21 GLY B N 1
ATOM 4606 C CA . GLY B 1 21 ? -21.234 13.891 9.945 1 96.56 21 GLY B CA 1
ATOM 4607 C C . GLY B 1 21 ? -20.562 13.344 8.703 1 96.56 21 GLY B C 1
ATOM 4608 O O . GLY B 1 21 ? -20.312 14.086 7.75 1 96.56 21 GLY B O 1
ATOM 4609 N N . VAL B 1 22 ? -20.312 12.078 8.617 1 98 22 VAL B N 1
ATOM 4610 C CA . VAL B 1 22 ? -19.609 11.469 7.492 1 98 22 VAL B CA 1
ATOM 4611 C C . VAL B 1 22 ? -20.547 11.375 6.289 1 98 22 VAL B C 1
ATOM 4613 O O . VAL B 1 22 ? -21.688 10.898 6.414 1 98 22 VAL B O 1
ATOM 4616 N N . LYS B 1 23 ? -20.062 11.805 5.117 1 98.19 23 LYS B N 1
ATOM 4617 C CA . LYS B 1 23 ? -20.859 11.734 3.895 1 98.19 23 LYS B CA 1
ATOM 4618 C C . LYS B 1 23 ? -20.156 10.891 2.832 1 98.19 23 LYS B C 1
ATOM 4620 O O . LYS B 1 23 ? -20.797 10.438 1.877 1 98.19 23 LYS B O 1
ATOM 4625 N N . HIS B 1 24 ? -18.922 10.734 2.957 1 98.62 24 HIS B N 1
ATOM 4626 C CA . HIS B 1 24 ? -18.141 9.984 1.976 1 98.62 24 HIS B CA 1
ATOM 4627 C C . HIS B 1 24 ? -17.391 8.82 2.629 1 98.62 24 HIS B C 1
ATOM 4629 O O . HIS B 1 24 ? -16.797 8.984 3.695 1 98.62 24 HIS B O 1
ATOM 4635 N N . LEU B 1 25 ? -17.484 7.676 2.055 1 98.69 25 LEU B N 1
ATOM 4636 C CA . LEU B 1 25 ? -16.75 6.484 2.467 1 98.69 25 LEU B CA 1
ATOM 4637 C C . LEU B 1 25 ? -15.68 6.117 1.437 1 98.69 25 LEU B C 1
ATOM 4639 O O . LEU B 1 25 ? -15.977 6.031 0.241 1 98.69 25 LEU B O 1
ATOM 4643 N N . PHE B 1 26 ? -14.445 5.934 1.871 1 98.88 26 PHE B N 1
ATOM 4644 C CA . PHE B 1 26 ? -13.32 5.703 0.976 1 98.88 26 PHE B CA 1
ATOM 4645 C C . PHE B 1 26 ? -12.922 4.234 0.969 1 98.88 26 PHE B C 1
ATOM 4647 O O . PHE B 1 26 ? -12.883 3.592 2.02 1 98.88 26 PHE B O 1
ATOM 4654 N N . GLY B 1 27 ? -12.664 3.654 -0.176 1 98.44 27 GLY B N 1
ATOM 4655 C CA . GLY B 1 27 ? -12.234 2.268 -0.243 1 98.44 27 GLY B CA 1
ATOM 4656 C C . GLY B 1 27 ? -12.242 1.706 -1.651 1 98.44 27 GLY B C 1
ATOM 4657 O O . GLY B 1 27 ? -12.508 2.432 -2.613 1 98.44 27 GLY B O 1
ATOM 4658 N N . VAL B 1 28 ? -11.82 0.481 -1.803 1 98.25 28 VAL B N 1
ATOM 4659 C CA . VAL B 1 28 ? -11.891 -0.355 -2.996 1 98.25 28 VAL B CA 1
ATOM 4660 C C . VAL B 1 28 ? -12.805 -1.553 -2.736 1 98.25 28 VAL B C 1
ATOM 4662 O O . VAL B 1 28 ? -12.711 -2.197 -1.689 1 98.25 28 VAL B O 1
ATOM 4665 N N . PRO B 1 29 ? -13.742 -1.814 -3.637 1 97.25 29 PRO B N 1
ATOM 4666 C CA . PRO B 1 29 ? -14.625 -2.953 -3.373 1 97.25 29 PRO B CA 1
ATOM 4667 C C . PRO B 1 29 ? -13.883 -4.289 -3.383 1 97.25 29 PRO B C 1
ATOM 4669 O O . PRO B 1 29 ? -12.938 -4.469 -4.16 1 97.25 29 PRO B O 1
ATOM 4672 N N . GLY B 1 30 ? -14.289 -5.168 -2.551 1 95.44 30 GLY B N 1
ATOM 4673 C CA . GLY B 1 30 ? -13.766 -6.523 -2.461 1 95.44 30 GLY B CA 1
ATOM 4674 C C . GLY B 1 30 ? -14.805 -7.531 -1.995 1 95.44 30 GLY B C 1
ATOM 4675 O O . GLY B 1 30 ? -15.812 -7.156 -1.395 1 95.44 30 GLY B O 1
ATOM 4676 N N . ASP B 1 31 ? -14.594 -8.742 -2.238 1 91.69 31 ASP B N 1
ATOM 4677 C CA . ASP B 1 31 ? -15.586 -9.805 -2.127 1 91.69 31 ASP B CA 1
ATOM 4678 C C . ASP B 1 31 ? -16.141 -9.891 -0.708 1 91.69 31 ASP B C 1
ATOM 4680 O O . ASP B 1 31 ? -17.344 -10.125 -0.518 1 91.69 31 ASP B O 1
ATOM 4684 N N . TYR B 1 32 ? -15.32 -9.555 0.3 1 96.44 32 TYR B N 1
ATOM 4685 C CA . TYR B 1 32 ? -15.781 -9.789 1.665 1 96.44 32 TYR B CA 1
ATOM 4686 C C . TYR B 1 32 ? -16.484 -8.555 2.219 1 96.44 32 TYR B C 1
ATOM 4688 O O . TYR B 1 32 ? -16.875 -8.531 3.387 1 96.44 32 TYR B O 1
ATOM 4696 N N . GLN B 1 33 ? -16.672 -7.578 1.405 1 96.44 33 GLN B N 1
ATOM 4697 C CA . GLN B 1 33 ? -17.375 -6.418 1.939 1 96.44 33 GLN B CA 1
ATOM 4698 C C . GLN B 1 33 ? -18.5 -5.98 1.005 1 96.44 33 GLN B C 1
ATOM 4700 O O . GLN B 1 33 ? -19.172 -4.98 1.263 1 96.44 33 GLN B O 1
ATOM 4705 N N . LEU B 1 34 ? -18.797 -6.703 -0.058 1 96.62 34 LEU B N 1
ATOM 4706 C CA . LEU B 1 34 ? -19.734 -6.262 -1.077 1 96.62 34 LEU B CA 1
ATOM 4707 C C . LEU B 1 34 ? -21.141 -6.152 -0.498 1 96.62 34 LEU B C 1
ATOM 4709 O O . LEU B 1 34 ? -21.891 -5.238 -0.853 1 96.62 34 LEU B O 1
ATOM 4713 N N . GLU B 1 35 ? -21.5 -7.031 0.413 1 96.56 35 GLU B N 1
ATOM 4714 C CA . GLU B 1 35 ? -22.828 -6.953 1.028 1 96.56 35 GLU B CA 1
ATOM 4715 C C . GLU B 1 35 ? -22.969 -5.688 1.87 1 96.56 35 GLU B C 1
ATOM 4717 O O . GLU B 1 35 ? -24.047 -5.098 1.935 1 96.56 35 GLU B O 1
ATOM 4722 N N . LEU B 1 36 ? -21.906 -5.34 2.541 1 97.75 36 LEU B N 1
ATOM 4723 C CA . LEU B 1 36 ? -21.891 -4.078 3.273 1 97.75 36 LEU B CA 1
ATOM 4724 C C . LEU B 1 36 ? -22.031 -2.896 2.324 1 97.75 36 LEU B C 1
ATOM 4726 O O . LEU B 1 36 ? -22.75 -1.941 2.625 1 97.75 36 LEU B O 1
ATOM 4730 N N . LEU B 1 37 ? -21.406 -2.918 1.192 1 97.94 37 LEU B N 1
ATOM 4731 C CA . LEU B 1 37 ? -21.422 -1.836 0.215 1 97.94 37 LEU B CA 1
ATOM 4732 C C . LEU B 1 37 ? -22.812 -1.647 -0.367 1 97.94 37 LEU B C 1
ATOM 4734 O O . LEU B 1 37 ? -23.188 -0.542 -0.771 1 97.94 37 LEU B O 1
ATOM 4738 N N . ASP B 1 38 ? -23.641 -2.736 -0.374 1 97.5 38 ASP B N 1
ATOM 4739 C CA . ASP B 1 38 ? -25.047 -2.596 -0.769 1 97.5 38 ASP B CA 1
ATOM 4740 C C . ASP B 1 38 ? -25.75 -1.537 0.078 1 97.5 38 ASP B C 1
ATOM 4742 O O . ASP B 1 38 ? -26.516 -0.721 -0.447 1 97.5 38 ASP B O 1
ATOM 4746 N N . TYR B 1 39 ? -25.453 -1.66 1.337 1 97.44 39 TYR B N 1
ATOM 4747 C CA . TYR B 1 39 ? -26.109 -0.736 2.262 1 97.44 39 TYR B CA 1
ATOM 4748 C C . TYR B 1 39 ? -25.594 0.685 2.059 1 97.44 39 TYR B C 1
ATOM 4750 O O . TYR B 1 39 ? -26.359 1.646 2.143 1 97.44 39 TYR B O 1
ATOM 4758 N N . PHE B 1 40 ? -24.281 0.865 1.821 1 97.31 40 PHE B N 1
ATOM 4759 C CA . PHE B 1 40 ? -23.719 2.184 1.55 1 97.31 40 PHE B CA 1
ATOM 4760 C C . PHE B 1 40 ? -24.359 2.801 0.312 1 97.31 40 PHE B C 1
ATOM 4762 O O . PHE B 1 40 ? -24.75 3.967 0.33 1 97.31 40 PHE B O 1
ATOM 4769 N N . GLU B 1 41 ? -24.453 2.025 -0.747 1 96.19 41 GLU B N 1
ATOM 4770 C CA . GLU B 1 41 ? -24.938 2.527 -2.025 1 96.19 41 GLU B CA 1
ATOM 4771 C C . GLU B 1 41 ? -26.422 2.885 -1.94 1 96.19 41 GLU B C 1
ATOM 4773 O O . GLU B 1 41 ? -26.875 3.818 -2.604 1 96.19 41 GLU B O 1
ATOM 4778 N N . ARG B 1 42 ? -27.172 2.176 -1.125 1 95.88 42 ARG B N 1
ATOM 4779 C CA . ARG B 1 42 ? -28.609 2.393 -1.014 1 95.88 42 ARG B CA 1
ATOM 4780 C C . ARG B 1 42 ? -28.906 3.623 -0.166 1 95.88 42 ARG B C 1
ATOM 4782 O O . ARG B 1 42 ? -29.984 4.207 -0.271 1 95.88 42 ARG B O 1
ATOM 4789 N N . ASP B 1 43 ? -28.016 3.945 0.689 1 96.88 43 ASP B N 1
ATOM 4790 C CA . ASP B 1 43 ? -28.25 5.09 1.564 1 96.88 43 ASP B CA 1
ATOM 4791 C C . ASP B 1 43 ? -28.188 6.398 0.781 1 96.88 43 ASP B C 1
ATOM 4793 O O . ASP B 1 43 ? -27.25 6.633 0.015 1 96.88 43 ASP B O 1
ATOM 4797 N N . PRO B 1 44 ? -29.078 7.262 0.958 1 96.31 44 PRO B N 1
ATOM 4798 C CA . PRO B 1 44 ? -29.141 8.484 0.153 1 96.31 44 PRO B CA 1
ATOM 4799 C C . PRO B 1 44 ? -28.188 9.57 0.665 1 96.31 44 PRO B C 1
ATOM 4801 O O . PRO B 1 44 ? -27.938 10.547 -0.038 1 96.31 44 PRO B O 1
ATOM 4804 N N . GLU B 1 45 ? -27.688 9.398 1.854 1 96.5 45 GLU B N 1
ATOM 4805 C CA . GLU B 1 45 ? -26.922 10.477 2.471 1 96.5 45 GLU B CA 1
ATOM 4806 C C . GLU B 1 45 ? -25.422 10.18 2.418 1 96.5 45 GLU B C 1
ATOM 4808 O O . GLU B 1 45 ? -24.594 11.07 2.643 1 96.5 45 GLU B O 1
ATOM 4813 N N . ILE B 1 46 ? -25.078 8.977 2.182 1 96.25 46 ILE B N 1
ATOM 4814 C CA . ILE B 1 46 ? -23.672 8.57 2.146 1 96.25 46 ILE B CA 1
ATOM 4815 C C . ILE B 1 46 ? -23.281 8.195 0.721 1 96.25 46 ILE B C 1
ATOM 4817 O O . ILE B 1 46 ? -24.094 7.656 -0.033 1 96.25 46 ILE B O 1
ATOM 4821 N N . GLU B 1 47 ? -22.062 8.508 0.406 1 97.19 47 GLU B N 1
ATOM 4822 C CA . GLU B 1 47 ? -21.562 8.195 -0.93 1 97.19 47 GLU B CA 1
ATOM 4823 C C . GLU B 1 47 ? -20.312 7.328 -0.861 1 97.19 47 GLU B C 1
ATOM 4825 O O . GLU B 1 47 ? -19.359 7.656 -0.15 1 97.19 47 GLU B O 1
ATOM 4830 N N . TRP B 1 48 ? -20.391 6.23 -1.537 1 97.81 48 TRP B N 1
ATOM 4831 C CA . TRP B 1 48 ? -19.203 5.422 -1.787 1 97.81 48 TRP B CA 1
ATOM 4832 C C . TRP B 1 48 ? -18.297 6.082 -2.828 1 97.81 48 TRP B C 1
ATOM 4834 O O . TRP B 1 48 ? -18.703 6.281 -3.973 1 97.81 48 TRP B O 1
ATOM 4844 N N . VAL B 1 49 ? -17.016 6.395 -2.488 1 98.25 49 VAL B N 1
ATOM 4845 C CA . VAL B 1 49 ? -16.125 7.156 -3.367 1 98.25 49 VAL B CA 1
ATOM 4846 C C . VAL B 1 49 ? -15.531 6.234 -4.43 1 98.25 49 VAL B C 1
ATOM 4848 O O . VAL B 1 49 ? -15.461 6.598 -5.605 1 98.25 49 VAL B O 1
ATOM 4851 N N . GLY B 1 50 ? -15.125 4.992 -3.982 1 97.81 50 GLY B N 1
ATOM 4852 C CA . GLY B 1 50 ? -14.555 4.059 -4.941 1 97.81 50 GLY B CA 1
ATOM 4853 C C . GLY B 1 50 ? -13.164 4.445 -5.395 1 97.81 50 GLY B C 1
ATOM 4854 O O . GLY B 1 50 ? -12.945 4.738 -6.574 1 97.81 50 GLY B O 1
ATOM 4855 N N . ASN B 1 51 ? -12.18 4.355 -4.52 1 98.5 51 ASN B N 1
ATOM 4856 C CA . ASN B 1 51 ? -10.789 4.68 -4.82 1 98.5 51 ASN B CA 1
ATOM 4857 C C . ASN B 1 51 ? -10.156 3.631 -5.727 1 98.5 51 ASN B C 1
ATOM 4859 O O . ASN B 1 51 ? -10.711 2.547 -5.918 1 98.5 51 ASN B O 1
ATOM 4863 N N . ALA B 1 52 ? -9.023 3.967 -6.289 1 97.81 52 ALA B N 1
ATOM 4864 C CA . ALA B 1 52 ? -8.32 3.061 -7.195 1 97.81 52 ALA B CA 1
ATOM 4865 C C . ALA B 1 52 ? -7.422 2.1 -6.418 1 97.81 52 ALA B C 1
ATOM 4867 O O . ALA B 1 52 ? -7.094 1.016 -6.906 1 97.81 52 ALA B O 1
ATOM 4868 N N . ASN B 1 53 ? -7.031 2.488 -5.254 1 98.12 53 ASN B N 1
ATOM 4869 C CA . ASN B 1 53 ? -6.121 1.733 -4.402 1 98.12 53 ASN B CA 1
ATOM 4870 C C . ASN B 1 53 ? -6.402 1.983 -2.922 1 98.12 53 ASN B C 1
ATOM 4872 O O . ASN B 1 53 ? -6.758 3.098 -2.533 1 98.12 53 ASN B O 1
ATOM 4876 N N . GLU B 1 54 ? -6.203 1.004 -2.102 1 98.62 54 GLU B N 1
ATOM 4877 C CA . GLU B 1 54 ? -6.551 1.123 -0.689 1 98.62 54 GLU B CA 1
ATOM 4878 C C . GLU B 1 54 ? -5.609 2.084 0.032 1 98.62 54 GLU B C 1
ATOM 4880 O O . GLU B 1 54 ? -6.008 2.758 0.982 1 98.62 54 GLU B O 1
ATOM 4885 N N . LEU B 1 55 ? -4.312 2.158 -0.374 1 98.75 55 LEU B N 1
ATOM 4886 C CA . LEU B 1 55 ? -3.434 3.186 0.178 1 98.75 55 LEU B CA 1
ATOM 4887 C C . LEU B 1 55 ? -3.973 4.578 -0.122 1 98.75 55 LEU B C 1
ATOM 4889 O O . LEU B 1 55 ? -4.004 5.441 0.76 1 98.75 55 LEU B O 1
ATOM 4893 N N . GLY B 1 56 ? -4.398 4.785 -1.383 1 98.62 56 GLY B N 1
ATOM 4894 C CA . GLY B 1 56 ? -5.039 6.035 -1.761 1 98.62 56 GLY B CA 1
ATOM 4895 C C . GLY B 1 56 ? -6.305 6.324 -0.974 1 98.62 56 GLY B C 1
ATOM 4896 O O . GLY B 1 56 ? -6.57 7.473 -0.612 1 98.62 56 GLY B O 1
ATOM 4897 N N . ALA B 1 57 ? -7.039 5.27 -0.667 1 98.88 57 ALA B N 1
ATOM 4898 C CA . ALA B 1 57 ? -8.258 5.414 0.128 1 98.88 57 ALA B CA 1
ATOM 4899 C C . ALA B 1 57 ? -7.934 5.883 1.543 1 98.88 57 ALA B C 1
ATOM 4901 O O . ALA B 1 57 ? -8.617 6.754 2.088 1 98.88 57 ALA B O 1
ATOM 4902 N N . ALA B 1 58 ? -6.918 5.289 2.119 1 98.94 58 ALA B N 1
ATOM 4903 C CA . ALA B 1 58 ? -6.504 5.68 3.465 1 98.94 58 ALA B CA 1
ATOM 4904 C C . ALA B 1 58 ? -6.023 7.129 3.492 1 98.94 58 ALA B C 1
ATOM 4906 O O . ALA B 1 58 ? -6.34 7.875 4.418 1 98.94 58 ALA B O 1
ATOM 4907 N N . TYR B 1 59 ? -5.277 7.566 2.457 1 98.94 59 TYR B N 1
ATOM 4908 C CA . TYR B 1 59 ? -4.812 8.945 2.369 1 98.94 59 TYR B CA 1
ATOM 4909 C C . TYR B 1 59 ? -5.98 9.898 2.135 1 98.94 59 TYR B C 1
ATOM 4911 O O . TYR B 1 59 ? -5.984 11.023 2.643 1 98.94 59 TYR B O 1
ATOM 4919 N N . ALA B 1 60 ? -6.941 9.422 1.348 1 98.94 60 ALA B N 1
ATOM 4920 C CA . ALA B 1 60 ? -8.133 10.234 1.133 1 98.94 60 ALA B CA 1
ATOM 4921 C C . ALA B 1 60 ? -8.906 10.43 2.434 1 98.94 60 ALA B C 1
ATOM 4923 O O . ALA B 1 60 ? -9.383 11.531 2.723 1 98.94 60 ALA B O 1
ATOM 4924 N N . ALA B 1 61 ? -9.023 9.352 3.211 1 98.94 61 ALA B N 1
ATOM 4925 C CA . ALA B 1 61 ? -9.664 9.453 4.52 1 98.94 61 ALA B CA 1
ATOM 4926 C C . ALA B 1 61 ? -8.906 10.422 5.422 1 98.94 61 ALA B C 1
ATOM 4928 O O . ALA B 1 61 ? -9.516 11.195 6.168 1 98.94 61 ALA B O 1
ATOM 4929 N N . ASP B 1 62 ? -7.625 10.398 5.344 1 98.81 62 ASP B N 1
ATOM 4930 C CA . ASP B 1 62 ? -6.762 11.328 6.07 1 98.81 62 ASP B CA 1
ATOM 4931 C C . ASP B 1 62 ? -7.086 12.773 5.707 1 98.81 62 ASP B C 1
ATOM 4933 O O . ASP B 1 62 ? -7.43 13.578 6.578 1 98.81 62 ASP B O 1
ATOM 4937 N N . GLY B 1 63 ? -7.078 13.086 4.387 1 98.81 63 GLY B N 1
ATOM 4938 C CA . GLY B 1 63 ? -7.387 14.43 3.928 1 98.81 63 GLY B CA 1
ATOM 4939 C C . GLY B 1 63 ? -8.789 14.883 4.301 1 98.81 63 GLY B C 1
ATOM 4940 O O . GLY B 1 63 ? -8.992 16.031 4.691 1 98.81 63 GLY B O 1
ATOM 4941 N N . TYR B 1 64 ? -9.711 13.961 4.203 1 98.88 64 TYR B N 1
ATOM 4942 C CA . TYR B 1 64 ? -11.102 14.234 4.551 1 98.88 64 TYR B CA 1
ATOM 4943 C C . TYR B 1 64 ? -11.234 14.586 6.027 1 98.88 64 TYR B C 1
ATOM 4945 O O . TYR B 1 64 ? -11.914 15.555 6.379 1 98.88 64 TYR B O 1
ATOM 4953 N N . ALA B 1 65 ? -10.562 13.852 6.859 1 98.38 65 ALA B N 1
ATOM 4954 C CA . ALA B 1 65 ? -10.609 14.07 8.305 1 98.38 65 ALA B CA 1
ATOM 4955 C C . ALA B 1 65 ? -10.008 15.43 8.664 1 98.38 65 ALA B C 1
ATOM 4957 O O . ALA B 1 65 ? -10.516 16.125 9.547 1 98.38 65 ALA B O 1
ATOM 4958 N N . ARG B 1 66 ? -8.961 15.828 7.996 1 97.06 66 ARG B N 1
ATOM 4959 C CA . ARG B 1 66 ? -8.281 17.094 8.266 1 97.06 66 ARG B CA 1
ATOM 4960 C C . ARG B 1 66 ? -9.188 18.281 7.949 1 97.06 66 ARG B C 1
ATOM 4962 O O . ARG B 1 66 ? -9.383 19.156 8.789 1 97.06 66 ARG B O 1
ATOM 4969 N N . VAL B 1 67 ? -9.727 18.234 6.738 1 97.19 67 VAL B N 1
ATOM 4970 C CA . VAL B 1 67 ? -10.469 19.391 6.25 1 97.19 67 VAL B CA 1
ATOM 4971 C C . VAL B 1 67 ? -11.789 19.5 7.004 1 97.19 67 VAL B C 1
ATOM 4973 O O . VAL B 1 67 ? -12.219 20.609 7.348 1 97.19 67 VAL B O 1
ATOM 4976 N N . ARG B 1 68 ? -12.359 18.406 7.348 1 94.56 68 ARG B N 1
ATOM 4977 C CA . ARG B 1 68 ? -13.641 18.406 8.047 1 94.56 68 ARG B CA 1
ATOM 4978 C C . ARG B 1 68 ? -13.445 18.562 9.547 1 94.56 68 ARG B C 1
ATOM 4980 O O . ARG B 1 68 ? -14.398 18.859 10.281 1 94.56 68 ARG B O 1
ATOM 4987 N N . ASN B 1 69 ? -12.25 18.328 9.984 1 92.62 69 ASN B N 1
ATOM 4988 C CA . ASN B 1 69 ? -11.992 18.234 11.414 1 92.62 69 ASN B CA 1
ATOM 4989 C C . ASN B 1 69 ? -12.961 17.281 12.109 1 92.62 69 ASN B C 1
ATOM 4991 O O . ASN B 1 69 ? -13.633 17.672 13.062 1 92.62 69 ASN B O 1
ATOM 4995 N N . GLY B 1 70 ? -13.039 16.125 11.594 1 95.5 70 GLY B N 1
ATOM 4996 C CA . GLY B 1 70 ? -13.961 15.102 12.047 1 95.5 70 GLY B CA 1
ATOM 4997 C C . GLY B 1 70 ? -13.586 13.711 11.57 1 95.5 70 GLY B C 1
ATOM 4998 O O . GLY B 1 70 ? -12.555 13.531 10.914 1 95.5 70 GLY B O 1
ATOM 4999 N N . MET B 1 71 ? -14.477 12.812 11.906 1 97.88 71 MET B N 1
ATOM 5000 C CA . MET B 1 71 ? -14.203 11.398 11.648 1 97.88 71 MET B CA 1
ATOM 5001 C C . MET B 1 71 ? -14.281 11.102 10.156 1 97.88 71 MET B C 1
ATOM 5003 O O . MET B 1 71 ? -15.109 11.664 9.445 1 97.88 71 MET B O 1
ATOM 5007 N N . ALA B 1 72 ? -13.43 10.273 9.641 1 98.81 72 ALA B N 1
ATOM 5008 C CA . ALA B 1 72 ? -13.469 9.703 8.305 1 98.81 72 ALA B CA 1
ATOM 5009 C C . ALA B 1 72 ? -13.531 8.18 8.359 1 98.81 72 ALA B C 1
ATOM 5011 O O . ALA B 1 72 ? -13.359 7.582 9.422 1 98.81 72 ALA B O 1
ATOM 5012 N N . VAL B 1 73 ? -13.898 7.539 7.258 1 98.94 73 VAL B N 1
ATOM 5013 C CA . VAL B 1 73 ? -14.039 6.09 7.215 1 98.94 73 VAL B CA 1
ATOM 5014 C C . VAL B 1 73 ? -13.297 5.535 5.996 1 98.94 73 VAL B C 1
ATOM 5016 O O . VAL B 1 73 ? -13.508 6 4.875 1 98.94 73 VAL B O 1
ATOM 5019 N N . CYS B 1 74 ? -12.406 4.625 6.223 1 98.88 74 CYS B N 1
ATOM 5020 C CA . CYS B 1 74 ? -11.734 3.826 5.199 1 98.88 74 CYS B CA 1
ATOM 5021 C C . CYS B 1 74 ? -12.211 2.379 5.238 1 98.88 74 CYS B C 1
ATOM 5023 O O . CYS B 1 74 ? -12.078 1.704 6.262 1 98.88 74 CYS B O 1
ATOM 5025 N N . VAL B 1 75 ? -12.742 1.877 4.125 1 98.81 75 VAL B N 1
ATOM 5026 C CA . VAL B 1 75 ? -13.367 0.558 4.07 1 98.81 75 VAL B CA 1
ATOM 5027 C C . VAL B 1 75 ? -12.531 -0.372 3.195 1 98.81 75 VAL B C 1
ATOM 5029 O O . VAL B 1 75 ? -12.219 -0.043 2.049 1 98.81 75 VAL B O 1
ATOM 5032 N N . THR B 1 76 ? -12.156 -1.517 3.732 1 98.56 76 THR B N 1
ATOM 5033 C CA . THR B 1 76 ? -11.344 -2.457 2.975 1 98.56 76 THR B CA 1
ATOM 5034 C C . THR B 1 76 ? -11.883 -3.879 3.117 1 98.56 76 THR B C 1
ATOM 5036 O O . THR B 1 76 ? -12.664 -4.164 4.027 1 98.56 76 THR B O 1
ATOM 5039 N N . THR B 1 77 ? -11.539 -4.723 2.139 1 98.19 77 THR B N 1
ATOM 5040 C CA . THR B 1 77 ? -11.766 -6.16 2.248 1 98.19 77 THR B CA 1
ATOM 5041 C C . THR B 1 77 ? -10.664 -6.828 3.059 1 98.19 77 THR B C 1
ATOM 5043 O O . THR B 1 77 ? -9.562 -6.277 3.191 1 98.19 77 THR B O 1
ATOM 5046 N N . PHE B 1 78 ? -10.953 -7.973 3.611 1 97.88 78 PHE B N 1
ATOM 5047 C CA . PHE B 1 78 ? -10.086 -8.789 4.453 1 97.88 78 PHE B CA 1
ATOM 5048 C C . PHE B 1 78 ? -8.797 -9.148 3.715 1 97.88 78 PHE B C 1
ATOM 5050 O O . PHE B 1 78 ? -8.836 -9.609 2.574 1 97.88 78 PHE B O 1
ATOM 5057 N N . GLY B 1 79 ? -7.656 -8.898 4.461 1 97.44 79 GLY B N 1
ATOM 5058 C CA . GLY B 1 79 ? -6.363 -9.359 3.979 1 97.44 79 GLY B CA 1
ATOM 5059 C C . GLY B 1 79 ? -5.742 -8.43 2.953 1 97.44 79 GLY B C 1
ATOM 5060 O O . GLY B 1 79 ? -4.996 -7.52 3.307 1 97.44 79 GLY B O 1
ATOM 5061 N N . VAL B 1 80 ? -6.098 -8.578 1.692 1 97.31 80 VAL B N 1
ATOM 5062 C CA . VAL B 1 80 ? -5.449 -7.918 0.565 1 97.31 80 VAL B CA 1
ATOM 5063 C C . VAL B 1 80 ? -5.656 -6.41 0.663 1 97.31 80 VAL B C 1
ATOM 5065 O O . VAL B 1 80 ? -4.688 -5.648 0.725 1 97.31 80 VAL B O 1
ATOM 5068 N N . GLY B 1 81 ? -6.863 -5.973 0.86 1 97.69 81 GLY B N 1
ATOM 5069 C CA . GLY B 1 81 ? -7.129 -4.547 0.945 1 97.69 81 GLY B CA 1
ATOM 5070 C C . GLY B 1 81 ? -6.699 -3.939 2.268 1 97.69 81 GLY B C 1
ATOM 5071 O O . GLY B 1 81 ? -6.164 -2.83 2.303 1 97.69 81 GLY B O 1
ATOM 5072 N N . GLU B 1 82 ? -6.973 -4.637 3.359 1 97.56 82 GLU B N 1
ATOM 5073 C CA . GLU B 1 82 ? -6.715 -4.051 4.668 1 97.56 82 GLU B CA 1
ATOM 5074 C C . GLU B 1 82 ? -5.219 -3.832 4.891 1 97.56 82 GLU B C 1
ATOM 5076 O O . GLU B 1 82 ? -4.809 -2.807 5.438 1 97.56 82 GLU B O 1
ATOM 5081 N N . LEU B 1 83 ? -4.371 -4.789 4.363 1 98.44 83 LEU B N 1
ATOM 5082 C CA . LEU B 1 83 ? -2.934 -4.633 4.555 1 98.44 83 LEU B CA 1
ATOM 5083 C C . LEU B 1 83 ? -2.377 -3.557 3.625 1 98.44 83 LEU B C 1
ATOM 5085 O O . LEU B 1 83 ? -1.414 -2.869 3.973 1 98.44 83 LEU B O 1
ATOM 5089 N N . SER B 1 84 ? -3.002 -3.35 2.461 1 98.5 84 SER B N 1
ATOM 5090 C CA . SER B 1 84 ? -2.568 -2.322 1.52 1 98.5 84 SER B CA 1
ATOM 5091 C C . SER B 1 84 ? -2.891 -0.925 2.039 1 98.5 84 SER B C 1
ATOM 5093 O O . SER B 1 84 ? -2.32 0.063 1.571 1 98.5 84 SER B O 1
ATOM 5095 N N . ALA B 1 85 ? -3.764 -0.842 3.031 1 98.75 85 ALA B N 1
ATOM 5096 C CA . ALA B 1 85 ? -4.18 0.45 3.572 1 98.75 85 ALA B CA 1
ATOM 5097 C C . ALA B 1 85 ? -3.33 0.838 4.777 1 98.75 85 ALA B C 1
ATOM 5099 O O . ALA B 1 85 ? -3.35 1.992 5.215 1 98.75 85 ALA B O 1
ATOM 5100 N N . LEU B 1 86 ? -2.502 -0.015 5.301 1 98.75 86 LEU B N 1
ATOM 5101 C CA . LEU B 1 86 ? -1.92 0.148 6.629 1 98.75 86 LEU B CA 1
ATOM 5102 C C . LEU B 1 86 ? -0.943 1.318 6.652 1 98.75 86 LEU B C 1
ATOM 5104 O O . LEU B 1 86 ? -0.816 2.006 7.668 1 98.75 86 LEU B O 1
ATOM 5108 N N . GLY B 1 87 ? -0.234 1.532 5.551 1 98.38 87 GLY B N 1
ATOM 5109 C CA . GLY B 1 87 ? 0.643 2.691 5.504 1 98.38 87 GLY B CA 1
ATOM 5110 C C . GLY B 1 87 ? -0.085 4 5.754 1 98.38 87 GLY B C 1
ATOM 5111 O O . GLY B 1 87 ? 0.416 4.867 6.469 1 98.38 87 GLY B O 1
ATOM 5112 N N . GLY B 1 88 ? -1.266 4.148 5.121 1 98.69 88 GLY B N 1
ATOM 5113 C CA . GLY B 1 88 ? -2.076 5.344 5.305 1 98.69 88 GLY B CA 1
ATOM 5114 C C . GLY B 1 88 ? -2.74 5.414 6.664 1 98.69 88 GLY B C 1
ATOM 5115 O O . GLY B 1 88 ? -2.832 6.488 7.262 1 98.69 88 GLY B O 1
ATOM 5116 N N . ILE B 1 89 ? -3.184 4.238 7.219 1 98.88 89 ILE B N 1
ATOM 5117 C CA . ILE B 1 89 ? -3.828 4.191 8.531 1 98.88 89 ILE B CA 1
ATOM 5118 C C . ILE B 1 89 ? -2.818 4.559 9.609 1 98.88 89 ILE B C 1
ATOM 5120 O O . ILE B 1 89 ? -3.137 5.312 10.539 1 98.88 89 ILE B O 1
ATOM 5124 N N . ALA B 1 90 ? -1.627 4.043 9.492 1 98.5 90 ALA B N 1
ATOM 5125 C CA . ALA B 1 90 ? -0.561 4.395 10.422 1 98.5 90 ALA B CA 1
ATOM 5126 C C . ALA B 1 90 ? -0.28 5.895 10.398 1 98.5 90 ALA B C 1
ATOM 5128 O O . ALA B 1 90 ? -0.036 6.504 11.445 1 98.5 90 ALA B O 1
ATOM 5129 N N . GLY B 1 91 ? -0.298 6.473 9.203 1 97.88 91 GLY B N 1
ATOM 5130 C CA . GLY B 1 91 ? -0.136 7.914 9.102 1 97.88 91 GLY B CA 1
ATOM 5131 C C . GLY B 1 91 ? -1.207 8.695 9.844 1 97.88 91 GLY B C 1
ATOM 5132 O O . GLY B 1 91 ? -0.911 9.688 10.508 1 97.88 91 GLY B O 1
ATOM 5133 N N . ALA B 1 92 ? -2.416 8.211 9.719 1 98.31 92 ALA B N 1
ATOM 5134 C CA . ALA B 1 92 ? -3.508 8.852 10.445 1 98.31 92 ALA B CA 1
ATOM 5135 C C . ALA B 1 92 ? -3.283 8.758 11.953 1 98.31 92 ALA B C 1
ATOM 5137 O O . ALA B 1 92 ? -3.615 9.695 12.695 1 98.31 92 ALA B O 1
ATOM 5138 N N . THR B 1 93 ? -2.729 7.652 12.391 1 97.25 93 THR B N 1
ATOM 5139 C CA . THR B 1 93 ? -2.41 7.496 13.805 1 97.25 93 THR B CA 1
ATOM 5140 C C . THR B 1 93 ? -1.329 8.484 14.227 1 97.25 93 THR B C 1
ATOM 5142 O O . THR B 1 93 ? -1.492 9.211 15.211 1 97.25 93 THR B O 1
ATOM 5145 N N . ALA B 1 94 ? -0.28 8.555 13.484 1 95.44 94 ALA B N 1
ATOM 5146 C CA . ALA B 1 94 ? 0.844 9.43 13.805 1 95.44 94 ALA B CA 1
ATOM 5147 C C . ALA B 1 94 ? 0.409 10.898 13.828 1 95.44 94 ALA B C 1
ATOM 5149 O O . ALA B 1 94 ? 0.924 11.688 14.617 1 95.44 94 ALA B O 1
ATOM 5150 N N . GLU B 1 95 ? -0.554 11.219 12.977 1 95.12 95 GLU B N 1
ATOM 5151 C CA . GLU B 1 95 ? -1.002 12.602 12.797 1 95.12 95 GLU B CA 1
ATOM 5152 C C . GLU B 1 95 ? -2.219 12.898 13.672 1 95.12 95 GLU B C 1
ATOM 5154 O O . GLU B 1 95 ? -2.77 14 13.617 1 95.12 95 GLU B O 1
ATOM 5159 N N . ARG B 1 96 ? -2.701 11.984 14.438 1 94.19 96 ARG B N 1
ATOM 5160 C CA . ARG B 1 96 ? -3.832 12.125 15.352 1 94.19 96 ARG B CA 1
ATOM 5161 C C . ARG B 1 96 ? -5.105 12.477 14.594 1 94.19 96 ARG B C 1
ATOM 5163 O O . ARG B 1 96 ? -5.789 13.445 14.922 1 94.19 96 ARG B O 1
ATOM 5170 N N . LEU B 1 97 ? -5.445 11.641 13.664 1 97.31 97 LEU B N 1
ATOM 5171 C CA . LEU B 1 97 ? -6.668 11.812 12.883 1 97.31 97 LEU B CA 1
ATOM 5172 C C . LEU B 1 97 ? -7.664 10.695 13.172 1 97.31 97 LEU B C 1
ATOM 5174 O O . LEU B 1 97 ? -7.281 9.523 13.25 1 97.31 97 LEU B O 1
ATOM 5178 N N . PRO B 1 98 ? -8.898 10.992 13.406 1 98 98 PRO B N 1
ATOM 5179 C CA . PRO B 1 98 ? -9.922 9.977 13.672 1 98 98 PRO B CA 1
ATOM 5180 C C . PRO B 1 98 ? -10.406 9.281 12.406 1 98 98 PRO B C 1
ATOM 5182 O O . PRO B 1 98 ? -11.312 9.781 11.734 1 98 98 PRO B O 1
ATOM 5185 N N . VAL B 1 99 ? -9.906 8.141 12.141 1 98.88 99 VAL B N 1
ATOM 5186 C CA . VAL B 1 99 ? -10.281 7.348 10.969 1 98.88 99 VAL B CA 1
ATOM 5187 C C . VAL B 1 99 ? -10.758 5.969 11.414 1 98.88 99 VAL B C 1
ATOM 5189 O O . VAL B 1 99 ? -10.031 5.246 12.102 1 98.88 99 VAL B O 1
ATOM 5192 N N . VAL B 1 100 ? -11.961 5.609 11.062 1 98.94 100 VAL B N 1
ATOM 5193 C CA . VAL B 1 100 ? -12.422 4.238 11.266 1 98.94 100 VAL B CA 1
ATOM 5194 C C . VAL B 1 100 ? -11.969 3.367 10.094 1 98.94 100 VAL B C 1
ATOM 5196 O O . VAL B 1 100 ? -12.359 3.605 8.945 1 98.94 100 VAL B O 1
ATOM 5199 N N . HIS B 1 101 ? -11.094 2.496 10.367 1 98.94 101 HIS B N 1
ATOM 5200 C CA . HIS B 1 101 ? -10.75 1.461 9.398 1 98.94 101 HIS B CA 1
ATOM 5201 C C . HIS B 1 101 ? -11.742 0.3 9.469 1 98.94 101 HIS B C 1
ATOM 5203 O O . HIS B 1 101 ? -11.602 -0.592 10.305 1 98.94 101 HIS B O 1
ATOM 5209 N N . LEU B 1 102 ? -12.719 0.338 8.609 1 98.94 102 LEU B N 1
ATOM 5210 C CA . LEU B 1 102 ? -13.773 -0.662 8.555 1 98.94 102 LEU B CA 1
ATOM 5211 C C . LEU B 1 102 ? -13.398 -1.804 7.621 1 98.94 102 LEU B C 1
ATOM 5213 O O . LEU B 1 102 ? -13.203 -1.59 6.422 1 98.94 102 LEU B O 1
ATOM 5217 N N . VAL B 1 103 ? -13.367 -3.014 8.141 1 98.75 103 VAL B N 1
ATOM 5218 C CA . VAL B 1 103 ? -12.898 -4.16 7.363 1 98.75 103 VAL B CA 1
ATOM 5219 C C . VAL B 1 103 ? -14.023 -5.184 7.23 1 98.75 103 VAL B C 1
ATOM 5221 O O . VAL B 1 103 ? -14.602 -5.613 8.227 1 98.75 103 VAL B O 1
ATOM 5224 N N . GLY B 1 104 ? -14.375 -5.512 5.98 1 98.62 104 GLY B N 1
ATOM 5225 C CA . GLY B 1 104 ? -15.203 -6.684 5.742 1 98.62 104 GLY B CA 1
ATOM 5226 C C . GLY B 1 104 ? -14.422 -7.98 5.738 1 98.62 104 GLY B C 1
ATOM 5227 O O . GLY B 1 104 ? -13.391 -8.086 5.066 1 98.62 104 GLY B O 1
ATOM 5228 N N . SER B 1 105 ? -14.875 -8.984 6.516 1 98.25 105 SER B N 1
ATOM 5229 C CA . SER B 1 105 ? -14.141 -10.234 6.633 1 98.25 105 SER B CA 1
ATOM 5230 C C . SER B 1 105 ? -15.008 -11.43 6.242 1 98.25 105 SER B C 1
ATOM 5232 O O . SER B 1 105 ? -16.219 -11.273 6.012 1 98.25 105 SER B O 1
ATOM 5234 N N . PRO B 1 106 ? -14.438 -12.625 6.055 1 96.94 106 PRO B N 1
ATOM 5235 C CA . PRO B 1 106 ? -15.211 -13.805 5.656 1 96.94 106 PRO B CA 1
ATOM 5236 C C . PRO B 1 106 ? -16.344 -14.125 6.637 1 96.94 106 PRO B C 1
ATOM 5238 O O . PRO B 1 106 ? -16.297 -13.695 7.789 1 96.94 106 PRO B O 1
ATOM 5241 N N . ARG B 1 107 ? -17.297 -14.906 6.129 1 97.19 107 ARG B N 1
ATOM 5242 C CA . ARG B 1 107 ? -18.438 -15.32 6.938 1 97.19 107 ARG B CA 1
ATOM 5243 C C . ARG B 1 107 ? -17.984 -16.031 8.211 1 97.19 107 ARG B C 1
ATOM 5245 O O . ARG B 1 107 ? -16.984 -16.734 8.203 1 97.19 107 ARG B O 1
ATOM 5252 N N . SER B 1 108 ? -18.75 -15.859 9.281 1 97 108 SER B N 1
ATOM 5253 C CA . SER B 1 108 ? -18.359 -16.328 10.609 1 97 108 SER B CA 1
ATOM 5254 C C . SER B 1 108 ? -18.156 -17.844 10.625 1 97 108 SER B C 1
ATOM 5256 O O . SER B 1 108 ? -17.234 -18.344 11.266 1 97 108 SER B O 1
ATOM 5258 N N . PRO B 1 109 ? -18.938 -18.672 9.914 1 96.56 109 PRO B N 1
ATOM 5259 C CA . PRO B 1 109 ? -18.688 -20.109 9.953 1 96.56 109 PRO B CA 1
ATOM 5260 C C . PRO B 1 109 ? -17.328 -20.484 9.367 1 96.56 109 PRO B C 1
ATOM 5262 O O . PRO B 1 109 ? -16.672 -21.406 9.859 1 96.56 109 PRO B O 1
ATOM 5265 N N . LEU B 1 110 ? -16.906 -19.812 8.328 1 94.81 110 LEU B N 1
ATOM 5266 C CA . LEU B 1 110 ? -15.602 -20.078 7.73 1 94.81 110 LEU B CA 1
ATOM 5267 C C . LEU B 1 110 ? -14.484 -19.719 8.703 1 94.81 110 LEU B C 1
ATOM 5269 O O . LEU B 1 110 ? -13.484 -20.438 8.789 1 94.81 110 LEU B O 1
ATOM 5273 N N . GLN B 1 111 ? -14.664 -18.609 9.375 1 96.25 111 GLN B N 1
ATOM 5274 C CA . GLN B 1 111 ? -13.664 -18.172 10.336 1 96.25 111 GLN B CA 1
ATOM 5275 C C . GLN B 1 111 ? -13.562 -19.141 11.508 1 96.25 111 GLN B C 1
ATOM 5277 O O . GLN B 1 111 ? -12.461 -19.516 11.93 1 96.25 111 GLN B O 1
ATOM 5282 N N . LYS B 1 112 ? -14.719 -19.562 12.047 1 95.44 112 LYS B N 1
ATOM 5283 C CA . LYS B 1 112 ? -14.75 -20.516 13.164 1 95.44 112 LYS B CA 1
ATOM 5284 C C . LYS B 1 112 ? -14.102 -21.844 12.773 1 95.44 112 LYS B C 1
ATOM 5286 O O . LYS B 1 112 ? -13.445 -22.484 13.602 1 95.44 112 LYS B O 1
ATOM 5291 N N . ALA B 1 113 ? -14.234 -22.234 11.508 1 93.38 113 ALA B N 1
ATOM 5292 C CA . ALA B 1 113 ? -13.664 -23.469 11.008 1 93.38 113 ALA B CA 1
ATOM 5293 C C . ALA B 1 113 ? -12.203 -23.281 10.609 1 93.38 113 ALA B C 1
ATOM 5295 O O . ALA B 1 113 ? -11.531 -24.234 10.203 1 93.38 113 ALA B O 1
ATOM 5296 N N . ASP B 1 114 ? -11.695 -22.078 10.711 1 93.94 114 ASP B N 1
ATOM 5297 C CA . ASP B 1 114 ? -10.352 -21.734 10.281 1 93.94 114 ASP B CA 1
ATOM 5298 C C . ASP B 1 114 ? -10.102 -22.188 8.844 1 93.94 114 ASP B C 1
ATOM 5300 O O . ASP B 1 114 ? -9.047 -22.734 8.531 1 93.94 114 ASP B O 1
ATOM 5304 N N . ALA B 1 115 ? -11.148 -22 7.949 1 92 115 ALA B N 1
ATOM 5305 C CA . ALA B 1 115 ? -11.109 -22.453 6.559 1 92 115 ALA B CA 1
ATOM 5306 C C . ALA B 1 115 ? -10.016 -21.719 5.777 1 92 115 ALA B C 1
ATOM 5308 O O . ALA B 1 115 ? -9.797 -20.516 5.984 1 92 115 ALA B O 1
ATOM 5309 N N . LEU B 1 116 ? -9.406 -22.453 4.879 1 92 116 LEU B N 1
ATOM 5310 C CA . LEU B 1 116 ? -8.375 -21.875 4.027 1 92 116 LEU B CA 1
ATOM 5311 C C . LEU B 1 116 ? -8.992 -21.25 2.777 1 92 116 LEU B C 1
ATOM 5313 O O . LEU B 1 116 ? -8.961 -21.859 1.702 1 92 116 LEU B O 1
ATOM 5317 N N . VAL B 1 117 ? -9.43 -19.984 2.939 1 92.94 117 VAL B N 1
ATOM 5318 C CA . VAL B 1 117 ? -10.008 -19.266 1.813 1 92.94 117 VAL B CA 1
ATOM 5319 C C . VAL B 1 117 ? -8.992 -18.234 1.29 1 92.94 117 VAL B C 1
ATOM 5321 O O . VAL B 1 117 ? -7.996 -17.953 1.952 1 92.94 117 VAL B O 1
ATOM 5324 N N . HIS B 1 118 ? -9.219 -17.812 0.087 1 92.81 118 HIS B N 1
ATOM 5325 C CA . HIS B 1 118 ? -8.344 -16.781 -0.456 1 92.81 118 HIS B CA 1
ATOM 5326 C C . HIS B 1 118 ? -8.227 -15.602 0.498 1 92.81 118 HIS B C 1
ATOM 5328 O O . HIS B 1 118 ? -9.125 -15.359 1.31 1 92.81 118 HIS B O 1
ATOM 5334 N N . HIS B 1 119 ? -7.105 -14.867 0.521 1 95.44 119 HIS B N 1
ATOM 5335 C CA . HIS B 1 119 ? -6.738 -13.727 1.357 1 95.44 119 HIS B CA 1
ATOM 5336 C C . HIS B 1 119 ? -6.219 -14.188 2.717 1 95.44 119 HIS B C 1
ATOM 5338 O O . HIS B 1 119 ? -5.84 -13.367 3.551 1 95.44 119 HIS B O 1
ATOM 5344 N N . THR B 1 120 ? -6.164 -15.508 2.957 1 94.38 120 THR B N 1
ATOM 5345 C CA . THR B 1 120 ? -5.52 -16.016 4.164 1 94.38 120 THR B CA 1
ATOM 5346 C C . THR B 1 120 ? -4.055 -16.344 3.896 1 94.38 120 THR B C 1
ATOM 5348 O O . THR B 1 120 ? -3.607 -16.328 2.748 1 94.38 120 THR B O 1
ATOM 5351 N N . MET B 1 121 ? -3.248 -16.641 4.91 1 90.62 121 MET B N 1
ATOM 5352 C CA . MET B 1 121 ? -1.792 -16.719 4.824 1 90.62 121 MET B CA 1
ATOM 5353 C C . MET B 1 121 ? -1.334 -18.125 4.457 1 90.62 121 MET B C 1
ATOM 5355 O O . MET B 1 121 ? -0.175 -18.328 4.09 1 90.62 121 MET B O 1
ATOM 5359 N N . ASN B 1 122 ? -2.203 -19.031 4.348 1 87.69 122 ASN B N 1
ATOM 5360 C CA . ASN B 1 122 ? -1.81 -20.391 4.043 1 87.69 122 ASN B CA 1
ATOM 5361 C C . ASN B 1 122 ? -0.772 -20.922 5.031 1 87.69 122 ASN B C 1
ATOM 5363 O O . ASN B 1 122 ? 0.262 -21.453 4.629 1 87.69 122 ASN B O 1
ATOM 5367 N N . LEU B 1 123 ? -0.938 -20.531 6.309 1 84.06 123 LEU B N 1
ATOM 5368 C CA . LEU B 1 123 ? -0.13 -20.984 7.43 1 84.06 123 LEU B CA 1
ATOM 5369 C C . LEU B 1 123 ? -0.963 -21.828 8.391 1 84.06 123 LEU B C 1
ATOM 5371 O O . LEU B 1 123 ? -2.193 -21.75 8.383 1 84.06 123 LEU B O 1
ATOM 5375 N N . PRO B 1 124 ? -0.206 -22.688 9.078 1 78.12 124 PRO B N 1
ATOM 5376 C CA . PRO B 1 124 ? -0.967 -23.5 10.023 1 78.12 124 PRO B CA 1
ATOM 5377 C C . PRO B 1 124 ? -1.644 -22.672 11.109 1 78.12 124 PRO B C 1
ATOM 5379 O O . PRO B 1 124 ? -0.976 -21.922 11.828 1 78.12 124 PRO B O 1
ATOM 5382 N N . GLY B 1 125 ? -2.928 -22.672 11.164 1 77.94 125 GLY B N 1
ATOM 5383 C CA . GLY B 1 125 ? -3.721 -22.094 12.234 1 77.94 125 GLY B CA 1
ATOM 5384 C C . GLY B 1 125 ? -3.746 -20.578 12.203 1 77.94 125 GLY B C 1
ATOM 5385 O O . GLY B 1 125 ? -2.934 -19.953 11.516 1 77.94 125 GLY B O 1
ATOM 5386 N N . GLY B 1 126 ? -4.738 -19.969 12.758 1 80.62 126 GLY B N 1
ATOM 5387 C CA . GLY B 1 126 ? -4.836 -18.531 12.992 1 80.62 126 GLY B CA 1
ATOM 5388 C C . GLY B 1 126 ? -5.027 -17.734 11.719 1 80.62 126 GLY B C 1
ATOM 5389 O O . GLY B 1 126 ? -4.473 -16.641 11.578 1 80.62 126 GLY B O 1
ATOM 5390 N N . GLN B 1 127 ? -5.738 -18.266 10.836 1 85.25 127 GLN B N 1
ATOM 5391 C CA . GLN B 1 127 ? -5.918 -17.641 9.531 1 85.25 127 GLN B CA 1
ATOM 5392 C C . GLN B 1 127 ? -6.586 -16.266 9.68 1 85.25 127 GLN B C 1
ATOM 5394 O O . GLN B 1 127 ? -6.363 -15.375 8.859 1 85.25 127 GLN B O 1
ATOM 5399 N N . TYR B 1 128 ? -7.281 -16.078 10.734 1 93.69 128 TYR B N 1
ATOM 5400 C CA . TYR B 1 128 ? -8.156 -14.922 10.758 1 93.69 128 TYR B CA 1
ATOM 5401 C C . TYR B 1 128 ? -7.777 -13.977 11.891 1 93.69 128 TYR B C 1
ATOM 5403 O O . TYR B 1 128 ? -8.477 -12.992 12.148 1 93.69 128 TYR B O 1
ATOM 5411 N N . GLY B 1 129 ? -6.715 -14.18 12.57 1 94.19 129 GLY B N 1
ATOM 5412 C CA . GLY B 1 129 ? -6.312 -13.344 13.688 1 94.19 129 GLY B CA 1
ATOM 5413 C C . GLY B 1 129 ? -5.062 -12.531 13.398 1 94.19 129 GLY B C 1
ATOM 5414 O O . GLY B 1 129 ? -4.789 -11.539 14.078 1 94.19 129 GLY B O 1
ATOM 5415 N N . ARG B 1 130 ? -4.391 -12.844 12.414 1 95.38 130 ARG B N 1
ATOM 5416 C CA . ARG B 1 130 ? -3.082 -12.258 12.141 1 95.38 130 ARG B CA 1
ATOM 5417 C C . ARG B 1 130 ? -3.213 -10.789 11.742 1 95.38 130 ARG B C 1
ATOM 5419 O O . ARG B 1 130 ? -2.449 -9.945 12.211 1 95.38 130 ARG B O 1
ATOM 5426 N N . PHE B 1 131 ? -4.188 -10.461 10.953 1 97.44 131 PHE B N 1
ATOM 5427 C CA . PHE B 1 131 ? -4.262 -9.133 10.352 1 97.44 131 PHE B CA 1
ATOM 5428 C C . PHE B 1 131 ? -4.766 -8.117 11.367 1 97.44 131 PHE B C 1
ATOM 5430 O O . PHE B 1 131 ? -4.293 -6.977 11.398 1 97.44 131 PHE B O 1
ATOM 5437 N N . TYR B 1 132 ? -5.816 -8.438 12.18 1 97.31 132 TYR B N 1
ATOM 5438 C CA . TYR B 1 132 ? -6.215 -7.457 13.18 1 97.31 132 TYR B CA 1
ATOM 5439 C C . TYR B 1 132 ? -5.133 -7.285 14.242 1 97.31 132 TYR B C 1
ATOM 5441 O O . TYR B 1 132 ? -5.016 -6.219 14.852 1 97.31 132 TYR B O 1
ATOM 5449 N N . LYS B 1 133 ? -4.25 -8.328 14.484 1 96.94 133 LYS B N 1
ATOM 5450 C CA . LYS B 1 133 ? -3.104 -8.172 15.375 1 96.94 133 LYS B CA 1
ATOM 5451 C C . LYS B 1 133 ? -2.113 -7.152 14.82 1 96.94 133 LYS B C 1
ATOM 5453 O O . LYS B 1 133 ? -1.502 -6.398 15.578 1 96.94 133 LYS B O 1
ATOM 5458 N N . MET B 1 134 ? -1.923 -7.195 13.539 1 97.94 134 MET B N 1
ATOM 5459 C CA . MET B 1 134 ? -1.1 -6.168 12.914 1 97.94 134 MET B CA 1
ATOM 5460 C C . MET B 1 134 ? -1.694 -4.781 13.133 1 97.94 134 MET B C 1
ATOM 5462 O O . MET B 1 134 ? -0.985 -3.854 13.523 1 97.94 134 MET B O 1
ATOM 5466 N N . SER B 1 135 ? -2.998 -4.629 12.969 1 98.12 135 SER B N 1
ATOM 5467 C CA . SER B 1 135 ? -3.678 -3.344 13.102 1 98.12 135 SER B CA 1
ATOM 5468 C C . SER B 1 135 ? -3.662 -2.852 14.539 1 98.12 135 SER B C 1
ATOM 5470 O O . SER B 1 135 ? -3.738 -1.647 14.797 1 98.12 135 SER B O 1
ATOM 5472 N N . GLU B 1 136 ? -3.555 -3.771 15.484 1 97.62 136 GLU B N 1
ATOM 5473 C CA . GLU B 1 136 ? -3.496 -3.395 16.891 1 97.62 136 GLU B CA 1
ATOM 5474 C C . GLU B 1 136 ? -2.311 -2.473 17.172 1 97.62 136 GLU B C 1
ATOM 5476 O O . GLU B 1 136 ? -2.355 -1.651 18.094 1 97.62 136 GLU B O 1
ATOM 5481 N N . GLN B 1 137 ? -1.304 -2.555 16.359 1 96.75 137 GLN B N 1
ATOM 5482 C CA . GLN B 1 137 ? -0.086 -1.778 16.578 1 96.75 137 GLN B CA 1
ATOM 5483 C C . GLN B 1 137 ? -0.276 -0.327 16.141 1 96.75 137 GLN B C 1
ATOM 5485 O O . GLN B 1 137 ? 0.5 0.548 16.531 1 96.75 137 GLN B O 1
ATOM 5490 N N . ILE B 1 138 ? -1.345 -0.029 15.383 1 97.31 138 ILE B N 1
ATOM 5491 C CA . ILE B 1 138 ? -1.45 1.309 14.805 1 97.31 138 ILE B CA 1
ATOM 5492 C C . ILE B 1 138 ? -2.857 1.856 15.031 1 97.31 138 ILE B C 1
ATOM 5494 O O . ILE B 1 138 ? -3.291 2.777 14.336 1 97.31 138 ILE B O 1
ATOM 5498 N N . SER B 1 139 ? -3.65 1.231 15.883 1 97.56 139 SER B N 1
ATOM 5499 C CA . SER B 1 139 ? -5.023 1.65 16.156 1 97.56 139 SER B CA 1
ATOM 5500 C C . SER B 1 139 ? -5.242 1.916 17.641 1 97.56 139 SER B C 1
ATOM 5502 O O . SER B 1 139 ? -4.633 1.263 18.484 1 97.56 139 SER B O 1
ATOM 5504 N N . ALA B 1 140 ? -6.098 2.893 17.938 1 96.81 140 ALA B N 1
ATOM 5505 C CA . ALA B 1 140 ? -6.441 3.195 19.312 1 96.81 140 ALA B CA 1
ATOM 5506 C C . ALA B 1 140 ? -7.281 2.08 19.938 1 96.81 140 ALA B C 1
ATOM 5508 O O . ALA B 1 140 ? -7.254 1.87 21.141 1 96.81 140 ALA B O 1
ATOM 5509 N N . ALA B 1 141 ? -8.008 1.384 19.078 1 97.94 141 ALA B N 1
ATOM 5510 C CA . ALA B 1 141 ? -8.789 0.218 19.484 1 97.94 141 ALA B CA 1
ATOM 5511 C C . ALA B 1 141 ? -8.992 -0.734 18.297 1 97.94 141 ALA B C 1
ATOM 5513 O O . ALA B 1 141 ? -8.977 -0.312 17.141 1 97.94 141 ALA B O 1
ATOM 5514 N N . THR B 1 142 ? -9.07 -1.953 18.625 1 98.38 142 THR B N 1
ATOM 5515 C CA . THR B 1 142 ? -9.383 -3.004 17.656 1 98.38 142 THR B CA 1
ATOM 5516 C C . THR B 1 142 ? -10.633 -3.766 18.078 1 98.38 142 THR B C 1
ATOM 5518 O O . THR B 1 142 ? -10.648 -4.414 19.125 1 98.38 142 THR B O 1
ATOM 5521 N N . VAL B 1 143 ? -11.656 -3.646 17.297 1 98.56 143 VAL B N 1
ATOM 5522 C CA . VAL B 1 143 ? -12.938 -4.285 17.578 1 98.56 143 VAL B CA 1
ATOM 5523 C C . VAL B 1 143 ? -13.25 -5.312 16.484 1 98.56 143 VAL B C 1
ATOM 5525 O O . VAL B 1 143 ? -13.461 -4.953 15.328 1 98.56 143 VAL B O 1
ATOM 5528 N N . VAL B 1 144 ? -13.219 -6.527 16.859 1 98.31 144 VAL B N 1
ATOM 5529 C CA . VAL B 1 144 ? -13.555 -7.645 15.977 1 98.31 144 VAL B CA 1
ATOM 5530 C C . VAL B 1 144 ? -14.898 -8.234 16.375 1 98.31 144 VAL B C 1
ATOM 5532 O O . VAL B 1 144 ? -15 -8.953 17.375 1 98.31 144 VAL B O 1
ATOM 5535 N N . LEU B 1 145 ? -15.914 -8.039 15.57 1 98.38 145 LEU B N 1
ATOM 5536 C CA . LEU B 1 145 ? -17.297 -8.258 16 1 98.38 145 LEU B CA 1
ATOM 5537 C C . LEU B 1 145 ? -17.547 -9.734 16.25 1 98.38 145 LEU B C 1
ATOM 5539 O O . LEU B 1 145 ? -18.359 -10.086 17.109 1 98.38 145 LEU B O 1
ATOM 5543 N N . ILE B 1 146 ? -16.906 -10.672 15.508 1 97.5 146 ILE B N 1
ATOM 5544 C CA . ILE B 1 146 ? -17.141 -12.094 15.703 1 97.5 146 ILE B CA 1
ATOM 5545 C C . ILE B 1 146 ? -16.719 -12.5 17.125 1 97.5 146 ILE B C 1
ATOM 5547 O O . ILE B 1 146 ? -17.172 -13.523 17.641 1 97.5 146 ILE B O 1
ATOM 5551 N N . ASN B 1 147 ? -15.867 -11.68 17.75 1 96 147 ASN B N 1
ATOM 5552 C CA . ASN B 1 147 ? -15.398 -11.961 19.109 1 96 147 ASN B CA 1
ATOM 5553 C C . ASN B 1 147 ? -16.312 -11.352 20.156 1 96 147 ASN B C 1
ATOM 5555 O O . ASN B 1 147 ? -16.078 -11.516 21.359 1 96 147 ASN B O 1
ATOM 5559 N N . GLU B 1 148 ? -17.422 -10.672 19.75 1 95.25 148 GLU B N 1
ATOM 5560 C CA . GLU B 1 148 ? -18.391 -10.023 20.641 1 95.25 148 GLU B CA 1
ATOM 5561 C C . GLU B 1 148 ? -19.672 -10.844 20.734 1 95.25 148 GLU B C 1
ATOM 5563 O O . GLU B 1 148 ? -20.062 -11.523 19.781 1 95.25 148 GLU B O 1
ATOM 5568 N N . PRO B 1 149 ? -20.312 -10.789 21.969 1 92.5 149 PRO B N 1
ATOM 5569 C CA . PRO B 1 149 ? -21.641 -11.414 22.031 1 92.5 149 PRO B CA 1
ATOM 5570 C C . PRO B 1 149 ? -22.672 -10.688 21.188 1 92.5 149 PRO B C 1
ATOM 5572 O O . PRO B 1 149 ? -22.562 -9.477 20.969 1 92.5 149 PRO B O 1
ATOM 5575 N N . ASP B 1 150 ? -23.641 -11.391 20.766 1 87.31 150 ASP B N 1
ATOM 5576 C CA . ASP B 1 150 ? -24.672 -10.828 19.875 1 87.31 150 ASP B CA 1
ATOM 5577 C C . ASP B 1 150 ? -25.344 -9.617 20.516 1 87.31 150 ASP B C 1
ATOM 5579 O O . ASP B 1 150 ? -25.578 -8.617 19.844 1 87.31 150 ASP B O 1
ATOM 5583 N N . GLU B 1 151 ? -25.594 -9.703 21.75 1 86.31 151 GLU B N 1
ATOM 5584 C CA . GLU B 1 151 ? -26.281 -8.625 22.469 1 86.31 151 GLU B CA 1
ATOM 5585 C C . GLU B 1 151 ? -25.375 -7.418 22.656 1 86.31 151 GLU B C 1
ATOM 5587 O O . GLU B 1 151 ? -25.844 -6.324 22.969 1 86.31 151 GLU B O 1
ATOM 5592 N N . GLY B 1 152 ? -24.141 -7.586 22.25 1 92.88 152 GLY B N 1
ATOM 5593 C CA . GLY B 1 152 ? -23.141 -6.551 22.5 1 92.88 152 GLY B CA 1
ATOM 5594 C C . GLY B 1 152 ? -22.641 -5.891 21.234 1 92.88 152 GLY B C 1
ATOM 5595 O O . GLY B 1 152 ? -21.75 -5.043 21.281 1 92.88 152 GLY B O 1
ATOM 5596 N N . LEU B 1 153 ? -23.297 -6.207 20.078 1 97.94 153 LEU B N 1
ATOM 5597 C CA . LEU B 1 153 ? -22.75 -5.754 18.797 1 97.94 153 LEU B CA 1
ATOM 5598 C C . LEU B 1 153 ? -22.844 -4.234 18.672 1 97.94 153 LEU B C 1
ATOM 5600 O O . LEU B 1 153 ? -21.891 -3.582 18.25 1 97.94 153 LEU B O 1
ATOM 5604 N N . THR B 1 154 ? -24.016 -3.66 19.047 1 98.06 154 THR B N 1
ATOM 5605 C CA . THR B 1 154 ? -24.172 -2.213 18.969 1 98.06 154 THR B CA 1
ATOM 5606 C C . THR B 1 154 ? -23.219 -1.509 19.938 1 98.06 154 THR B C 1
ATOM 5608 O O . THR B 1 154 ? -22.641 -0.48 19.594 1 98.06 154 THR B O 1
ATOM 5611 N N . ASP B 1 155 ? -23.047 -2.08 21.078 1 98.12 155 ASP B N 1
ATOM 5612 C CA . ASP B 1 155 ? -22.109 -1.525 22.062 1 98.12 155 ASP B CA 1
ATOM 5613 C C . ASP B 1 155 ? -20.672 -1.54 21.516 1 98.12 155 ASP B C 1
ATOM 5615 O O . ASP B 1 155 ? -19.906 -0.604 21.75 1 98.12 155 ASP B O 1
ATOM 5619 N N . ALA B 1 156 ? -20.375 -2.617 20.906 1 98.44 156 ALA B N 1
ATOM 5620 C CA . ALA B 1 156 ? -19.031 -2.758 20.344 1 98.44 156 ALA B CA 1
ATOM 5621 C C . ALA B 1 156 ? -18.766 -1.704 19.266 1 98.44 156 ALA B C 1
ATOM 5623 O O . ALA B 1 156 ? -17.703 -1.099 19.234 1 98.44 156 ALA B O 1
ATOM 5624 N N . VAL B 1 157 ? -19.703 -1.491 18.422 1 98.75 157 VAL B N 1
ATOM 5625 C CA . VAL B 1 157 ? -19.594 -0.482 17.375 1 98.75 157 VAL B CA 1
ATOM 5626 C C . VAL B 1 157 ? -19.453 0.903 18 1 98.75 157 VAL B C 1
ATOM 5628 O O . VAL B 1 157 ? -18.578 1.68 17.609 1 98.75 157 VAL B O 1
ATOM 5631 N N . ASP B 1 158 ? -20.344 1.188 18.953 1 98.56 158 ASP B N 1
ATOM 5632 C CA . ASP B 1 158 ? -20.312 2.488 19.625 1 98.56 158 ASP B CA 1
ATOM 5633 C C . ASP B 1 158 ? -18.984 2.721 20.328 1 98.56 158 ASP B C 1
ATOM 5635 O O . ASP B 1 158 ? -18.453 3.832 20.312 1 98.56 158 ASP B O 1
ATOM 5639 N N . ARG B 1 159 ? -18.484 1.709 20.938 1 98 159 ARG B N 1
ATOM 5640 C CA . ARG B 1 159 ? -17.188 1.804 21.625 1 98 159 ARG B CA 1
ATOM 5641 C C . ARG B 1 159 ? -16.078 2.135 20.656 1 98 159 ARG B C 1
ATOM 5643 O O . ARG B 1 159 ? -15.195 2.947 20.953 1 98 159 ARG B O 1
ATOM 5650 N N . ALA B 1 160 ? -16.109 1.51 19.484 1 98.5 160 ALA B N 1
ATOM 5651 C CA . ALA B 1 160 ? -15.102 1.785 18.453 1 98.5 160 ALA B CA 1
ATOM 5652 C C . ALA B 1 160 ? -15.164 3.24 18 1 98.5 160 ALA B C 1
ATOM 5654 O O . ALA B 1 160 ? -14.148 3.939 17.984 1 98.5 160 ALA B O 1
ATOM 5655 N N . ILE B 1 161 ? -16.344 3.723 17.719 1 98.5 161 ILE B N 1
ATOM 5656 C CA . ILE B 1 161 ? -16.516 5.07 17.188 1 98.5 161 ILE B CA 1
ATOM 5657 C C . ILE B 1 161 ? -16.188 6.094 18.281 1 98.5 161 ILE B C 1
ATOM 5659 O O . ILE B 1 161 ? -15.523 7.098 18.016 1 98.5 161 ILE B O 1
ATOM 5663 N N . ARG B 1 162 ? -16.625 5.82 19.5 1 97.31 162 ARG B N 1
ATOM 5664 C CA . ARG B 1 162 ? -16.312 6.695 20.625 1 97.31 162 ARG B CA 1
ATOM 5665 C C . ARG B 1 162 ? -14.805 6.824 20.812 1 97.31 162 ARG B C 1
ATOM 5667 O O . ARG B 1 162 ? -14.289 7.934 20.938 1 97.31 162 ARG B O 1
ATOM 5674 N N . THR B 1 163 ? -14.133 5.695 20.797 1 97.12 163 THR B N 1
ATOM 5675 C CA . THR B 1 163 ? -12.688 5.711 20.969 1 97.12 163 THR B CA 1
ATOM 5676 C C . THR B 1 163 ? -12.023 6.488 19.828 1 97.12 163 THR B C 1
ATOM 5678 O O . THR B 1 163 ? -11.102 7.27 20.062 1 97.12 163 THR B O 1
ATOM 5681 N N . CYS B 1 164 ? -12.484 6.32 18.625 1 97.88 164 CYS B N 1
ATOM 5682 C CA . CYS B 1 164 ? -11.945 6.984 17.453 1 97.88 164 CYS B CA 1
ATOM 5683 C C . CYS B 1 164 ? -11.992 8.5 17.609 1 97.88 164 CYS B C 1
ATOM 5685 O O . CYS B 1 164 ? -10.984 9.18 17.422 1 97.88 164 CYS B O 1
ATOM 5687 N N . VAL B 1 165 ? -13.086 9.039 18.047 1 96 165 VAL B N 1
ATOM 5688 C CA . VAL B 1 165 ? -13.297 10.484 18.062 1 96 165 VAL B CA 1
ATOM 5689 C C . VAL B 1 165 ? -12.68 11.078 19.328 1 96 165 VAL B C 1
ATOM 5691 O O . VAL B 1 165 ? -12.172 12.203 19.297 1 96 165 VAL B O 1
ATOM 5694 N N . VAL B 1 166 ? -12.734 10.352 20.422 1 92.5 166 VAL B N 1
ATOM 5695 C CA . VAL B 1 166 ? -12.211 10.867 21.688 1 92.5 166 VAL B CA 1
ATOM 5696 C C . VAL B 1 166 ? -10.68 10.906 21.625 1 92.5 166 VAL B C 1
ATOM 5698 O O . VAL B 1 166 ? -10.062 11.875 22.078 1 92.5 166 VAL B O 1
ATOM 5701 N N . GLU B 1 167 ? -10.125 9.914 21.062 1 92.19 167 GLU B N 1
ATOM 5702 C CA . GLU B 1 167 ? -8.672 9.828 21.016 1 92.19 167 GLU B CA 1
ATOM 5703 C C . GLU B 1 167 ? -8.125 10.594 19.812 1 92.19 167 GLU B C 1
ATOM 5705 O O . GLU B 1 167 ? -6.945 10.961 19.781 1 92.19 167 GLU B O 1
ATOM 5710 N N . GLY B 1 168 ? -8.977 10.82 18.875 1 94.12 168 GLY B N 1
ATOM 5711 C CA . GLY B 1 168 ? -8.492 11.406 17.625 1 94.12 168 GLY B CA 1
ATOM 5712 C C . GLY B 1 168 ? -7.488 10.539 16.906 1 94.12 168 GLY B C 1
ATOM 5713 O O . GLY B 1 168 ? -6.453 11.023 16.438 1 94.12 168 GLY B O 1
ATOM 5714 N N . ARG B 1 169 ? -7.746 9.242 16.875 1 96.38 169 ARG B N 1
ATOM 5715 C CA . ARG B 1 169 ? -6.871 8.242 16.266 1 96.38 169 ARG B CA 1
ATOM 5716 C C . ARG B 1 169 ? -7.68 7.156 15.57 1 96.38 169 ARG B C 1
ATOM 5718 O O . ARG B 1 169 ? -8.852 6.953 15.883 1 96.38 169 ARG B O 1
ATOM 5725 N N . PRO B 1 170 ? -7.051 6.41 14.695 1 98.5 170 PRO B N 1
ATOM 5726 C CA . PRO B 1 170 ? -7.766 5.344 13.992 1 98.5 170 PRO B CA 1
ATOM 5727 C C . PRO B 1 170 ? -8.203 4.215 14.922 1 98.5 170 PRO B C 1
ATOM 5729 O O . PRO B 1 170 ? -7.535 3.945 15.93 1 98.5 170 PRO B O 1
ATOM 5732 N N . VAL B 1 171 ? -9.305 3.611 14.57 1 98.81 171 VAL B N 1
ATOM 5733 C CA . VAL B 1 171 ? -9.742 2.357 15.172 1 98.81 171 VAL B CA 1
ATOM 5734 C C . VAL B 1 171 ? -9.992 1.317 14.078 1 98.81 171 VAL B C 1
ATOM 5736 O O . VAL B 1 171 ? -10.219 1.667 12.922 1 98.81 171 VAL B O 1
ATOM 5739 N N . TYR B 1 172 ? -9.805 0.105 14.484 1 98.88 172 TYR B N 1
ATOM 5740 C CA . TYR B 1 172 ? -10.078 -1.041 13.625 1 98.88 172 TYR B CA 1
ATOM 5741 C C . TYR B 1 172 ? -11.422 -1.674 13.969 1 98.88 172 TYR B C 1
ATOM 5743 O O . TYR B 1 172 ? -11.68 -2.006 15.125 1 98.88 172 TYR B O 1
ATOM 5751 N N . LEU B 1 173 ? -12.305 -1.779 12.953 1 98.88 173 LEU B N 1
ATOM 5752 C CA . LEU B 1 173 ? -13.609 -2.414 13.117 1 98.88 173 LEU B CA 1
ATOM 5753 C C . LEU B 1 173 ? -13.82 -3.494 12.062 1 98.88 173 LEU B C 1
ATOM 5755 O O . LEU B 1 173 ? -13.922 -3.193 10.867 1 98.88 173 LEU B O 1
ATOM 5759 N N . ASP B 1 174 ? -13.875 -4.703 12.492 1 98.69 174 ASP B N 1
ATOM 5760 C CA . ASP B 1 174 ? -14.031 -5.848 11.594 1 98.69 174 ASP B CA 1
ATOM 5761 C C . ASP B 1 174 ? -15.469 -6.367 11.617 1 98.69 174 ASP B C 1
ATOM 5763 O O . ASP B 1 174 ? -16 -6.691 12.688 1 98.69 174 ASP B O 1
ATOM 5767 N N . VAL B 1 175 ? -16.062 -6.477 10.422 1 98.62 175 VAL B N 1
ATOM 5768 C CA . VAL B 1 175 ? -17.438 -6.93 10.281 1 98.62 175 VAL B CA 1
ATOM 5769 C C . VAL B 1 175 ? -17.5 -8.133 9.352 1 98.62 175 VAL B C 1
ATOM 5771 O O . VAL B 1 175 ? -17.422 -7.988 8.125 1 98.62 175 VAL B O 1
ATOM 5774 N N . PRO B 1 176 ? -17.781 -9.352 9.883 1 98.25 176 PRO B N 1
ATOM 5775 C CA . PRO B 1 176 ? -17.969 -10.5 8.992 1 98.25 176 PRO B CA 1
ATOM 5776 C C . PRO B 1 176 ? -19.141 -10.305 8.031 1 98.25 176 PRO B C 1
ATOM 5778 O O . PRO B 1 176 ? -20.141 -9.672 8.391 1 98.25 176 PRO B O 1
ATOM 5781 N N . LEU B 1 177 ? -19.047 -10.898 6.918 1 97.56 177 LEU B N 1
ATOM 5782 C CA . LEU B 1 177 ? -20 -10.727 5.832 1 97.56 177 LEU B CA 1
ATOM 5783 C C . LEU B 1 177 ? -21.422 -11.016 6.312 1 97.56 177 LEU B C 1
ATOM 5785 O O . LEU B 1 177 ? -22.359 -10.289 5.969 1 97.56 177 LEU B O 1
ATOM 5789 N N . ASP B 1 178 ? -21.656 -12.016 7.105 1 96.81 178 ASP B N 1
ATOM 5790 C CA . ASP B 1 178 ? -22.984 -12.438 7.535 1 96.81 178 ASP B CA 1
ATOM 5791 C C . ASP B 1 178 ? -23.5 -11.562 8.68 1 96.81 178 ASP B C 1
ATOM 5793 O O . ASP B 1 178 ? -24.703 -11.562 8.977 1 96.81 178 ASP B O 1
ATOM 5797 N N . TYR B 1 179 ? -22.641 -10.766 9.297 1 98.06 179 TYR B N 1
ATOM 5798 C CA . TYR B 1 179 ? -23.047 -9.891 10.391 1 98.06 179 TYR B CA 1
ATOM 5799 C C . TYR B 1 179 ? -23.781 -8.664 9.859 1 98.06 179 TYR B C 1
ATOM 5801 O O . TYR B 1 179 ? -24.547 -8.031 10.586 1 98.06 179 TYR B O 1
ATOM 5809 N N . ASN B 1 180 ? -23.531 -8.281 8.633 1 97.81 180 ASN B N 1
ATOM 5810 C CA . ASN B 1 180 ? -24.172 -7.105 8.047 1 97.81 180 ASN B CA 1
ATOM 5811 C C . ASN B 1 180 ? -25.688 -7.172 8.156 1 97.81 180 ASN B C 1
ATOM 5813 O O . ASN B 1 180 ? -26.344 -6.145 8.336 1 97.81 180 ASN B O 1
ATOM 5817 N N . HIS B 1 181 ? -26.188 -8.422 8.148 1 96.44 181 HIS B N 1
ATOM 5818 C CA . HIS B 1 181 ? -27.625 -8.617 8.062 1 96.44 181 HIS B CA 1
ATOM 5819 C C . HIS B 1 181 ? -28.219 -8.961 9.422 1 96.44 181 HIS B C 1
ATOM 5821 O O . HIS B 1 181 ? -29.438 -9.117 9.555 1 96.44 181 HIS B O 1
ATOM 5827 N N . ARG B 1 182 ? -27.406 -9.023 10.391 1 97.06 182 ARG B N 1
ATOM 5828 C CA . ARG B 1 182 ? -27.922 -9.328 11.727 1 97.06 182 ARG B CA 1
ATOM 5829 C C . ARG B 1 182 ? -28.797 -8.195 12.25 1 97.06 182 ARG B C 1
ATOM 5831 O O . ARG B 1 182 ? -28.469 -7.02 12.07 1 97.06 182 ARG B O 1
ATOM 5838 N N . GLU B 1 183 ? -29.891 -8.602 12.844 1 97.19 183 GLU B N 1
ATOM 5839 C CA . GLU B 1 183 ? -30.812 -7.613 13.391 1 97.19 183 GLU B CA 1
ATOM 5840 C C . GLU B 1 183 ? -30.359 -7.148 14.773 1 97.19 183 GLU B C 1
ATOM 5842 O O . GLU B 1 183 ? -30.062 -7.973 15.641 1 97.19 183 GLU B O 1
ATOM 5847 N N . VAL B 1 184 ? -30.297 -5.789 14.961 1 97.75 184 VAL B N 1
ATOM 5848 C CA . VAL B 1 184 ? -29.922 -5.199 16.25 1 97.75 184 VAL B CA 1
ATOM 5849 C C . VAL B 1 184 ? -30.922 -4.094 16.609 1 97.75 184 VAL B C 1
ATOM 5851 O O . VAL B 1 184 ? -31.609 -3.553 15.742 1 97.75 184 VAL B O 1
ATOM 5854 N N . SER B 1 185 ? -30.984 -3.805 17.875 1 96.75 185 SER B N 1
ATOM 5855 C CA . SER B 1 185 ? -31.875 -2.74 18.328 1 96.75 185 SER B CA 1
ATOM 5856 C C . SER B 1 185 ? -31.375 -1.372 17.875 1 96.75 185 SER B C 1
ATOM 5858 O O . SER B 1 185 ? -30.188 -1.075 17.984 1 96.75 185 SER B O 1
ATOM 5860 N N . ALA B 1 186 ? -32.219 -0.534 17.375 1 97.44 186 ALA B N 1
ATOM 5861 C CA . ALA B 1 186 ? -31.875 0.833 17 1 97.44 186 ALA B CA 1
ATOM 5862 C C . ALA B 1 186 ? -31.875 1.754 18.219 1 97.44 186 ALA B C 1
ATOM 5864 O O . ALA B 1 186 ? -31.516 2.93 18.125 1 97.44 186 ALA B O 1
ATOM 5865 N N . ALA B 1 187 ? -32.188 1.279 19.344 1 96.62 187 ALA B N 1
ATOM 5866 C CA . ALA B 1 187 ? -32.406 2.094 20.547 1 96.62 187 ALA B CA 1
ATOM 5867 C C . ALA B 1 187 ? -31.172 2.904 20.906 1 96.62 187 ALA B C 1
ATOM 5869 O O . ALA B 1 187 ? -31.281 4.086 21.234 1 96.62 187 ALA B O 1
ATOM 5870 N N . PRO B 1 188 ? -30.016 2.324 20.766 1 97.38 188 PRO B N 1
ATOM 5871 C CA . PRO B 1 188 ? -28.828 3.084 21.188 1 97.38 188 PRO B CA 1
ATOM 5872 C C . PRO B 1 188 ? -28.562 4.301 20.312 1 97.38 188 PRO B C 1
ATOM 5874 O O . PRO B 1 188 ? -27.844 5.215 20.719 1 97.38 188 PRO B O 1
ATOM 5877 N N . LEU B 1 189 ? -29.141 4.367 19.156 1 97.75 189 LEU B N 1
ATOM 5878 C CA . LEU B 1 189 ? -28.922 5.461 18.234 1 97.75 189 LEU B CA 1
ATOM 5879 C C . LEU B 1 189 ? -29.453 6.773 18.797 1 97.75 189 LEU B C 1
ATOM 5881 O O . LEU B 1 189 ? -29.047 7.852 18.344 1 97.75 189 LEU B O 1
ATOM 5885 N N . SER B 1 190 ? -30.359 6.652 19.703 1 97.19 190 SER B N 1
ATOM 5886 C CA . SER B 1 190 ? -30.953 7.848 20.281 1 97.19 190 SER B CA 1
ATOM 5887 C C . SER B 1 190 ? -30 8.523 21.266 1 97.19 190 SER B C 1
ATOM 5889 O O . SER B 1 190 ? -30.188 9.688 21.609 1 97.19 190 SER B O 1
ATOM 5891 N N . THR B 1 191 ? -28.984 7.824 21.672 1 96.75 191 THR B N 1
ATOM 5892 C CA . THR B 1 191 ? -27.953 8.391 22.531 1 96.75 191 THR B CA 1
ATOM 5893 C C . THR B 1 191 ? -26.766 8.898 21.719 1 96.75 191 THR B C 1
ATOM 5895 O O . THR B 1 191 ? -26.062 8.102 21.094 1 96.75 191 THR B O 1
ATOM 5898 N N . PRO B 1 192 ? -26.562 10.156 21.719 1 95 192 PRO B N 1
ATOM 5899 C CA . PRO B 1 192 ? -25.453 10.695 20.922 1 95 192 PRO B CA 1
ATOM 5900 C C . PRO B 1 192 ? -24.094 10.227 21.422 1 95 192 PRO B C 1
ATOM 5902 O O . PRO B 1 192 ? -23.875 10.102 22.625 1 95 192 PRO B O 1
ATOM 5905 N N . LEU B 1 193 ? -23.203 9.992 20.5 1 95.81 193 LEU B N 1
ATOM 5906 C CA . LEU B 1 193 ? -21.797 9.758 20.797 1 95.81 193 LEU B CA 1
ATOM 5907 C C . LEU B 1 193 ? -21.016 11.07 20.828 1 95.81 193 LEU B C 1
ATOM 5909 O O . LEU B 1 193 ? -21.453 12.07 20.266 1 95.81 193 LEU B O 1
ATOM 5913 N N . PRO B 1 194 ? -19.875 11.039 21.547 1 93.56 194 PRO B N 1
ATOM 5914 C CA . PRO B 1 194 ? -19.062 12.266 21.547 1 93.56 194 PRO B CA 1
ATOM 5915 C C . PRO B 1 194 ? -18.562 12.648 20.156 1 93.56 194 PRO B C 1
ATOM 5917 O O . PRO B 1 194 ? -18.531 11.805 19.266 1 93.56 194 PRO B O 1
ATOM 5920 N N . LYS B 1 195 ? -18.297 13.938 20.078 1 90.12 195 LYS B N 1
ATOM 5921 C CA . LYS B 1 195 ? -17.703 14.453 18.844 1 90.12 195 LYS B CA 1
ATOM 5922 C C . LYS B 1 195 ? -16.234 14.836 19.062 1 90.12 195 LYS B C 1
ATOM 5924 O O . LYS B 1 195 ? -15.797 15.023 20.203 1 90.12 195 LYS B O 1
ATOM 5929 N N . LEU B 1 196 ? -15.578 14.914 17.938 1 88.38 196 LEU B N 1
ATOM 5930 C CA . LEU B 1 196 ? -14.172 15.312 18.016 1 88.38 196 LEU B CA 1
ATOM 5931 C C . LEU B 1 196 ? -14.031 16.703 18.625 1 88.38 196 LEU B C 1
ATOM 5933 O O . LEU B 1 196 ? -14.789 17.609 18.297 1 88.38 196 LEU B O 1
ATOM 5937 N N . GLY B 1 197 ? -13.109 16.859 19.516 1 83.62 197 GLY B N 1
ATOM 5938 C CA . GLY B 1 197 ? -12.836 18.156 20.109 1 83.62 197 GLY B CA 1
ATOM 5939 C C . GLY B 1 197 ? -13.5 18.359 21.453 1 83.62 197 GLY B C 1
ATOM 5940 O O . GLY B 1 197 ? -13.141 19.281 22.203 1 83.62 197 GLY B O 1
ATOM 5941 N N . GLU B 1 198 ? -14.492 17.5 21.734 1 83.69 198 GLU B N 1
ATOM 5942 C CA . GLU B 1 198 ? -15.125 17.609 23.031 1 83.69 198 GLU B CA 1
ATOM 5943 C C . GLU B 1 198 ? -14.188 17.156 24.156 1 83.69 198 GLU B C 1
ATOM 5945 O O . GLU B 1 198 ? -13.453 16.172 23.984 1 83.69 198 GLU B O 1
ATOM 5950 N N . PRO B 1 199 ? -14.133 17.984 25.141 1 77.44 199 PRO B N 1
ATOM 5951 C CA . PRO B 1 199 ? -13.234 17.609 26.234 1 77.44 199 PRO B CA 1
ATOM 5952 C C . PRO B 1 199 ? -13.57 16.25 26.828 1 77.44 199 PRO B C 1
ATOM 5954 O O . PRO B 1 199 ? -14.734 15.836 26.844 1 77.44 199 PRO B O 1
ATOM 5957 N N . LYS B 1 200 ? -12.484 15.555 27.188 1 68.31 200 LYS B N 1
ATOM 5958 C CA . LYS B 1 200 ? -12.656 14.25 27.828 1 68.31 200 LYS B CA 1
ATOM 5959 C C . LYS B 1 200 ? -13.391 14.375 29.156 1 68.31 200 LYS B C 1
ATOM 5961 O O . LYS B 1 200 ? -13.164 15.32 29.906 1 68.31 200 LYS B O 1
ATOM 5966 N N . ASP B 1 201 ? -14.414 13.586 29.203 1 61.81 201 ASP B N 1
ATOM 5967 C CA . ASP B 1 201 ? -15.039 13.531 30.516 1 61.81 201 ASP B CA 1
ATOM 5968 C C . ASP B 1 201 ? -14.172 12.742 31.5 1 61.81 201 ASP B C 1
ATOM 5970 O O . ASP B 1 201 ? -14.227 11.516 31.547 1 61.81 201 ASP B O 1
ATOM 5974 N N . PHE B 1 202 ? -13.172 13.297 31.922 1 49.59 202 PHE B N 1
ATOM 5975 C CA . PHE B 1 202 ? -12.297 12.625 32.875 1 49.59 202 PHE B CA 1
ATOM 5976 C C . PHE B 1 202 ? -13.047 12.273 34.156 1 49.59 202 PHE B C 1
ATOM 5978 O O . PHE B 1 202 ? -12.492 11.633 35.031 1 49.59 202 PHE B O 1
ATOM 5985 N N . ALA B 1 203 ? -14.203 12.82 34.344 1 46.44 203 ALA B N 1
ATOM 5986 C CA . ALA B 1 203 ? -14.953 12.43 35.531 1 46.44 203 ALA B CA 1
ATOM 5987 C C . ALA B 1 203 ? -15.086 10.914 35.625 1 46.44 203 ALA B C 1
ATOM 5989 O O . ALA B 1 203 ? -15.391 10.375 36.719 1 46.44 203 ALA B O 1
ATOM 5990 N N . ALA B 1 204 ? -14.906 10.344 34.469 1 44.97 204 ALA B N 1
ATOM 5991 C CA . ALA B 1 204 ? -15.188 8.914 34.531 1 44.97 204 ALA B CA 1
ATOM 5992 C C . ALA B 1 204 ? -13.961 8.117 34.969 1 44.97 204 ALA B C 1
ATOM 5994 O O . ALA B 1 204 ? -14.008 6.895 35.062 1 44.97 204 ALA B O 1
ATOM 5995 N N . ILE B 1 205 ? -12.891 8.773 34.875 1 46.5 205 ILE B N 1
ATOM 5996 C CA . ILE B 1 205 ? -11.734 8.047 35.375 1 46.5 205 ILE B CA 1
ATOM 5997 C C . ILE B 1 205 ? -11.852 7.867 36.875 1 46.5 205 ILE B C 1
ATOM 5999 O O . ILE B 1 205 ? -11.945 8.844 37.625 1 46.5 205 ILE B O 1
ATOM 6003 N N . PRO B 1 206 ? -12.25 6.688 37.25 1 44.59 206 PRO B N 1
ATOM 6004 C CA . PRO B 1 206 ? -12.328 6.453 38.688 1 44.59 206 PRO B CA 1
ATOM 6005 C C . PRO B 1 206 ? -11.102 6.98 39.438 1 44.59 206 PRO B C 1
ATOM 6007 O O . PRO B 1 206 ? -9.969 6.625 39.125 1 44.59 206 PRO B O 1
ATOM 6010 N N . ARG B 1 207 ? -11.109 8.203 39.656 1 44.94 207 ARG B N 1
ATOM 6011 C CA . ARG B 1 207 ? -9.977 8.672 40.438 1 44.94 207 ARG B CA 1
ATOM 6012 C C . ARG B 1 207 ? -10.133 8.281 41.906 1 44.94 207 ARG B C 1
ATOM 6014 O O . ARG B 1 207 ? -11.25 8.117 42.406 1 44.94 207 ARG B O 1
ATOM 6021 N N . THR B 1 208 ? -9.125 7.691 42.281 1 40.41 208 THR B N 1
ATOM 6022 C CA . THR B 1 208 ? -9.094 7.402 43.719 1 40.41 208 THR B CA 1
ATOM 6023 C C . THR B 1 208 ? -9.422 8.648 44.531 1 40.41 208 THR B C 1
ATOM 6025 O O . THR B 1 208 ? -9.172 9.773 44.094 1 40.41 208 THR B O 1
ATOM 6028 N N . LEU B 1 209 ? -10.164 8.5 45.562 1 44.38 209 LEU B N 1
ATOM 6029 C CA . LEU B 1 209 ? -10.555 9.484 46.562 1 44.38 209 LEU B CA 1
ATOM 6030 C C . LEU B 1 209 ? -9.422 10.461 46.844 1 44.38 209 LEU B C 1
ATOM 6032 O O . LEU B 1 209 ? -9.641 11.531 47.406 1 44.38 209 LEU B O 1
ATOM 6036 N N . MET B 1 210 ? -8.195 10.094 46.531 1 46.94 210 MET B N 1
ATOM 6037 C CA . MET B 1 210 ? -7.066 10.898 47 1 46.94 210 MET B CA 1
ATOM 6038 C C . MET B 1 210 ? -6.68 11.938 45.938 1 46.94 210 MET B C 1
ATOM 6040 O O . MET B 1 210 ? -5.852 12.812 46.219 1 46.94 210 MET B O 1
ATOM 6044 N N . LEU B 1 211 ? -7.289 11.758 44.75 1 53.56 211 LEU B N 1
ATOM 6045 C CA . LEU B 1 211 ? -6.895 12.75 43.75 1 53.56 211 LEU B CA 1
ATOM 6046 C C . LEU B 1 211 ? -7.902 13.891 43.688 1 53.56 211 LEU B C 1
ATOM 6048 O O . LEU B 1 211 ? -9.109 13.664 43.75 1 53.56 211 LEU B O 1
ATOM 6052 N N . PRO B 1 212 ? -7.512 15.164 43.969 1 59.12 212 PRO B N 1
ATOM 6053 C CA . PRO B 1 212 ? -8.422 16.312 43.875 1 59.12 212 PRO B CA 1
ATOM 6054 C C . PRO B 1 212 ? -9.297 16.266 42.625 1 59.12 212 PRO B C 1
ATOM 6056 O O . PRO B 1 212 ? -8.922 15.641 41.625 1 59.12 212 PRO B O 1
ATOM 6059 N N . PRO B 1 213 ? -10.5 16.812 42.812 1 65.75 213 PRO B N 1
ATOM 6060 C CA . PRO B 1 213 ? -11.398 16.891 41.656 1 65.75 213 PRO B CA 1
ATOM 6061 C C . PRO B 1 213 ? -10.758 17.594 40.438 1 65.75 213 PRO B C 1
ATOM 6063 O O . PRO B 1 213 ? -9.961 18.516 40.625 1 65.75 213 PRO B O 1
ATOM 6066 N N . LEU B 1 214 ? -11.031 17.172 39.219 1 69.81 214 LEU B N 1
ATOM 6067 C CA . LEU B 1 214 ? -10.461 17.672 37.969 1 69.81 214 LEU B CA 1
ATOM 6068 C C . LEU B 1 214 ? -10.672 19.172 37.844 1 69.81 214 LEU B C 1
ATOM 6070 O O . LEU B 1 214 ? -9.797 19.891 37.344 1 69.81 214 LEU B O 1
ATOM 6074 N N . ASP B 1 215 ? -11.727 19.641 38.375 1 76.31 215 ASP B N 1
ATOM 6075 C CA . ASP B 1 215 ? -12.023 21.062 38.281 1 76.31 215 ASP B CA 1
ATOM 6076 C C . ASP B 1 215 ? -11.047 21.891 39.125 1 76.31 215 ASP B C 1
ATOM 6078 O O . ASP B 1 215 ? -10.656 22.984 38.75 1 76.31 215 ASP B O 1
ATOM 6082 N N . SER B 1 216 ? -10.695 21.266 40.156 1 81.38 216 SER B N 1
ATOM 6083 C CA . SER B 1 216 ? -9.758 21.953 41.062 1 81.38 216 SER B CA 1
ATOM 6084 C C . SER B 1 216 ? -8.367 22.031 40.438 1 81.38 216 SER B C 1
ATOM 6086 O O . SER B 1 216 ? -7.68 23.047 40.531 1 81.38 216 SER B O 1
ATOM 6088 N N . ILE B 1 217 ? -8.031 21.016 39.75 1 86 217 ILE B N 1
ATOM 6089 C CA . ILE B 1 217 ? -6.707 20.969 39.125 1 86 217 ILE B CA 1
ATOM 6090 C C . ILE B 1 217 ? -6.652 21.953 37.969 1 86 217 ILE B C 1
ATOM 6092 O O . ILE B 1 217 ? -5.652 22.641 37.781 1 86 217 ILE B O 1
ATOM 6096 N N . THR B 1 218 ? -7.711 22.047 37.281 1 87.81 218 THR B N 1
ATOM 6097 C CA . THR B 1 218 ? -7.789 22.969 36.156 1 87.81 218 THR B CA 1
ATOM 6098 C C . THR B 1 218 ? -7.691 24.406 36.625 1 87.81 218 THR B C 1
ATOM 6100 O O . THR B 1 218 ? -7.012 25.234 36 1 87.81 218 THR B O 1
ATOM 6103 N N . ALA B 1 219 ? -8.336 24.656 37.719 1 89.62 219 ALA B N 1
ATOM 6104 C CA . ALA B 1 219 ? -8.289 26.016 38.25 1 89.62 219 ALA B CA 1
ATOM 6105 C C . ALA B 1 219 ? -6.875 26.359 38.719 1 89.62 219 ALA B C 1
ATOM 6107 O O . ALA B 1 219 ? -6.406 27.484 38.531 1 89.62 219 ALA B O 1
ATOM 6108 N N . GLN B 1 220 ? -6.293 25.391 39.312 1 92.12 220 GLN B N 1
ATOM 6109 C CA . GLN B 1 220 ? -4.93 25.578 39.781 1 92.12 220 GLN B CA 1
ATOM 6110 C C . GLN B 1 220 ? -3.971 25.859 38.625 1 92.12 220 GLN B C 1
ATOM 6112 O O . GLN B 1 220 ? -3.117 26.734 38.719 1 92.12 220 GLN B O 1
ATOM 6117 N N . VAL B 1 221 ? -4.125 25.078 37.656 1 94.81 221 VAL B N 1
ATOM 6118 C CA . VAL B 1 221 ? -3.27 25.203 36.5 1 94.81 221 VAL B CA 1
ATOM 6119 C C . VAL B 1 221 ? -3.51 26.562 35.812 1 94.81 221 VAL B C 1
ATOM 6121 O O . VAL B 1 221 ? -2.561 27.25 35.438 1 94.81 221 VAL B O 1
ATOM 6124 N N . THR B 1 222 ? -4.723 26.984 35.75 1 95.62 222 THR B N 1
ATOM 6125 C CA . THR B 1 222 ? -5.062 28.25 35.125 1 95.62 222 THR B CA 1
ATOM 6126 C C . THR B 1 222 ? -4.523 29.422 35.938 1 95.62 222 THR B C 1
ATOM 6128 O O . THR B 1 222 ? -4.016 30.391 35.406 1 95.62 222 THR B O 1
ATOM 6131 N N . ASP B 1 223 ? -4.613 29.297 37.25 1 95.62 223 ASP B N 1
ATOM 6132 C CA . ASP B 1 223 ? -4.066 30.312 38.156 1 95.62 223 ASP B CA 1
ATOM 6133 C C . ASP B 1 223 ? -2.561 30.453 37.969 1 95.62 223 ASP B C 1
ATOM 6135 O O . ASP B 1 223 ? -2.043 31.578 37.875 1 95.62 223 ASP B O 1
ATOM 6139 N N . ALA B 1 224 ? -1.984 29.344 37.906 1 95.56 224 ALA B N 1
ATOM 6140 C CA . ALA B 1 224 ? -0.532 29.328 37.75 1 95.56 224 ALA B CA 1
ATOM 6141 C C . ALA B 1 224 ? -0.114 29.969 36.438 1 95.56 224 ALA B C 1
ATOM 6143 O O . ALA B 1 224 ? 0.875 30.703 36.375 1 95.56 224 ALA B O 1
ATOM 6144 N N . ILE B 1 225 ? -0.822 29.688 35.375 1 96.94 225 ILE B N 1
ATOM 6145 C CA . ILE B 1 225 ? -0.517 30.219 34.062 1 96.94 225 ILE B CA 1
ATOM 6146 C C . ILE B 1 225 ? -0.73 31.734 34.031 1 96.94 225 ILE B C 1
ATOM 6148 O O . ILE B 1 225 ? 0.108 32.5 33.531 1 96.94 225 ILE B O 1
ATOM 6152 N N . VAL B 1 226 ? -1.835 32.188 34.656 1 96.88 226 VAL B N 1
ATOM 6153 C CA . VAL B 1 226 ? -2.168 33.625 34.688 1 96.88 226 VAL B CA 1
ATOM 6154 C C . VAL B 1 226 ? -1.109 34.375 35.469 1 96.88 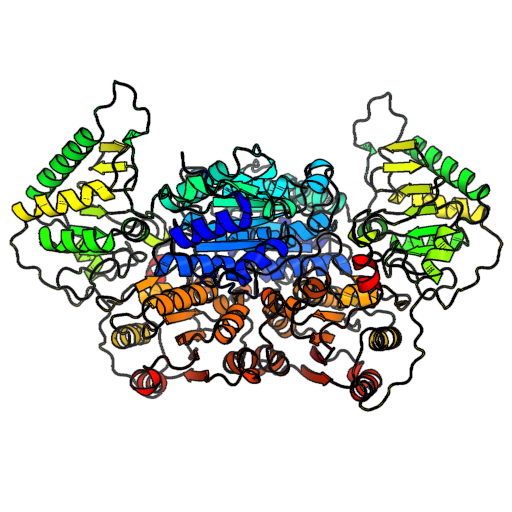226 VAL B C 1
ATOM 6156 O O . VAL B 1 226 ? -0.67 35.469 35.062 1 96.88 226 VAL B O 1
ATOM 6159 N N . ALA B 1 227 ? -0.714 33.844 36.562 1 95.62 227 ALA B N 1
ATOM 6160 C CA . ALA B 1 227 ? 0.309 34.469 37.406 1 95.62 227 ALA B CA 1
ATOM 6161 C C . ALA B 1 227 ? 1.627 34.594 36.625 1 95.62 227 ALA B C 1
ATOM 6163 O O . ALA B 1 227 ? 2.291 35.625 36.719 1 95.62 227 ALA B O 1
ATOM 6164 N N . ALA B 1 228 ? 1.981 33.562 36 1 94.88 228 ALA B N 1
ATOM 6165 C CA . ALA B 1 228 ? 3.217 33.562 35.219 1 94.88 228 ALA B CA 1
ATOM 6166 C C . ALA B 1 228 ? 3.125 34.562 34.062 1 94.88 228 ALA B C 1
ATOM 6168 O O . ALA B 1 228 ? 4.09 35.281 33.75 1 94.88 228 ALA B O 1
ATOM 6169 N N . PHE B 1 229 ? 2.029 34.625 33.438 1 96 229 PHE B N 1
ATOM 6170 C CA . PHE B 1 229 ? 1.779 35.531 32.344 1 96 229 PHE B CA 1
ATOM 6171 C C . PHE B 1 229 ? 1.878 36.969 32.781 1 96 229 PHE B C 1
ATOM 6173 O O . PHE B 1 229 ? 2.48 37.812 32.094 1 96 229 PHE B O 1
ATOM 6180 N N . GLU B 1 230 ? 1.328 37.25 33.906 1 95.06 230 GLU B N 1
ATOM 6181 C CA . GLU B 1 230 ? 1.339 38.594 34.438 1 95.06 230 GLU B CA 1
ATOM 6182 C C . GLU B 1 230 ? 2.764 39.094 34.719 1 95.06 230 GLU B C 1
ATOM 6184 O O . GLU B 1 230 ? 3.084 40.25 34.5 1 95.06 230 GLU B O 1
ATOM 6189 N N . LYS B 1 231 ? 3.555 38.219 35.094 1 94.19 231 LYS B N 1
ATOM 6190 C CA . LYS B 1 231 ? 4.934 38.531 35.469 1 94.19 231 LYS B CA 1
ATOM 6191 C C . LYS B 1 231 ? 5.812 38.656 34.219 1 94.19 231 LYS B C 1
ATOM 6193 O O . LYS B 1 231 ? 6.844 39.312 34.25 1 94.19 231 LYS B O 1
ATOM 6198 N N . ALA B 1 232 ? 5.402 38.094 33.188 1 95.25 232 ALA B N 1
ATOM 6199 C CA . ALA B 1 232 ? 6.211 38.062 31.969 1 95.25 232 ALA B CA 1
ATOM 6200 C C . ALA B 1 232 ? 6.246 39.438 31.281 1 95.25 232 ALA B C 1
ATOM 6202 O O . ALA B 1 232 ? 5.234 40.125 31.234 1 95.25 232 ALA B O 1
ATOM 6203 N N . GLN B 1 233 ? 7.363 39.812 30.781 1 94.38 233 GLN B N 1
ATOM 6204 C CA . GLN B 1 233 ? 7.539 41.062 30.078 1 94.38 233 GLN B CA 1
ATOM 6205 C C . GLN B 1 233 ? 7.23 40.906 28.594 1 94.38 233 GLN B C 1
ATOM 6207 O O . GLN B 1 233 ? 6.688 41.812 27.969 1 94.38 233 GLN B O 1
ATOM 6212 N N . ASN B 1 234 ? 7.641 39.812 28.062 1 94.81 234 ASN B N 1
ATOM 6213 C CA . ASN B 1 234 ? 7.457 39.531 26.656 1 94.81 234 ASN B CA 1
ATOM 6214 C C . ASN B 1 234 ? 6.859 38.125 26.422 1 94.81 234 ASN B C 1
ATOM 6216 O O . ASN B 1 234 ? 7.477 37.281 25.781 1 94.81 234 ASN B O 1
ATOM 6220 N N . PRO B 1 235 ? 5.602 37.938 26.859 1 96.75 235 PRO B N 1
ATOM 6221 C CA . PRO B 1 235 ? 4.949 36.625 26.641 1 96.75 235 PRO B CA 1
ATOM 6222 C C . PRO B 1 235 ? 4.488 36.438 25.203 1 96.75 235 PRO B C 1
ATOM 6224 O O . PRO B 1 235 ? 4.066 37.406 24.547 1 96.75 235 PRO B O 1
ATOM 6227 N N . VAL B 1 236 ? 4.602 35.219 24.703 1 97.44 236 VAL B N 1
ATOM 6228 C CA . VAL B 1 236 ? 4.098 34.875 23.375 1 97.44 236 VAL B CA 1
ATOM 6229 C C . VAL B 1 236 ? 3.277 33.594 23.453 1 97.44 236 VAL B C 1
ATOM 6231 O O . VAL B 1 236 ? 3.318 32.875 24.453 1 97.44 236 VAL B O 1
ATOM 6234 N N . ILE B 1 237 ? 2.51 33.375 22.438 1 98 237 ILE B N 1
ATOM 6235 C CA . ILE B 1 237 ? 1.76 32.156 22.266 1 98 237 ILE B CA 1
ATOM 6236 C C . ILE B 1 237 ? 2.344 31.344 21.109 1 98 237 ILE B C 1
ATOM 6238 O O . ILE B 1 237 ? 2.666 31.906 20.062 1 98 237 ILE B O 1
ATOM 6242 N N . LEU B 1 238 ? 2.619 30.062 21.312 1 98.06 238 LEU B N 1
ATOM 6243 C CA . LEU B 1 238 ? 2.963 29.109 20.25 1 98.06 238 LEU B CA 1
ATOM 6244 C C . LEU B 1 238 ? 1.841 28.094 20.047 1 98.06 238 LEU B C 1
ATOM 6246 O O . LEU B 1 238 ? 1.659 27.188 20.859 1 98.06 238 LEU B O 1
ATOM 6250 N N . ALA B 1 239 ? 1.07 28.359 19 1 97.62 239 ALA B N 1
ATOM 6251 C CA . ALA B 1 239 ? -0.03 27.469 18.641 1 97.62 239 ALA B CA 1
ATOM 6252 C C . ALA B 1 239 ? 0.456 26.328 17.766 1 97.62 239 ALA B C 1
ATOM 6254 O O . ALA B 1 239 ? 0.961 26.547 16.656 1 97.62 239 ALA B O 1
ATOM 6255 N N . ASP B 1 240 ? 0.253 25.109 18.234 1 96.31 240 ASP B N 1
ATOM 6256 C CA . ASP B 1 240 ? 0.865 23.953 17.578 1 96.31 240 ASP B CA 1
ATOM 6257 C C . ASP B 1 240 ? -0.193 22.953 17.141 1 96.31 240 ASP B C 1
ATOM 6259 O O . ASP B 1 240 ? -1.393 23.219 17.234 1 96.31 240 ASP B O 1
ATOM 6263 N N . LEU B 1 241 ? 0.149 21.906 16.578 1 93 241 LEU B N 1
ATOM 6264 C CA . LEU B 1 241 ? -0.628 20.984 15.742 1 93 241 LEU B CA 1
ATOM 6265 C C . LEU B 1 241 ? -1.796 20.406 16.531 1 93 241 LEU B C 1
ATOM 6267 O O . LEU B 1 241 ? -2.904 20.281 16 1 93 241 LEU B O 1
ATOM 6271 N N . TYR B 1 242 ? -1.558 20 17.766 1 92.94 242 TYR B N 1
ATOM 6272 C CA . TYR B 1 242 ? -2.613 19.281 18.469 1 92.94 242 TYR B CA 1
ATOM 6273 C C . TYR B 1 242 ? -3.771 20.219 18.812 1 92.94 242 TYR B C 1
ATOM 6275 O O . TYR B 1 242 ? -4.902 19.766 19 1 92.94 242 TYR B O 1
ATOM 6283 N N . ALA B 1 243 ? -3.471 21.484 18.891 1 94.75 243 ALA B N 1
ATOM 6284 C CA . ALA B 1 243 ? -4.57 22.438 19.047 1 94.75 243 ALA B CA 1
ATOM 6285 C C . ALA B 1 243 ? -5.504 22.406 17.844 1 94.75 243 ALA B C 1
ATOM 6287 O O . ALA B 1 243 ? -6.727 22.484 17.984 1 94.75 243 ALA B O 1
ATOM 6288 N N . GLU B 1 244 ? -4.895 22.281 16.703 1 92.25 244 GLU B N 1
ATOM 6289 C CA . GLU B 1 244 ? -5.691 22.188 15.477 1 92.25 244 GLU B CA 1
ATOM 6290 C C . GLU B 1 244 ? -6.438 20.859 15.414 1 92.25 244 GLU B C 1
ATOM 6292 O O . GLU B 1 244 ? -7.621 20.812 15.062 1 92.25 244 GLU B O 1
ATOM 6297 N N . ARG B 1 245 ? -5.766 19.781 15.703 1 93.12 245 ARG B N 1
ATOM 6298 C CA . ARG B 1 245 ? -6.309 18.422 15.586 1 93.12 245 ARG B CA 1
ATOM 6299 C C . ARG B 1 245 ? -7.516 18.234 16.5 1 93.12 245 ARG B C 1
ATOM 6301 O O . ARG B 1 245 ? -8.438 17.484 16.188 1 93.12 245 ARG B O 1
ATOM 6308 N N . TYR B 1 246 ? -7.492 18.984 17.594 1 91.19 246 TYR B N 1
ATOM 6309 C CA . TYR B 1 246 ? -8.578 18.812 18.547 1 91.19 246 TYR B CA 1
ATOM 6310 C C . TYR B 1 246 ? -9.539 20 18.5 1 91.19 246 TYR B C 1
ATOM 6312 O O . TYR B 1 246 ? -10.289 20.234 19.453 1 91.19 246 TYR B O 1
ATOM 6320 N N . GLY B 1 247 ? -9.477 20.797 17.438 1 88.44 247 GLY B N 1
ATOM 6321 C CA . GLY B 1 247 ? -10.531 21.734 17.094 1 88.44 247 GLY B CA 1
ATOM 6322 C C . GLY B 1 247 ? -10.469 23.031 17.906 1 88.44 247 GLY B C 1
ATOM 6323 O O . GLY B 1 247 ? -11.5 23.625 18.203 1 88.44 247 GLY B O 1
ATOM 6324 N N . LEU B 1 248 ? -9.32 23.547 18.234 1 93.38 248 LEU B N 1
ATOM 6325 C CA . LEU B 1 248 ? -9.211 24.703 19.125 1 93.38 248 LEU B CA 1
ATOM 6326 C C . LEU B 1 248 ? -8.883 25.969 18.344 1 93.38 248 LEU B C 1
ATOM 6328 O O . LEU B 1 248 ? -8.469 26.969 18.922 1 93.38 248 LEU B O 1
ATOM 6332 N N . ARG B 1 249 ? -9.055 25.938 17.047 1 94.12 249 ARG B N 1
ATOM 6333 C CA . ARG B 1 249 ? -8.695 27.078 16.234 1 94.12 249 ARG B CA 1
ATOM 6334 C C . ARG B 1 249 ? -9.383 28.344 16.734 1 94.12 249 ARG B C 1
ATOM 6336 O O . ARG B 1 249 ? -8.734 29.375 16.938 1 94.12 249 ARG B O 1
ATOM 6343 N N . LYS B 1 250 ? -10.688 28.312 16.984 1 94.94 250 LYS B N 1
ATOM 6344 C CA . LYS B 1 250 ? -11.453 29.469 17.438 1 94.94 250 LYS B CA 1
ATOM 6345 C C . LYS B 1 250 ? -10.977 29.953 18.797 1 94.94 250 LYS B C 1
ATOM 6347 O O . LYS B 1 250 ? -10.773 31.141 19 1 94.94 250 LYS B O 1
ATOM 6352 N N . GLU B 1 251 ? -10.734 29.031 19.641 1 96.12 251 GLU B N 1
ATOM 6353 C CA . GLU B 1 251 ? -10.352 29.344 21.016 1 96.12 251 GLU B CA 1
ATOM 6354 C C . GLU B 1 251 ? -8.938 29.922 21.078 1 96.12 251 GLU B C 1
ATOM 6356 O O . GLU B 1 251 ? -8.672 30.844 21.859 1 96.12 251 GLU B O 1
ATOM 6361 N N . VAL B 1 252 ? -8.094 29.375 20.266 1 97.81 252 VAL B N 1
ATOM 6362 C CA . VAL B 1 252 ? -6.711 29.844 20.25 1 97.81 252 VAL B CA 1
ATOM 6363 C C . VAL B 1 252 ? -6.66 31.266 19.703 1 97.81 252 VAL B C 1
ATOM 6365 O O . VAL B 1 252 ? -5.949 32.125 20.234 1 97.81 252 VAL B O 1
ATOM 6368 N N . ARG B 1 253 ? -7.426 31.562 18.609 1 97.75 253 ARG B N 1
ATOM 6369 C CA . ARG B 1 253 ? -7.477 32.906 18.047 1 97.75 253 ARG B CA 1
ATOM 6370 C C . ARG B 1 253 ? -8.062 33.906 19.047 1 97.75 253 ARG B C 1
ATOM 6372 O O . ARG B 1 253 ? -7.59 35.031 19.156 1 97.75 253 ARG B O 1
ATOM 6379 N N . ALA B 1 254 ? -9.07 33.469 19.766 1 97.81 254 ALA B N 1
ATOM 6380 C CA . ALA B 1 254 ? -9.656 34.281 20.812 1 97.81 254 ALA B CA 1
ATOM 6381 C C . ALA B 1 254 ? -8.648 34.594 21.922 1 97.81 254 ALA B C 1
ATOM 6383 O O . ALA B 1 254 ? -8.617 35.719 22.453 1 97.81 254 ALA B O 1
ATOM 6384 N N . LEU B 1 255 ? -7.887 33.594 22.234 1 98.25 255 LEU B N 1
ATOM 6385 C CA . LEU B 1 255 ? -6.887 33.75 23.281 1 98.25 255 LEU B CA 1
ATOM 6386 C C . LEU B 1 255 ? -5.824 34.75 22.875 1 98.25 255 LEU B C 1
ATOM 6388 O O . LEU B 1 255 ? -5.395 35.562 23.688 1 98.25 255 LEU B O 1
ATOM 6392 N N . VAL B 1 256 ? -5.379 34.656 21.656 1 97.88 256 VAL B N 1
ATOM 6393 C CA . VAL B 1 256 ? -4.383 35.594 21.125 1 97.88 256 VAL B CA 1
ATOM 6394 C C . VAL B 1 256 ? -4.906 37.031 21.234 1 97.88 256 VAL B C 1
ATOM 6396 O O . VAL B 1 256 ? -4.184 37.938 21.656 1 97.88 256 VAL B O 1
ATOM 6399 N N . LYS B 1 257 ? -6.125 37.219 20.875 1 96.44 257 LYS B N 1
ATOM 6400 C CA . LYS B 1 257 ? -6.758 38.531 20.938 1 96.44 257 LYS B CA 1
ATOM 6401 C C . LYS B 1 257 ? -6.918 39.031 22.375 1 96.44 257 LYS B C 1
ATOM 6403 O O . LYS B 1 257 ? -6.617 40.188 22.688 1 96.44 257 LYS B O 1
ATOM 6408 N N . ALA B 1 258 ? -7.336 38.156 23.203 1 96.88 258 ALA B N 1
ATOM 6409 C CA . ALA B 1 258 ? -7.586 38.5 24.609 1 96.88 258 ALA B CA 1
ATOM 6410 C C . ALA B 1 258 ? -6.289 38.875 25.328 1 96.88 258 ALA B C 1
ATOM 6412 O O . ALA B 1 258 ? -6.25 39.812 26.109 1 96.88 258 ALA B O 1
ATOM 6413 N N . ALA B 1 259 ? -5.281 38.062 25.078 1 97.25 259 ALA B N 1
ATOM 6414 C CA . ALA B 1 259 ? -3.998 38.25 25.75 1 97.25 259 ALA B CA 1
ATOM 6415 C C . ALA B 1 259 ? -3.238 39.438 25.172 1 97.25 259 ALA B C 1
ATOM 6417 O O . ALA B 1 259 ? -2.373 40.031 25.844 1 97.25 259 ALA B O 1
ATOM 6418 N N . ASN B 1 260 ? -3.553 39.812 23.953 1 97.06 260 ASN B N 1
ATOM 6419 C CA . ASN B 1 260 ? -2.881 40.906 23.234 1 97.06 260 ASN B CA 1
ATOM 6420 C C . ASN B 1 260 ? -1.37 40.688 23.203 1 97.06 260 ASN B C 1
ATOM 6422 O O . ASN B 1 260 ? -0.611 41.562 23.625 1 97.06 260 ASN B O 1
ATOM 6426 N N . VAL B 1 261 ? -0.944 39.625 22.688 1 97.19 261 VAL B N 1
ATOM 6427 C CA . VAL B 1 261 ? 0.468 39.25 22.594 1 97.19 261 VAL B CA 1
ATOM 6428 C C . VAL B 1 261 ? 0.773 38.719 21.188 1 97.19 261 VAL B C 1
ATOM 6430 O O . VAL B 1 261 ? -0.142 38.438 20.422 1 97.19 261 VAL B O 1
ATOM 6433 N N . ARG B 1 262 ? 2.062 38.656 20.797 1 97 262 ARG B N 1
ATOM 6434 C CA . ARG B 1 262 ? 2.5 38.031 19.562 1 97 262 ARG B CA 1
ATOM 6435 C C . ARG B 1 262 ? 2.262 36.531 19.609 1 97 262 ARG B C 1
ATOM 6437 O O . ARG B 1 262 ? 2.367 35.906 20.672 1 97 262 ARG B O 1
ATOM 6444 N N . ALA B 1 263 ? 1.907 36 18.484 1 97.88 263 ALA B N 1
ATOM 6445 C CA . ALA B 1 263 ? 1.597 34.562 18.406 1 97.88 263 ALA B CA 1
ATOM 6446 C C . ALA B 1 263 ? 2.311 33.906 17.219 1 97.88 263 ALA B C 1
ATOM 6448 O O . ALA B 1 263 ? 2.438 34.531 16.156 1 97.88 263 ALA B O 1
ATOM 6449 N N . PHE B 1 264 ? 2.775 32.719 17.438 1 97.62 264 PHE B N 1
ATOM 6450 C CA . PHE B 1 264 ? 3.521 31.938 16.469 1 97.62 264 PHE B CA 1
ATOM 6451 C C . PHE B 1 264 ? 2.857 30.578 16.234 1 97.62 264 PHE B C 1
ATOM 6453 O O . PHE B 1 264 ? 2.152 30.078 17.109 1 97.62 264 PHE B O 1
ATOM 6460 N N . CYS B 1 265 ? 3.002 30.078 15.086 1 96.56 265 CYS B N 1
ATOM 6461 C CA . CYS B 1 265 ? 2.646 28.703 14.805 1 96.56 265 CYS B CA 1
ATOM 6462 C C . CYS B 1 265 ? 3.889 27.859 14.508 1 96.56 265 CYS B C 1
ATOM 6464 O O . CYS B 1 265 ? 4.996 28.391 14.445 1 96.56 265 CYS B O 1
ATOM 6466 N N . THR B 1 266 ? 3.74 26.578 14.508 1 94.31 266 THR B N 1
ATOM 6467 C CA . THR B 1 266 ? 4.797 25.703 14.031 1 94.31 266 THR B CA 1
ATOM 6468 C C . THR B 1 266 ? 4.621 25.391 12.547 1 94.31 266 THR B C 1
ATOM 6470 O O . THR B 1 266 ? 3.594 25.719 11.953 1 94.31 266 THR B O 1
ATOM 6473 N N . PRO B 1 267 ? 5.594 24.75 11.945 1 89.81 267 PRO B N 1
ATOM 6474 C CA . PRO B 1 267 ? 5.492 24.422 10.523 1 89.81 267 PRO B CA 1
ATOM 6475 C C . PRO B 1 267 ? 4.266 23.562 10.203 1 89.81 267 PRO B C 1
ATOM 6477 O O . PRO B 1 267 ? 3.707 23.672 9.102 1 89.81 267 PRO B O 1
ATOM 6480 N N . THR B 1 268 ? 3.836 22.859 11.102 1 88.88 268 THR B N 1
ATOM 6481 C CA . THR B 1 268 ? 2.754 21.922 10.812 1 88.88 268 THR B CA 1
ATOM 6482 C C . THR B 1 268 ? 1.409 22.5 11.25 1 88.88 268 THR B C 1
ATOM 6484 O O . THR B 1 268 ? 0.361 21.891 11.008 1 88.88 268 THR B O 1
ATOM 6487 N N . SER B 1 269 ? 1.422 23.609 11.906 1 94.31 269 SER B N 1
ATOM 6488 C CA . SER B 1 269 ? 0.168 24.172 12.406 1 94.31 269 SER B CA 1
ATOM 6489 C C . SER B 1 269 ? -0.161 25.5 11.719 1 94.31 269 SER B C 1
ATOM 6491 O O . SER B 1 269 ? -0.875 26.328 12.281 1 94.31 269 SER B O 1
ATOM 6493 N N . LYS B 1 270 ? 0.375 25.594 10.555 1 94.12 270 LYS B N 1
ATOM 6494 C CA . LYS B 1 270 ? -0.017 26.75 9.758 1 94.12 270 LYS B CA 1
ATOM 6495 C C . LYS B 1 270 ? -1.535 26.859 9.641 1 94.12 270 LYS B C 1
ATOM 6497 O O . LYS B 1 270 ? -2.238 25.844 9.734 1 94.12 270 LYS B O 1
ATOM 6502 N N . SER B 1 271 ? -2.076 28.031 9.523 1 93.75 271 SER B N 1
ATOM 6503 C CA . SER B 1 271 ? -3.484 28.375 9.328 1 93.75 271 SER B CA 1
ATOM 6504 C C . SER B 1 271 ? -4.266 28.266 10.641 1 93.75 271 SER B C 1
ATOM 6506 O O . SER B 1 271 ? -5.438 28.641 10.703 1 93.75 271 SER B O 1
ATOM 6508 N N . LEU B 1 272 ? -3.607 27.75 11.695 1 96.31 272 LEU B N 1
ATOM 6509 C CA . LEU B 1 272 ? -4.258 27.734 13 1 96.31 272 LEU B CA 1
ATOM 6510 C C . LEU B 1 272 ? -4.492 29.156 13.508 1 96.31 272 LEU B C 1
ATOM 6512 O O . LEU B 1 272 ? -5.527 29.438 14.109 1 96.31 272 LEU B O 1
ATOM 6516 N N . LEU B 1 273 ? -3.537 30 13.305 1 97.56 273 LEU B N 1
ATOM 6517 C CA . LEU B 1 273 ? -3.635 31.422 13.617 1 97.56 273 LEU B CA 1
ATOM 6518 C C . LEU B 1 273 ? -4.086 32.219 12.398 1 97.56 273 LEU B C 1
ATOM 6520 O O . LEU B 1 273 ? -4.066 31.703 11.273 1 97.56 273 LEU B O 1
ATOM 6524 N N . ASP B 1 274 ? -4.637 33.375 12.641 1 96.94 274 ASP B N 1
ATOM 6525 C CA . ASP B 1 274 ? -4.793 34.344 11.539 1 96.94 274 ASP B CA 1
ATOM 6526 C C . ASP B 1 274 ? -3.445 34.938 11.133 1 96.94 274 ASP B C 1
ATOM 6528 O O . ASP B 1 274 ? -2.922 35.812 11.812 1 96.94 274 ASP B O 1
ATOM 6532 N N . GLU B 1 275 ? -2.938 34.469 10.016 1 96 275 GLU B N 1
ATOM 6533 C CA . GLU B 1 275 ? -1.569 34.812 9.625 1 96 275 GLU B CA 1
ATOM 6534 C C . GLU B 1 275 ? -1.498 36.188 8.992 1 96 275 GLU B C 1
ATOM 6536 O O . GLU B 1 275 ? -0.412 36.688 8.664 1 96 275 GLU B O 1
ATOM 6541 N N . GLN B 1 276 ? -2.662 36.812 8.852 1 93.94 276 GLN B N 1
ATOM 6542 C CA . GLN B 1 276 ? -2.709 38.188 8.359 1 93.94 276 GLN B CA 1
ATOM 6543 C C . GLN B 1 276 ? -2.84 39.188 9.508 1 93.94 276 GLN B C 1
ATOM 6545 O O . GLN B 1 276 ? -2.736 40.406 9.297 1 93.94 276 GLN B O 1
ATOM 6550 N N . ASP B 1 277 ? -3.057 38.688 10.719 1 95.06 277 ASP B N 1
ATOM 6551 C CA . ASP B 1 277 ? -3.227 39.531 11.898 1 95.06 277 ASP B CA 1
ATOM 6552 C C . ASP B 1 277 ? -1.891 40.125 12.352 1 95.06 277 ASP B C 1
ATOM 6554 O O . ASP B 1 277 ? -0.859 39.438 12.289 1 95.06 277 ASP B O 1
ATOM 6558 N N . PRO B 1 278 ? -1.908 41.281 12.875 1 94.25 278 PRO B N 1
ATOM 6559 C CA . PRO B 1 278 ? -0.673 41.906 13.359 1 94.25 278 PRO B CA 1
ATOM 6560 C C . PRO B 1 278 ? -0.003 41.125 14.469 1 94.25 278 PRO B C 1
ATOM 6562 O O . PRO B 1 278 ? 1.196 41.281 14.719 1 94.25 278 PRO B O 1
ATOM 6565 N N . SER B 1 279 ? -0.745 40.312 15.117 1 95.81 279 SER B N 1
ATOM 6566 C CA . SER B 1 279 ? -0.195 39.5 16.188 1 95.81 279 SER B CA 1
ATOM 6567 C C . SER B 1 279 ? 0.648 38.344 15.648 1 95.81 279 SER B C 1
ATOM 6569 O O . SER B 1 279 ? 1.404 37.719 16.391 1 95.81 279 SER B O 1
ATOM 6571 N N . PHE B 1 280 ? 0.585 38.125 14.414 1 96.69 280 PHE B N 1
ATOM 6572 C CA . PHE B 1 280 ? 1.225 36.938 13.844 1 96.69 280 PHE B CA 1
ATOM 6573 C C . PHE B 1 280 ? 2.732 37.125 13.742 1 96.69 280 PHE B C 1
ATOM 6575 O O . PHE B 1 280 ? 3.201 38.094 13.117 1 96.69 280 PHE B O 1
ATOM 6582 N N . GLY B 1 281 ? 3.463 36.188 14.359 1 96.75 281 GLY B N 1
ATOM 6583 C CA . GLY B 1 281 ? 4.914 36.312 14.406 1 96.75 281 GLY B CA 1
ATOM 6584 C C . GLY B 1 281 ? 5.613 35.344 13.469 1 96.75 281 GLY B C 1
ATOM 6585 O O . GLY B 1 281 ? 6.844 35.312 13.414 1 96.75 281 GLY B O 1
ATOM 6586 N N . GLY B 1 282 ? 4.848 34.531 12.695 1 96.06 282 GLY B N 1
ATOM 6587 C CA . GLY B 1 282 ? 5.453 33.625 11.742 1 96.06 282 GLY B CA 1
ATOM 6588 C C . GLY B 1 282 ? 5.418 32.188 12.195 1 96.06 282 GLY B C 1
ATOM 6589 O O . GLY B 1 282 ? 4.836 31.859 13.234 1 96.06 282 GLY B O 1
ATOM 6590 N N . ALA B 1 283 ? 5.945 31.328 11.352 1 95.38 283 ALA B N 1
ATOM 6591 C CA . ALA B 1 283 ? 6.078 29.906 11.648 1 95.38 283 ALA B CA 1
ATOM 6592 C C . ALA B 1 283 ? 7.434 29.594 12.281 1 95.38 283 ALA B C 1
ATOM 6594 O O . ALA B 1 283 ? 8.469 29.688 11.617 1 95.38 283 ALA B O 1
ATOM 6595 N N . TYR B 1 284 ? 7.406 29.219 13.539 1 95.62 284 TYR B N 1
ATOM 6596 C CA . TYR B 1 284 ? 8.633 28.938 14.273 1 95.62 284 TYR B CA 1
ATOM 6597 C C . TYR B 1 284 ? 8.914 27.438 14.305 1 95.62 284 TYR B C 1
ATOM 6599 O O . TYR B 1 284 ? 8.07 26.656 14.734 1 95.62 284 TYR B O 1
ATOM 6607 N N . GLY B 1 285 ? 10.023 27.031 13.82 1 92 285 GLY B N 1
ATOM 6608 C CA . GLY B 1 285 ? 10.461 25.641 13.797 1 92 285 GLY B CA 1
ATOM 6609 C C . GLY B 1 285 ? 11.953 25.484 14.023 1 92 285 GLY B C 1
ATOM 6610 O O . GLY B 1 285 ? 12.625 24.766 13.281 1 92 285 GLY B O 1
ATOM 6611 N N . GLY B 1 286 ? 12.391 26.219 15.023 1 91.69 286 GLY B N 1
ATOM 6612 C CA . GLY B 1 286 ? 13.82 26.141 15.273 1 91.69 286 GLY B CA 1
ATOM 6613 C C . GLY B 1 286 ? 14.656 26.641 14.109 1 91.69 286 GLY B C 1
ATOM 6614 O O . GLY B 1 286 ? 14.438 27.734 13.602 1 91.69 286 GLY B O 1
ATOM 6615 N N . ASN B 1 287 ? 15.492 25.781 13.641 1 87.62 287 ASN B N 1
ATOM 6616 C CA . ASN B 1 287 ? 16.438 26.156 12.594 1 87.62 287 ASN B CA 1
ATOM 6617 C C . ASN B 1 287 ? 15.766 26.281 11.234 1 87.62 287 ASN B C 1
ATOM 6619 O O . ASN B 1 287 ? 16.344 26.828 10.297 1 87.62 287 ASN B O 1
ATOM 6623 N N . MET B 1 288 ? 14.609 25.906 11.164 1 86.94 288 MET B N 1
ATOM 6624 C CA . MET B 1 288 ? 13.883 25.984 9.898 1 86.94 288 MET B CA 1
ATOM 6625 C C . MET B 1 288 ? 13.195 27.344 9.75 1 86.94 288 MET B C 1
ATOM 6627 O O . MET B 1 288 ? 12.766 27.703 8.656 1 86.94 288 MET B O 1
ATOM 6631 N N . SER B 1 289 ? 13.281 28.172 10.781 1 90.81 289 SER B N 1
ATOM 6632 C CA . SER B 1 289 ? 12.523 29.406 10.828 1 90.81 289 SER B CA 1
ATOM 6633 C C . SER B 1 289 ? 13.203 30.5 10 1 90.81 289 SER B C 1
ATOM 6635 O O . SER B 1 289 ? 14.422 30.484 9.82 1 90.81 289 SER B O 1
ATOM 6637 N N . VAL B 1 290 ? 12.328 31.328 9.477 1 91.62 290 VAL B N 1
ATOM 6638 C CA . VAL B 1 290 ? 12.859 32.594 9 1 91.62 290 VAL B CA 1
ATOM 6639 C C . VAL B 1 290 ? 13.562 33.312 10.141 1 91.62 290 VAL B C 1
ATOM 6641 O O . VAL B 1 290 ? 13.086 33.312 11.281 1 91.62 290 VAL B O 1
ATOM 6644 N N . ASP B 1 291 ? 14.602 34.031 9.852 1 92.75 291 ASP B N 1
ATOM 6645 C CA . ASP B 1 291 ? 15.461 34.625 10.875 1 92.75 291 ASP B CA 1
ATOM 6646 C C . ASP B 1 291 ? 14.68 35.594 11.758 1 92.75 291 ASP B C 1
ATOM 6648 O O . ASP B 1 291 ? 14.812 35.562 12.984 1 92.75 291 ASP B O 1
ATOM 6652 N N . ALA B 1 292 ? 13.898 36.375 11.156 1 94.88 292 ALA B N 1
ATOM 6653 C CA . ALA B 1 292 ? 13.141 37.375 11.914 1 94.88 292 ALA B CA 1
ATOM 6654 C C . ALA B 1 292 ? 12.133 36.719 12.844 1 94.88 292 ALA B C 1
ATOM 6656 O O . ALA B 1 292 ? 11.906 37.156 13.961 1 94.88 292 ALA B O 1
ATOM 6657 N N . CYS B 1 293 ? 11.539 35.719 12.359 1 95.25 293 CYS B N 1
ATOM 6658 C CA . CYS B 1 293 ? 10.602 34.938 13.164 1 95.25 293 CYS B CA 1
ATOM 6659 C C . CYS B 1 293 ? 11.305 34.281 14.352 1 95.25 293 CYS B C 1
ATOM 6661 O O . CYS B 1 293 ? 10.836 34.406 15.484 1 95.25 293 CYS B O 1
ATOM 6663 N N . ALA B 1 294 ? 12.453 33.656 14.102 1 94.81 294 ALA B N 1
ATOM 6664 C CA . ALA B 1 294 ? 13.219 33 15.156 1 94.81 294 ALA B CA 1
ATOM 6665 C C . ALA B 1 294 ? 13.68 34.031 16.203 1 94.81 294 ALA B C 1
ATOM 6667 O O . ALA B 1 294 ? 13.578 33.75 17.406 1 94.81 294 ALA B O 1
ATOM 6668 N N . ALA B 1 295 ? 14.164 35.125 15.773 1 95.56 295 ALA B N 1
ATOM 6669 C CA . ALA B 1 295 ? 14.68 36.156 16.672 1 95.56 295 ALA B CA 1
ATOM 6670 C C . ALA B 1 295 ? 13.578 36.688 17.594 1 95.56 295 ALA B C 1
ATOM 6672 O O . ALA B 1 295 ? 13.789 36.844 18.797 1 95.56 295 ALA B O 1
ATOM 6673 N N . GLU B 1 296 ? 12.461 36.906 17.016 1 95.88 296 GLU B N 1
ATOM 6674 C CA . GLU B 1 296 ? 11.344 37.438 17.797 1 95.88 296 GLU B CA 1
ATOM 6675 C C . GLU B 1 296 ? 10.859 36.375 18.812 1 95.88 296 GLU B C 1
ATOM 6677 O O . GLU B 1 296 ? 10.633 36.719 19.984 1 95.88 296 GLU B O 1
ATOM 6682 N N . PHE B 1 297 ? 10.688 35.219 18.391 1 96.62 297 PHE B N 1
ATOM 6683 C CA . PHE B 1 297 ? 10.211 34.156 19.266 1 96.62 297 PHE B CA 1
ATOM 6684 C C . PHE B 1 297 ? 11.188 33.906 20.422 1 96.62 297 PHE B C 1
ATOM 6686 O O . PHE B 1 297 ? 10.781 33.781 21.578 1 96.62 297 PHE B O 1
ATOM 6693 N N . GLU B 1 298 ? 12.43 33.844 20.109 1 96.5 298 GLU B N 1
ATOM 6694 C CA . GLU B 1 298 ? 13.453 33.469 21.078 1 96.5 298 GLU B CA 1
ATOM 6695 C C . GLU B 1 298 ? 13.742 34.594 22.047 1 96.5 298 GLU B C 1
ATOM 6697 O O . GLU B 1 298 ? 14.375 34.375 23.094 1 96.5 298 GLU B O 1
ATOM 6702 N N . ALA B 1 299 ? 13.266 35.688 21.797 1 95.31 299 ALA B N 1
ATOM 6703 C CA . ALA B 1 299 ? 13.383 36.812 22.703 1 95.31 299 ALA B CA 1
ATOM 6704 C C . ALA B 1 299 ? 12.305 36.781 23.781 1 95.31 299 ALA B C 1
ATOM 6706 O O . ALA B 1 299 ? 12.391 37.5 24.781 1 95.31 299 ALA B O 1
ATOM 6707 N N . ALA B 1 300 ? 11.352 35.906 23.609 1 96.31 300 ALA B N 1
ATOM 6708 C CA . ALA B 1 300 ? 10.266 35.781 24.578 1 96.31 300 ALA B CA 1
ATOM 6709 C C . ALA B 1 300 ? 10.781 35.281 25.922 1 96.31 300 ALA B C 1
ATOM 6711 O O . ALA B 1 300 ? 11.711 34.469 25.969 1 96.31 300 ALA B O 1
ATOM 6712 N N . ASP B 1 301 ? 10.164 35.75 27.016 1 96.56 301 ASP B N 1
ATOM 6713 C CA . ASP B 1 301 ? 10.539 35.281 28.359 1 96.56 301 ASP B CA 1
ATOM 6714 C C . ASP B 1 301 ? 9.477 34.375 28.938 1 96.56 301 ASP B C 1
ATOM 6716 O O . ASP B 1 301 ? 9.648 33.812 30.031 1 96.56 301 ASP B O 1
ATOM 6720 N N . PHE B 1 302 ? 8.375 34.188 28.234 1 96.69 302 PHE B N 1
ATOM 6721 C CA . PHE B 1 302 ? 7.297 33.281 28.594 1 96.69 302 PHE B CA 1
ATOM 6722 C C . PHE B 1 302 ? 6.578 32.781 27.344 1 96.69 302 PHE B C 1
ATOM 6724 O O . PHE B 1 302 ? 6.246 33.562 26.453 1 96.69 302 PHE B O 1
ATOM 6731 N N . VAL B 1 303 ? 6.367 31.406 27.25 1 97.75 303 VAL B N 1
ATOM 6732 C CA . VAL B 1 303 ? 5.707 30.828 26.094 1 97.75 303 VAL B CA 1
ATOM 6733 C C . VAL B 1 303 ? 4.523 29.969 26.547 1 97.75 303 VAL B C 1
ATOM 6735 O O . VAL B 1 303 ? 4.676 29.078 27.375 1 97.75 303 VAL B O 1
ATOM 6738 N N . LEU B 1 304 ? 3.35 30.297 26.078 1 97.69 304 LEU B N 1
ATOM 6739 C CA . LEU B 1 304 ? 2.199 29.406 26.156 1 97.69 304 LEU B CA 1
ATOM 6740 C C . LEU B 1 304 ? 2.141 28.5 24.938 1 97.69 304 LEU B C 1
ATOM 6742 O O . LEU B 1 304 ? 1.57 28.859 23.906 1 97.69 304 LEU B O 1
ATOM 6746 N N . TRP B 1 305 ? 2.662 27.297 25.047 1 97.56 305 TRP B N 1
ATOM 6747 C CA . TRP B 1 305 ? 2.717 26.312 23.969 1 97.56 305 TRP B CA 1
ATOM 6748 C C . TRP B 1 305 ? 1.473 25.438 23.969 1 97.56 305 TRP B C 1
ATOM 6750 O O . TRP B 1 305 ? 1.381 24.484 24.75 1 97.56 305 TRP B O 1
ATOM 6760 N N . ILE B 1 306 ? 0.56 25.719 23.047 1 97.69 306 ILE B N 1
ATOM 6761 C CA . ILE B 1 306 ? -0.747 25.078 23.031 1 97.69 306 ILE B CA 1
ATOM 6762 C C . ILE B 1 306 ? -0.757 23.953 21.984 1 97.69 306 ILE B C 1
ATOM 6764 O O . ILE B 1 306 ? -0.669 24.219 20.797 1 97.69 306 ILE B O 1
ATOM 6768 N N . GLY B 1 307 ? -0.904 22.719 22.453 1 95.38 307 GLY B N 1
ATOM 6769 C CA . GLY B 1 307 ? -0.974 21.578 21.562 1 95.38 307 GLY B CA 1
ATOM 6770 C C . GLY B 1 307 ? 0.372 21.203 20.969 1 95.38 307 GLY B C 1
ATOM 6771 O O . GLY B 1 307 ? 0.508 21.062 19.75 1 95.38 307 GLY B O 1
ATOM 6772 N N . ALA B 1 308 ? 1.309 20.906 21.75 1 91.31 308 ALA B N 1
ATOM 6773 C CA . ALA B 1 308 ? 2.703 20.734 21.344 1 91.31 308 ALA B CA 1
ATOM 6774 C C . ALA B 1 308 ? 2.908 19.391 20.656 1 91.31 308 ALA B C 1
ATOM 6776 O O . ALA B 1 308 ? 2.426 18.359 21.125 1 91.31 308 ALA B O 1
ATOM 6777 N N . MET B 1 309 ? 3.502 19.422 19.531 1 89.75 309 MET B N 1
ATOM 6778 C CA . MET B 1 309 ? 4.012 18.266 18.797 1 89.75 309 MET B CA 1
ATOM 6779 C C . MET B 1 309 ? 5.516 18.375 18.578 1 89.75 309 MET B C 1
ATOM 6781 O O . MET B 1 309 ? 5.961 19.047 17.641 1 89.75 309 MET B O 1
ATOM 6785 N N . LYS B 1 310 ? 6.309 17.625 19.312 1 87.44 310 LYS B N 1
ATOM 6786 C CA . LYS B 1 310 ? 7.75 17.844 19.375 1 87.44 310 LYS B CA 1
ATOM 6787 C C . LYS B 1 310 ? 8.5 16.781 18.547 1 87.44 310 LYS B C 1
ATOM 6789 O O . LYS B 1 310 ? 9.398 16.125 19.062 1 87.44 310 LYS B O 1
ATOM 6794 N N . SER B 1 311 ? 8.203 16.75 17.344 1 87.75 311 SER B N 1
ATOM 6795 C CA . SER B 1 311 ? 8.938 15.867 16.438 1 87.75 311 SER B CA 1
ATOM 6796 C C . SER B 1 311 ? 10.141 16.578 15.836 1 87.75 311 SER B C 1
ATOM 6798 O O . SER B 1 311 ? 10.234 17.812 15.883 1 87.75 311 SER B O 1
ATOM 6800 N N . ASP B 1 312 ? 11 15.75 15.258 1 88.31 312 ASP B N 1
ATOM 6801 C CA . ASP B 1 312 ? 12.203 16.297 14.625 1 88.31 312 ASP B CA 1
ATOM 6802 C C . ASP B 1 312 ? 11.844 17.25 13.5 1 88.31 312 ASP B C 1
ATOM 6804 O O . ASP B 1 312 ? 12.406 18.359 13.406 1 88.31 312 ASP B O 1
ATOM 6808 N N . THR B 1 313 ? 10.891 16.953 12.75 1 83.94 313 THR B N 1
ATOM 6809 C CA . THR B 1 313 ? 10.539 17.766 11.586 1 83.94 313 THR B CA 1
ATOM 6810 C C . THR B 1 313 ? 9.852 19.062 12.023 1 83.94 313 THR B C 1
ATOM 6812 O O . THR B 1 313 ? 10.078 20.125 11.438 1 83.94 313 THR B O 1
ATOM 6815 N N . ASN B 1 314 ? 9.062 18.953 13.023 1 87.44 314 ASN B N 1
ATOM 6816 C CA . ASN B 1 314 ? 8.305 20.109 13.492 1 87.44 314 ASN B CA 1
ATOM 6817 C C . ASN B 1 314 ? 9.188 21.078 14.281 1 87.44 314 ASN B C 1
ATOM 6819 O O . ASN B 1 314 ? 8.93 22.281 14.312 1 87.44 314 ASN B O 1
ATOM 6823 N N . THR B 1 315 ? 10.258 20.578 14.875 1 88.81 315 THR B N 1
ATOM 6824 C CA . THR B 1 315 ? 11.086 21.375 15.773 1 88.81 315 THR B CA 1
ATOM 6825 C C . THR B 1 315 ? 12.422 21.703 15.125 1 88.81 315 THR B C 1
ATOM 6827 O O . THR B 1 315 ? 13.359 22.141 15.805 1 88.81 315 THR B O 1
ATOM 6830 N N . GLY B 1 316 ? 12.453 21.422 13.844 1 88.19 316 GLY B N 1
ATOM 6831 C CA . GLY B 1 316 ? 13.734 21.656 13.203 1 88.19 316 GLY B CA 1
ATOM 6832 C C . GLY B 1 316 ? 14.852 20.797 13.766 1 88.19 316 GLY B C 1
ATOM 6833 O O . GLY B 1 316 ? 15.906 21.312 14.141 1 88.19 316 GLY B O 1
ATOM 6834 N N . ARG B 1 317 ? 14.594 19.531 13.836 1 87.44 317 ARG B N 1
ATOM 6835 C CA . ARG B 1 317 ? 15.523 18.547 14.375 1 87.44 317 ARG B CA 1
ATOM 6836 C C . ARG B 1 317 ? 15.883 18.875 15.82 1 87.44 317 ARG B C 1
ATOM 6838 O O . ARG B 1 317 ? 17.062 18.938 16.172 1 87.44 317 ARG B O 1
ATOM 6845 N N . PHE B 1 318 ? 14.938 19.234 16.562 1 87.5 318 PHE B N 1
ATOM 6846 C CA . PHE B 1 318 ? 15.008 19.453 18 1 87.5 318 PHE B CA 1
ATOM 6847 C C . PHE B 1 318 ? 15.844 20.672 18.328 1 87.5 318 PHE B C 1
ATOM 6849 O O . PHE B 1 318 ? 16.531 20.719 19.359 1 87.5 318 PHE B O 1
ATOM 6856 N N . SER B 1 319 ? 15.758 21.688 17.469 1 89.25 319 SER B N 1
ATOM 6857 C CA . SER B 1 319 ? 16.578 22.891 17.656 1 89.25 319 SER B CA 1
ATOM 6858 C C . SER B 1 319 ? 15.758 24.031 18.25 1 89.25 319 SER B C 1
ATOM 6860 O O . SER B 1 319 ? 16.266 25.141 18.406 1 89.25 319 SER B O 1
ATOM 6862 N N . MET B 1 320 ? 14.523 23.75 18.578 1 92.38 320 MET B N 1
ATOM 6863 C CA . MET B 1 320 ? 13.695 24.797 19.172 1 92.38 320 MET B CA 1
ATOM 6864 C C . MET B 1 320 ? 14.281 25.25 20.5 1 92.38 320 MET B C 1
ATOM 6866 O O . MET B 1 320 ? 14.766 24.453 21.297 1 92.38 320 MET B O 1
ATOM 6870 N N . ARG B 1 321 ? 14.25 26.516 20.641 1 93.06 321 ARG B N 1
ATOM 6871 C CA . ARG B 1 321 ? 14.672 27.125 21.891 1 93.06 321 ARG B CA 1
ATOM 6872 C C . ARG B 1 321 ? 13.492 27.781 22.609 1 93.06 321 ARG B C 1
ATOM 6874 O O . ARG B 1 321 ? 13.094 28.891 22.266 1 93.06 321 ARG B O 1
ATOM 6881 N N . VAL B 1 322 ? 13.031 27.125 23.578 1 92.31 322 VAL B N 1
ATOM 6882 C CA . VAL B 1 322 ? 11.898 27.609 24.375 1 92.31 322 VAL B CA 1
ATOM 6883 C C . VAL B 1 322 ? 12.383 27.984 25.781 1 92.31 322 VAL B C 1
ATOM 6885 O O . VAL B 1 322 ? 13.156 27.25 26.391 1 92.31 322 VAL B O 1
ATOM 6888 N N . PRO B 1 323 ? 12.016 29.156 26.203 1 92.12 323 PRO B N 1
ATOM 6889 C CA . PRO B 1 323 ? 12.461 29.562 27.547 1 92.12 323 PRO B CA 1
ATOM 6890 C C . PRO B 1 323 ? 11.977 28.609 28.641 1 92.12 323 PRO B C 1
ATOM 6892 O O . PRO B 1 323 ? 10.969 27.922 28.469 1 92.12 323 PRO B O 1
ATOM 6895 N N . ALA B 1 324 ? 12.656 28.672 29.734 1 87.31 324 ALA B N 1
ATOM 6896 C CA . ALA B 1 324 ? 12.359 27.781 30.859 1 87.31 324 ALA B CA 1
ATOM 6897 C C . ALA B 1 324 ? 10.961 28.062 31.406 1 87.31 324 ALA B C 1
ATOM 6899 O O . ALA B 1 324 ? 10.266 27.125 31.844 1 87.31 324 ALA B O 1
ATOM 6900 N N . CYS B 1 325 ? 10.656 29.312 31.359 1 89.81 325 CYS B N 1
ATOM 6901 C CA . CYS B 1 325 ? 9.312 29.656 31.828 1 89.81 325 CYS B CA 1
ATOM 6902 C C . CYS B 1 325 ? 8.289 29.469 30.719 1 89.81 325 CYS B C 1
ATOM 6904 O O . CYS B 1 325 ? 7.918 30.422 30.031 1 89.81 325 CYS B O 1
ATOM 6906 N N . SER B 1 326 ? 7.93 28.281 30.484 1 95.06 326 SER B N 1
ATOM 6907 C CA . SER B 1 326 ? 6.965 27.953 29.438 1 95.06 326 SER B CA 1
ATOM 6908 C C . SER B 1 326 ? 5.898 26.984 29.953 1 95.06 326 SER B C 1
ATOM 6910 O O . SER B 1 326 ? 6.09 26.328 30.984 1 95.06 326 SER B O 1
ATOM 6912 N N . VAL B 1 327 ? 4.82 27.062 29.344 1 97.19 327 VAL B N 1
ATOM 6913 C CA . VAL B 1 327 ? 3.707 26.156 29.578 1 97.19 327 VAL B CA 1
ATOM 6914 C C . VAL B 1 327 ? 3.471 25.297 28.328 1 97.19 327 VAL B C 1
ATOM 6916 O O . VAL B 1 327 ? 3.369 25.812 27.219 1 97.19 327 VAL B O 1
ATOM 6919 N N . GLU B 1 328 ? 3.449 24 28.484 1 96.56 328 GLU B N 1
ATOM 6920 C CA . GLU B 1 328 ? 3.047 23.062 27.422 1 96.56 328 GLU B CA 1
ATOM 6921 C C . GLU B 1 328 ? 1.685 22.453 27.734 1 96.56 328 GLU B C 1
ATOM 6923 O O . GLU B 1 328 ? 1.479 21.875 28.797 1 96.56 328 GLU B O 1
ATOM 6928 N N . MET B 1 329 ? 0.814 22.562 26.828 1 96.12 329 MET B N 1
ATOM 6929 C CA . MET B 1 329 ? -0.526 22.031 27.031 1 96.12 329 MET B CA 1
ATOM 6930 C C . MET B 1 329 ? -0.803 20.891 26.047 1 96.12 329 MET B C 1
ATOM 6932 O O . MET B 1 329 ? -0.484 20.984 24.859 1 96.12 329 MET B O 1
ATOM 6936 N N . TYR B 1 330 ? -1.377 19.844 26.547 1 92.38 330 TYR B N 1
ATOM 6937 C CA . TYR B 1 330 ? -1.807 18.672 25.781 1 92.38 330 TYR B CA 1
ATOM 6938 C C . TYR B 1 330 ? -3.26 18.328 26.078 1 92.38 330 TYR B C 1
ATOM 6940 O O . TYR B 1 330 ? -3.967 19.109 26.734 1 92.38 330 TYR B O 1
ATOM 6948 N N . VAL B 1 331 ? -3.705 17.25 25.516 1 89.06 331 VAL B N 1
ATOM 6949 C CA . VAL B 1 331 ? -5.098 16.859 25.719 1 89.06 331 VAL B CA 1
ATOM 6950 C C . VAL B 1 331 ? -5.23 16.094 27.047 1 89.06 331 VAL B C 1
ATOM 6952 O O . VAL B 1 331 ? -6.332 15.969 27.578 1 89.06 331 VAL B O 1
ATOM 6955 N N . ASP B 1 332 ? -4.086 15.711 27.625 1 87.75 332 ASP B N 1
ATOM 6956 C CA . ASP B 1 332 ? -4.191 14.891 28.828 1 87.75 332 ASP B CA 1
ATOM 6957 C C . ASP B 1 332 ? -3.201 15.359 29.891 1 87.75 332 ASP B C 1
ATOM 6959 O O . ASP B 1 332 ? -3.115 14.758 30.969 1 87.75 332 ASP B O 1
ATOM 6963 N N . ASN B 1 333 ? -2.502 16.375 29.578 1 91.5 333 ASN B N 1
ATOM 6964 C CA . ASN B 1 333 ? -1.474 16.844 30.484 1 91.5 333 ASN B CA 1
ATOM 6965 C C . ASN B 1 333 ? -1.096 18.297 30.203 1 91.5 333 ASN B C 1
ATOM 6967 O O . ASN B 1 333 ? -1.242 18.781 29.078 1 91.5 333 ASN B O 1
ATOM 6971 N N . THR B 1 334 ? -0.684 18.953 31.234 1 95.44 334 THR B N 1
ATOM 6972 C CA . THR B 1 334 ? -0.086 20.281 31.125 1 95.44 334 THR B CA 1
ATOM 6973 C C . THR B 1 334 ? 1.225 20.359 31.891 1 95.44 334 THR B C 1
ATOM 6975 O O . THR B 1 334 ? 1.323 19.828 33 1 95.44 334 THR B O 1
ATOM 6978 N N . LYS B 1 335 ? 2.199 20.938 31.281 1 95.5 335 LYS B N 1
ATOM 6979 C CA . LYS B 1 335 ? 3.49 21.156 31.922 1 95.5 335 LYS B CA 1
ATOM 6980 C C . LYS B 1 335 ? 3.775 22.641 32.125 1 95.5 335 LYS B C 1
ATOM 6982 O O . LYS B 1 335 ? 3.639 23.422 31.188 1 95.5 335 LYS B O 1
ATOM 6987 N N . ILE B 1 336 ? 4.117 23.031 33.344 1 94.62 336 ILE B N 1
ATOM 6988 C CA . ILE B 1 336 ? 4.555 24.375 33.656 1 94.62 336 ILE B CA 1
ATOM 6989 C C . ILE B 1 336 ? 5.973 24.344 34.219 1 94.62 336 ILE B C 1
ATOM 6991 O O . ILE B 1 336 ? 6.172 23.953 35.375 1 94.62 336 ILE B O 1
ATOM 6995 N N . GLY B 1 337 ? 6.867 24.781 33.406 1 90.44 337 GLY B N 1
ATOM 6996 C CA . GLY B 1 337 ? 8.25 24.547 33.781 1 90.44 337 GLY B CA 1
ATOM 6997 C C . GLY B 1 337 ? 8.57 23.094 34.031 1 90.44 337 GLY B C 1
ATOM 6998 O O . GLY B 1 337 ? 8.359 22.25 33.156 1 90.44 337 GLY B O 1
ATOM 6999 N N . ALA B 1 338 ? 8.914 22.766 35.219 1 89.06 338 ALA B N 1
ATOM 7000 C CA . ALA B 1 338 ? 9.266 21.391 35.562 1 89.06 338 ALA B CA 1
ATOM 7001 C C . ALA B 1 338 ? 8.07 20.641 36.156 1 89.06 338 ALA B C 1
ATOM 7003 O O . ALA B 1 338 ? 8.094 19.422 36.281 1 89.06 338 ALA B O 1
ATOM 7004 N N . ALA B 1 339 ? 7 21.344 36.375 1 91.38 339 ALA B N 1
ATOM 7005 C CA . ALA B 1 339 ? 5.82 20.734 36.969 1 91.38 339 ALA B CA 1
ATOM 7006 C C . ALA B 1 339 ? 4.906 20.125 35.906 1 91.38 339 ALA B C 1
ATOM 7008 O O . ALA B 1 339 ? 4.719 20.703 34.844 1 91.38 339 ALA B O 1
ATOM 7009 N N . GLU B 1 340 ? 4.449 18.969 36.25 1 92.81 340 GLU B N 1
ATOM 7010 C CA . GLU B 1 340 ? 3.498 18.281 35.375 1 92.81 340 GLU B CA 1
ATOM 7011 C C . GLU B 1 340 ? 2.139 18.125 36.062 1 92.81 340 GLU B C 1
ATOM 7013 O O . GLU B 1 340 ? 2.064 17.828 37.25 1 92.81 340 GLU B O 1
ATOM 7018 N N . TYR B 1 341 ? 1.104 18.406 35.281 1 92.31 341 TYR B N 1
ATOM 7019 C CA . TYR B 1 341 ? -0.274 18.281 35.75 1 92.31 341 TYR B CA 1
ATOM 7020 C C . TYR B 1 341 ? -1.046 17.281 34.906 1 92.31 341 TYR B C 1
ATOM 7022 O O . TYR B 1 341 ? -1.749 17.656 33.969 1 92.31 341 TYR B O 1
ATOM 7030 N N . PRO B 1 342 ? -0.926 15.977 35.25 1 89.12 342 PRO B N 1
ATOM 7031 C CA . PRO B 1 342 ? -1.63 14.945 34.5 1 89.12 342 PRO B CA 1
ATOM 7032 C C . PRO B 1 342 ? -3.148 15.086 34.562 1 89.12 342 PRO B C 1
ATOM 7034 O O . PRO B 1 342 ? -3.676 15.578 35.562 1 89.12 342 PRO B O 1
ATOM 7037 N N . GLY B 1 343 ? -3.799 14.719 33.562 1 85.56 343 GLY B N 1
ATOM 7038 C CA . GLY B 1 343 ? -5.254 14.711 33.562 1 85.56 343 GLY B CA 1
ATOM 7039 C C . GLY B 1 343 ? -5.852 16.062 33.188 1 85.56 343 GLY B C 1
ATOM 7040 O O . GLY B 1 343 ? -7.074 16.234 33.219 1 85.56 343 GLY B O 1
ATOM 7041 N N . THR B 1 344 ? -5.02 17.016 32.875 1 91.06 344 THR B N 1
ATOM 7042 C CA . THR B 1 344 ? -5.504 18.312 32.438 1 91.06 344 THR B CA 1
ATOM 7043 C C . THR B 1 344 ? -5.633 18.359 30.922 1 91.06 344 THR B C 1
ATOM 7045 O O . THR B 1 344 ? -4.809 17.781 30.203 1 91.06 344 THR B O 1
ATOM 7048 N N . ASP B 1 345 ? -6.719 19.016 30.469 1 92.12 345 ASP B N 1
ATOM 7049 C CA . ASP B 1 345 ? -7.098 19.062 29.062 1 92.12 345 ASP B CA 1
ATOM 7050 C C . ASP B 1 345 ? -7.062 20.5 28.531 1 92.12 345 ASP B C 1
ATOM 7052 O O . ASP B 1 345 ? -7.801 21.359 29.016 1 92.12 345 ASP B O 1
ATOM 7056 N N . MET B 1 346 ? -6.219 20.703 27.531 1 94.62 346 MET B N 1
ATOM 7057 C CA . MET B 1 346 ? -6.098 22.047 26.969 1 94.62 346 MET B CA 1
ATOM 7058 C C . MET B 1 346 ? -7.449 22.562 26.484 1 94.62 346 MET B C 1
ATOM 7060 O O . MET B 1 346 ? -7.68 23.766 26.438 1 94.62 346 MET B O 1
ATOM 7064 N N . ARG B 1 347 ? -8.484 21.766 26.188 1 92.75 347 ARG B N 1
ATOM 7065 C CA . ARG B 1 347 ? -9.805 22.141 25.688 1 92.75 347 ARG B CA 1
ATOM 7066 C C . ARG B 1 347 ? -10.641 22.766 26.797 1 92.75 347 ARG B C 1
ATOM 7068 O O . ARG B 1 347 ? -11.625 23.453 26.531 1 92.75 347 ARG B O 1
ATOM 7075 N N . ARG B 1 348 ? -10.141 22.516 27.906 1 92.75 348 ARG B N 1
ATOM 7076 C CA . ARG B 1 348 ? -10.773 23.156 29.062 1 92.75 348 ARG B CA 1
ATOM 7077 C C . ARG B 1 348 ? -10 24.375 29.516 1 92.75 348 ARG B C 1
ATOM 7079 O O . ARG B 1 348 ? -10.594 25.391 29.906 1 92.75 348 ARG B O 1
ATOM 7086 N N . ILE B 1 349 ? -8.734 24.312 29.438 1 95.31 349 ILE B N 1
ATOM 7087 C CA . ILE B 1 349 ? -7.855 25.344 29.969 1 95.31 349 ILE B CA 1
ATOM 7088 C C . ILE B 1 349 ? -7.887 26.578 29.078 1 95.31 349 ILE B C 1
ATOM 7090 O O . ILE B 1 349 ? -7.98 27.703 29.562 1 95.31 349 ILE B O 1
ATOM 7094 N N . VAL B 1 350 ? -7.844 26.406 27.75 1 96.62 350 VAL B N 1
ATOM 7095 C CA . VAL B 1 350 ? -7.676 27.5 26.797 1 96.62 350 VAL B CA 1
ATOM 7096 C C . VAL B 1 350 ? -8.883 28.422 26.859 1 96.62 350 VAL B C 1
ATOM 7098 O O . VAL B 1 350 ? -8.734 29.641 26.969 1 96.62 350 VAL B O 1
ATOM 7101 N N . PRO B 1 351 ? -10.141 27.891 26.875 1 94.38 351 PRO B N 1
ATOM 7102 C CA . PRO B 1 351 ? -11.289 28.781 27.016 1 94.38 351 PRO B CA 1
ATOM 7103 C C . PRO B 1 351 ? -11.281 29.578 28.328 1 94.38 351 PRO B C 1
ATOM 7105 O O . PRO B 1 351 ? -11.68 30.75 28.344 1 94.38 351 PRO B O 1
ATOM 7108 N N . GLU B 1 352 ? -10.852 28.938 29.359 1 95.06 352 GLU B N 1
ATOM 7109 C CA . GLU B 1 352 ? -10.75 29.625 30.641 1 95.06 352 GLU B CA 1
ATOM 7110 C C . GLU B 1 352 ? -9.711 30.734 30.594 1 95.06 352 GLU B C 1
ATOM 7112 O O . GLU B 1 352 ? -9.898 31.797 31.188 1 95.06 352 GLU B O 1
ATOM 7117 N N . LEU B 1 353 ? -8.633 30.469 29.953 1 97.38 353 LEU B N 1
ATOM 7118 C CA . LEU B 1 353 ? -7.559 31.453 29.828 1 97.38 353 LEU B CA 1
ATOM 7119 C C . LEU B 1 353 ? -8.016 32.656 29.016 1 97.38 353 LEU B C 1
ATOM 7121 O O . LEU B 1 353 ? -7.566 33.781 29.25 1 97.38 353 LEU B O 1
ATOM 7125 N N . VAL B 1 354 ? -8.883 32.438 27.984 1 97 354 VAL B N 1
ATOM 7126 C CA . VAL B 1 354 ? -9.414 33.531 27.188 1 97 354 VAL B CA 1
ATOM 7127 C C . VAL B 1 354 ? -10.078 34.562 28.109 1 97 354 VAL B C 1
ATOM 7129 O O . VAL B 1 354 ? -9.859 35.781 27.953 1 97 354 VAL B O 1
ATOM 7132 N N . LYS B 1 355 ? -10.781 34.156 29.047 1 94.44 355 LYS B N 1
ATOM 7133 C CA . LYS B 1 355 ? -11.484 35 29.984 1 94.44 355 LYS B CA 1
ATOM 7134 C C . LYS B 1 355 ? -10.516 35.688 30.938 1 94.44 355 LYS B C 1
ATOM 7136 O O . LYS B 1 355 ? -10.609 36.906 31.172 1 94.44 355 LYS B O 1
ATOM 7141 N N . ARG B 1 356 ? -9.625 35 31.406 1 95.56 356 ARG B N 1
ATOM 7142 C CA . ARG B 1 356 ? -8.773 35.469 32.5 1 95.56 356 ARG B CA 1
ATOM 7143 C C . ARG B 1 356 ? -7.652 36.344 31.984 1 95.56 356 ARG B C 1
ATOM 7145 O O . ARG B 1 356 ? -7.258 37.312 32.656 1 95.56 356 ARG B O 1
ATOM 7152 N N . LEU B 1 357 ? -7.102 36.031 30.906 1 95.31 357 LEU B N 1
ATOM 7153 C CA . LEU B 1 357 ? -5.977 36.812 30.391 1 95.31 357 LEU B CA 1
ATOM 7154 C C . LEU B 1 357 ? -6.445 38.156 29.828 1 95.31 357 LEU B C 1
ATOM 7156 O O . LEU B 1 357 ? -5.664 39.094 29.75 1 95.31 357 LEU B O 1
ATOM 7160 N N . GLY B 1 358 ? -7.715 38.188 29.391 1 90 358 GLY B N 1
ATOM 7161 C CA . GLY B 1 358 ? -8.273 39.469 28.984 1 90 358 GLY B CA 1
ATOM 7162 C C . GLY B 1 358 ? -8.141 40.562 30.062 1 90 358 GLY B C 1
ATOM 7163 O O . GLY B 1 358 ? -7.926 41.719 29.75 1 90 358 GLY B O 1
ATOM 7164 N N . GLY B 1 359 ? -8.211 40.188 31.266 1 87 359 GLY B N 1
ATOM 7165 C CA . GLY B 1 359 ? -8.141 41.094 32.375 1 87 359 GLY B CA 1
ATOM 7166 C C . GLY B 1 359 ? -6.73 41.594 32.688 1 87 359 GLY B C 1
ATOM 7167 O O . GLY B 1 359 ? -6.535 42.625 33.344 1 87 359 GLY B O 1
ATOM 7168 N N . VAL B 1 360 ? -5.777 40.844 32.188 1 88.94 360 VAL B N 1
ATOM 7169 C CA . VAL B 1 360 ? -4.383 41.188 32.469 1 88.94 360 VAL B CA 1
ATOM 7170 C C . VAL B 1 360 ? -3.625 41.281 31.141 1 88.94 360 VAL B C 1
ATOM 7172 O O . VAL B 1 360 ? -2.416 41.031 31.094 1 88.94 360 VAL B O 1
ATOM 7175 N N . ALA B 1 361 ? -4.316 41.625 30.172 1 87.94 361 ALA B N 1
ATOM 7176 C CA . ALA B 1 361 ? -3.756 41.719 28.828 1 87.94 361 ALA B CA 1
ATOM 7177 C C . ALA B 1 361 ? -2.576 42.688 28.781 1 87.94 361 ALA B C 1
ATOM 7179 O O . ALA B 1 361 ? -2.527 43.625 29.562 1 87.94 361 ALA B O 1
ATOM 7180 N N . LYS B 1 362 ? -1.736 42.312 27.906 1 88.31 362 LYS B N 1
ATOM 7181 C CA . LYS B 1 362 ? -0.651 43.281 27.703 1 88.31 362 LYS B CA 1
ATOM 7182 C C . LYS B 1 362 ? -1.145 44.531 26.984 1 88.31 362 LYS B C 1
ATOM 7184 O O . LYS B 1 362 ? -2.08 44.469 26.188 1 88.31 362 LYS B O 1
ATOM 7189 N N . THR B 1 363 ? -0.417 45.594 27.281 1 85.31 363 THR B N 1
ATOM 7190 C CA . THR B 1 363 ? -0.969 46.844 26.812 1 85.31 363 THR B CA 1
ATOM 7191 C C . THR B 1 363 ? -0.149 47.406 25.656 1 85.31 363 THR B C 1
ATOM 7193 O O . THR B 1 363 ? -0.615 48.281 24.922 1 85.31 363 THR B O 1
ATOM 7196 N N . ALA B 1 364 ? 0.984 46.875 25.547 1 84.44 364 ALA B N 1
ATOM 7197 C CA . ALA B 1 364 ? 1.833 47.344 24.469 1 84.44 364 ALA B CA 1
ATOM 7198 C C . ALA B 1 364 ? 1.22 47.031 23.094 1 84.44 364 ALA B C 1
ATOM 7200 O O . ALA B 1 364 ? 0.636 45.969 22.906 1 84.44 364 ALA B O 1
ATOM 7201 N N . ALA B 1 365 ? 1.299 48 22.234 1 81.31 365 ALA B N 1
ATOM 7202 C CA . ALA B 1 365 ? 0.817 47.781 20.859 1 81.31 365 ALA B CA 1
ATOM 7203 C C . ALA B 1 365 ? 1.594 46.656 20.188 1 81.31 365 ALA B C 1
ATOM 7205 O O . ALA B 1 365 ? 2.812 46.562 20.344 1 81.31 365 ALA B O 1
ATOM 7206 N N . LEU B 1 366 ? 0.823 45.875 19.531 1 86.19 366 LEU B N 1
ATOM 7207 C CA . LEU B 1 366 ? 1.451 44.812 18.734 1 86.19 366 LEU B CA 1
ATOM 7208 C C . LEU B 1 366 ? 2.061 45.375 17.469 1 86.19 366 LEU B C 1
ATOM 7210 O O . LEU B 1 366 ? 1.387 46.062 16.703 1 86.19 366 LEU B O 1
ATOM 7214 N N . LYS B 1 367 ? 3.293 45.219 17.281 1 85.94 367 LYS B N 1
ATOM 7215 C CA . LYS B 1 367 ? 4 45.688 16.094 1 85.94 367 LYS B CA 1
ATOM 7216 C C . LYS B 1 367 ? 4.277 44.531 15.125 1 85.94 367 LYS B C 1
ATOM 7218 O O . LYS B 1 367 ? 5.117 43.688 15.398 1 85.94 367 LYS B O 1
ATOM 7223 N N . PRO B 1 368 ? 3.533 44.656 14 1 86.69 368 PRO B N 1
ATOM 7224 C CA . PRO B 1 368 ? 3.826 43.594 13.016 1 86.69 368 PRO B CA 1
ATOM 7225 C C . PRO B 1 368 ? 5.258 43.656 12.484 1 86.69 368 PRO B C 1
ATOM 7227 O O . PRO B 1 368 ? 5.797 44.75 12.297 1 86.69 368 PRO B O 1
ATOM 7230 N N . ASN B 1 369 ? 5.867 42.562 12.398 1 87 369 ASN B N 1
ATOM 7231 C CA . ASN B 1 369 ? 7.141 42.406 11.703 1 87 369 ASN B CA 1
ATOM 7232 C C . ASN B 1 369 ? 6.957 41.812 10.32 1 87 369 ASN B C 1
ATOM 7234 O O . ASN B 1 369 ? 6.711 40.594 10.188 1 87 369 ASN B O 1
ATOM 7238 N N . PRO B 1 370 ? 7.105 42.594 9.289 1 84.31 370 PRO B N 1
ATOM 7239 C CA . PRO B 1 370 ? 6.844 42.094 7.938 1 84.31 370 PRO B CA 1
ATOM 7240 C C . PRO B 1 370 ? 7.859 41.031 7.492 1 84.31 370 PRO B C 1
ATOM 7242 O O . PRO B 1 370 ? 7.637 40.344 6.5 1 84.31 370 PRO B O 1
ATOM 7245 N N . ASP B 1 371 ? 8.93 40.906 8.234 1 88.62 371 ASP B N 1
ATOM 7246 C CA . ASP B 1 371 ? 10.016 40.031 7.801 1 88.62 371 ASP B CA 1
ATOM 7247 C C . ASP B 1 371 ? 9.852 38.625 8.352 1 88.62 371 ASP B C 1
ATOM 7249 O O . ASP B 1 371 ? 10.703 37.75 8.141 1 88.62 371 ASP B O 1
ATOM 7253 N N . VAL B 1 372 ? 8.719 38.375 8.969 1 88.19 372 VAL B N 1
ATOM 7254 C CA . VAL B 1 372 ? 8.547 37.094 9.602 1 88.19 372 VAL B CA 1
ATOM 7255 C C . VAL B 1 372 ? 8.039 36.062 8.57 1 88.19 372 VAL B C 1
ATOM 7257 O O . VAL B 1 372 ? 7.969 34.875 8.852 1 88.19 372 VAL B O 1
ATOM 7260 N N . SER B 1 373 ? 7.68 36.594 7.398 1 87.19 373 SER B N 1
ATOM 7261 C CA . SER B 1 373 ? 7.281 35.781 6.258 1 87.19 373 SER B CA 1
ATOM 7262 C C . SER B 1 373 ? 7.984 36.219 4.98 1 87.19 373 SER B C 1
ATOM 7264 O O . SER B 1 373 ? 8.562 37.312 4.934 1 87.19 373 SER B O 1
ATOM 7266 N N . LEU B 1 374 ? 7.957 35.281 3.973 1 80.56 374 LEU B N 1
ATOM 7267 C CA . LEU B 1 374 ? 8.586 35.656 2.705 1 80.56 374 LEU B CA 1
ATOM 7268 C C . LEU B 1 374 ? 7.809 36.75 2.008 1 80.56 374 LEU B C 1
ATOM 7270 O O . LEU B 1 374 ? 6.617 36.594 1.723 1 80.56 374 LEU B O 1
ATOM 7274 N N . PRO B 1 375 ? 8.5 37.906 1.753 1 76.56 375 PRO B N 1
ATOM 7275 C CA . PRO B 1 375 ? 7.812 38.969 1.036 1 76.56 375 PRO B CA 1
ATOM 7276 C C . PRO B 1 375 ? 7.73 38.719 -0.468 1 76.56 375 PRO B C 1
ATOM 7278 O O . PRO B 1 375 ? 8.609 38.062 -1.037 1 76.56 375 PRO B O 1
ATOM 7281 N N . VAL B 1 376 ? 6.586 39.188 -0.995 1 68.25 376 VAL B N 1
ATOM 7282 C CA . VAL B 1 376 ? 6.52 39.156 -2.453 1 68.25 376 VAL B CA 1
ATOM 7283 C C . VAL B 1 376 ? 7.359 40.281 -3.043 1 68.25 376 VAL B C 1
ATOM 7285 O O . VAL B 1 376 ? 6.926 41.438 -3.068 1 68.25 376 VAL B O 1
ATOM 7288 N N . THR B 1 377 ? 8.523 40.219 -3.221 1 66.38 377 THR B N 1
ATOM 7289 C CA . THR B 1 377 ? 9.258 41.438 -3.561 1 66.38 377 THR B CA 1
ATOM 7290 C C . THR B 1 377 ? 9.812 41.375 -4.977 1 66.38 377 THR B C 1
ATOM 7292 O O . THR B 1 377 ? 10.008 42.375 -5.637 1 66.38 377 THR B O 1
ATOM 7295 N N . THR B 1 378 ? 9.984 40.219 -5.52 1 74.88 378 THR B N 1
ATOM 7296 C CA . THR B 1 378 ? 10.781 40.188 -6.742 1 74.88 378 THR B CA 1
ATOM 7297 C C . THR B 1 378 ? 9.883 40 -7.965 1 74.88 378 THR B C 1
ATOM 7299 O O . THR B 1 378 ? 9.008 39.156 -7.984 1 74.88 378 THR B O 1
ATOM 7302 N N . LYS B 1 379 ? 10.07 40.969 -8.914 1 83.44 379 LYS B N 1
ATOM 7303 C CA . LYS B 1 379 ? 9.328 40.938 -10.172 1 83.44 379 LYS B CA 1
ATOM 7304 C C . LYS B 1 379 ? 9.758 39.75 -11.031 1 83.44 379 LYS B C 1
ATOM 7306 O O . LYS B 1 379 ? 10.93 39.375 -11.023 1 83.44 379 LYS B O 1
ATOM 7311 N N . ALA B 1 380 ? 8.75 39.25 -11.664 1 86.62 380 ALA B N 1
ATOM 7312 C CA . ALA B 1 380 ? 9.047 38.188 -12.609 1 86.62 380 ALA B CA 1
ATOM 7313 C C . ALA B 1 380 ? 9.969 38.656 -13.727 1 86.62 380 ALA B C 1
ATOM 7315 O O . ALA B 1 380 ? 9.812 39.781 -14.227 1 86.62 380 ALA B O 1
ATOM 7316 N N . GLN B 1 381 ? 10.914 37.844 -13.945 1 85.88 381 GLN B N 1
ATOM 7317 C CA . GLN B 1 381 ? 11.758 38.062 -15.117 1 85.88 381 GLN B CA 1
ATOM 7318 C C . GLN B 1 381 ? 11.383 37.125 -16.25 1 85.88 381 GLN B C 1
ATOM 7320 O O . GLN B 1 381 ? 11.477 35.906 -16.109 1 85.88 381 GLN B O 1
ATOM 7325 N N . GLY B 1 382 ? 10.883 37.562 -17.297 1 87.88 382 GLY B N 1
ATOM 7326 C CA . GLY B 1 382 ? 10.375 36.938 -18.484 1 87.88 382 GLY B CA 1
ATOM 7327 C C . GLY B 1 382 ? 10.797 35.469 -18.609 1 87.88 382 GLY B C 1
ATOM 7328 O O . GLY B 1 382 ? 10.18 34.594 -18 1 87.88 382 GLY B O 1
ATOM 7329 N N . ASP B 1 383 ? 12.062 35.25 -19.109 1 92.75 383 ASP B N 1
ATOM 7330 C CA . ASP B 1 383 ? 12.531 33.938 -19.484 1 92.75 383 ASP B CA 1
ATOM 7331 C C . ASP B 1 383 ? 13.367 33.312 -18.375 1 92.75 383 ASP B C 1
ATOM 7333 O O . ASP B 1 383 ? 13.906 32.219 -18.547 1 92.75 383 ASP B O 1
ATOM 7337 N N . ALA B 1 384 ? 13.344 33.969 -17.219 1 94.12 384 ALA B N 1
ATOM 7338 C CA . ALA B 1 384 ? 14.117 33.438 -16.109 1 94.12 384 ALA B CA 1
ATOM 7339 C C . ALA B 1 384 ? 13.516 32.125 -15.617 1 94.12 384 ALA B C 1
ATOM 7341 O O . ALA B 1 384 ? 12.312 31.875 -15.773 1 94.12 384 ALA B O 1
ATOM 7342 N N . ILE B 1 385 ? 14.391 31.25 -15.062 1 95.62 385 ILE B N 1
ATOM 7343 C CA . ILE B 1 385 ? 13.969 29.969 -14.531 1 95.62 385 ILE B CA 1
ATOM 7344 C C . ILE B 1 385 ? 13.133 30.172 -13.266 1 95.62 385 ILE B C 1
ATOM 7346 O O . ILE B 1 385 ? 13.266 31.188 -12.586 1 95.62 385 ILE B O 1
ATOM 7350 N N . ILE B 1 386 ? 12.227 29.297 -13.031 1 96.25 386 ILE B N 1
ATOM 7351 C CA . ILE B 1 386 ? 11.461 29.266 -11.789 1 96.25 386 ILE B CA 1
ATOM 7352 C C . ILE B 1 386 ? 12.312 28.688 -10.664 1 96.25 386 ILE B C 1
ATOM 7354 O O . ILE B 1 386 ? 12.75 27.531 -10.75 1 96.25 386 ILE B O 1
ATOM 7358 N N . SER B 1 387 ? 12.586 29.422 -9.641 1 94.19 387 SER B N 1
ATOM 7359 C CA . SER B 1 387 ? 13.375 28.969 -8.508 1 94.19 387 SER B CA 1
ATOM 7360 C C . SER B 1 387 ? 12.523 28.844 -7.25 1 94.19 387 SER B C 1
ATOM 7362 O O . SER B 1 387 ? 11.484 29.5 -7.137 1 94.19 387 SER B O 1
ATOM 7364 N N . GLN B 1 388 ? 12.961 28 -6.355 1 93.69 388 GLN B N 1
ATOM 7365 C CA . GLN B 1 388 ? 12.297 27.859 -5.062 1 93.69 388 GLN B CA 1
ATOM 7366 C C . GLN B 1 388 ? 12.242 29.188 -4.316 1 93.69 388 GLN B C 1
ATOM 7368 O O . GLN B 1 388 ? 11.227 29.516 -3.701 1 93.69 388 GLN B O 1
ATOM 7373 N N . ASP B 1 389 ? 13.234 29.938 -4.391 1 89.06 389 ASP B N 1
ATOM 7374 C CA . ASP B 1 389 ? 13.328 31.219 -3.678 1 89.06 389 ASP B CA 1
ATOM 7375 C C . ASP B 1 389 ? 12.328 32.219 -4.23 1 89.06 389 ASP B C 1
ATOM 7377 O O . ASP B 1 389 ? 11.828 33.094 -3.494 1 89.06 389 ASP B O 1
ATOM 7381 N N . TRP B 1 390 ? 12.031 32.031 -5.484 1 92.12 390 TRP B N 1
ATOM 7382 C CA . TRP B 1 390 ? 11.203 33 -6.164 1 92.12 390 TRP B CA 1
ATOM 7383 C C . TRP B 1 390 ? 9.727 32.625 -6.105 1 92.12 390 TRP B C 1
ATOM 7385 O O . TRP B 1 390 ? 8.867 33.469 -5.867 1 92.12 390 TRP B O 1
ATOM 7395 N N . MET B 1 391 ? 9.375 31.406 -6.273 1 93.94 391 MET B N 1
ATOM 7396 C CA . MET B 1 391 ? 8.031 31 -6.652 1 93.94 391 MET B CA 1
ATOM 7397 C C . MET B 1 391 ? 7.09 31.031 -5.453 1 93.94 391 MET B C 1
ATOM 7399 O O . MET B 1 391 ? 5.906 31.344 -5.594 1 93.94 391 MET B O 1
ATOM 7403 N N . TRP B 1 392 ? 7.555 30.781 -4.266 1 94.81 392 TRP B N 1
ATOM 7404 C CA . TRP B 1 392 ? 6.648 30.547 -3.145 1 94.81 392 TRP B CA 1
ATOM 7405 C C . TRP B 1 392 ? 5.957 31.844 -2.729 1 94.81 392 TRP B C 1
ATOM 7407 O O . TRP B 1 392 ? 4.766 31.844 -2.41 1 94.81 392 TRP B O 1
ATOM 7417 N N . SER B 1 393 ? 6.676 32.969 -2.715 1 91.19 393 SER B N 1
ATOM 7418 C CA . SER B 1 393 ? 6.047 34.25 -2.379 1 91.19 393 SER B CA 1
ATOM 7419 C C . SER B 1 393 ? 4.957 34.594 -3.383 1 91.19 393 SER B C 1
ATOM 7421 O O . SER B 1 393 ? 3.959 35.219 -3.025 1 91.19 393 SER B O 1
ATOM 7423 N N . ARG B 1 394 ? 5.145 34.188 -4.66 1 93.69 394 ARG B N 1
ATOM 7424 C CA . ARG B 1 394 ? 4.129 34.406 -5.68 1 93.69 394 ARG B CA 1
ATOM 7425 C C . ARG B 1 394 ? 2.869 33.594 -5.391 1 93.69 394 ARG B C 1
ATOM 7427 O O . ARG B 1 394 ? 1.753 34.094 -5.539 1 93.69 394 ARG B O 1
ATOM 7434 N N . PHE B 1 395 ? 3.051 32.375 -4.98 1 95.5 395 PHE B N 1
ATOM 7435 C CA . PHE B 1 395 ? 1.91 31.562 -4.613 1 95.5 395 PHE B CA 1
ATOM 7436 C C . PHE B 1 395 ? 1.199 32.125 -3.389 1 95.5 395 PHE B C 1
ATOM 7438 O O . PHE B 1 395 ? -0.03 32.094 -3.305 1 95.5 395 PHE B O 1
ATOM 7445 N N . GLY B 1 396 ? 1.979 32.594 -2.396 1 93.38 396 GLY B N 1
ATOM 7446 C CA . GLY B 1 396 ? 1.365 33.219 -1.242 1 93.38 396 GLY B CA 1
ATOM 7447 C C . GLY B 1 396 ? 0.399 34.344 -1.617 1 93.38 396 GLY B C 1
ATOM 7448 O O . GLY B 1 396 ? -0.663 34.469 -1.007 1 93.38 396 GLY B O 1
ATOM 7449 N N . ALA B 1 397 ? 0.791 35.094 -2.604 1 92.56 397 ALA B N 1
ATOM 7450 C CA . ALA B 1 397 ? -0.027 36.219 -3.053 1 92.56 397 ALA B CA 1
ATOM 7451 C C . ALA B 1 397 ? -1.219 35.75 -3.873 1 92.56 397 ALA B C 1
ATOM 7453 O O . ALA B 1 397 ? -2.254 36.406 -3.93 1 92.56 397 ALA B O 1
ATOM 7454 N N . TRP B 1 398 ? -1.072 34.625 -4.48 1 96.06 398 TRP B N 1
ATOM 7455 C CA . TRP B 1 398 ? -2.098 34.094 -5.375 1 96.06 398 TRP B CA 1
ATOM 7456 C C . TRP B 1 398 ? -3.195 33.375 -4.582 1 96.06 398 TRP B C 1
ATOM 7458 O O . TRP B 1 398 ? -4.352 33.344 -5.016 1 96.06 398 TRP B O 1
ATOM 7468 N N . LEU B 1 399 ? -2.893 32.781 -3.439 1 96.88 399 LEU B N 1
ATOM 7469 C CA . LEU B 1 399 ? -3.854 32.031 -2.635 1 96.88 399 LEU B CA 1
ATOM 7470 C C . LEU B 1 399 ? -4.996 32.938 -2.18 1 96.88 399 LEU B C 1
ATOM 7472 O O . LEU B 1 399 ? -4.805 34.125 -1.977 1 96.88 399 LEU B O 1
ATOM 7476 N N . GLN B 1 400 ? -6.141 32.312 -2.062 1 96.44 400 GLN B N 1
ATOM 7477 C CA . GLN B 1 400 ? -7.355 33.031 -1.688 1 96.44 400 GLN B CA 1
ATOM 7478 C C . GLN B 1 400 ? -7.793 32.656 -0.271 1 96.44 400 GLN B C 1
ATOM 7480 O O . GLN B 1 400 ? -7.312 31.688 0.304 1 96.44 400 GLN B O 1
ATOM 7485 N N . ASP B 1 401 ? -8.633 33.406 0.364 1 95.5 401 ASP B N 1
ATOM 7486 C CA . ASP B 1 401 ? -8.977 33.406 1.783 1 95.5 401 ASP B CA 1
ATOM 7487 C C . ASP B 1 401 ? -9.484 32.031 2.223 1 95.5 401 ASP B C 1
ATOM 7489 O O . ASP B 1 401 ? -9.211 31.594 3.344 1 95.5 401 ASP B O 1
ATOM 7493 N N . THR B 1 402 ? -10.188 31.234 1.323 1 94.19 402 THR B N 1
ATOM 7494 C CA . THR B 1 402 ? -10.797 30 1.799 1 94.19 402 THR B CA 1
ATOM 7495 C C . THR B 1 402 ? -10.133 28.797 1.141 1 94.19 402 THR B C 1
ATOM 7497 O O . THR B 1 402 ? -10.641 27.672 1.246 1 94.19 402 THR B O 1
ATOM 7500 N N . ASP B 1 403 ? -8.977 29.047 0.583 1 98.19 403 ASP B N 1
ATOM 7501 C CA . ASP B 1 403 ? -8.305 27.953 -0.105 1 98.19 403 ASP B CA 1
ATOM 7502 C C . ASP B 1 403 ? -7.926 26.844 0.871 1 98.19 403 ASP B C 1
ATOM 7504 O O . ASP B 1 403 ? -7.582 27.109 2.023 1 98.19 403 ASP B O 1
ATOM 7508 N N . VAL B 1 404 ? -8.07 25.594 0.462 1 98.5 404 VAL B N 1
ATOM 7509 C CA . VAL B 1 404 ? -7.496 24.438 1.133 1 98.5 404 VAL B CA 1
ATOM 7510 C C . VAL B 1 404 ? -6.188 24.031 0.452 1 98.5 404 VAL B C 1
ATOM 7512 O O . VAL B 1 404 ? -6.195 23.531 -0.674 1 98.5 404 VAL B O 1
ATOM 7515 N N . VAL B 1 405 ? -5.082 24.25 1.149 1 98.5 405 VAL B N 1
ATOM 7516 C CA . VAL B 1 405 ? -3.756 24.078 0.565 1 98.5 405 VAL B CA 1
ATOM 7517 C C . VAL B 1 405 ? -3.105 22.812 1.136 1 98.5 405 VAL B C 1
ATOM 7519 O O . VAL B 1 405 ? -3.064 22.625 2.354 1 98.5 405 VAL B O 1
ATOM 7522 N N . LEU B 1 406 ? -2.674 21.938 0.285 1 98.5 406 LEU B N 1
ATOM 7523 C CA . LEU B 1 406 ? -1.914 20.766 0.69 1 98.5 406 LEU B CA 1
ATOM 7524 C C . LEU B 1 406 ? -0.484 20.828 0.166 1 98.5 406 LEU B C 1
ATOM 7526 O O . LEU B 1 406 ? -0.263 21.109 -1.015 1 98.5 406 LEU B O 1
ATOM 7530 N N . GLY B 1 407 ? 0.468 20.641 1.048 1 97.88 407 GLY B N 1
ATOM 7531 C CA . GLY B 1 407 ? 1.875 20.578 0.689 1 97.88 407 GLY B CA 1
ATOM 7532 C C . GLY B 1 407 ? 2.482 19.203 0.936 1 97.88 407 GLY B C 1
ATOM 7533 O O . GLY B 1 407 ? 2.543 18.75 2.076 1 97.88 407 GLY B O 1
ATOM 7534 N N . GLU B 1 408 ? 2.936 18.531 -0.129 1 97.69 408 GLU B N 1
ATOM 7535 C CA . GLU B 1 408 ? 3.598 17.234 -0.054 1 97.69 408 GLU B CA 1
ATOM 7536 C C . GLU B 1 408 ? 4.938 17.344 0.668 1 97.69 408 GLU B C 1
ATOM 7538 O O . GLU B 1 408 ? 5.641 18.344 0.54 1 97.69 408 GLU B O 1
ATOM 7543 N N . MET B 1 409 ? 5.266 16.25 1.411 1 93.81 409 MET B N 1
ATOM 7544 C CA . MET B 1 409 ? 6.594 16.188 2.018 1 93.81 409 MET B CA 1
ATOM 7545 C C . MET B 1 409 ? 7.684 16.328 0.96 1 93.81 409 MET B C 1
ATOM 7547 O O . MET B 1 409 ? 7.641 15.648 -0.072 1 93.81 409 MET B O 1
ATOM 7551 N N . GLY B 1 410 ? 8.539 17.172 1.162 1 93.5 410 GLY B N 1
ATOM 7552 C CA . GLY B 1 410 ? 9.578 17.547 0.22 1 93.5 410 GLY B CA 1
ATOM 7553 C C . GLY B 1 410 ? 9.711 19.047 0.03 1 93.5 410 GLY B C 1
ATOM 7554 O O . GLY B 1 410 ? 9.492 19.812 0.968 1 93.5 410 GLY B O 1
ATOM 7555 N N . THR B 1 411 ? 10.07 19.469 -1.178 1 95.12 411 THR B N 1
ATOM 7556 C CA . THR B 1 411 ? 10.305 20.891 -1.424 1 95.12 411 THR B CA 1
ATOM 7557 C C . THR B 1 411 ? 9.008 21.672 -1.274 1 95.12 411 THR B C 1
ATOM 7559 O O . THR B 1 411 ? 9.023 22.828 -0.861 1 95.12 411 THR B O 1
ATOM 7562 N N . SER B 1 412 ? 7.891 21.016 -1.493 1 96.25 412 SER B N 1
ATOM 7563 C CA . SER B 1 412 ? 6.602 21.688 -1.426 1 96.25 412 SER B CA 1
ATOM 7564 C C . SER B 1 412 ? 6.27 22.109 0.003 1 96.25 412 SER B C 1
ATOM 7566 O O . SER B 1 412 ? 5.961 23.281 0.261 1 96.25 412 SER B O 1
ATOM 7568 N N . ALA B 1 413 ? 6.344 21.172 0.924 1 94.81 413 ALA B N 1
ATOM 7569 C CA . ALA B 1 413 ? 6.004 21.469 2.311 1 94.81 413 ALA B CA 1
ATOM 7570 C C . ALA B 1 413 ? 6.941 22.531 2.883 1 94.81 413 ALA B C 1
ATOM 7572 O O . ALA B 1 413 ? 6.492 23.469 3.555 1 94.81 413 ALA B O 1
ATOM 7573 N N . PHE B 1 414 ? 8.18 22.438 2.592 1 93.25 414 PHE B N 1
ATOM 7574 C CA . PHE B 1 414 ? 9.172 23.344 3.156 1 93.25 414 PHE B CA 1
ATOM 7575 C C . PHE B 1 414 ? 9.078 24.719 2.498 1 93.25 414 PHE B C 1
ATOM 7577 O O . PHE B 1 414 ? 9.359 25.734 3.135 1 93.25 414 PHE B O 1
ATOM 7584 N N . GLY B 1 415 ? 8.68 24.719 1.279 1 94.25 415 GLY B N 1
ATOM 7585 C CA . GLY B 1 415 ? 8.508 25.984 0.579 1 94.25 415 GLY B CA 1
ATOM 7586 C C . GLY B 1 415 ? 7.309 26.781 1.057 1 94.25 415 GLY B C 1
ATOM 7587 O O . GLY B 1 415 ? 7.312 28.016 1.015 1 94.25 415 GLY B O 1
ATOM 7588 N N . LEU B 1 416 ? 6.336 26.094 1.556 1 94.94 416 LEU B N 1
ATOM 7589 C CA . LEU B 1 416 ? 5.078 26.734 1.946 1 94.94 416 LEU B CA 1
ATOM 7590 C C . LEU B 1 416 ? 5.164 27.266 3.369 1 94.94 416 LEU B C 1
ATOM 7592 O O . LEU B 1 416 ? 4.422 28.188 3.732 1 94.94 416 LEU B O 1
ATOM 7596 N N . VAL B 1 417 ? 6.09 26.812 4.137 1 92.5 417 VAL B N 1
ATOM 7597 C CA . VAL B 1 417 ? 6.152 27.094 5.566 1 92.5 417 VAL B CA 1
ATOM 7598 C C . VAL B 1 417 ? 6.391 28.578 5.793 1 92.5 417 VAL B C 1
ATOM 7600 O O . VAL B 1 417 ? 5.719 29.203 6.613 1 92.5 417 VAL B O 1
ATOM 7603 N N . PRO B 1 418 ? 7.25 29.25 5.023 1 91.75 418 PRO B N 1
ATOM 7604 C CA . PRO B 1 418 ? 7.574 30.641 5.34 1 91.75 418 PRO B CA 1
ATOM 7605 C C . PRO B 1 418 ? 6.559 31.625 4.77 1 91.75 418 PRO B C 1
ATOM 7607 O O . PRO B 1 418 ? 6.695 32.844 4.961 1 91.75 418 PRO B O 1
ATOM 7610 N N . ILE B 1 419 ? 5.516 31.094 4.184 1 92.62 419 ILE B N 1
ATOM 7611 C CA . ILE B 1 419 ? 4.539 32 3.584 1 92.62 419 ILE B CA 1
ATOM 7612 C C . ILE B 1 419 ? 3.41 32.281 4.574 1 92.62 419 ILE B C 1
ATOM 7614 O O . ILE B 1 419 ? 2.988 31.375 5.309 1 92.62 419 ILE B O 1
ATOM 7618 N N . ALA B 1 420 ? 3.002 33.562 4.637 1 93.5 420 ALA B N 1
ATOM 7619 C CA . ALA B 1 420 ? 1.798 33.875 5.406 1 93.5 420 ALA B CA 1
ATOM 7620 C C . ALA B 1 420 ? 0.54 33.594 4.598 1 93.5 420 ALA B C 1
ATOM 7622 O O . ALA B 1 420 ? 0.384 34.062 3.475 1 93.5 420 ALA B O 1
ATOM 7623 N N . LEU B 1 421 ? -0.313 32.812 5.102 1 95.94 421 LEU B N 1
ATOM 7624 C CA . LEU B 1 421 ? -1.515 32.406 4.398 1 95.94 421 LEU B CA 1
ATOM 7625 C C . LEU B 1 421 ? -2.662 33.375 4.629 1 95.94 421 LEU B C 1
ATOM 7627 O O . LEU B 1 421 ? -2.65 34.125 5.598 1 95.94 421 LEU B O 1
ATOM 7631 N N . PRO B 1 422 ? -3.703 33.344 3.701 1 96.12 422 PRO B N 1
ATOM 7632 C CA . PRO B 1 422 ? -4.91 34.125 3.943 1 96.12 422 PRO B CA 1
ATOM 7633 C C . PRO B 1 422 ? -5.629 33.75 5.23 1 96.12 422 PRO B C 1
ATOM 7635 O O . PRO B 1 422 ? -5.492 32.594 5.691 1 96.12 422 PRO B O 1
ATOM 7638 N N . SER B 1 423 ? -6.422 34.594 5.762 1 96.44 423 SER B N 1
ATOM 7639 C CA . SER B 1 423 ? -6.953 34.531 7.117 1 96.44 423 SER B CA 1
ATOM 7640 C C . SER B 1 423 ? -7.746 33.25 7.344 1 96.44 423 SER B C 1
ATOM 7642 O O . SER B 1 423 ? -7.754 32.719 8.445 1 96.44 423 SER B O 1
ATOM 7644 N N . ASN B 1 424 ? -8.406 32.812 6.277 1 96 424 ASN B N 1
ATOM 7645 C CA . ASN B 1 424 ? -9.32 31.688 6.492 1 96 424 ASN B CA 1
ATOM 7646 C C . ASN B 1 424 ? -8.906 30.469 5.668 1 96 424 ASN B C 1
ATOM 7648 O O . ASN B 1 424 ? -9.656 29.5 5.57 1 96 424 ASN B O 1
ATOM 7652 N N . ALA B 1 425 ? -7.699 30.531 5.098 1 96.38 425 ALA B N 1
ATOM 7653 C CA . ALA B 1 425 ? -7.172 29.391 4.363 1 96.38 425 ALA B CA 1
ATOM 7654 C C . ALA B 1 425 ? -6.828 28.25 5.316 1 96.38 425 ALA B C 1
ATOM 7656 O O . ALA B 1 425 ? -6.664 28.453 6.52 1 96.38 425 ALA B O 1
ATOM 7657 N N . GLN B 1 426 ? -6.848 27.047 4.832 1 95.94 426 GLN B N 1
ATOM 7658 C CA . GLN B 1 426 ? -6.359 25.859 5.535 1 95.94 426 GLN B CA 1
ATOM 7659 C C . GLN B 1 426 ? -5.082 25.328 4.891 1 95.94 426 GLN B C 1
ATOM 7661 O O . GLN B 1 426 ? -4.957 25.328 3.664 1 95.94 426 GLN B O 1
ATOM 7666 N N . TYR B 1 427 ? -4.172 24.969 5.703 1 96.75 427 TYR B N 1
ATOM 7667 C CA . TYR B 1 427 ? -2.945 24.328 5.246 1 96.75 427 TYR B CA 1
ATOM 7668 C C . TYR B 1 427 ? -2.781 22.953 5.887 1 96.75 427 TYR B C 1
ATOM 7670 O O . TYR B 1 427 ? -2.955 22.797 7.098 1 96.75 427 TYR B O 1
ATOM 7678 N N . HIS B 1 428 ? -2.477 21.984 5.035 1 96.88 428 HIS B N 1
ATOM 7679 C CA . HIS B 1 428 ? -2.275 20.625 5.527 1 96.88 428 HIS B CA 1
ATOM 7680 C C . HIS B 1 428 ? -1.009 20.016 4.945 1 96.88 428 HIS B C 1
ATOM 7682 O O . HIS B 1 428 ? -0.748 20.141 3.748 1 96.88 428 HIS B O 1
ATOM 7688 N N . SER B 1 429 ? -0.226 19.422 5.742 1 95.38 429 SER B N 1
ATOM 7689 C CA . SER B 1 429 ? 0.937 18.609 5.41 1 95.38 429 SER B CA 1
ATOM 7690 C C . SER B 1 429 ? 1.092 17.453 6.387 1 95.38 429 SER B C 1
ATOM 7692 O O . SER B 1 429 ? 0.475 17.438 7.453 1 95.38 429 SER B O 1
ATOM 7694 N N . GLN B 1 430 ? 1.801 16.438 6.016 1 94.25 430 GLN B N 1
ATOM 7695 C CA . GLN B 1 430 ? 2.02 15.266 6.855 1 94.25 430 GLN B CA 1
ATOM 7696 C C . GLN B 1 430 ? 3.459 15.211 7.363 1 94.25 430 GLN B C 1
ATOM 7698 O O . GLN B 1 430 ? 4.273 14.438 6.855 1 94.25 430 GLN B O 1
ATOM 7703 N N . CYS B 1 431 ? 3.727 15.891 8.43 1 87.38 431 CYS B N 1
ATOM 7704 C CA . CYS B 1 431 ? 5.109 16.141 8.812 1 87.38 431 CYS B CA 1
ATOM 7705 C C . CYS B 1 431 ? 5.609 15.07 9.781 1 87.38 431 CYS B C 1
ATOM 7707 O O . CYS B 1 431 ? 6.809 14.805 9.852 1 87.38 431 CYS B O 1
ATOM 7709 N N . MET B 1 432 ? 4.715 14.516 10.531 1 92 432 MET B N 1
ATOM 7710 C CA . MET B 1 432 ? 5.133 13.516 11.508 1 92 432 MET B CA 1
ATOM 7711 C C . MET B 1 432 ? 5.359 12.164 10.836 1 92 432 MET B C 1
ATOM 7713 O O . MET B 1 432 ? 6.402 11.539 11.039 1 92 432 MET B O 1
ATOM 7717 N N . TRP B 1 433 ? 4.371 11.781 10.094 1 95.5 433 TRP B N 1
ATOM 7718 C CA . TRP B 1 433 ? 4.504 10.508 9.383 1 95.5 433 TRP B CA 1
ATOM 7719 C C . TRP B 1 433 ? 5.453 10.641 8.195 1 95.5 433 TRP B C 1
ATOM 7721 O O . TRP B 1 433 ? 6.344 9.805 8.016 1 95.5 433 TRP B O 1
ATOM 7731 N N . GLY B 1 434 ? 5.266 11.727 7.473 1 95.25 434 GLY B N 1
ATOM 7732 C CA . GLY B 1 434 ? 6.219 12.086 6.434 1 95.25 434 GLY B CA 1
ATOM 7733 C C . GLY B 1 434 ? 6.242 11.102 5.281 1 95.25 434 GLY B C 1
ATOM 7734 O O . GLY B 1 434 ? 7.309 10.781 4.754 1 95.25 434 GLY B O 1
ATOM 7735 N N . ALA B 1 435 ? 5.145 10.547 4.875 1 96.62 435 ALA B N 1
ATOM 7736 C CA . ALA B 1 435 ? 5.09 9.633 3.738 1 96.62 435 ALA B CA 1
ATOM 7737 C C . ALA B 1 435 ? 5.039 10.398 2.42 1 96.62 435 ALA B C 1
ATOM 7739 O O . ALA B 1 435 ? 4.094 11.156 2.17 1 96.62 435 ALA B O 1
ATOM 7740 N N . ILE B 1 436 ? 6.02 10.164 1.616 1 96.06 436 ILE B N 1
ATOM 7741 C CA . ILE B 1 436 ? 5.879 10.727 0.277 1 96.06 436 ILE B CA 1
ATOM 7742 C C . ILE B 1 436 ? 4.781 9.984 -0.482 1 96.06 436 ILE B C 1
ATOM 7744 O O . ILE B 1 436 ? 4.559 8.797 -0.259 1 96.06 436 ILE B O 1
ATOM 7748 N N . GLY B 1 437 ? 4.094 10.695 -1.331 1 97.44 437 GLY B N 1
ATOM 7749 C CA . GLY B 1 437 ? 2.973 10.117 -2.057 1 97.44 437 GLY B CA 1
ATOM 7750 C C . GLY B 1 437 ? 1.644 10.305 -1.35 1 97.44 437 GLY B C 1
ATOM 7751 O O . GLY B 1 437 ? 0.591 9.977 -1.9 1 97.44 437 GLY B O 1
ATOM 7752 N N . TRP B 1 438 ? 1.652 10.898 -0.2 1 98.38 438 TRP B N 1
ATOM 7753 C CA . TRP B 1 438 ? 0.491 11.086 0.664 1 98.38 438 TRP B CA 1
ATOM 7754 C C . TRP B 1 438 ? -0.499 12.062 0.037 1 98.38 438 TRP B C 1
ATOM 7756 O O . TRP B 1 438 ? -1.71 11.836 0.074 1 98.38 438 TRP B O 1
ATOM 7766 N N . SER B 1 439 ? -0.087 13.07 -0.562 1 98.69 439 SER B N 1
ATOM 7767 C CA . SER B 1 439 ? -0.857 14.297 -0.748 1 98.69 439 SER B CA 1
ATOM 7768 C C . SER B 1 439 ? -1.884 14.141 -1.864 1 98.69 439 SER B C 1
ATOM 7770 O O . SER B 1 439 ? -2.938 14.781 -1.838 1 98.69 439 SER B O 1
ATOM 7772 N N . VAL B 1 440 ? -1.612 13.258 -2.854 1 98.81 440 VAL B N 1
ATOM 7773 C CA . VAL B 1 440 ? -2.566 13.125 -3.949 1 98.81 440 VAL B CA 1
ATOM 7774 C C . VAL B 1 440 ? -3.865 12.516 -3.432 1 98.81 440 VAL B C 1
ATOM 7776 O O . VAL B 1 440 ? -4.953 13.039 -3.691 1 98.81 440 VAL B O 1
ATOM 7779 N N . GLY B 1 441 ? -3.711 11.422 -2.674 1 98.81 441 GLY B N 1
ATOM 7780 C CA . GLY B 1 441 ? -4.891 10.852 -2.039 1 98.81 441 GLY B CA 1
ATOM 7781 C C . GLY B 1 441 ? -5.551 11.797 -1.051 1 98.81 441 GLY B C 1
ATOM 7782 O O . GLY B 1 441 ? -6.777 11.93 -1.034 1 98.81 441 GLY B O 1
ATOM 7783 N N . ALA B 1 442 ? -4.746 12.469 -0.273 1 98.88 442 ALA B N 1
ATOM 7784 C CA . ALA B 1 442 ? -5.27 13.414 0.712 1 98.88 442 ALA B CA 1
ATOM 7785 C C . ALA B 1 442 ? -6.023 14.547 0.033 1 98.88 442 ALA B C 1
ATOM 7787 O O . ALA B 1 442 ? -7.043 15.016 0.544 1 98.88 442 ALA B O 1
ATOM 7788 N N . ALA B 1 443 ? -5.527 15.031 -1.109 1 98.94 443 ALA B N 1
ATOM 7789 C CA . ALA B 1 443 ? -6.18 16.109 -1.849 1 98.94 443 ALA B CA 1
ATOM 7790 C C . ALA B 1 443 ? -7.57 15.688 -2.316 1 98.94 443 ALA B C 1
ATOM 7792 O O . ALA B 1 443 ? -8.492 16.5 -2.35 1 98.94 443 ALA B O 1
ATOM 7793 N N . LEU B 1 444 ? -7.695 14.406 -2.697 1 98.88 444 LEU B N 1
ATOM 7794 C CA . LEU B 1 444 ? -9 13.875 -3.066 1 98.88 444 LEU B CA 1
ATOM 7795 C C . LEU B 1 444 ? -9.992 14.016 -1.914 1 98.88 444 LEU B C 1
ATOM 7797 O O . LEU B 1 444 ? -11.078 14.578 -2.086 1 98.88 444 LEU B O 1
ATOM 7801 N N . GLY B 1 445 ? -9.586 13.492 -0.728 1 98.94 445 GLY B N 1
ATOM 7802 C CA . GLY B 1 445 ? -10.445 13.609 0.438 1 98.94 445 GLY B CA 1
ATOM 7803 C C . GLY B 1 445 ? -10.711 15.047 0.849 1 98.94 445 GLY B C 1
ATOM 7804 O O . GLY B 1 445 ? -11.836 15.398 1.204 1 98.94 445 GLY B O 1
ATOM 7805 N N . ALA B 1 446 ? -9.688 15.867 0.767 1 98.88 446 ALA B N 1
ATOM 7806 C CA . ALA B 1 446 ? -9.789 17.281 1.112 1 98.88 446 ALA B CA 1
ATOM 7807 C C . ALA B 1 446 ? -10.766 18 0.188 1 98.88 446 ALA B C 1
ATOM 7809 O O . ALA B 1 446 ? -11.586 18.797 0.644 1 98.88 446 ALA B O 1
ATOM 7810 N N . ALA B 1 447 ? -10.672 17.719 -1.087 1 98.88 447 ALA B N 1
ATOM 7811 C CA . ALA B 1 447 ? -11.531 18.375 -2.07 1 98.88 447 ALA B CA 1
ATOM 7812 C C . ALA B 1 447 ? -12.992 18 -1.852 1 98.88 447 ALA B C 1
ATOM 7814 O O . ALA B 1 447 ? -13.883 18.844 -2 1 98.88 447 ALA B O 1
ATOM 7815 N N . LEU B 1 448 ? -13.242 16.734 -1.536 1 98.81 448 LEU B N 1
ATOM 7816 C CA . LEU B 1 448 ? -14.609 16.312 -1.25 1 98.81 448 LEU B CA 1
ATOM 7817 C C . LEU B 1 448 ? -15.156 17.016 -0.018 1 98.81 448 LEU B C 1
ATOM 7819 O O . LEU B 1 448 ? -16.281 17.516 -0.031 1 98.81 448 LEU B O 1
ATOM 7823 N N . ALA B 1 449 ? -14.328 17.078 1.037 1 98.5 449 ALA B N 1
ATOM 7824 C CA . ALA B 1 449 ? -14.734 17.766 2.262 1 98.5 449 ALA B CA 1
ATOM 7825 C C . ALA B 1 449 ? -14.953 19.25 2.01 1 98.5 449 ALA B C 1
ATOM 7827 O O . ALA B 1 449 ? -15.914 19.844 2.52 1 98.5 449 ALA B O 1
ATOM 7828 N N . ALA B 1 450 ? -14.07 19.875 1.24 1 98 450 ALA B N 1
ATOM 7829 C CA . ALA B 1 450 ? -14.18 21.297 0.917 1 98 450 ALA B CA 1
ATOM 7830 C C . ALA B 1 450 ? -15.477 21.578 0.16 1 98 450 ALA B C 1
ATOM 7832 O O . ALA B 1 450 ? -16.172 22.547 0.458 1 98 450 ALA B O 1
ATOM 7833 N N . ARG B 1 451 ? -15.75 20.719 -0.788 1 97.19 451 ARG B N 1
ATOM 7834 C CA . ARG B 1 451 ? -16.953 20.891 -1.587 1 97.19 451 ARG B CA 1
ATOM 7835 C C . ARG B 1 451 ? -18.203 20.766 -0.722 1 97.19 451 ARG B C 1
ATOM 7837 O O . ARG B 1 451 ? -19.188 21.484 -0.936 1 97.19 451 ARG B O 1
ATOM 7844 N N . GLU B 1 452 ? -18.188 19.828 0.288 1 96.06 452 GLU B N 1
ATOM 7845 C CA . GLU B 1 452 ? -19.297 19.688 1.218 1 96.06 452 GLU B CA 1
ATOM 7846 C C . GLU B 1 452 ? -19.578 20.984 1.972 1 96.06 452 GLU B C 1
ATOM 7848 O O . GLU B 1 452 ? -20.734 21.328 2.209 1 96.06 452 GLU B O 1
ATOM 7853 N N . ALA B 1 453 ? -18.531 21.625 2.285 1 94.5 453 ALA B N 1
ATOM 7854 C CA . ALA B 1 453 ? -18.656 22.844 3.078 1 94.5 453 ALA B CA 1
ATOM 7855 C C . ALA B 1 453 ? -19.062 24.016 2.201 1 94.5 453 ALA B C 1
ATOM 7857 O O . ALA B 1 453 ? -19.953 24.797 2.559 1 94.5 453 ALA B O 1
ATOM 7858 N N . ASP B 1 454 ? -18.359 24.203 1.122 1 95.69 454 ASP B N 1
ATOM 7859 C CA . ASP B 1 454 ? -18.609 25.266 0.149 1 95.69 454 ASP B CA 1
ATOM 7860 C C . ASP B 1 454 ? -18.062 24.875 -1.228 1 95.69 454 ASP B C 1
ATOM 7862 O O . ASP B 1 454 ? -16.859 24.844 -1.438 1 95.69 454 ASP B O 1
ATOM 7866 N N . PRO B 1 455 ? -18.906 24.656 -2.18 1 93.69 455 PRO B N 1
ATOM 7867 C CA . PRO B 1 455 ? -18.469 24.219 -3.51 1 93.69 455 PRO B CA 1
ATOM 7868 C C . PRO B 1 455 ? -17.531 25.234 -4.184 1 93.69 455 PRO B C 1
ATOM 7870 O O . PRO B 1 455 ? -16.859 24.891 -5.164 1 93.69 455 PRO B O 1
ATOM 7873 N N . ALA B 1 456 ? -17.484 26.453 -3.652 1 93.56 456 ALA B N 1
ATOM 7874 C CA . ALA B 1 456 ? -16.641 27.469 -4.25 1 93.56 456 ALA B CA 1
ATOM 7875 C C . ALA B 1 456 ? -15.219 27.406 -3.697 1 93.56 456 ALA B C 1
ATOM 7877 O O . ALA B 1 456 ? -14.297 28.031 -4.242 1 93.56 456 ALA B O 1
ATOM 7878 N N . THR B 1 457 ? -15.055 26.594 -2.646 1 96.19 457 THR B N 1
ATOM 7879 C CA . THR B 1 457 ? -13.734 26.484 -2.033 1 96.19 457 THR B CA 1
ATOM 7880 C C . THR B 1 457 ? -12.758 25.797 -2.982 1 96.19 457 THR B C 1
ATOM 7882 O O . THR B 1 457 ? -13.062 24.75 -3.549 1 96.19 457 THR B O 1
ATOM 7885 N N . ARG B 1 458 ? -11.555 26.422 -3.162 1 97.94 458 ARG B N 1
ATOM 7886 C CA . ARG B 1 458 ? -10.516 25.844 -4.012 1 97.94 458 ARG B CA 1
ATOM 7887 C C . ARG B 1 458 ? -9.617 24.906 -3.217 1 97.94 458 ARG B C 1
ATOM 7889 O O . ARG B 1 458 ? -9.281 25.188 -2.066 1 97.94 458 ARG B O 1
ATOM 7896 N N . THR B 1 459 ? -9.367 23.75 -3.785 1 98.75 459 THR B N 1
ATOM 7897 C CA . THR B 1 459 ? -8.328 22.859 -3.273 1 98.75 459 THR B CA 1
ATOM 7898 C C . THR B 1 459 ? -7.059 22.969 -4.109 1 98.75 459 THR B C 1
ATOM 7900 O O . THR B 1 459 ? -7.09 22.781 -5.328 1 98.75 459 THR B O 1
ATOM 7903 N N . VAL B 1 460 ? -5.934 23.312 -3.48 1 98.88 460 VAL B N 1
ATOM 7904 C CA . VAL B 1 460 ? -4.66 23.547 -4.152 1 98.88 460 VAL B CA 1
ATOM 7905 C C . VAL B 1 460 ? -3.615 22.562 -3.631 1 98.88 460 VAL B C 1
ATOM 7907 O O . VAL B 1 460 ? -3.271 22.578 -2.447 1 98.88 460 VAL B O 1
ATOM 7910 N N . LEU B 1 461 ? -3.129 21.734 -4.5 1 98.88 461 LEU B N 1
ATOM 7911 C CA . LEU B 1 461 ? -2.119 20.734 -4.152 1 98.88 461 LEU B CA 1
ATOM 7912 C C . LEU B 1 461 ? -0.77 21.094 -4.762 1 98.88 461 LEU B C 1
ATOM 7914 O O . LEU B 1 461 ? -0.675 21.359 -5.965 1 98.88 461 LEU B O 1
ATOM 7918 N N . PHE B 1 462 ? 0.255 21.172 -3.924 1 98.81 462 PHE B N 1
ATOM 7919 C CA . PHE B 1 462 ? 1.646 21.203 -4.359 1 98.81 462 PHE B CA 1
ATOM 7920 C C . PHE B 1 462 ? 2.328 19.875 -4.102 1 98.81 462 PHE B C 1
ATOM 7922 O O . PHE B 1 462 ? 2.443 19.438 -2.953 1 98.81 462 PHE B O 1
ATOM 7929 N N . VAL B 1 463 ? 2.783 19.203 -5.184 1 98.75 463 VAL B N 1
ATOM 7930 C CA . VAL B 1 463 ? 3.334 17.859 -5.051 1 98.75 463 VAL B CA 1
ATOM 7931 C C . VAL B 1 463 ? 4.555 17.703 -5.957 1 98.75 463 VAL B C 1
ATOM 7933 O O . VAL B 1 463 ? 4.574 18.219 -7.074 1 98.75 463 VAL B O 1
ATOM 7936 N N . GLY B 1 464 ? 5.613 17.062 -5.414 1 98.12 464 GLY B N 1
ATOM 7937 C CA . GLY B 1 464 ? 6.754 16.75 -6.258 1 98.12 464 GLY B CA 1
ATOM 7938 C C . GLY B 1 464 ? 6.453 15.664 -7.281 1 98.12 464 GLY B C 1
ATOM 7939 O O . GLY B 1 464 ? 5.559 14.844 -7.078 1 98.12 464 GLY B O 1
ATOM 7940 N N . ASP B 1 465 ? 7.285 15.656 -8.328 1 98 465 ASP B N 1
ATOM 7941 C CA . ASP B 1 465 ? 7.078 14.68 -9.391 1 98 465 ASP B CA 1
ATOM 7942 C C . ASP B 1 465 ? 7.246 13.258 -8.867 1 98 465 ASP B C 1
ATOM 7944 O O . ASP B 1 465 ? 6.418 12.383 -9.141 1 98 465 ASP B O 1
ATOM 7948 N N . GLY B 1 466 ? 8.266 12.992 -8.078 1 97.56 466 GLY B N 1
ATOM 7949 C CA . GLY B 1 466 ? 8.461 11.664 -7.512 1 97.56 466 GLY B CA 1
ATOM 7950 C C . GLY B 1 466 ? 7.32 11.227 -6.617 1 97.56 466 GLY B C 1
ATOM 7951 O O . GLY B 1 466 ? 6.855 10.086 -6.711 1 97.56 466 GLY B O 1
ATOM 7952 N N . SER B 1 467 ? 6.871 12.094 -5.738 1 97.81 467 SER B N 1
ATOM 7953 C CA . SER B 1 467 ? 5.773 11.781 -4.832 1 97.81 467 SER B CA 1
ATOM 7954 C C . SER B 1 467 ? 4.477 11.516 -5.598 1 97.81 467 SER B C 1
ATOM 7956 O O . SER B 1 467 ? 3.689 10.648 -5.215 1 97.81 467 SER B O 1
ATOM 7958 N N . LEU B 1 468 ? 4.273 12.297 -6.605 1 98.56 468 LEU B N 1
ATOM 7959 C CA . LEU B 1 468 ? 3.074 12.141 -7.418 1 98.56 468 LEU B CA 1
ATOM 7960 C C . LEU B 1 468 ? 2.99 10.727 -7.988 1 98.56 468 LEU B C 1
ATOM 7962 O O . LEU B 1 468 ? 1.906 10.141 -8.055 1 98.56 468 LEU B O 1
ATOM 7966 N N . GLN B 1 469 ? 4.082 10.188 -8.398 1 98.31 469 GLN B N 1
ATOM 7967 C CA . GLN B 1 469 ? 4.117 8.883 -9.055 1 98.31 469 GLN B CA 1
ATOM 7968 C C . GLN B 1 469 ? 3.672 7.777 -8.102 1 98.31 469 GLN B C 1
ATOM 7970 O O . GLN B 1 469 ? 3.209 6.719 -8.539 1 98.31 469 GLN B O 1
ATOM 7975 N N . LEU B 1 470 ? 3.758 7.977 -6.836 1 98.31 470 LEU B N 1
ATOM 7976 C CA . LEU B 1 470 ? 3.432 6.941 -5.859 1 98.31 470 LEU B CA 1
ATOM 7977 C C . LEU B 1 470 ? 1.932 6.672 -5.836 1 98.31 470 LEU B C 1
ATOM 7979 O O . LEU B 1 470 ? 1.505 5.539 -5.594 1 98.31 470 LEU B O 1
ATOM 7983 N N . THR B 1 471 ? 1.101 7.691 -6.059 1 98.31 471 THR B N 1
ATOM 7984 C CA . THR B 1 471 ? -0.339 7.531 -5.895 1 98.31 471 THR B CA 1
ATOM 7985 C C . THR B 1 471 ? -1.097 8.266 -7 1 98.31 471 THR B C 1
ATOM 7987 O O . THR B 1 471 ? -2.219 8.727 -6.789 1 98.31 471 THR B O 1
ATOM 7990 N N . VAL B 1 472 ? -0.601 8.352 -8.172 1 98.56 472 VAL B N 1
ATOM 7991 C CA . VAL B 1 472 ? -1.098 9.141 -9.297 1 98.56 472 VAL B CA 1
ATOM 7992 C C . VAL B 1 472 ? -2.504 8.68 -9.672 1 98.56 472 VAL B C 1
ATOM 7994 O O . VAL B 1 472 ? -3.316 9.469 -10.148 1 98.56 472 VAL B O 1
ATOM 7997 N N . GLN B 1 473 ? -2.85 7.473 -9.453 1 97.38 473 GLN B N 1
ATOM 7998 C CA . GLN B 1 473 ? -4.105 6.887 -9.906 1 97.38 473 GLN B CA 1
ATOM 7999 C C . GLN B 1 473 ? -5.301 7.574 -9.25 1 97.38 473 GLN B C 1
ATOM 8001 O O . GLN B 1 473 ? -6.406 7.562 -9.797 1 97.38 473 GLN B O 1
ATOM 8006 N N . GLU B 1 474 ? -5.094 8.234 -8.109 1 98.44 474 GLU B N 1
ATOM 8007 C CA . GLU B 1 474 ? -6.211 8.875 -7.414 1 98.44 474 GLU B CA 1
ATOM 8008 C C . GLU B 1 474 ? -6.664 10.141 -8.148 1 98.44 474 GLU B C 1
ATOM 8010 O O . GLU B 1 474 ? -7.746 10.664 -7.871 1 98.44 474 GLU B O 1
ATOM 8015 N N . ILE B 1 475 ? -5.863 10.656 -9.07 1 98.62 475 ILE B N 1
ATOM 8016 C CA . ILE B 1 475 ? -6.34 11.727 -9.93 1 98.62 475 ILE B CA 1
ATOM 8017 C C . ILE B 1 475 ? -7.508 11.234 -10.781 1 98.62 475 ILE B C 1
ATOM 8019 O O . ILE B 1 475 ? -8.453 11.977 -11.047 1 98.62 475 ILE B O 1
ATOM 8023 N N . GLY B 1 476 ? -7.406 9.93 -11.211 1 98.12 476 GLY B N 1
ATOM 8024 C CA . GLY B 1 476 ? -8.547 9.328 -11.891 1 98.12 476 GLY B CA 1
ATOM 8025 C C . GLY B 1 476 ? -9.812 9.359 -11.07 1 98.12 476 GLY B C 1
ATOM 8026 O O . GLY B 1 476 ? -10.898 9.602 -11.594 1 98.12 476 GLY B O 1
ATOM 8027 N N . THR B 1 477 ? -9.703 9.117 -9.75 1 98.31 477 THR B N 1
ATOM 8028 C CA . THR B 1 477 ? -10.852 9.156 -8.859 1 98.31 477 THR B CA 1
ATOM 8029 C C . THR B 1 477 ? -11.375 10.586 -8.727 1 98.31 477 THR B C 1
ATOM 8031 O O . THR B 1 477 ? -12.586 10.805 -8.648 1 98.31 477 THR B O 1
ATOM 8034 N N . MET B 1 478 ? -10.453 11.602 -8.68 1 98.62 478 MET B N 1
ATOM 8035 C CA . MET B 1 478 ? -10.875 12.992 -8.641 1 98.62 478 MET B CA 1
ATOM 8036 C C . MET B 1 478 ? -11.734 13.336 -9.852 1 98.62 478 MET B C 1
ATOM 8038 O O . MET B 1 478 ? -12.781 13.977 -9.719 1 98.62 478 MET B O 1
ATOM 8042 N N . VAL B 1 479 ? -11.25 12.875 -10.984 1 98.25 479 VAL B N 1
ATOM 8043 C CA . VAL B 1 479 ? -11.961 13.117 -12.234 1 98.25 479 VAL B CA 1
ATOM 8044 C C . VAL B 1 479 ? -13.336 12.461 -12.172 1 98.25 479 VAL B C 1
ATOM 8046 O O . VAL B 1 479 ? -14.344 13.094 -12.508 1 98.25 479 VAL B O 1
ATOM 8049 N N . ARG B 1 480 ? -13.359 11.227 -11.727 1 97.12 480 ARG B N 1
ATOM 8050 C CA . ARG B 1 480 ? -14.602 10.461 -11.648 1 97.12 480 ARG B CA 1
ATOM 8051 C C . ARG B 1 480 ? -15.609 11.156 -10.742 1 97.12 480 ARG B C 1
ATOM 8053 O O . ARG B 1 480 ? -16.812 11.109 -10.992 1 97.12 480 ARG B O 1
ATOM 8060 N N . ARG B 1 481 ? -15.141 11.797 -9.703 1 97.44 481 ARG B N 1
ATOM 8061 C CA . ARG B 1 481 ? -16.016 12.43 -8.727 1 97.44 481 ARG B CA 1
ATOM 8062 C C . ARG B 1 481 ? -16.266 13.891 -9.086 1 97.44 481 ARG B C 1
ATOM 8064 O O . ARG B 1 481 ? -16.859 14.633 -8.305 1 97.44 481 ARG B O 1
ATOM 8071 N N . GLY B 1 482 ? -15.75 14.398 -10.219 1 97 482 GLY B N 1
ATOM 8072 C CA . GLY B 1 482 ? -16.031 15.734 -10.727 1 97 482 GLY B CA 1
ATOM 8073 C C . GLY B 1 482 ? -15.336 16.828 -9.945 1 97 482 GLY B C 1
ATOM 8074 O O . GLY B 1 482 ? -15.859 17.938 -9.836 1 97 482 GLY B O 1
ATOM 8075 N N . LEU B 1 483 ? -14.227 16.531 -9.336 1 98 483 LEU B N 1
ATOM 8076 C CA . LEU B 1 483 ? -13.516 17.516 -8.531 1 98 483 LEU B CA 1
ATOM 8077 C C . LEU B 1 483 ? -12.648 18.422 -9.414 1 98 483 LEU B C 1
ATOM 8079 O O . LEU B 1 483 ? -12.273 18.031 -10.523 1 98 483 LEU B O 1
ATOM 8083 N N . THR B 1 484 ? -12.336 19.609 -8.922 1 98.19 484 THR B N 1
ATOM 8084 C CA . THR B 1 484 ? -11.641 20.594 -9.75 1 98.19 484 THR B CA 1
ATOM 8085 C C . THR B 1 484 ? -10.453 21.188 -9 1 98.19 484 THR B C 1
ATOM 8087 O O . THR B 1 484 ? -10.273 22.406 -8.969 1 98.19 484 THR B O 1
ATOM 8090 N N . PRO B 1 485 ? -9.602 20.359 -8.414 1 98.62 485 PRO B N 1
ATOM 8091 C CA . PRO B 1 485 ? -8.43 20.906 -7.727 1 98.62 485 PRO B CA 1
ATOM 8092 C C . PRO B 1 485 ? -7.398 21.5 -8.688 1 98.62 485 PRO B C 1
ATOM 8094 O O . PRO B 1 485 ? -7.457 21.234 -9.891 1 98.62 485 PRO B O 1
ATOM 8097 N N . TYR B 1 486 ? -6.586 22.391 -8.148 1 98.81 486 TYR B N 1
ATOM 8098 C CA . TYR B 1 486 ? -5.332 22.781 -8.781 1 98.81 486 TYR B CA 1
ATOM 8099 C C . TYR B 1 486 ? -4.191 21.875 -8.344 1 98.81 486 TYR B C 1
ATOM 8101 O O . TYR B 1 486 ? -3.838 21.844 -7.164 1 98.81 486 TYR B O 1
ATOM 8109 N N . ILE B 1 487 ? -3.639 21.141 -9.289 1 98.88 487 ILE B N 1
ATOM 8110 C CA . ILE B 1 487 ? -2.537 20.234 -8.969 1 98.88 487 ILE B CA 1
ATOM 8111 C C . ILE B 1 487 ? -1.236 20.781 -9.555 1 98.88 487 ILE B C 1
ATOM 8113 O O . ILE B 1 487 ? -0.962 20.609 -10.742 1 98.88 487 ILE B O 1
ATOM 8117 N N . PHE B 1 488 ? -0.429 21.438 -8.727 1 98.88 488 PHE B N 1
ATOM 8118 C CA . PHE B 1 488 ? 0.893 21.906 -9.109 1 98.88 488 PHE B CA 1
ATOM 8119 C C . PHE B 1 488 ? 1.942 20.828 -8.906 1 98.88 488 PHE B C 1
ATOM 8121 O O . PHE B 1 488 ? 2.217 20.422 -7.773 1 98.88 488 PHE B O 1
ATOM 8128 N N . VAL B 1 489 ? 2.52 20.344 -10.008 1 98.69 489 VAL B N 1
ATOM 8129 C CA . VAL B 1 489 ? 3.543 19.312 -9.984 1 98.69 489 VAL B CA 1
ATOM 8130 C C . VAL B 1 489 ? 4.93 19.938 -10.094 1 98.69 489 VAL B C 1
ATOM 8132 O O . VAL B 1 489 ? 5.312 20.422 -11.164 1 98.69 489 VAL B O 1
ATOM 8135 N N . LEU B 1 490 ? 5.633 19.938 -9 1 98.31 490 LEU B N 1
ATOM 8136 C CA . LEU B 1 490 ? 7.008 20.406 -9.047 1 98.31 490 LEU B CA 1
ATOM 8137 C C . LEU B 1 490 ? 7.926 19.359 -9.672 1 98.31 490 LEU B C 1
ATOM 8139 O O . LEU B 1 490 ? 8.312 18.391 -9.008 1 98.31 490 LEU B O 1
ATOM 8143 N N . ASN B 1 491 ? 8.297 19.578 -10.914 1 97.94 491 ASN B N 1
ATOM 8144 C CA . ASN B 1 491 ? 9.141 18.656 -11.656 1 97.94 491 ASN B CA 1
ATOM 8145 C C . ASN B 1 491 ? 10.617 19.031 -11.539 1 97.94 491 ASN B C 1
ATOM 8147 O O . ASN B 1 491 ? 11.102 19.906 -12.258 1 97.94 491 ASN B O 1
ATOM 8151 N N . ASN B 1 492 ? 11.258 18.391 -10.664 1 96.75 492 ASN B N 1
ATOM 8152 C CA . ASN B 1 492 ? 12.711 18.531 -10.539 1 96.75 492 ASN B CA 1
ATOM 8153 C C . ASN B 1 492 ? 13.438 17.234 -10.898 1 96.75 492 ASN B C 1
ATOM 8155 O O . ASN B 1 492 ? 14.586 17.047 -10.508 1 96.75 492 ASN B O 1
ATOM 8159 N N . ASP B 1 493 ? 12.789 16.344 -11.477 1 95.88 493 ASP B N 1
ATOM 8160 C CA . ASP B 1 493 ? 13.328 15.133 -12.086 1 95.88 493 ASP B CA 1
ATOM 8161 C C . ASP B 1 493 ? 13.938 14.219 -11.031 1 95.88 493 ASP B C 1
ATOM 8163 O O . ASP B 1 493 ? 15.086 13.789 -11.164 1 95.88 493 ASP B O 1
ATOM 8167 N N . GLY B 1 494 ? 13.258 13.992 -9.992 1 96.38 494 GLY B N 1
ATOM 8168 C CA . GLY B 1 494 ? 13.758 13.07 -8.992 1 96.38 494 GLY B CA 1
ATOM 8169 C C . GLY B 1 494 ? 13.273 13.391 -7.59 1 96.38 494 GLY B C 1
ATOM 8170 O O . GLY B 1 494 ? 12.406 14.25 -7.406 1 96.38 494 GLY B O 1
ATOM 8171 N N . TYR B 1 495 ? 13.695 12.602 -6.637 1 96.81 495 TYR B N 1
ATOM 8172 C CA . TYR B 1 495 ? 13.461 12.859 -5.219 1 96.81 495 TYR B CA 1
ATOM 8173 C C . TYR B 1 495 ? 14.438 13.898 -4.68 1 96.81 495 TYR B C 1
ATOM 8175 O O . TYR B 1 495 ? 15.469 13.547 -4.105 1 96.81 495 TYR B O 1
ATOM 8183 N N . GLU B 1 496 ? 14 15.133 -4.797 1 94.88 496 GLU B N 1
ATOM 8184 C CA . GLU B 1 496 ? 14.914 16.234 -4.484 1 94.88 496 GLU B CA 1
ATOM 8185 C C . GLU B 1 496 ? 15.25 16.25 -2.994 1 94.88 496 GLU B C 1
ATOM 8187 O O . GLU B 1 496 ? 16.391 16.547 -2.617 1 94.88 496 GLU B O 1
ATOM 8192 N N . ILE B 1 497 ? 14.297 15.984 -2.191 1 92.62 497 ILE B N 1
ATOM 8193 C CA . ILE B 1 497 ? 14.578 15.992 -0.761 1 92.62 497 ILE B CA 1
ATOM 8194 C C . ILE B 1 497 ? 15.617 14.914 -0.438 1 92.62 497 ILE B C 1
ATOM 8196 O O . ILE B 1 497 ? 16.484 15.125 0.405 1 92.62 497 ILE B O 1
ATOM 8200 N N . GLU B 1 498 ? 15.508 13.75 -1.081 1 93.06 498 GLU B N 1
ATOM 8201 C CA . GLU B 1 498 ? 16.484 12.688 -0.864 1 93.06 498 GLU B CA 1
ATOM 8202 C C . GLU B 1 498 ? 17.875 13.102 -1.349 1 93.06 498 GLU B C 1
ATOM 8204 O O . GLU B 1 498 ? 18.875 12.766 -0.722 1 93.06 498 GLU B O 1
ATOM 8209 N N . ARG B 1 499 ? 17.875 13.82 -2.488 1 93.56 499 ARG B N 1
ATOM 8210 C CA . ARG B 1 499 ? 19.156 14.328 -2.996 1 93.56 499 ARG B CA 1
ATOM 8211 C C . ARG B 1 499 ? 19.828 15.227 -1.97 1 93.56 499 ARG B C 1
ATOM 8213 O O . ARG B 1 499 ? 21.047 15.172 -1.801 1 93.56 499 ARG B O 1
ATOM 8220 N N . ILE B 1 500 ? 19.016 16.016 -1.332 1 90 500 ILE B N 1
ATOM 8221 C CA . ILE B 1 500 ? 19.547 16.969 -0.37 1 90 500 ILE B CA 1
ATOM 8222 C C . ILE B 1 500 ? 20 16.234 0.893 1 90 500 ILE B C 1
ATOM 8224 O O . ILE B 1 500 ? 21.016 16.609 1.501 1 90 500 ILE B O 1
ATOM 8228 N N . ILE B 1 501 ? 19.312 15.219 1.251 1 88.38 501 ILE B N 1
ATOM 8229 C CA . ILE B 1 501 ? 19.641 14.445 2.443 1 88.38 501 ILE B CA 1
ATOM 8230 C C . ILE B 1 501 ? 20.922 13.656 2.205 1 88.38 501 ILE B C 1
ATOM 8232 O O . ILE B 1 501 ? 21.812 13.617 3.066 1 88.38 501 ILE B O 1
ATOM 8236 N N . HIS B 1 502 ? 20.906 12.984 1.054 1 91.5 502 HIS B N 1
ATOM 8237 C CA . HIS B 1 502 ? 22.031 12.102 0.771 1 91.5 502 HIS B CA 1
ATOM 8238 C C . HIS B 1 502 ? 22.141 11.82 -0.723 1 91.5 502 HIS B C 1
ATOM 8240 O O . HIS B 1 502 ? 21.125 11.633 -1.404 1 91.5 502 HIS B O 1
ATOM 8246 N N . GLY B 1 503 ? 23.281 11.922 -1.228 1 92.19 503 GLY B N 1
ATOM 8247 C CA . GLY B 1 503 ? 23.594 11.438 -2.561 1 92.19 503 GLY B CA 1
ATOM 8248 C C . GLY B 1 503 ? 23 12.289 -3.664 1 92.19 503 GLY B C 1
ATOM 8249 O O . GLY B 1 503 ? 22.234 11.789 -4.484 1 92.19 503 GLY B O 1
ATOM 8250 N N . PRO B 1 504 ? 23.344 13.531 -3.697 1 92 504 PRO B N 1
ATOM 8251 C CA . PRO B 1 504 ? 22.75 14.438 -4.676 1 92 504 PRO B CA 1
ATOM 8252 C C . PRO B 1 504 ? 22.922 13.953 -6.113 1 92 504 PRO B C 1
ATOM 8254 O O . PRO B 1 504 ? 22.109 14.266 -6.977 1 92 504 PRO B O 1
ATOM 8257 N N . GLU B 1 505 ? 23.953 13.094 -6.344 1 93.88 505 GLU B N 1
ATOM 8258 C CA . GLU B 1 505 ? 24.234 12.664 -7.711 1 93.88 505 GLU B CA 1
ATOM 8259 C C . GLU B 1 505 ? 23.953 11.172 -7.879 1 93.88 505 GLU B C 1
ATOM 8261 O O . GLU B 1 505 ? 24.25 10.594 -8.922 1 93.88 505 GLU B O 1
ATOM 8266 N N . MET B 1 506 ? 23.422 10.594 -6.824 1 95.81 506 MET B N 1
ATOM 8267 C CA . MET B 1 506 ? 23.188 9.156 -6.871 1 95.81 506 MET B CA 1
ATOM 8268 C C . MET B 1 506 ? 21.938 8.828 -7.68 1 95.81 506 MET B C 1
ATOM 8270 O O . MET B 1 506 ? 20.938 9.523 -7.586 1 95.81 506 MET B O 1
ATOM 8274 N N . LYS B 1 507 ? 21.953 7.73 -8.414 1 96.06 507 LYS B N 1
ATOM 8275 C CA . LYS B 1 507 ? 20.906 7.371 -9.367 1 96.06 507 LYS B CA 1
ATOM 8276 C C . LYS B 1 507 ? 19.641 6.906 -8.656 1 96.06 507 LYS B C 1
ATOM 8278 O O . LYS B 1 507 ? 18.547 6.992 -9.211 1 96.06 507 LYS B O 1
ATOM 8283 N N . TYR B 1 508 ? 19.812 6.391 -7.477 1 96.88 508 TYR B N 1
ATOM 8284 C CA . TYR B 1 508 ? 18.625 5.922 -6.766 1 96.88 508 TYR B CA 1
ATOM 8285 C C . TYR B 1 508 ? 17.688 7.078 -6.438 1 96.88 508 TYR B C 1
ATOM 8287 O O . TYR B 1 508 ? 16.531 6.863 -6.074 1 96.88 508 TYR B O 1
ATOM 8295 N N . ASN B 1 509 ? 18.125 8.32 -6.582 1 96.94 509 ASN B N 1
ATOM 8296 C CA . ASN B 1 509 ? 17.297 9.5 -6.367 1 96.94 509 ASN B CA 1
ATOM 8297 C C . ASN B 1 509 ? 16.578 9.93 -7.645 1 96.94 509 ASN B C 1
ATOM 8299 O O . ASN B 1 509 ? 15.734 10.82 -7.621 1 96.94 509 ASN B O 1
ATOM 8303 N N . ASP B 1 510 ? 16.922 9.312 -8.75 1 96.25 510 ASP B N 1
ATOM 8304 C CA . ASP B 1 510 ? 16.281 9.617 -10.031 1 96.25 510 ASP B CA 1
ATOM 8305 C C . ASP B 1 510 ? 14.961 8.859 -10.188 1 96.25 510 ASP B C 1
ATOM 8307 O O . ASP B 1 510 ? 14.766 7.816 -9.562 1 96.25 510 ASP B O 1
ATOM 8311 N N . ILE B 1 511 ? 14.055 9.391 -10.984 1 96.38 511 ILE B N 1
ATOM 8312 C CA . ILE B 1 511 ? 12.773 8.758 -11.281 1 96.38 511 ILE B CA 1
ATOM 8313 C C . ILE B 1 511 ? 12.539 8.758 -12.789 1 96.38 511 ILE B C 1
ATOM 8315 O O . ILE B 1 511 ? 13.289 9.375 -13.539 1 96.38 511 ILE B O 1
ATOM 8319 N N . ALA B 1 512 ? 11.531 7.992 -13.195 1 92.81 512 ALA B N 1
ATOM 8320 C CA . ALA B 1 512 ? 11.062 8.125 -14.57 1 92.81 512 ALA B CA 1
ATOM 8321 C C . ALA B 1 512 ? 10.414 9.492 -14.797 1 92.81 512 ALA B C 1
ATOM 8323 O O . ALA B 1 512 ? 9.5 9.883 -14.07 1 92.81 512 ALA B O 1
ATOM 8324 N N . ASN B 1 513 ? 10.969 10.211 -15.703 1 94.62 513 ASN B N 1
ATOM 8325 C CA . ASN B 1 513 ? 10.367 11.516 -15.992 1 94.62 513 ASN B CA 1
ATOM 8326 C C . ASN B 1 513 ? 9.203 11.391 -16.969 1 94.62 513 ASN B C 1
ATOM 8328 O O . ASN B 1 513 ? 9.375 11.609 -18.172 1 94.62 513 ASN B O 1
ATOM 8332 N N . TRP B 1 514 ? 8.055 11.188 -16.484 1 97.62 514 TRP B N 1
ATOM 8333 C CA . TRP B 1 514 ? 6.852 11 -17.281 1 97.62 514 TRP B CA 1
ATOM 8334 C C . TRP B 1 514 ? 6.5 12.266 -18.047 1 97.62 514 TRP B C 1
ATOM 8336 O O . TRP B 1 514 ? 7.039 13.336 -17.766 1 97.62 514 TRP B O 1
ATOM 8346 N N . ASP B 1 515 ? 5.715 12.125 -19.125 1 97.56 515 ASP B N 1
ATOM 8347 C CA . ASP B 1 515 ? 5.066 13.281 -19.734 1 97.56 515 ASP B CA 1
ATOM 8348 C C . ASP B 1 515 ? 3.805 13.664 -18.953 1 97.56 515 ASP B C 1
ATOM 8350 O O . ASP B 1 515 ? 2.693 13.312 -19.359 1 97.56 515 ASP B O 1
ATOM 8354 N N . TYR B 1 516 ? 4.012 14.477 -17.984 1 97.31 516 TYR B N 1
ATOM 8355 C CA . TYR B 1 516 ? 2.939 14.781 -17.047 1 97.31 516 TYR B CA 1
ATOM 8356 C C . TYR B 1 516 ? 1.791 15.5 -17.75 1 97.31 516 TYR B C 1
ATOM 8358 O O . TYR B 1 516 ? 0.68 15.57 -17.219 1 97.31 516 TYR B O 1
ATOM 8366 N N . THR B 1 517 ? 2.014 16.031 -18.922 1 96.12 517 THR B N 1
ATOM 8367 C CA . THR B 1 517 ? 0.959 16.703 -19.688 1 96.12 517 THR B CA 1
ATOM 8368 C C . THR B 1 517 ? -0.048 15.672 -20.203 1 96.12 517 THR B C 1
ATOM 8370 O O . THR B 1 517 ? -1.144 16.047 -20.641 1 96.12 517 THR B O 1
ATOM 8373 N N . MET B 1 518 ? 0.304 14.406 -20.125 1 97.25 518 MET B N 1
ATOM 8374 C CA . MET B 1 518 ? -0.565 13.352 -20.641 1 97.25 518 MET B CA 1
ATOM 8375 C C . MET B 1 518 ? -1.388 12.734 -19.516 1 97.25 518 MET B C 1
ATOM 8377 O O . MET B 1 518 ? -2.188 11.828 -19.75 1 97.25 518 MET B O 1
ATOM 8381 N N . MET B 1 519 ? -1.291 13.266 -18.297 1 97.88 519 MET B N 1
ATOM 8382 C CA . MET B 1 519 ? -2.027 12.711 -17.172 1 97.88 519 MET B CA 1
ATOM 8383 C C . MET B 1 519 ? -3.529 12.891 -17.359 1 97.88 519 MET B C 1
ATOM 8385 O O . MET B 1 519 ? -4.289 11.922 -17.266 1 97.88 519 MET B O 1
ATOM 8389 N N . LEU B 1 520 ? -3.977 14.133 -17.578 1 98.31 520 LEU B N 1
ATOM 8390 C CA . LEU B 1 520 ? -5.414 14.367 -17.641 1 98.31 520 LEU B CA 1
ATOM 8391 C C . LEU B 1 520 ? -6.012 13.742 -18.906 1 98.31 520 LEU B C 1
ATOM 8393 O O . LEU B 1 520 ? -7.133 13.234 -18.875 1 98.31 520 LEU B O 1
ATOM 8397 N N . PRO B 1 521 ? -5.301 13.719 -20.062 1 97.44 521 PRO B N 1
ATOM 8398 C CA . PRO B 1 521 ? -5.801 12.93 -21.188 1 97.44 521 PRO B CA 1
ATOM 8399 C C . PRO B 1 521 ? -6.027 11.469 -20.828 1 97.44 521 PRO B C 1
ATOM 8401 O O . PRO B 1 521 ? -7.004 10.859 -21.281 1 97.44 521 PRO B O 1
ATOM 8404 N N . LEU B 1 522 ? -5.191 10.867 -20.047 1 98 522 LEU B N 1
ATOM 8405 C CA . LEU B 1 522 ? -5.391 9.5 -19.594 1 98 522 LEU B CA 1
ATOM 8406 C C . LEU B 1 522 ? -6.621 9.398 -18.703 1 98 522 LEU B C 1
ATOM 8408 O O . LEU B 1 522 ? -7.504 8.57 -18.938 1 98 522 LEU B O 1
ATOM 8412 N N . PHE B 1 523 ? -6.738 10.266 -17.734 1 98.25 523 PHE B N 1
ATOM 8413 C CA . PHE B 1 523 ? -7.715 10.086 -16.672 1 98.25 523 PHE B CA 1
ATOM 8414 C C . PHE B 1 523 ? -9.062 10.672 -17.062 1 98.25 523 PHE B C 1
ATOM 8416 O O . PHE B 1 523 ? -10.109 10.195 -16.609 1 98.25 523 PHE B O 1
ATOM 8423 N N . ALA B 1 524 ? -9.102 11.688 -17.891 1 96.88 524 ALA B N 1
ATOM 8424 C CA . ALA B 1 524 ? -10.336 12.414 -18.156 1 96.88 524 ALA B CA 1
ATOM 8425 C C . ALA B 1 524 ? -10.727 12.312 -19.641 1 96.88 524 ALA B C 1
ATOM 8427 O O . ALA B 1 524 ? -11.82 12.742 -20.031 1 96.88 524 ALA B O 1
ATOM 8428 N N . GLY B 1 525 ? -9.938 11.727 -20.484 1 92.94 525 GLY B N 1
ATOM 8429 C CA . GLY B 1 525 ? -10.094 11.797 -21.922 1 92.94 525 GLY B CA 1
ATOM 8430 C C . GLY B 1 525 ? -11.406 11.219 -22.406 1 92.94 525 GLY B C 1
ATOM 8431 O O . GLY B 1 525 ? -11.922 11.625 -23.453 1 92.94 525 GLY B O 1
ATOM 8432 N N . ARG B 1 526 ? -11.93 10.289 -21.688 1 94.12 526 ARG B N 1
ATOM 8433 C CA . ARG B 1 526 ? -13.156 9.633 -22.125 1 94.12 526 ARG B CA 1
ATOM 8434 C C . ARG B 1 526 ? -14.367 10.18 -21.375 1 94.12 526 ARG B C 1
ATOM 8436 O O . ARG B 1 526 ? -15.484 9.672 -21.531 1 94.12 526 ARG B O 1
ATOM 8443 N N . THR B 1 527 ? -14.273 11.102 -20.484 1 91.94 527 THR B N 1
ATOM 8444 C CA . THR B 1 527 ? -15.336 11.531 -19.594 1 91.94 527 THR B CA 1
ATOM 8445 C C . THR B 1 527 ? -16.016 12.789 -20.125 1 91.94 527 THR B C 1
ATOM 8447 O O . THR B 1 527 ? -17.156 13.094 -19.734 1 91.94 527 THR B O 1
ATOM 8450 N N . GLY B 1 528 ? -15.391 13.562 -20.875 1 87.56 528 GLY B N 1
ATOM 8451 C CA . GLY B 1 528 ? -15.938 14.82 -21.359 1 87.56 528 GLY B CA 1
ATOM 8452 C C . GLY B 1 528 ? -15.812 15.945 -20.344 1 87.56 528 GLY B C 1
ATOM 8453 O O . GLY B 1 528 ? -16.172 17.094 -20.641 1 87.56 528 GLY B O 1
ATOM 8454 N N . ILE B 1 529 ? -15.258 15.688 -19.219 1 92.44 529 ILE B N 1
ATOM 8455 C CA . ILE B 1 529 ? -15.133 16.734 -18.219 1 92.44 529 ILE B CA 1
ATOM 8456 C C . ILE B 1 529 ? -14.102 17.766 -18.672 1 92.44 529 ILE B C 1
ATOM 8458 O O . ILE B 1 529 ? -13.156 17.438 -19.375 1 92.44 529 ILE B O 1
ATOM 8462 N N . LYS B 1 530 ? -14.344 19.031 -18.219 1 95.44 530 LYS B N 1
ATOM 8463 C CA . LYS B 1 530 ? -13.367 20.094 -18.5 1 95.44 530 LYS B CA 1
ATOM 8464 C C . LYS B 1 530 ? -12.086 19.875 -17.703 1 95.44 530 LYS B C 1
ATOM 8466 O O . LYS B 1 530 ? -12.133 19.531 -16.516 1 95.44 530 LYS B O 1
ATOM 8471 N N . HIS B 1 531 ? -11.008 19.922 -18.359 1 97.5 531 HIS B N 1
ATOM 8472 C CA . HIS B 1 531 ? -9.695 19.797 -17.734 1 97.5 531 HIS B CA 1
ATOM 8473 C C . HIS B 1 531 ? -8.656 20.656 -18.453 1 97.5 531 HIS B C 1
ATOM 8475 O O . HIS B 1 531 ? -8.859 21.047 -19.609 1 97.5 531 HIS B O 1
ATOM 8481 N N . GLU B 1 532 ? -7.656 21.031 -17.766 1 97.75 532 GLU B N 1
ATOM 8482 C CA . GLU B 1 532 ? -6.617 21.906 -18.297 1 97.75 532 GLU B CA 1
ATOM 8483 C C . GLU B 1 532 ? -5.234 21.5 -17.797 1 97.75 532 GLU B C 1
ATOM 8485 O O . GLU B 1 532 ? -5.074 21.141 -16.641 1 97.75 532 GLU B O 1
ATOM 8490 N N . THR B 1 533 ? -4.293 21.453 -18.719 1 98.06 533 THR B N 1
ATOM 8491 C CA . THR B 1 533 ? -2.91 21.141 -18.391 1 98.06 533 THR B CA 1
ATOM 8492 C C . THR B 1 533 ? -1.97 22.25 -18.859 1 98.06 533 THR B C 1
ATOM 8494 O O . THR B 1 533 ? -2.152 22.812 -19.938 1 98.06 533 THR B O 1
ATOM 8497 N N . HIS B 1 534 ? -1.008 22.609 -18.031 1 98.06 534 HIS B N 1
ATOM 8498 C CA . HIS B 1 534 ? 0.003 23.609 -18.359 1 98.06 534 HIS B CA 1
ATOM 8499 C C . HIS B 1 534 ? 1.408 23.078 -18.094 1 98.06 534 HIS B C 1
ATOM 8501 O O . HIS B 1 534 ? 1.628 22.344 -17.141 1 98.06 534 HIS B O 1
ATOM 8507 N N . SER B 1 535 ? 2.305 23.328 -18.969 1 97.88 535 SER B N 1
ATOM 8508 C CA . SER B 1 535 ? 3.74 23.219 -18.75 1 97.88 535 SER B CA 1
ATOM 8509 C C . SER B 1 535 ? 4.387 24.578 -18.562 1 97.88 535 SER B C 1
ATOM 8511 O O . SER B 1 535 ? 4.383 25.406 -19.5 1 97.88 535 SER B O 1
ATOM 8513 N N . VAL B 1 536 ? 4.855 24.859 -17.438 1 98.44 536 VAL B N 1
ATOM 8514 C CA . VAL B 1 536 ? 5.363 26.172 -17.078 1 98.44 536 VAL B CA 1
ATOM 8515 C C . VAL B 1 536 ? 6.855 26.078 -16.781 1 98.44 536 VAL B C 1
ATOM 8517 O O . VAL B 1 536 ? 7.266 25.422 -15.828 1 98.44 536 VAL B O 1
ATOM 8520 N N . LYS B 1 537 ? 7.676 26.812 -17.547 1 97.62 537 LYS B N 1
ATOM 8521 C CA . LYS B 1 537 ? 9.125 26.656 -17.453 1 97.62 537 LYS B CA 1
ATOM 8522 C C . LYS B 1 537 ? 9.805 27.938 -17 1 97.62 537 LYS B C 1
ATOM 8524 O O . LYS B 1 537 ? 10.953 27.922 -16.547 1 97.62 537 LYS B O 1
ATOM 8529 N N . THR B 1 538 ? 9.062 29.078 -17.125 1 97.75 538 THR B N 1
ATOM 8530 C CA . THR B 1 538 ? 9.703 30.359 -16.844 1 97.75 538 THR B CA 1
ATOM 8531 C C . THR B 1 538 ? 8.875 31.172 -15.859 1 97.75 538 THR B C 1
ATOM 8533 O O . THR B 1 538 ? 7.676 30.938 -15.695 1 97.75 538 THR B O 1
ATOM 8536 N N . GLN B 1 539 ? 9.523 32.156 -15.25 1 96.94 539 GLN B N 1
ATOM 8537 C CA . GLN B 1 539 ? 8.852 33.062 -14.32 1 96.94 539 GLN B CA 1
ATOM 8538 C C . GLN B 1 539 ? 7.73 33.844 -15.016 1 96.94 539 GLN B C 1
ATOM 8540 O O . GLN B 1 539 ? 6.66 34.031 -14.438 1 96.94 539 GLN B O 1
ATOM 8545 N N . GLY B 1 540 ? 7.996 34.219 -16.219 1 97.12 540 GLY B N 1
ATOM 8546 C CA . GLY B 1 540 ? 6.98 34.938 -16.984 1 97.12 540 GLY B CA 1
ATOM 8547 C C . GLY B 1 540 ? 5.734 34.125 -17.234 1 97.12 540 GLY B C 1
ATOM 8548 O O . GLY B 1 540 ? 4.617 34.625 -17.109 1 97.12 540 GLY B O 1
ATOM 8549 N N . GLU B 1 541 ? 5.922 32.875 -17.609 1 97.75 541 GLU B N 1
ATOM 8550 C CA . GLU B 1 541 ? 4.801 31.984 -17.844 1 97.75 541 GLU B CA 1
ATOM 8551 C C . GLU B 1 541 ? 3.98 31.781 -16.578 1 97.75 541 GLU B C 1
ATOM 8553 O O . GLU B 1 541 ? 2.748 31.797 -16.609 1 97.75 541 GLU B O 1
ATOM 8558 N N . LEU B 1 542 ? 4.68 31.578 -15.477 1 97.56 542 LEU B N 1
ATOM 8559 C CA . LEU B 1 542 ? 3.979 31.359 -14.211 1 97.56 542 LEU B CA 1
ATOM 8560 C C . LEU B 1 542 ? 3.217 32.594 -13.789 1 97.56 542 LEU B C 1
ATOM 8562 O O . LEU B 1 542 ? 2.062 32.531 -13.359 1 97.56 542 LEU B O 1
ATOM 8566 N N . GLN B 1 543 ? 3.85 33.75 -13.875 1 95.81 543 GLN B N 1
ATOM 8567 C CA . GLN B 1 543 ? 3.207 35 -13.508 1 95.81 543 GLN B CA 1
ATOM 8568 C C . GLN B 1 543 ? 1.938 35.219 -14.328 1 95.81 543 GLN B C 1
ATOM 8570 O O . GLN B 1 543 ? 0.899 35.594 -13.781 1 95.81 543 GLN B O 1
ATOM 8575 N N . SER B 1 544 ? 2.045 35.031 -15.594 1 96.56 544 SER B N 1
ATOM 8576 C CA . SER B 1 544 ? 0.894 35.219 -16.469 1 96.56 544 SER B CA 1
ATOM 8577 C C . SER B 1 544 ? -0.248 34.281 -16.094 1 96.56 544 SER B C 1
ATOM 8579 O O . SER B 1 544 ? -1.414 34.688 -16.094 1 96.56 544 SER B O 1
ATOM 8581 N N . LEU B 1 545 ? 0.102 33.094 -15.789 1 97.44 545 LEU B N 1
ATOM 8582 C CA . LEU B 1 545 ? -0.899 32.094 -15.398 1 97.44 545 LEU B CA 1
ATOM 8583 C C . LEU B 1 545 ? -1.592 32.5 -14.109 1 97.44 545 LEU B C 1
ATOM 8585 O O . LEU B 1 545 ? -2.82 32.438 -14.008 1 97.44 545 LEU B O 1
ATOM 8589 N N . LEU B 1 546 ? -0.882 32.906 -13.094 1 96.69 546 LEU B N 1
ATOM 8590 C CA . LEU B 1 546 ? -1.409 33.25 -11.773 1 96.69 546 LEU B CA 1
ATOM 8591 C C . LEU B 1 546 ? -2.227 34.531 -11.82 1 96.69 546 LEU B C 1
ATOM 8593 O O . LEU B 1 546 ? -3.09 34.75 -10.969 1 96.69 546 LEU B O 1
ATOM 8597 N N . GLU B 1 547 ? -1.973 35.375 -12.781 1 95.62 547 GLU B N 1
ATOM 8598 C CA . GLU B 1 547 ? -2.682 36.656 -12.898 1 95.62 547 GLU B CA 1
ATOM 8599 C C . GLU B 1 547 ? -3.99 36.469 -13.664 1 95.62 547 GLU B C 1
ATOM 8601 O O . GLU B 1 547 ? -4.832 37.375 -13.672 1 95.62 547 GLU B O 1
ATOM 8606 N N . SER B 1 548 ? -4.148 35.344 -14.25 1 97.31 548 SER B N 1
ATOM 8607 C CA . SER B 1 548 ? -5.355 35.094 -15.031 1 97.31 548 SER B CA 1
ATOM 8608 C C . SER B 1 548 ? -6.562 34.875 -14.117 1 97.31 548 SER B C 1
ATOM 8610 O O . SER B 1 548 ? -6.559 33.969 -13.273 1 97.31 548 SER B O 1
ATOM 8612 N N . LYS B 1 549 ? -7.621 35.625 -14.336 1 96.12 549 LYS B N 1
ATOM 8613 C CA . LYS B 1 549 ? -8.859 35.469 -13.578 1 96.12 549 LYS B CA 1
ATOM 8614 C C . LYS B 1 549 ? -9.539 34.125 -13.898 1 96.12 549 LYS B C 1
ATOM 8616 O O . LYS B 1 549 ? -10.133 33.5 -13.023 1 96.12 549 LYS B O 1
ATOM 8621 N N . GLU B 1 550 ? -9.43 33.781 -15.102 1 96.38 550 GLU B N 1
ATOM 8622 C CA . GLU B 1 550 ? -10 32.531 -15.523 1 96.38 550 GLU B CA 1
ATOM 8623 C C . GLU B 1 550 ? -9.305 31.344 -14.828 1 96.38 550 GLU B C 1
ATOM 8625 O O . GLU B 1 550 ? -9.969 30.406 -14.375 1 96.38 550 GLU B O 1
ATOM 8630 N N . PHE B 1 551 ? -8.07 31.484 -14.719 1 97.5 551 PHE B N 1
ATOM 8631 C CA . PHE B 1 551 ? -7.293 30.438 -14.07 1 97.5 551 PHE B CA 1
ATOM 8632 C C . PHE B 1 551 ? -7.652 30.328 -12.594 1 97.5 551 PHE B C 1
ATOM 8634 O O . PHE B 1 551 ? -7.645 29.234 -12.023 1 97.5 551 PHE B O 1
ATOM 8641 N N . ALA B 1 552 ? -8 31.375 -12.031 1 96.25 552 ALA B N 1
ATOM 8642 C CA . ALA B 1 552 ? -8.242 31.406 -10.586 1 96.25 552 ALA B CA 1
ATOM 8643 C C . ALA B 1 552 ? -9.594 30.812 -10.242 1 96.25 552 ALA B C 1
ATOM 8645 O O . ALA B 1 552 ? -9.883 30.531 -9.07 1 96.25 552 ALA B O 1
ATOM 8646 N N . THR B 1 553 ? -10.461 30.562 -11.211 1 95.5 553 THR B N 1
ATOM 8647 C CA . THR B 1 553 ? -11.789 29.984 -10.984 1 95.5 553 THR B CA 1
ATOM 8648 C C . THR B 1 553 ? -11.727 28.469 -10.992 1 95.5 553 THR B C 1
ATOM 8650 O O . THR B 1 553 ? -11.242 27.859 -11.953 1 95.5 553 THR B O 1
ATOM 8653 N N . PRO B 1 554 ? -12.188 27.828 -9.914 1 95.75 554 PRO B N 1
ATOM 8654 C CA . PRO B 1 554 ? -12.078 26.375 -9.805 1 95.75 554 PRO B CA 1
ATOM 8655 C C . PRO B 1 554 ? -13.172 25.641 -10.562 1 95.75 554 PRO B C 1
ATOM 8657 O O . PRO B 1 554 ? -13.914 24.859 -9.977 1 95.75 554 PRO B O 1
ATOM 8660 N N . ASP B 1 555 ? -13.219 25.672 -11.906 1 96.75 555 ASP B N 1
ATOM 8661 C CA . ASP B 1 555 ? -14.32 25.125 -12.695 1 96.75 555 ASP B CA 1
ATOM 8662 C C . ASP B 1 555 ? -13.867 23.906 -13.5 1 96.75 555 ASP B C 1
ATOM 8664 O O . ASP B 1 555 ? -14.656 23.312 -14.242 1 96.75 555 ASP B O 1
ATOM 8668 N N . ARG B 1 556 ? -12.656 23.578 -13.359 1 97.75 556 ARG B N 1
ATOM 8669 C CA . ARG B 1 556 ? -12.125 22.391 -14.016 1 97.75 556 ARG B CA 1
ATOM 8670 C C . ARG B 1 556 ? -10.898 21.859 -13.273 1 97.75 556 ARG B C 1
ATOM 8672 O O . ARG B 1 556 ? -10.273 22.594 -12.5 1 97.75 556 ARG B O 1
ATOM 8679 N N . ILE B 1 557 ? -10.664 20.578 -13.414 1 98.25 557 ILE B N 1
ATOM 8680 C CA . ILE B 1 557 ? -9.445 20.031 -12.844 1 98.25 557 ILE B CA 1
ATOM 8681 C C . ILE B 1 557 ? -8.242 20.5 -13.656 1 98.25 557 ILE B C 1
ATOM 8683 O O . ILE B 1 557 ? -8.297 20.578 -14.883 1 98.25 557 ILE B O 1
ATOM 8687 N N . ARG B 1 558 ? -7.188 20.875 -12.961 1 98.62 558 ARG B N 1
ATOM 8688 C CA . ARG B 1 558 ? -6.012 21.438 -13.617 1 98.62 558 ARG B CA 1
ATOM 8689 C C . ARG B 1 558 ? -4.734 20.766 -13.125 1 98.62 558 ARG B C 1
ATOM 8691 O O . ARG B 1 558 ? -4.598 20.469 -11.938 1 98.62 558 ARG B O 1
ATOM 8698 N N . VAL B 1 559 ? -3.863 20.422 -14.047 1 98.69 559 VAL B N 1
ATOM 8699 C CA . VAL B 1 559 ? -2.506 19.969 -13.758 1 98.69 559 VAL B CA 1
ATOM 8700 C C . VAL B 1 559 ? -1.497 20.969 -14.32 1 98.69 559 VAL B C 1
ATOM 8702 O O . VAL B 1 559 ? -1.515 21.281 -15.516 1 98.69 559 VAL B O 1
ATOM 8705 N N . ILE B 1 560 ? -0.713 21.531 -13.453 1 98.81 560 ILE B N 1
ATOM 8706 C CA . ILE B 1 560 ? 0.32 22.484 -13.844 1 98.81 560 ILE B CA 1
ATOM 8707 C C . ILE B 1 560 ? 1.698 21.906 -13.531 1 98.81 560 ILE B C 1
ATOM 8709 O O . ILE B 1 560 ? 2.068 21.766 -12.367 1 98.81 560 ILE B O 1
ATOM 8713 N N . GLU B 1 561 ? 2.416 21.531 -14.547 1 98.56 561 GLU B N 1
ATOM 8714 C CA . GLU B 1 561 ? 3.797 21.078 -14.391 1 98.56 561 GLU B CA 1
ATOM 8715 C C . GLU B 1 561 ? 4.754 22.25 -14.297 1 98.56 561 GLU B C 1
ATOM 8717 O O . GLU B 1 561 ? 4.918 23.016 -15.258 1 98.56 561 GLU B O 1
ATOM 8722 N N . LEU B 1 562 ? 5.363 22.422 -13.125 1 98.31 562 LEU B N 1
ATOM 8723 C CA . LEU B 1 562 ? 6.348 23.469 -12.883 1 98.31 562 LEU B CA 1
ATOM 8724 C C . LEU B 1 562 ? 7.766 22.922 -12.984 1 98.31 562 LEU B C 1
ATOM 8726 O O . LEU B 1 562 ? 8.164 22.062 -12.188 1 98.31 562 LEU B O 1
ATOM 8730 N N . PHE B 1 563 ? 8.492 23.422 -13.977 1 97.81 563 PHE B N 1
ATOM 8731 C CA . PHE B 1 563 ? 9.875 22.984 -14.094 1 97.81 563 PHE B CA 1
ATOM 8732 C C . PHE B 1 563 ? 10.766 23.75 -13.117 1 97.81 563 PHE B C 1
ATOM 8734 O O . PHE B 1 563 ? 10.875 24.969 -13.195 1 97.81 563 PHE B O 1
ATOM 8741 N N . VAL B 1 564 ? 11.281 23.031 -12.172 1 96.75 564 VAL B N 1
ATOM 8742 C CA . VAL B 1 564 ? 12.203 23.562 -11.172 1 96.75 564 VAL B CA 1
ATOM 8743 C C . VAL B 1 564 ? 13.547 22.859 -11.281 1 96.75 564 VAL B C 1
ATOM 8745 O O . VAL B 1 564 ? 13.609 21.641 -11.492 1 96.75 564 VAL B O 1
ATOM 8748 N N . PRO B 1 565 ? 14.664 23.578 -11.141 1 95.38 565 PRO B N 1
ATOM 8749 C CA . PRO B 1 565 ? 15.969 22.969 -11.359 1 95.38 565 PRO B CA 1
ATOM 8750 C C . PRO B 1 565 ? 16.312 21.906 -10.312 1 95.38 565 PRO B C 1
ATOM 8752 O O . PRO B 1 565 ? 16 22.094 -9.125 1 95.38 565 PRO B O 1
ATOM 8755 N N . LYS B 1 566 ? 17.016 20.906 -10.852 1 93.5 566 LYS B N 1
ATOM 8756 C CA . LYS B 1 566 ? 17.625 19.938 -9.945 1 93.5 566 LYS B CA 1
ATOM 8757 C C . LYS B 1 566 ? 18.562 20.609 -8.953 1 93.5 566 LYS B C 1
ATOM 8759 O O . LYS B 1 566 ? 19.312 21.516 -9.32 1 93.5 566 LYS B O 1
ATOM 8764 N N . GLY B 1 567 ? 18.453 20.219 -7.707 1 92 567 GLY B N 1
ATOM 8765 C CA . GLY B 1 567 ? 19.359 20.75 -6.699 1 92 567 GLY B CA 1
ATOM 8766 C C . GLY B 1 567 ? 18.828 22.016 -6.031 1 92 567 GLY B C 1
ATOM 8767 O O . GLY B 1 567 ? 19.375 22.453 -5.02 1 92 567 GLY B O 1
ATOM 8768 N N . ASP B 1 568 ? 17.766 22.547 -6.566 1 93.56 568 ASP B N 1
ATOM 8769 C CA . ASP B 1 568 ? 17.172 23.75 -6.012 1 93.56 568 ASP B CA 1
ATOM 8770 C C . ASP B 1 568 ? 16.188 23.406 -4.891 1 93.56 568 ASP B C 1
ATOM 8772 O O . ASP B 1 568 ? 15.211 22.688 -5.105 1 93.56 568 ASP B O 1
ATOM 8776 N N . ALA B 1 569 ? 16.453 23.859 -3.693 1 91.06 569 ALA B N 1
ATOM 8777 C CA . ALA B 1 569 ? 15.609 23.578 -2.529 1 91.06 569 ALA B CA 1
ATOM 8778 C C . ALA B 1 569 ? 15.25 24.875 -1.801 1 91.06 569 ALA B C 1
ATOM 8780 O O . ALA B 1 569 ? 16 25.844 -1.827 1 91.06 569 ALA B O 1
ATOM 8781 N N . PRO B 1 570 ? 14.07 24.844 -1.155 1 91.25 570 PRO B N 1
ATOM 8782 C CA . PRO B 1 570 ? 13.734 26 -0.334 1 91.25 570 PRO B CA 1
ATOM 8783 C C . PRO B 1 570 ? 14.727 26.219 0.81 1 91.25 570 PRO B C 1
ATOM 8785 O O . PRO B 1 570 ? 15.273 25.266 1.348 1 91.25 570 PRO B O 1
ATOM 8788 N N . PRO B 1 571 ? 14.93 27.469 1.198 1 81.69 571 PRO B N 1
ATOM 8789 C CA . PRO B 1 571 ? 15.875 27.781 2.268 1 81.69 571 PRO B CA 1
ATOM 8790 C C . PRO B 1 571 ? 15.594 27 3.557 1 81.69 571 PRO B C 1
ATOM 8792 O O . PRO B 1 571 ? 16.516 26.578 4.242 1 81.69 571 PRO B O 1
ATOM 8795 N N . ALA B 1 572 ? 14.383 26.859 3.891 1 80.88 572 ALA B N 1
ATOM 8796 C CA . ALA B 1 572 ? 14.016 26.156 5.109 1 80.88 572 ALA B CA 1
ATOM 8797 C C . ALA B 1 572 ? 14.578 24.734 5.098 1 80.88 572 ALA B C 1
ATOM 8799 O O . ALA B 1 572 ? 15.031 24.219 6.129 1 80.88 572 ALA B O 1
ATOM 8800 N N . LEU B 1 573 ? 14.516 24.078 3.953 1 83.06 573 LEU B N 1
ATOM 8801 C CA . LEU B 1 573 ? 15.023 22.719 3.812 1 83.06 573 LEU B CA 1
ATOM 8802 C C . LEU B 1 573 ? 16.547 22.703 3.844 1 83.06 573 LEU B C 1
ATOM 8804 O O . LEU B 1 573 ? 17.141 21.828 4.473 1 83.06 573 LEU B O 1
ATOM 8808 N N . ALA B 1 574 ? 17.078 23.641 3.246 1 77.88 574 ALA B N 1
ATOM 8809 C CA . ALA B 1 574 ? 18.531 23.734 3.205 1 77.88 574 ALA B CA 1
ATOM 8810 C C . ALA B 1 574 ? 19.109 23.969 4.602 1 77.88 574 ALA B C 1
ATOM 8812 O O . ALA B 1 574 ? 20.156 23.422 4.945 1 77.88 574 ALA B O 1
ATOM 8813 N N . ARG B 1 575 ? 18.453 24.688 5.375 1 77.88 575 ARG B N 1
ATOM 8814 C CA . ARG B 1 575 ? 18.922 25.031 6.715 1 77.88 575 ARG B CA 1
ATOM 8815 C C . ARG B 1 575 ? 18.859 23.812 7.641 1 77.88 575 ARG B C 1
ATOM 8817 O O . ARG B 1 575 ? 19.734 23.656 8.508 1 77.88 575 ARG B O 1
ATOM 8824 N N . ILE B 1 576 ? 17.859 23 7.461 1 73.31 576 ILE B N 1
ATOM 8825 C CA . ILE B 1 576 ? 17.672 21.828 8.328 1 73.31 576 ILE B CA 1
ATOM 8826 C C . ILE B 1 576 ? 18.781 20.812 8.07 1 73.31 576 ILE B C 1
ATOM 8828 O O . ILE B 1 576 ? 19.234 20.141 8.992 1 73.31 576 ILE B O 1
ATOM 8832 N N . LEU B 1 577 ? 19.219 20.766 6.875 1 69.56 577 LEU B N 1
ATOM 8833 C CA . LEU B 1 577 ? 20.141 19.688 6.508 1 69.56 577 LEU B CA 1
ATOM 8834 C C . LEU B 1 577 ? 21.594 20.141 6.676 1 69.56 577 LEU B C 1
ATOM 8836 O O . LEU B 1 577 ? 22.5 19.297 6.758 1 69.56 577 LEU B O 1
ATOM 8840 N N . GLN B 1 578 ? 21.875 21.422 6.637 1 59.22 578 GLN B N 1
ATOM 8841 C CA . GLN B 1 578 ? 23.219 21.938 6.875 1 59.22 578 GLN B CA 1
ATOM 8842 C C . GLN B 1 578 ? 23.641 21.703 8.32 1 59.22 578 GLN B C 1
ATOM 8844 O O . GLN B 1 578 ? 24.844 21.625 8.617 1 59.22 578 GLN B O 1
ATOM 8849 N N . ARG B 1 579 ? 22.812 21.562 9.133 1 52 579 ARG B N 1
ATOM 8850 C CA . ARG B 1 579 ? 23.219 21.359 10.523 1 52 579 ARG B CA 1
ATOM 8851 C C . ARG B 1 579 ? 23.047 19.891 10.922 1 52 579 ARG B C 1
ATOM 8853 O O . ARG B 1 579 ? 21.938 19.375 10.969 1 52 579 ARG B O 1
ATOM 8860 N N . LYS B 1 580 ? 24.109 19.125 10.5 1 49.38 580 LYS B N 1
ATOM 8861 C CA . LYS B 1 580 ? 24.188 17.688 10.75 1 49.38 580 LYS B CA 1
ATOM 8862 C C . LYS B 1 580 ? 24.031 17.391 12.234 1 49.38 580 LYS B C 1
ATOM 8864 O O . LYS B 1 580 ? 24.688 17.984 13.086 1 49.38 580 LYS B O 1
ATOM 8869 N N . ILE B 1 581 ? 22.75 16.734 12.594 1 37.47 581 ILE B N 1
ATOM 8870 C CA . ILE B 1 581 ? 22.688 16.234 13.961 1 37.47 581 ILE B CA 1
ATOM 8871 C C . ILE B 1 581 ? 23.562 14.984 14.086 1 37.47 581 ILE B C 1
ATOM 8873 O O . ILE B 1 581 ? 23.484 14.078 13.25 1 37.47 581 ILE B O 1
#

Secondary structure (DSSP, 8-state):
---PPEEEHHHHHHHHHHHTT--EEEE---GGGHHHHHHHHH-SS-EE---SSHHHHHHHHHHHHHHHTS-EEEEEETTHHHHHTHHHHHHHHHTT--EEEEEEE--HHHHHTT---TTS---SS-TTTHHHHHHHTT-SEEEEGGGS-GGGHHHHHHHHHHHHHHHTS-EEEEEEGGGGG-EEESGGGGSPPP-TTPPP-GGGS---TTS--HHHHHHHHHHHHHHHHHH-SSEEEEE-HHHHHTT-HHHHHHHHHHHT-EEEE-GGGTTSS-TTSTTEEEE--GGGS-HHHHHHHHT-SEEEEES----TTTTTTTT----SSEEEE-SSEEEETTEEEET--HHHHHHHHHHHHHTT---SPP---GGGS----PPP-TTPBP-HHHHHHHHHHH--TT-EEEE-TTHHHHHHTTSPPPTT-EEE--TTT--TTHHHHHHHHHHHHHHHH-TTPPEEEEEEHHHHHHSTTHHHHHHHTT---EEEEEE-SS-HHHHHHS-TT-GGG------GGGHHHHHHTTT---EEEEEE-BHHHHHHHHH-HHHHS-SSEEEEEEE--TT---HHHHHHHHS--/-----EEEHHHHHHHHHHHTT--EEEE---GGGHHHHHHHHH-SS-EE---SSHHHHHHHHHHHHHHHTS-EEEEEETTHHHHHTHHHHHHHHHTT--EEEEEEE--HHHHHTT---TTS---SS-TTTHHHHHHHTT-SEEEEGGGS-GGGHHHHHHHHHHHHHHHTS-EEEEEEGGGGG-EEESGGGGSPPP-TTPPP-GGGS---TTS--HHHHHHHHHHHHHHHHHH-SSEEEEE-HHHHHTT-HHHHHHHHHHHT-EEEE-GGGTTSS-TTSTTEEEE--GGGS-HHHHHHHHT-SEEEEES----TTTTTTTT----SSEEEE-SSEEEETTEEEET--HHHHHHHHHHHHHTT---SPP---GGGS--------TTPBP-HHHHHHHHHHH--TT-EEEE-TTHHHHHHTTSPPPTT-EEE--TTT--TTHHHHHHHHHHHHHHHH-TTPPEEEEEEHHHHHHHTTHHHHHHHTT---EEEEEE-SS-HHHHHHS-TT-GGG------GGGHHHHHHTTT---EEEEEE-BHHHHHHHHH-HHHHS-SSEEEEEEE--TT---HHHHHHHHS--

Foldseek 3Di:
DPFFDWDFPLVLLVLLCVLQVAAEEFEADDDLCVLSVVNQVPDPRHDYLHFPAQCLRLLLQLLQCQQQLTEGEREYEAQPNLVRNVLSQLLQLLLLAQYEDEYGYAALVCVVVVPDDPNFDPDPDDRRPVRLVVVVVRAQEEQEQSPPDPQCNSVSSLVLNLSSQQRSHYYYYYDGSVSRGDIYGSVCSVPRHDIFLDADPCVPVPDDPPDPDLVVLLVVVLVVQLVLLLPWPAEEEEEESQCSSRPVLVLVQLLCVLQVHAYEYWLACALSYQLPDLSYLAHAQALLFQPSSLVSQLPTQEYEYEADDDDCQRNLHVRDDDHQQYWHAHQAWIDGRPDIDGRDGSSVNSNVSSVSSSVSHDDDHRGHDPRRAQAQPDDFDAFAFDFLSHVLNVVQVLADQAEEEEAAQAQRSSSNRRHRHHRNYHYHYSRRSRDQLSVLSSLLSNQVSSCVVPVQHEYEYEHEPVSCVVRVSSVLSCLVVLGQHHYEYEYAAFRQLVLLQDPVPDCVRGDPDDPVQCSCCVRCVVPPFDEEEEEDTGSNRVNVQSPDPVNSGRRHHYYYYRYYHRNGHHPSSNSSNVDDD/DPFFDWDFVLVLLVLLCVLQVAAEEFEADDDLCVLSVVNQVPDPRHDYLHFPAQCLRLLLQLLLCQQQLTEGEREYEAQPNLVRNVLSQLLQLLLLAQYEDEYGYAALVCVVVVPDDPNFDPDPDDRRPVRLVVVVVRAQEEQEQSPPDPQCNSVSSLVLNLSSQQRSHYYYYYDGSVSRGDIYGSVCSVPRHDIFLDADPCVPVPDDPPDPDLVVLLVVVLVVQLVLLLPWPAEEEEEESQCSSRPVLVLVQLLCVLQVHAYEYWLACALSYQLVDLSYLAHAQALLFQPSSLVSQLVTQEYEYEADDQDCQRNLHVRDDDHQQYWHAHQAWIDGRPDIDGRDGSSPNSNVSSVSSSVSHDDDHRGHDPRRAQAQDDDFDAFAFDFLSHVLNVVQVLDDQAEEEEAAQAQRSSSNRRRRHHRNYHYHYSRRSRDQLSVLSSLLSNQVSSCVVPVQHEYEYEHEPVSCVVRVSSVLSCLVVQGQYHYEYEYAAFRQLVLLQDPVPDCVRGDPDDPVQCSCCVRCVVPPFDEEEEEDTGRNRVNVQSPDPVNSGRRHHYYYYRYYHRNGHHPSSNSSRVDPD

Radius of gyration: 30.97 Å; Cα contacts (8 Å, |Δi|>4): 2805; chains: 2; bounding box: 86×100×86 Å

Sequence (1162 aa):
MTDAPLIPLAQYIIERFKQQGVKHLFGVPGDYQLELLDYFERDPEIEWVGNANELGAAYAADGYARVRNGMAVCVTTFGVGELSALGGIAGATAERLPVVHLVGSPRSPLQKADALVHHTMNLPGGQYGRFYKMSEQISAATVVLINEPDEGLTDAVDRAIRTCVVEGRPVYLDVPLDYNHREVSAAPLSTPLPKLGEPKDFAAIPRTLMLPPLDSITAQVTDAIVAAFEKAQNPVILADLYAERYGLRKEVRALVKAANVRAFCTPTSKSLLDEQDPSFGGAYGGNMSVDACAAEFEAADFVLWIGAMKSDTNTGRFSMRVPACSVEMYVDNTKIGAAEYPGTDMRRIVPELVKRLGGVAKTAALKPNPDVSLPVTTKAQGDAIISQDWMWSRFGAWLQDTDVVLGEMGTSAFGLVPIALPSNAQYHSQCMWGAIGWSVGAALGAALAAREADPATRTVLFVGDGSLQLTVQEIGTMVRRGLTPYIFVLNNDGYEIERIIHGPEMKYNDIANWDYTMMLPLFAGRTGIKHETHSVKTQGELQSLLESKEFATPDRIRVIELFVPKGDAPPALARILQRKIMTDAPLIPLAQYIIERFKQQGVKHLFGVPGDYQLELLDYFERDPEIEWVGNANELGAAYAADGYARVRNGMAVCVTTFGVGELSALGGIAGATAERLPVVHLVGSPRSPLQKADALVHHTMNLPGGQYGRFYKMSEQISAATVVLINEPDEGLTDAVDRAIRTCVVEGRPVYLDVPLDYNHREVSAAPLSTPLPKLGEPKDFAAIPRTLMLPPLDSITAQVTDAIVAAFEKAQNPVILADLYAERYGLRKEVRALVKAANVRAFCTPTSKSLLDEQDPSFGGAYGGNMSVDACAAEFEAADFVLWIGAMKSDTNTGRFSMRVPACSVEMYVDNTKIGAAEYPGTDMRRIVPELVKRLGGVAKTAALKPNPDVSLPVTTKAQGDAIISQDWMWSRFGAWLQDTDVVLGEMGTSAFGLVPIALPSNAQYHSQCMWGAIGWSVGAALGAALAAREADPATRTVLFVGDGSLQLTVQEIGTMVRRGLTPYIFVLNNDGYEIERIIHGPEMKYNDIANWDYTMMLPLFAGRTGIKHETHSVKTQGELQSLLESKEFATPDRIRVIELFVPKGDAPPALARILQRKI